Protein AF-A0A7X8N1H6-F1 (afdb_monomer)

Mean predicted aligned error: 17.81 Å

Structure (mmCIF, N/CA/C/O backbone):
data_AF-A0A7X8N1H6-F1
#
_entry.id   AF-A0A7X8N1H6-F1
#
loop_
_atom_site.group_PDB
_atom_site.id
_atom_site.type_symbol
_atom_site.label_atom_id
_atom_site.label_alt_id
_atom_site.label_comp_id
_atom_site.label_asym_id
_atom_site.label_entity_id
_atom_site.label_seq_id
_atom_site.pdbx_PDB_ins_code
_atom_site.Cartn_x
_atom_site.Cartn_y
_atom_site.Cartn_z
_atom_site.occupancy
_atom_site.B_iso_or_equiv
_atom_site.auth_seq_id
_atom_site.auth_comp_id
_atom_site.auth_asym_id
_atom_site.auth_atom_id
_atom_site.pdbx_PDB_model_num
ATOM 1 N N . MET A 1 1 ? 7.947 95.038 17.216 1.00 53.84 1 MET A N 1
ATOM 2 C CA . MET A 1 1 ? 9.064 94.363 17.921 1.00 53.84 1 MET A CA 1
ATOM 3 C C . MET A 1 1 ? 9.165 94.657 19.430 1.00 53.84 1 MET A C 1
ATOM 5 O O . MET A 1 1 ? 9.711 93.820 20.127 1.00 53.84 1 MET A O 1
ATOM 9 N N . LEU A 1 2 ? 8.563 95.716 19.994 1.00 48.94 2 LEU A N 1
ATOM 10 C CA . LEU A 1 2 ? 8.639 96.012 21.445 1.00 48.94 2 LEU A CA 1
ATOM 11 C C . LEU A 1 2 ? 7.599 95.315 22.363 1.00 48.94 2 LEU A C 1
ATOM 13 O O . LEU A 1 2 ? 7.764 95.318 23.576 1.00 48.94 2 LEU A O 1
ATOM 17 N N . ARG A 1 3 ? 6.569 94.627 21.839 1.00 45.69 3 ARG A N 1
ATOM 18 C CA . ARG A 1 3 ? 5.592 93.877 22.675 1.00 45.69 3 ARG A CA 1
ATOM 19 C C . ARG A 1 3 ? 6.029 92.457 23.079 1.00 45.69 3 ARG A C 1
ATOM 21 O O . ARG A 1 3 ? 5.550 91.942 24.084 1.00 45.69 3 ARG A O 1
ATOM 28 N N . LYS A 1 4 ? 6.946 91.815 22.339 1.00 45.66 4 LYS A N 1
ATOM 29 C CA . LYS A 1 4 ? 7.424 90.446 22.652 1.00 45.66 4 LYS A CA 1
ATOM 30 C C . LYS A 1 4 ? 8.473 90.410 23.776 1.00 45.66 4 LYS A C 1
ATOM 32 O O . LYS A 1 4 ? 8.577 89.392 24.451 1.00 45.66 4 LYS A O 1
ATOM 37 N N . GLN A 1 5 ? 9.190 91.509 24.032 1.00 52.94 5 GLN A N 1
ATOM 38 C CA . GLN A 1 5 ? 10.162 91.590 25.134 1.00 52.94 5 GLN A CA 1
ATOM 39 C C . GLN A 1 5 ? 9.504 91.857 26.506 1.00 52.94 5 GLN A C 1
ATOM 41 O O . GLN A 1 5 ? 9.995 91.373 27.521 1.00 52.94 5 GLN A O 1
ATOM 46 N N . TRP A 1 6 ? 8.324 92.488 26.545 1.00 53.91 6 TRP A N 1
ATOM 47 C CA . TRP A 1 6 ? 7.591 92.776 27.791 1.00 53.91 6 TRP A CA 1
ATOM 48 C C . TRP A 1 6 ? 6.955 91.544 28.468 1.00 53.91 6 TRP A C 1
ATOM 50 O O . TRP A 1 6 ? 6.859 91.492 29.693 1.00 53.91 6 TRP A O 1
ATOM 60 N N . LYS A 1 7 ? 6.579 90.505 27.703 1.00 55.03 7 LYS A N 1
ATOM 61 C CA . LYS A 1 7 ? 6.033 89.245 28.259 1.00 55.03 7 LYS A CA 1
ATOM 62 C C . LYS A 1 7 ? 7.091 88.332 28.898 1.00 55.03 7 LYS A C 1
ATOM 64 O O . LYS A 1 7 ? 6.741 87.484 29.715 1.00 55.03 7 LYS A O 1
ATOM 69 N N . ARG A 1 8 ? 8.374 88.474 28.538 1.00 54.56 8 ARG A N 1
ATOM 70 C CA . ARG A 1 8 ? 9.469 87.692 29.149 1.00 54.56 8 ARG A CA 1
ATOM 71 C C . ARG A 1 8 ? 9.917 88.276 30.493 1.00 54.56 8 ARG A C 1
ATOM 73 O O . ARG A 1 8 ? 10.209 87.507 31.401 1.00 54.56 8 ARG A O 1
ATOM 80 N N . LEU A 1 9 ? 9.869 89.601 30.653 1.00 54.81 9 LEU A N 1
ATOM 81 C CA . LEU A 1 9 ? 10.228 90.272 31.910 1.00 54.81 9 LEU A CA 1
ATOM 82 C C . LEU A 1 9 ? 9.191 90.040 33.028 1.00 54.81 9 LEU A C 1
ATOM 84 O O . LEU A 1 9 ? 9.552 89.837 34.182 1.00 54.81 9 LEU A O 1
ATOM 88 N N . THR A 1 10 ? 7.901 89.993 32.681 1.00 59.53 10 THR A N 1
ATOM 89 C CA . THR A 1 10 ? 6.802 89.779 33.645 1.00 59.53 10 THR A CA 1
ATOM 90 C C . THR A 1 10 ? 6.757 88.355 34.206 1.00 59.53 10 THR A C 1
ATOM 92 O O . THR A 1 10 ? 6.429 88.178 35.376 1.00 59.53 10 THR A O 1
ATOM 95 N N . LYS A 1 11 ? 7.157 87.336 33.430 1.00 54.28 11 LYS A N 1
ATOM 96 C CA . LYS A 1 11 ? 7.264 85.954 33.939 1.00 54.28 11 LYS A CA 1
ATOM 97 C C . LYS A 1 11 ? 8.476 85.735 34.852 1.00 54.28 11 LYS A C 1
ATOM 99 O O . LYS A 1 11 ? 8.364 84.962 35.795 1.00 54.28 11 LYS A O 1
ATOM 104 N N . MET A 1 12 ? 9.599 86.423 34.618 1.00 51.06 12 MET A N 1
ATOM 105 C CA . MET A 1 12 ? 10.770 86.337 35.506 1.00 51.06 12 MET A CA 1
ATOM 106 C C . MET A 1 12 ? 10.545 87.034 36.856 1.00 51.06 12 MET A C 1
ATOM 108 O O . MET A 1 12 ? 11.017 86.528 37.869 1.00 51.06 12 MET A O 1
ATOM 112 N N . LEU A 1 13 ? 9.790 88.140 36.902 1.00 48.69 13 LEU A N 1
ATOM 113 C CA . LEU A 1 13 ? 9.498 88.834 38.165 1.00 48.69 13 LEU A CA 1
ATOM 114 C C . LEU A 1 13 ? 8.456 88.121 39.044 1.00 48.69 13 LEU A C 1
ATOM 116 O O . LEU A 1 13 ? 8.540 88.227 40.261 1.00 48.69 13 LEU A O 1
ATOM 120 N N . ALA A 1 14 ? 7.512 87.367 38.469 1.00 51.38 14 ALA A N 1
ATOM 121 C CA . ALA A 1 14 ? 6.505 86.648 39.257 1.00 51.38 14 ALA A CA 1
ATOM 122 C C . ALA A 1 14 ? 7.092 85.448 40.027 1.00 51.38 14 ALA A C 1
ATOM 124 O O . ALA A 1 14 ? 6.707 85.196 41.165 1.00 51.38 14 ALA A O 1
ATOM 125 N N . VAL A 1 15 ? 8.075 84.746 39.449 1.00 52.72 15 VAL A N 1
ATOM 126 C CA . VAL A 1 15 ? 8.747 83.615 40.120 1.00 52.72 15 VAL A CA 1
ATOM 127 C C . VAL A 1 15 ? 9.629 84.096 41.281 1.00 52.72 15 VAL A C 1
ATOM 129 O O . VAL A 1 15 ? 9.747 83.411 42.292 1.00 52.72 15 VAL A O 1
ATOM 132 N N . LEU A 1 16 ? 10.177 85.312 41.186 1.00 45.16 16 LEU A N 1
ATOM 133 C CA . LEU A 1 16 ? 10.966 85.946 42.248 1.00 45.16 16 LEU A CA 1
ATOM 134 C C . LEU A 1 16 ? 10.119 86.498 43.414 1.00 45.16 16 LEU A C 1
ATOM 136 O O . LEU A 1 16 ? 10.680 86.797 44.463 1.00 45.16 16 LEU A O 1
ATOM 140 N N . LEU A 1 17 ? 8.791 86.595 43.271 1.00 41.03 17 LEU A N 1
ATOM 141 C CA . LEU A 1 17 ? 7.893 87.214 44.261 1.00 41.03 17 LEU A CA 1
ATOM 142 C C . LEU A 1 17 ? 7.034 86.227 45.071 1.00 41.03 17 LEU A C 1
ATOM 144 O O . LEU A 1 17 ? 6.330 86.656 45.978 1.00 41.03 17 LEU A O 1
ATOM 148 N N . CYS A 1 18 ? 7.108 84.917 44.814 1.00 42.22 18 CYS A N 1
ATOM 149 C CA . CYS A 1 18 ? 6.406 83.902 45.622 1.00 42.22 18 CYS A CA 1
ATOM 150 C C . CYS A 1 18 ? 7.342 82.956 46.400 1.00 42.22 18 CYS A C 1
ATOM 152 O O . CYS A 1 18 ? 6.868 82.082 47.116 1.00 42.22 18 CYS A O 1
ATOM 154 N N . GLY A 1 19 ? 8.664 83.146 46.309 1.00 38.88 19 GLY A N 1
ATOM 155 C CA . GLY A 1 19 ? 9.673 82.343 47.019 1.00 38.88 19 GLY A CA 1
ATOM 156 C C . GLY A 1 19 ? 9.915 82.722 48.487 1.00 38.88 19 GLY A C 1
ATOM 157 O O . GLY A 1 19 ? 10.823 82.179 49.107 1.00 38.88 19 GLY A O 1
ATOM 158 N N . ALA A 1 20 ? 9.146 83.650 49.057 1.00 37.44 20 ALA A N 1
ATOM 159 C CA . ALA A 1 20 ? 9.303 84.065 50.445 1.00 37.44 20 ALA A CA 1
ATOM 160 C C . ALA A 1 20 ? 7.960 84.514 51.021 1.00 37.44 20 ALA A C 1
ATOM 162 O O . ALA A 1 20 ? 7.668 85.700 50.998 1.00 37.44 20 ALA A O 1
ATOM 163 N N . LEU A 1 21 ? 7.147 83.566 51.495 1.00 35.16 21 LEU A N 1
ATOM 164 C CA . LEU A 1 21 ? 6.155 83.734 52.565 1.00 35.16 21 LEU A CA 1
ATOM 165 C C . LEU A 1 21 ? 5.562 82.347 52.892 1.00 35.16 21 LEU A C 1
ATOM 167 O O . LEU A 1 21 ? 4.979 81.706 52.027 1.00 35.16 21 LEU A O 1
ATOM 171 N N . LEU A 1 22 ? 5.693 81.951 54.165 1.00 36.53 22 LEU A N 1
ATOM 172 C CA . LEU A 1 22 ? 4.989 80.859 54.867 1.00 36.53 22 LEU A CA 1
ATOM 173 C C . LEU A 1 22 ? 5.612 79.441 54.825 1.00 36.53 22 LEU A C 1
ATOM 175 O O . LEU A 1 22 ? 5.167 78.528 54.139 1.00 36.53 22 LEU A O 1
ATOM 179 N N . PHE A 1 23 ? 6.608 79.263 55.705 1.00 31.22 23 PHE A N 1
ATOM 180 C CA . PHE A 1 23 ? 6.792 78.089 56.587 1.00 31.22 23 PHE A CA 1
ATOM 181 C C . PHE A 1 23 ? 5.463 77.664 57.284 1.00 31.22 23 PHE A C 1
ATOM 183 O O . PHE A 1 23 ? 4.565 78.506 57.329 1.00 31.22 23 PHE A O 1
ATOM 190 N N . PRO A 1 24 ? 5.321 76.479 57.940 1.00 37.78 24 PRO A N 1
ATOM 191 C CA . PRO A 1 24 ? 6.384 75.613 58.465 1.00 37.78 24 PRO A CA 1
ATOM 192 C C . PRO A 1 24 ? 6.197 74.089 58.306 1.00 37.78 24 PRO A C 1
ATOM 194 O O . PRO A 1 24 ? 5.115 73.541 58.120 1.00 37.78 24 PRO A O 1
ATOM 197 N N . ALA A 1 25 ? 7.321 73.405 58.502 1.00 36.16 25 ALA A N 1
ATOM 198 C CA . ALA A 1 25 ? 7.407 72.002 58.861 1.00 36.16 25 ALA A CA 1
ATOM 199 C C . ALA A 1 25 ? 6.621 71.681 60.143 1.00 36.16 25 ALA A C 1
ATOM 201 O O . ALA A 1 25 ? 6.763 72.393 61.130 1.00 36.16 25 ALA A O 1
ATOM 202 N N . THR A 1 26 ? 5.924 70.543 60.171 1.00 29.94 26 THR A N 1
ATOM 203 C CA . THR A 1 26 ? 6.001 69.618 61.312 1.00 29.94 26 THR A CA 1
ATOM 204 C C . THR A 1 26 ? 5.797 68.170 60.853 1.00 29.94 26 THR A C 1
ATOM 206 O O . THR A 1 26 ? 4.780 67.805 60.284 1.00 29.94 26 THR A O 1
ATOM 209 N N . ASN A 1 27 ? 6.830 67.378 61.140 1.00 30.36 27 ASN A N 1
ATOM 210 C CA . ASN A 1 27 ? 6.821 65.980 61.560 1.00 30.36 27 ASN A CA 1
ATOM 211 C C . ASN A 1 27 ? 6.183 64.899 60.673 1.00 30.36 27 ASN A C 1
ATOM 213 O O . ASN A 1 27 ? 5.006 64.584 60.773 1.00 30.36 27 ASN A O 1
ATOM 217 N N . GLY A 1 28 ? 7.083 64.134 60.048 1.00 35.06 28 GLY A N 1
ATOM 218 C CA . GLY A 1 28 ? 7.268 62.763 60.522 1.00 35.06 28 GLY A CA 1
ATOM 219 C C . GLY A 1 28 ? 6.862 61.661 59.559 1.00 35.06 28 GLY A C 1
ATOM 220 O O . GLY A 1 28 ? 5.887 60.981 59.820 1.00 35.06 28 GLY A O 1
ATOM 221 N N . TYR A 1 29 ? 7.690 61.400 58.546 1.00 30.27 29 TYR A N 1
ATOM 222 C CA . TYR A 1 29 ? 7.992 60.032 58.116 1.00 30.27 29 TYR A CA 1
ATOM 223 C C . TYR A 1 29 ? 9.437 59.973 57.623 1.00 30.27 29 TYR A C 1
ATOM 225 O O . TYR A 1 29 ? 9.818 60.614 56.646 1.00 30.27 29 TYR A O 1
ATOM 233 N N . ALA A 1 30 ? 10.259 59.205 58.329 1.00 33.03 30 ALA A N 1
ATOM 234 C CA . ALA A 1 30 ? 11.495 58.692 57.773 1.00 33.03 30 ALA A CA 1
ATOM 235 C C . ALA A 1 30 ? 11.197 57.394 57.005 1.00 33.03 30 ALA A C 1
ATOM 237 O O . ALA A 1 30 ? 10.452 56.555 57.511 1.00 33.03 30 ALA A O 1
ATOM 238 N N . LYS A 1 31 ? 11.930 57.224 55.890 1.00 36.28 31 LYS A N 1
ATOM 239 C CA . LYS A 1 31 ? 12.252 56.000 55.114 1.00 36.28 31 LYS A CA 1
ATOM 240 C C . LYS A 1 31 ? 11.382 55.702 53.874 1.00 36.28 31 LYS A C 1
ATOM 242 O O . LYS A 1 31 ? 10.195 55.992 53.906 1.00 36.28 31 LYS A O 1
ATOM 247 N N . PRO A 1 32 ? 11.951 55.083 52.806 1.00 38.00 32 PRO A N 1
ATOM 248 C CA . PRO A 1 32 ? 13.244 54.383 52.750 1.00 38.00 32 PRO A CA 1
ATOM 249 C C . PRO A 1 32 ? 14.283 54.928 51.748 1.00 38.00 32 PRO A C 1
ATOM 251 O O . PRO A 1 32 ? 13.993 55.332 50.627 1.00 38.00 32 PRO A O 1
ATOM 254 N N . SER A 1 33 ? 15.528 54.871 52.224 1.00 37.50 33 SER A N 1
ATOM 255 C CA . SER A 1 33 ? 16.782 54.549 51.534 1.00 37.50 33 SER A CA 1
ATOM 256 C C . SER A 1 33 ? 16.780 54.389 50.009 1.00 37.50 33 SER A C 1
ATOM 258 O O . SER A 1 33 ? 16.143 53.504 49.445 1.00 37.50 33 SER A O 1
ATOM 260 N N . HIS A 1 34 ? 17.678 55.157 49.396 1.00 48.84 34 HIS A N 1
ATOM 261 C CA . HIS A 1 34 ? 18.392 54.859 48.160 1.00 48.84 34 HIS A CA 1
ATOM 262 C C . HIS A 1 34 ? 18.641 53.356 47.964 1.00 48.84 34 HIS A C 1
ATOM 264 O O . HIS A 1 34 ? 19.519 52.771 48.595 1.00 48.84 34 HIS A O 1
ATOM 270 N N . VAL A 1 35 ? 17.878 52.740 47.068 1.00 51.44 35 VAL A N 1
ATOM 271 C CA . VAL A 1 35 ? 18.184 51.408 46.561 1.00 51.44 35 VAL A CA 1
ATOM 272 C C . VAL A 1 35 ? 19.252 51.585 45.479 1.00 51.44 35 VAL A C 1
ATOM 274 O O . VAL A 1 35 ? 18.975 52.105 44.399 1.00 51.44 35 VAL A O 1
ATOM 277 N N . HIS A 1 36 ? 20.490 51.204 45.794 1.00 61.50 36 HIS A N 1
ATOM 278 C CA . HIS A 1 36 ? 21.604 51.101 44.845 1.00 61.50 36 HIS A CA 1
ATOM 279 C C . HIS A 1 36 ? 21.505 49.804 44.015 1.00 61.50 36 HIS A C 1
ATOM 281 O O . HIS A 1 36 ? 22.502 49.120 43.833 1.00 61.50 36 HIS A O 1
ATOM 287 N N . ASP A 1 37 ? 20.300 49.434 43.569 1.00 73.50 37 ASP A N 1
ATOM 288 C CA . ASP A 1 37 ? 20.048 48.195 42.823 1.00 73.50 37 ASP A CA 1
ATOM 289 C C . ASP A 1 37 ? 19.879 48.525 41.338 1.00 73.50 37 ASP A C 1
ATOM 291 O O . ASP A 1 37 ? 18.897 49.144 40.920 1.00 73.50 37 ASP A O 1
ATOM 295 N N . THR A 1 38 ? 20.879 48.146 40.554 1.00 78.50 38 THR A N 1
ATOM 296 C CA . THR A 1 38 ? 20.920 48.285 39.096 1.00 78.50 38 THR A CA 1
ATOM 297 C C . THR A 1 38 ? 20.282 47.092 38.377 1.00 78.50 38 THR A C 1
ATOM 299 O O . THR A 1 38 ? 20.308 47.027 37.146 1.00 78.50 38 THR A O 1
ATOM 302 N N . ASN A 1 39 ? 19.665 46.153 39.109 1.00 84.12 39 ASN A N 1
ATOM 303 C CA . ASN A 1 39 ? 19.027 44.996 38.500 1.00 84.12 39 ASN A CA 1
ATOM 304 C C . ASN A 1 39 ? 17.707 45.329 37.788 1.00 84.12 39 ASN A C 1
ATOM 306 O O . ASN A 1 39 ? 16.973 46.249 38.166 1.00 84.12 39 ASN A O 1
ATOM 310 N N . LEU A 1 40 ? 17.386 44.543 36.758 1.00 85.19 40 LEU A N 1
ATOM 311 C CA . LEU A 1 40 ? 16.076 44.556 36.114 1.00 85.19 40 LEU A CA 1
ATOM 312 C C . LEU A 1 40 ? 15.093 43.683 36.909 1.00 85.19 40 LEU A C 1
ATOM 314 O O . LEU A 1 40 ? 15.436 42.606 37.388 1.00 85.19 40 LEU A O 1
ATOM 318 N N . LYS A 1 41 ? 13.853 44.158 37.040 1.00 84.31 41 LYS A N 1
ATOM 319 C CA . LYS A 1 41 ? 12.699 43.378 37.509 1.00 84.31 41 LYS A CA 1
ATOM 320 C C . LYS A 1 41 ? 11.999 42.657 36.348 1.00 84.31 41 LYS A C 1
ATOM 322 O O . LYS A 1 41 ? 11.320 41.667 36.582 1.00 84.31 41 LYS A O 1
ATOM 327 N N . GLY A 1 42 ? 12.156 43.148 35.120 1.00 83.62 42 GLY A N 1
ATOM 328 C CA . GLY A 1 42 ? 11.612 42.509 33.927 1.00 83.62 42 GLY A CA 1
ATOM 329 C C . GLY A 1 42 ? 12.188 43.088 32.641 1.00 83.62 42 GLY A C 1
ATOM 330 O O . GLY A 1 42 ? 12.491 44.284 32.567 1.00 83.62 42 GLY A O 1
ATOM 331 N N . LEU A 1 43 ? 12.314 42.226 31.639 1.00 87.81 43 LEU A N 1
ATOM 332 C CA . LEU A 1 43 ? 12.684 42.556 30.270 1.00 87.81 43 LEU A CA 1
ATOM 333 C C . LEU A 1 43 ? 11.763 41.762 29.337 1.00 87.81 43 LEU A C 1
ATOM 335 O O . LEU A 1 43 ? 11.728 40.539 29.422 1.00 87.81 43 LEU A O 1
ATOM 339 N N . GLN A 1 44 ? 11.011 42.450 28.482 1.00 86.06 44 GLN A N 1
ATOM 340 C CA . GLN A 1 44 ? 10.144 41.825 27.477 1.00 86.06 44 GLN A CA 1
ATOM 341 C C . GLN A 1 44 ? 10.490 42.339 26.084 1.00 86.06 44 GLN A C 1
ATOM 343 O O . GLN A 1 44 ? 10.740 43.535 25.908 1.00 86.06 44 GLN A O 1
ATOM 348 N N . VAL A 1 45 ? 10.458 41.428 25.115 1.00 83.88 45 VAL A N 1
ATOM 349 C CA . VAL A 1 45 ? 10.578 41.700 23.682 1.00 83.88 45 VAL A CA 1
ATOM 350 C C . VAL A 1 45 ? 9.199 41.459 23.073 1.00 83.88 45 VAL A C 1
ATOM 352 O O . VAL A 1 45 ? 8.644 40.386 23.268 1.00 83.88 45 VAL A O 1
ATOM 355 N N . HIS A 1 46 ? 8.617 42.460 22.409 1.00 78.50 46 HIS A N 1
ATOM 356 C CA . HIS A 1 46 ? 7.232 42.379 21.907 1.00 78.50 46 HIS A CA 1
ATOM 357 C C . HIS A 1 46 ? 7.131 41.856 20.475 1.00 78.50 46 HIS A C 1
ATOM 359 O O . HIS A 1 46 ? 6.119 41.281 20.106 1.00 78.50 46 HIS A O 1
ATOM 365 N N . ASN A 1 47 ? 8.165 42.063 19.662 1.00 70.38 47 ASN A N 1
ATOM 366 C CA . ASN A 1 47 ? 8.214 41.659 18.256 1.00 70.38 47 ASN A CA 1
ATOM 367 C C . ASN A 1 47 ? 9.383 40.690 17.993 1.00 70.38 47 ASN A C 1
ATOM 369 O O . ASN A 1 47 ? 10.112 40.803 17.008 1.00 70.38 47 ASN A O 1
ATOM 373 N N . GLY A 1 48 ? 9.589 39.770 18.934 1.00 73.94 48 GLY A N 1
ATOM 374 C CA . GLY A 1 48 ? 10.626 38.742 18.949 1.00 73.94 48 GLY A CA 1
ATOM 375 C C . GLY A 1 48 ? 10.517 37.891 20.217 1.00 73.94 48 GLY A C 1
ATOM 376 O O . GLY A 1 48 ? 9.716 38.196 21.099 1.00 73.94 48 GLY A O 1
ATOM 377 N N . LYS A 1 49 ? 11.338 36.846 20.332 1.00 77.12 49 LYS A N 1
ATOM 378 C CA . LYS A 1 49 ? 11.324 35.894 21.455 1.00 77.12 49 LYS A CA 1
ATOM 379 C C . LYS A 1 49 ? 12.634 35.977 22.233 1.00 77.12 49 LYS A C 1
ATOM 381 O O . LYS A 1 49 ? 13.710 35.898 21.643 1.00 77.12 49 LYS A O 1
ATOM 386 N N . LEU A 1 50 ? 12.549 36.155 23.551 1.00 78.81 50 LEU A N 1
ATOM 387 C CA . LEU A 1 50 ? 13.697 36.027 24.452 1.00 78.81 50 LEU A CA 1
ATOM 388 C C . LEU A 1 50 ? 13.893 34.538 24.759 1.00 78.81 50 LEU A C 1
ATOM 390 O O . LEU A 1 50 ? 12.940 33.878 25.169 1.00 78.81 50 LEU A O 1
ATOM 394 N N . GLU A 1 51 ? 15.089 33.996 24.537 1.00 73.88 51 GLU A N 1
ATOM 395 C CA . GLU A 1 51 ? 15.340 32.581 24.828 1.00 73.88 51 GLU A CA 1
ATOM 396 C C . GLU A 1 51 ? 15.525 32.355 26.334 1.00 73.88 51 GLU A C 1
ATOM 398 O O . GLU A 1 51 ? 16.346 33.007 26.985 1.00 73.88 51 GLU A O 1
ATOM 403 N N . GLY A 1 52 ? 14.757 31.407 26.879 1.00 72.75 52 GLY A N 1
ATOM 404 C CA . GLY A 1 52 ? 14.714 31.105 28.309 1.00 72.75 52 GLY A CA 1
ATOM 405 C C . GLY A 1 52 ? 13.823 32.056 29.121 1.00 72.75 52 GLY A C 1
ATOM 406 O O . GLY A 1 52 ? 13.259 33.025 28.617 1.00 72.75 52 GLY A O 1
ATOM 407 N N . GLN A 1 53 ? 13.670 31.767 30.415 1.00 72.19 53 GLN A N 1
ATOM 408 C CA . GLN A 1 53 ? 12.939 32.645 31.332 1.00 72.19 53 GLN A CA 1
ATOM 409 C C . GLN A 1 53 ? 13.835 33.792 31.824 1.00 72.19 53 GLN A C 1
ATOM 411 O O . GLN A 1 53 ? 15.019 33.605 32.106 1.00 72.19 53 GLN A O 1
ATOM 416 N N . PHE A 1 54 ? 13.263 34.992 31.958 1.00 81.06 54 PHE A N 1
ATOM 417 C CA . PHE A 1 54 ? 13.983 36.159 32.472 1.00 81.06 54 PHE A CA 1
ATOM 418 C C . PHE A 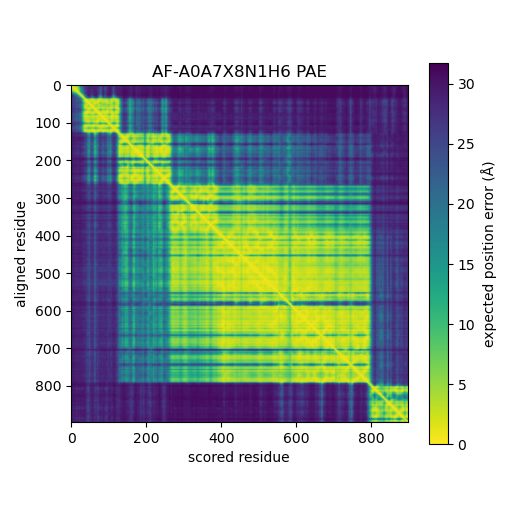1 54 ? 14.478 35.932 33.914 1.00 81.06 54 PHE A C 1
ATOM 420 O O . PHE A 1 54 ? 13.692 35.569 34.790 1.00 81.06 54 PHE A O 1
ATOM 427 N N . SER A 1 55 ? 15.758 36.233 34.178 1.00 79.50 55 SER A N 1
ATOM 428 C CA . SER A 1 55 ? 16.371 36.152 35.511 1.00 79.50 55 SER A CA 1
ATOM 429 C C . SER A 1 55 ? 17.127 37.444 35.870 1.00 79.50 55 SER A C 1
ATOM 431 O O . SER A 1 55 ? 17.969 37.900 35.094 1.00 79.50 55 SER A O 1
ATOM 433 N N . PRO A 1 56 ? 16.920 38.037 37.063 1.00 74.25 56 PRO A N 1
ATOM 434 C CA . PRO A 1 56 ? 17.619 39.261 37.475 1.00 74.25 56 PRO A CA 1
ATOM 435 C C . PRO A 1 56 ? 19.154 39.144 37.515 1.00 74.25 56 PRO A C 1
ATOM 437 O O . PRO A 1 56 ? 19.840 40.166 37.465 1.00 74.25 56 PRO A O 1
ATOM 440 N N . GLU A 1 57 ? 19.687 37.922 37.621 1.00 77.19 57 GLU A N 1
ATOM 441 C CA . GLU A 1 57 ? 21.129 37.638 37.683 1.00 77.19 57 GLU A CA 1
ATOM 442 C C . GLU A 1 57 ? 21.774 37.535 36.291 1.00 77.19 57 GLU A C 1
ATOM 444 O O . GLU A 1 57 ? 22.977 37.754 36.138 1.00 77.19 57 GLU A O 1
ATOM 449 N N . THR A 1 58 ? 20.972 37.281 35.254 1.00 80.94 58 THR A N 1
ATOM 450 C CA . THR A 1 58 ? 21.437 37.142 33.872 1.00 80.94 58 THR A CA 1
ATOM 451 C C . THR A 1 58 ? 21.649 38.513 33.231 1.00 80.94 58 THR A C 1
ATOM 453 O O . THR A 1 58 ? 20.734 39.335 33.153 1.00 80.94 58 THR A O 1
ATOM 456 N N . LYS A 1 59 ? 22.869 38.764 32.740 1.00 85.12 59 LYS A N 1
ATOM 457 C CA . LYS A 1 59 ? 23.260 40.030 32.087 1.00 85.12 59 LYS A CA 1
ATOM 458 C C . LYS A 1 59 ? 23.375 39.925 30.561 1.00 85.12 59 LYS A C 1
ATOM 460 O O . LYS A 1 59 ? 23.533 40.945 29.895 1.00 85.12 59 LYS A O 1
ATOM 465 N N . VAL A 1 60 ? 23.277 38.724 29.993 1.00 84.81 60 VAL A N 1
ATOM 466 C CA . VAL A 1 60 ? 23.302 38.498 28.541 1.00 84.81 60 VAL A CA 1
ATOM 467 C C . VAL A 1 60 ? 22.109 37.637 28.153 1.00 84.81 60 VAL A C 1
ATOM 469 O O . VAL A 1 60 ? 21.894 36.593 28.755 1.00 84.81 60 VAL A O 1
ATOM 472 N N . TYR A 1 61 ? 21.343 38.085 27.166 1.00 82.69 61 TYR A N 1
ATOM 473 C CA . TYR A 1 61 ? 20.130 37.433 26.686 1.00 82.69 61 TYR A CA 1
ATOM 474 C C . TYR A 1 61 ? 20.219 37.190 25.188 1.00 82.69 61 TYR A C 1
ATOM 476 O O . TYR A 1 61 ? 20.718 38.048 24.465 1.00 82.69 61 TYR A O 1
ATOM 484 N N . MET A 1 62 ? 19.695 36.061 24.723 1.00 79.75 62 MET A N 1
ATOM 485 C CA . MET A 1 62 ? 19.506 35.799 23.298 1.00 79.75 62 MET A CA 1
ATOM 486 C C . MET A 1 62 ? 18.090 36.221 22.899 1.00 79.75 62 MET A C 1
ATOM 488 O O . MET A 1 62 ? 17.129 35.944 23.621 1.00 79.75 62 MET A O 1
ATOM 492 N N . VAL A 1 63 ? 17.964 36.925 21.777 1.00 77.19 63 VAL A N 1
ATOM 493 C CA . VAL A 1 63 ? 16.687 37.390 21.230 1.00 77.19 63 VAL A CA 1
ATOM 494 C C . VAL A 1 63 ? 16.584 36.972 19.774 1.00 77.19 63 VAL A C 1
ATOM 496 O O . VAL A 1 63 ? 17.427 37.356 18.966 1.00 77.19 63 VAL A O 1
ATOM 499 N N . LYS A 1 64 ? 15.528 36.231 19.437 1.00 72.75 64 LYS A N 1
ATOM 500 C CA . LYS A 1 64 ? 15.213 35.837 18.061 1.00 72.75 64 LYS A CA 1
ATOM 501 C C . LYS A 1 64 ? 14.138 36.737 17.465 1.00 72.75 64 LYS A C 1
ATOM 503 O O . LYS A 1 64 ? 13.089 36.927 18.084 1.00 72.75 64 LYS A O 1
ATOM 508 N N . THR A 1 65 ? 14.399 37.334 16.303 1.00 66.56 65 THR A N 1
ATOM 509 C CA . THR A 1 65 ? 13.436 38.202 15.600 1.00 66.56 65 THR A CA 1
ATOM 510 C C . THR A 1 65 ? 13.745 38.311 14.104 1.00 66.56 65 THR A C 1
ATOM 512 O O . THR A 1 65 ? 14.911 38.302 13.716 1.00 66.56 65 THR A O 1
ATOM 515 N N . ASN A 1 66 ? 12.700 38.479 13.287 1.00 60.66 66 ASN A N 1
ATOM 516 C CA . ASN A 1 66 ? 12.792 38.777 11.846 1.00 60.66 66 ASN A CA 1
ATOM 517 C C . ASN A 1 66 ? 12.720 40.280 11.554 1.00 60.66 66 ASN A C 1
ATOM 519 O O . ASN A 1 66 ? 12.726 40.691 10.400 1.00 60.66 66 ASN A O 1
ATOM 523 N N . ASN A 1 67 ? 12.574 41.104 12.593 1.00 63.19 67 ASN A N 1
ATOM 524 C CA . ASN A 1 67 ? 12.359 42.531 12.440 1.00 63.19 67 ASN A CA 1
ATOM 525 C C . ASN A 1 67 ? 13.685 43.294 12.491 1.00 63.19 67 ASN A C 1
ATOM 527 O O . ASN A 1 67 ? 14.476 43.128 13.420 1.00 63.19 67 ASN A O 1
ATOM 531 N N . ASP A 1 68 ? 13.847 44.260 11.588 1.00 67.31 68 ASP A N 1
ATOM 532 C CA . ASP A 1 68 ? 14.967 45.217 11.588 1.00 67.31 68 ASP A CA 1
ATOM 533 C C . ASP A 1 68 ? 14.921 46.206 12.778 1.00 67.31 68 ASP A C 1
ATOM 535 O O . ASP A 1 68 ? 15.754 47.109 12.923 1.00 67.31 68 ASP A O 1
ATOM 539 N N . GLU A 1 69 ? 13.915 46.076 13.649 1.00 78.00 69 GLU A N 1
ATOM 540 C CA . GLU A 1 69 ? 13.698 46.902 14.829 1.00 78.00 69 GLU A CA 1
ATOM 541 C C . GLU A 1 69 ? 13.205 46.044 16.003 1.00 78.00 69 GLU A C 1
ATOM 543 O O . GLU A 1 69 ? 12.291 45.242 15.848 1.00 78.00 69 GLU A O 1
ATOM 548 N N . LEU A 1 70 ? 13.742 46.260 17.205 1.00 82.44 70 LEU A N 1
ATOM 549 C CA . LEU A 1 70 ? 13.272 45.625 18.439 1.00 82.44 70 LEU A CA 1
ATOM 550 C C . LEU A 1 70 ? 12.376 46.562 19.250 1.00 82.44 70 LEU A C 1
ATOM 552 O O . LEU A 1 70 ? 12.705 47.732 19.459 1.00 82.44 70 LEU A O 1
ATOM 556 N N . LEU A 1 71 ? 11.272 46.026 19.770 1.00 87.12 71 LEU A N 1
ATOM 557 C CA . LEU A 1 71 ? 10.358 46.718 20.671 1.00 87.12 71 LEU A CA 1
ATOM 558 C C . LEU A 1 71 ? 10.479 46.129 22.082 1.00 87.12 71 LEU A C 1
ATOM 560 O O . LEU A 1 71 ? 10.041 45.010 22.345 1.00 87.12 71 LEU A O 1
ATOM 564 N N . LEU A 1 72 ? 11.094 46.888 22.993 1.00 89.25 72 LEU A N 1
ATOM 565 C CA . LEU A 1 72 ? 11.487 46.417 24.324 1.00 89.25 72 LEU A CA 1
ATOM 566 C C . LEU A 1 72 ? 10.688 47.095 25.443 1.00 89.25 72 LEU A C 1
ATOM 568 O O . LEU A 1 72 ? 10.592 48.321 25.488 1.00 89.25 72 LEU A O 1
ATOM 572 N N . SER A 1 73 ? 10.215 46.319 26.418 1.00 90.06 73 SER A N 1
ATOM 573 C CA . SER A 1 73 ? 9.810 46.834 27.734 1.00 90.06 73 SER A CA 1
ATOM 574 C C . SER A 1 73 ? 10.907 46.544 28.755 1.00 90.06 73 SER A C 1
ATOM 576 O O . SER A 1 73 ? 11.181 45.387 29.067 1.00 90.06 73 SER A O 1
ATOM 578 N N . ILE A 1 74 ? 11.528 47.597 29.294 1.00 90.44 74 ILE A N 1
ATOM 579 C CA . ILE A 1 74 ? 12.657 47.505 30.231 1.00 90.44 74 ILE A CA 1
ATOM 580 C C . ILE A 1 74 ? 12.192 48.006 31.598 1.00 90.44 74 ILE A C 1
ATOM 582 O O . ILE A 1 74 ? 11.866 49.181 31.744 1.00 90.44 74 ILE A O 1
ATOM 586 N N . SER A 1 75 ? 12.183 47.137 32.608 1.00 88.81 75 SER A N 1
ATOM 587 C CA . SER A 1 75 ? 11.692 47.465 33.953 1.00 88.81 75 SER A CA 1
ATOM 588 C C . SER A 1 75 ? 12.818 47.399 34.991 1.00 88.81 75 SER A C 1
ATOM 590 O O . SER A 1 75 ? 13.103 46.314 35.500 1.00 88.81 75 SER A O 1
ATOM 592 N N . PRO A 1 76 ? 13.470 48.522 35.346 1.00 86.38 76 PRO A N 1
ATOM 593 C CA . PRO A 1 76 ? 14.462 48.566 36.420 1.00 86.38 76 PRO A CA 1
ATOM 594 C C . PRO A 1 76 ? 13.828 48.344 37.792 1.00 86.38 76 PRO A C 1
ATOM 596 O O . PRO A 1 76 ? 12.696 48.758 38.045 1.00 86.38 76 PRO A O 1
ATOM 599 N N . LYS A 1 77 ? 14.578 47.742 38.717 1.00 82.12 77 LYS A N 1
ATOM 600 C CA . LYS A 1 77 ? 14.127 47.538 40.098 1.00 82.12 77 LYS A CA 1
ATOM 601 C C . LYS A 1 77 ? 14.180 48.825 40.932 1.00 82.12 77 LYS A C 1
ATOM 603 O O . LYS A 1 77 ? 13.324 49.035 41.789 1.00 82.12 77 LYS A O 1
ATOM 608 N N . ALA A 1 78 ? 15.138 49.718 40.666 1.00 80.00 78 ALA A N 1
ATOM 609 C CA . ALA A 1 78 ? 15.209 51.032 41.304 1.00 80.00 78 ALA A CA 1
ATOM 610 C C . ALA A 1 78 ? 14.315 52.072 40.600 1.00 80.00 78 ALA A C 1
ATOM 612 O O . ALA A 1 78 ? 14.501 52.388 39.427 1.00 80.00 78 ALA A O 1
ATOM 613 N N . VAL A 1 79 ? 13.403 52.693 41.359 1.00 71.56 79 VAL A N 1
ATOM 614 C CA . VAL A 1 79 ? 12.382 53.648 40.867 1.00 71.56 79 VAL A CA 1
ATOM 615 C C . VAL A 1 79 ? 12.976 54.892 40.178 1.00 71.56 79 VAL A C 1
ATOM 617 O O . VAL A 1 79 ? 12.340 55.485 39.307 1.00 71.56 79 VAL A O 1
ATOM 620 N N . ASN A 1 80 ? 14.207 55.271 40.541 1.00 76.25 80 ASN A N 1
ATOM 621 C CA . ASN A 1 80 ? 14.912 56.449 40.017 1.00 76.25 80 ASN A CA 1
ATOM 622 C C . ASN A 1 80 ? 16.096 56.089 39.096 1.00 76.25 80 ASN A C 1
ATOM 624 O O . ASN A 1 80 ? 17.005 56.906 38.924 1.00 76.25 80 ASN A O 1
ATOM 628 N N . ALA A 1 81 ? 16.134 54.870 38.546 1.00 81.81 81 ALA A N 1
ATOM 629 C CA . ALA A 1 81 ? 17.180 54.464 37.613 1.00 81.81 81 ALA A CA 1
ATOM 630 C C . ALA A 1 81 ? 17.092 55.237 36.284 1.00 81.81 81 ALA A C 1
ATOM 632 O O . ALA A 1 81 ? 16.010 55.504 35.755 1.00 81.81 81 ALA A O 1
ATOM 633 N N . LYS A 1 82 ? 18.252 55.585 35.727 1.00 88.50 82 LYS A N 1
ATOM 634 C CA . LYS A 1 82 ? 18.395 56.079 34.355 1.00 88.50 82 LYS A CA 1
ATOM 635 C C . LYS A 1 82 ? 18.645 54.871 33.456 1.00 88.50 82 LYS A C 1
ATOM 637 O O . LYS A 1 82 ? 19.515 54.068 33.769 1.00 88.50 82 LYS A O 1
ATOM 642 N N . VAL A 1 83 ? 17.909 54.766 32.354 1.00 89.81 83 VAL A N 1
ATOM 643 C CA . VAL A 1 83 ? 18.065 53.680 31.377 1.00 89.81 83 VAL A CA 1
ATOM 644 C C . VAL A 1 83 ? 18.575 54.261 30.069 1.00 89.81 83 VAL A C 1
ATOM 646 O O . VAL A 1 83 ? 18.027 55.254 29.579 1.00 89.81 83 VAL A O 1
ATOM 649 N N . ALA A 1 84 ? 19.617 53.655 29.514 1.00 89.38 84 ALA A N 1
ATOM 650 C CA . ALA A 1 84 ? 20.103 53.953 28.178 1.00 89.38 84 ALA A CA 1
ATOM 651 C C . ALA A 1 84 ? 20.135 52.682 27.329 1.00 89.38 84 ALA A C 1
ATOM 653 O O . ALA A 1 84 ? 20.486 51.619 27.825 1.00 89.38 84 ALA A O 1
ATOM 654 N N . VAL A 1 85 ? 19.770 52.792 26.055 1.00 87.81 85 VAL A N 1
ATOM 655 C CA . VAL A 1 85 ? 19.842 51.697 25.086 1.00 87.81 85 VAL A CA 1
ATOM 656 C C . VAL A 1 85 ? 20.779 52.112 23.962 1.00 87.81 85 VAL A C 1
ATOM 658 O O . VAL A 1 85 ? 20.632 53.204 23.413 1.00 87.81 85 VAL A O 1
ATOM 661 N N . ASN A 1 86 ? 21.791 51.291 23.681 1.00 84.75 86 ASN A N 1
ATOM 662 C CA . ASN A 1 86 ? 22.903 51.600 22.778 1.00 84.75 86 ASN A CA 1
ATOM 663 C C . ASN A 1 86 ? 23.515 52.992 23.052 1.00 84.75 86 ASN A C 1
ATOM 665 O O . ASN A 1 86 ? 23.807 53.760 22.139 1.00 84.75 86 ASN A O 1
ATOM 669 N N . GLY A 1 87 ? 23.660 53.343 24.335 1.00 81.25 87 GLY A N 1
ATOM 670 C CA . GLY A 1 87 ? 24.209 54.627 24.784 1.00 81.25 87 GLY A CA 1
ATOM 671 C C . GLY A 1 87 ? 23.244 55.821 24.725 1.00 81.25 87 GLY A C 1
ATOM 672 O O . GLY A 1 87 ? 23.586 56.900 25.210 1.00 81.25 87 GLY A O 1
ATOM 673 N N . MET A 1 88 ? 22.025 55.661 24.198 1.00 84.50 88 MET A N 1
ATOM 674 C CA . MET A 1 88 ? 21.015 56.725 24.153 1.00 84.50 88 MET A CA 1
ATOM 675 C C . MET A 1 88 ? 20.050 56.613 25.330 1.00 84.50 88 MET A C 1
ATOM 677 O O . MET A 1 88 ? 19.485 55.553 25.571 1.00 84.50 88 MET A O 1
ATOM 681 N N . LYS A 1 89 ? 19.817 57.704 26.070 1.00 88.06 89 LYS A N 1
ATOM 682 C CA . LYS A 1 89 ? 18.841 57.705 27.175 1.00 88.06 89 LYS A CA 1
ATOM 683 C C . LYS A 1 89 ? 17.425 57.496 26.647 1.00 88.06 89 LYS A C 1
ATOM 685 O O . LYS A 1 89 ? 16.983 58.232 25.769 1.00 88.06 89 LYS A O 1
ATOM 690 N N . VAL A 1 90 ? 16.699 56.560 27.252 1.00 88.06 90 VAL A N 1
ATOM 691 C CA . VAL A 1 90 ? 15.331 56.208 26.854 1.00 88.06 90 VAL A CA 1
ATOM 692 C C . VAL A 1 90 ? 14.346 56.386 28.003 1.00 88.06 90 VAL A C 1
ATOM 694 O O . VAL A 1 90 ? 14.692 56.273 29.183 1.00 88.06 90 VAL A O 1
ATOM 697 N N . ASN A 1 91 ? 13.086 56.651 27.660 1.00 87.25 91 ASN A N 1
ATOM 698 C CA . ASN A 1 91 ? 12.001 56.622 28.632 1.00 87.25 91 ASN A CA 1
ATOM 699 C C . ASN A 1 91 ? 11.499 55.182 28.796 1.00 87.25 91 ASN A C 1
ATOM 701 O O . ASN A 1 91 ? 10.553 54.774 28.132 1.00 87.25 91 ASN A O 1
ATOM 705 N N . HIS A 1 92 ? 12.127 54.438 29.703 1.00 80.06 92 HIS A N 1
ATOM 706 C CA . HIS A 1 92 ? 11.808 53.035 29.990 1.00 80.06 92 HIS A CA 1
ATOM 707 C C . HIS A 1 92 ? 10.399 52.802 30.573 1.00 80.06 92 HIS A C 1
ATOM 709 O O . HIS A 1 92 ? 9.981 51.661 30.716 1.00 80.06 92 HIS A O 1
ATOM 715 N N . ARG A 1 93 ? 9.639 53.863 30.901 1.00 78.75 93 ARG A N 1
ATOM 716 C CA . ARG A 1 93 ? 8.212 53.756 31.268 1.00 78.75 93 ARG A CA 1
ATOM 717 C C . ARG A 1 93 ? 7.290 53.585 30.053 1.00 78.75 93 ARG A C 1
ATOM 719 O O . ARG A 1 93 ? 6.080 53.487 30.220 1.00 78.75 93 ARG A O 1
ATOM 726 N N . LYS A 1 94 ? 7.849 53.607 28.842 1.00 83.06 94 LYS A N 1
ATOM 727 C CA . LYS A 1 94 ? 7.188 53.280 27.576 1.00 83.06 94 LYS A CA 1
ATOM 728 C C . LYS A 1 94 ? 7.954 52.145 26.901 1.00 83.06 94 LYS A C 1
ATOM 730 O O . LYS A 1 94 ? 9.114 51.906 27.237 1.00 83.06 94 LYS A O 1
ATOM 735 N N . GLN A 1 95 ? 7.332 51.501 25.918 1.00 86.25 95 GLN A N 1
ATOM 736 C CA . GLN A 1 95 ? 8.059 50.614 25.015 1.00 86.25 95 GLN A CA 1
ATOM 737 C C . GLN A 1 95 ? 9.159 51.399 24.291 1.00 86.25 95 GLN A C 1
ATOM 739 O O . GLN A 1 95 ? 8.947 52.509 23.793 1.00 86.25 95 GLN A O 1
ATOM 744 N N . VAL A 1 96 ? 10.353 50.823 24.277 1.00 87.56 96 VAL A N 1
ATOM 745 C CA . VAL A 1 96 ? 11.551 51.396 23.682 1.00 87.56 96 VAL A CA 1
ATOM 746 C C . VAL A 1 96 ? 11.767 50.732 22.334 1.00 87.56 96 VAL A C 1
ATOM 748 O O . VAL A 1 96 ? 11.989 49.526 22.263 1.00 87.56 96 VAL A O 1
ATOM 751 N N . LYS A 1 97 ? 11.707 51.531 21.270 1.00 88.38 97 LYS A N 1
ATOM 752 C CA . LYS A 1 97 ? 11.955 51.082 19.903 1.00 88.38 97 LYS A CA 1
ATOM 753 C C . LYS A 1 97 ? 13.436 51.239 19.561 1.00 88.38 97 LYS A C 1
ATOM 755 O O . LYS A 1 97 ? 13.980 52.337 19.685 1.00 88.38 97 LYS A O 1
ATOM 760 N N . VAL A 1 98 ? 14.078 50.158 19.136 1.00 85.38 98 VAL A N 1
ATOM 761 C CA . VAL A 1 98 ? 15.512 50.096 18.839 1.00 85.38 98 VAL A CA 1
ATOM 762 C C . VAL A 1 98 ? 15.689 49.669 17.390 1.00 85.38 98 VAL A C 1
ATOM 764 O O . VAL A 1 98 ? 15.408 48.526 17.055 1.00 85.38 98 VAL A O 1
ATOM 767 N N . LYS A 1 99 ? 16.157 50.576 16.529 1.00 78.25 99 LYS A N 1
ATOM 768 C CA . LYS A 1 99 ? 16.565 50.214 15.165 1.00 78.25 99 LYS A CA 1
ATOM 769 C C . LYS A 1 99 ? 17.845 49.393 15.213 1.00 78.25 99 LYS A C 1
ATOM 771 O O . LYS A 1 99 ? 18.767 49.794 15.923 1.00 78.25 99 LYS A O 1
ATOM 776 N N . MET A 1 100 ? 17.905 48.314 14.440 1.00 71.44 100 MET A N 1
ATOM 777 C CA . MET A 1 100 ? 19.086 47.468 14.292 1.00 71.44 100 MET A CA 1
ATOM 778 C C . MET A 1 100 ? 19.819 47.858 12.999 1.00 71.44 100 MET A C 1
ATOM 780 O O . MET A 1 100 ? 19.327 47.583 11.908 1.00 71.44 100 MET A O 1
ATOM 784 N N . PRO A 1 101 ? 20.967 48.559 13.066 1.00 54.25 101 PRO A N 1
ATOM 785 C CA . PRO A 1 101 ? 21.778 48.819 11.881 1.00 54.25 101 PRO A CA 1
ATOM 786 C C . PRO A 1 101 ? 22.348 47.511 11.319 1.00 54.25 101 PRO A C 1
ATOM 788 O O . PRO A 1 101 ? 22.753 46.637 12.086 1.00 54.25 101 PRO A O 1
ATOM 791 N N . SER A 1 102 ? 22.457 47.409 9.991 1.00 46.75 102 SER A N 1
ATOM 792 C CA . SER A 1 102 ? 23.092 46.271 9.311 1.00 46.75 102 SER A CA 1
ATOM 793 C C . SER A 1 102 ? 24.473 45.963 9.911 1.00 46.75 102 SER A C 1
ATOM 795 O O . SER A 1 102 ? 25.357 46.821 9.907 1.00 46.75 102 SER A O 1
ATOM 797 N N . GLY A 1 103 ? 24.656 44.742 10.423 1.00 46.94 103 GLY A N 1
ATOM 798 C CA . GLY A 1 103 ? 25.904 44.262 11.031 1.00 46.94 103 GLY A CA 1
ATOM 799 C C . GLY A 1 103 ? 26.031 44.450 12.550 1.00 46.94 103 GLY A C 1
ATOM 800 O O . GLY A 1 103 ? 27.055 44.070 13.119 1.00 46.94 103 GLY A O 1
ATOM 801 N N . GLN A 1 104 ? 25.029 45.020 13.230 1.00 55.03 104 GLN A N 1
ATOM 802 C CA . GLN A 1 104 ? 25.002 45.084 14.691 1.00 55.03 104 GLN A CA 1
ATOM 803 C C . GLN A 1 104 ? 24.152 43.942 15.264 1.00 55.03 104 GLN A C 1
ATOM 805 O O . GLN A 1 104 ? 22.932 44.025 15.287 1.00 55.03 104 GLN A O 1
ATOM 810 N N . ASN A 1 105 ? 24.793 42.904 15.807 1.00 70.25 105 ASN A N 1
ATOM 811 C CA . ASN A 1 105 ? 24.099 41.694 16.287 1.00 70.25 105 ASN A CA 1
ATOM 812 C C . ASN A 1 105 ? 23.778 41.744 17.792 1.00 70.25 105 ASN A C 1
ATOM 814 O O . ASN A 1 105 ? 23.556 40.715 18.428 1.00 70.25 105 ASN A O 1
ATOM 818 N N . SER A 1 106 ? 23.811 42.932 18.408 1.00 78.75 106 SER A N 1
ATOM 819 C CA . SER A 1 106 ? 23.517 43.076 19.835 1.00 78.75 106 SER A CA 1
ATOM 820 C C . SER A 1 106 ? 22.974 44.452 20.219 1.00 78.75 106 SER A C 1
ATOM 822 O O . SER A 1 106 ? 23.503 45.476 19.776 1.00 78.75 106 SER A O 1
ATOM 824 N N . VAL A 1 107 ? 21.998 44.473 21.126 1.00 86.06 107 VAL A N 1
ATOM 825 C CA . VAL A 1 107 ? 21.472 45.666 21.797 1.00 86.06 107 VAL A CA 1
ATOM 826 C C . VAL A 1 107 ? 21.989 45.730 23.227 1.00 86.06 107 VAL A C 1
ATOM 828 O O . VAL A 1 107 ? 21.805 44.809 24.018 1.00 86.06 107 VAL A O 1
ATOM 831 N N . ARG A 1 108 ? 22.601 46.854 23.587 1.00 89.19 108 ARG A N 1
ATOM 832 C CA . ARG A 1 108 ? 23.096 47.126 24.936 1.00 89.19 108 ARG A CA 1
ATOM 833 C C . ARG A 1 108 ? 22.076 47.943 25.721 1.00 89.19 108 ARG A C 1
ATOM 835 O O . ARG A 1 108 ? 21.635 48.981 25.238 1.00 89.19 108 ARG A O 1
ATOM 842 N N . VAL A 1 109 ? 21.749 47.530 26.940 1.00 90.56 109 VAL A N 1
ATOM 843 C CA . VAL A 1 109 ? 20.854 48.238 27.865 1.00 90.56 109 VAL A CA 1
ATOM 844 C C . VAL A 1 109 ? 21.605 48.546 29.160 1.00 90.56 109 VAL A C 1
ATOM 846 O O . VAL A 1 109 ? 21.916 47.645 29.933 1.00 90.56 109 VAL A O 1
ATOM 849 N N . ASP A 1 110 ? 21.884 49.821 29.411 1.00 89.75 110 ASP A N 1
ATOM 850 C CA . ASP A 1 110 ? 22.591 50.298 30.600 1.00 89.75 110 ASP A CA 1
ATOM 851 C C . ASP A 1 110 ? 21.604 50.856 31.634 1.00 89.75 110 ASP A C 1
ATOM 853 O O . ASP A 1 110 ? 20.765 51.705 31.315 1.00 89.75 110 ASP A O 1
ATOM 857 N N . ILE A 1 111 ? 21.723 50.405 32.886 1.00 89.81 111 ILE A N 1
ATOM 858 C CA . ILE A 1 111 ? 20.903 50.834 34.024 1.00 89.81 111 ILE A CA 1
ATOM 859 C C . ILE A 1 111 ? 21.798 51.532 35.044 1.00 89.81 111 ILE A C 1
ATOM 861 O O . ILE A 1 111 ? 22.603 50.888 35.714 1.00 89.81 111 ILE A O 1
ATOM 865 N N . SER A 1 112 ? 21.635 52.847 35.195 1.00 86.00 112 SER A N 1
ATOM 866 C CA . SER A 1 112 ? 22.457 53.672 36.087 1.00 86.00 112 SER A CA 1
ATOM 867 C C . SER A 1 112 ? 21.661 54.240 37.262 1.00 86.00 112 SER A C 1
ATOM 869 O O . SER A 1 112 ? 20.559 54.769 37.097 1.00 86.00 112 SER A O 1
ATOM 871 N N . THR A 1 113 ? 22.240 54.224 38.461 1.00 80.56 113 THR A N 1
ATOM 872 C CA . THR A 1 113 ? 21.671 54.893 39.645 1.00 80.56 113 THR A CA 1
ATOM 873 C C . THR A 1 113 ? 22.026 56.391 39.680 1.00 80.56 113 THR A C 1
ATOM 875 O O . THR A 1 113 ? 22.922 56.838 38.964 1.00 80.56 113 THR A O 1
ATOM 878 N N . PRO A 1 114 ? 21.391 57.207 40.547 1.00 71.44 114 PRO A N 1
ATOM 879 C CA . PRO A 1 114 ? 21.753 58.619 40.720 1.00 71.44 114 PRO A CA 1
ATOM 880 C C . PRO A 1 114 ? 23.190 58.895 41.205 1.00 71.44 114 PRO A C 1
ATOM 882 O O . PRO A 1 114 ? 23.592 60.052 41.189 1.00 71.44 114 PRO A O 1
ATOM 885 N N . ARG A 1 115 ? 23.943 57.873 41.649 1.00 67.81 115 ARG A N 1
ATOM 886 C CA . ARG A 1 115 ? 25.374 57.967 42.016 1.00 67.81 115 ARG A CA 1
ATOM 887 C C . ARG A 1 115 ? 26.308 57.401 40.934 1.00 67.81 115 ARG A C 1
ATOM 889 O O . ARG A 1 115 ? 27.427 57.015 41.244 1.00 67.81 115 ARG A O 1
ATOM 896 N N . ASP A 1 116 ? 25.817 57.289 39.703 1.00 68.44 116 ASP A N 1
ATOM 897 C CA . ASP A 1 116 ? 26.555 56.850 38.509 1.00 68.44 116 ASP A CA 1
ATOM 898 C C . ASP A 1 116 ? 27.093 55.400 38.535 1.00 68.44 116 ASP A C 1
ATOM 900 O O . ASP A 1 116 ? 27.832 54.991 37.643 1.00 68.44 116 ASP A O 1
ATOM 904 N N . ILE A 1 117 ? 26.645 54.569 39.486 1.00 77.06 117 ILE A N 1
ATOM 905 C CA . ILE A 1 117 ? 26.813 53.104 39.418 1.00 77.06 117 ILE A CA 1
ATOM 906 C C . ILE A 1 117 ? 25.946 52.576 38.271 1.00 77.06 117 ILE A C 1
ATOM 908 O O . ILE A 1 117 ? 24.750 52.880 38.262 1.00 77.06 117 ILE A O 1
ATOM 912 N N . THR A 1 118 ? 26.529 51.811 37.342 1.00 82.31 118 THR A N 1
ATOM 913 C CA . THR A 1 118 ? 25.874 51.328 36.114 1.00 82.31 118 THR A CA 1
ATOM 914 C C . THR A 1 118 ? 26.096 49.831 35.911 1.00 82.31 118 THR A C 1
ATOM 916 O O . THR A 1 118 ? 27.245 49.400 35.914 1.00 82.31 118 THR A O 1
ATOM 919 N N . ASP A 1 119 ? 25.018 49.078 35.670 1.00 86.56 119 ASP A N 1
ATOM 920 C CA . ASP A 1 119 ? 25.084 47.722 35.101 1.00 86.56 119 ASP A CA 1
ATOM 921 C C . ASP A 1 119 ? 24.677 47.733 33.632 1.00 86.56 119 ASP A C 1
ATOM 923 O O . ASP A 1 119 ? 23.828 48.526 33.217 1.00 86.56 119 ASP A O 1
ATOM 927 N N . THR A 1 120 ? 25.223 46.789 32.872 1.00 88.31 120 THR A N 1
ATOM 928 C CA . THR A 1 120 ? 24.931 46.601 31.452 1.00 88.31 120 THR A CA 1
ATOM 929 C C . THR A 1 120 ? 24.305 45.234 31.207 1.00 88.31 120 THR A C 1
ATOM 931 O O . THR A 1 120 ? 24.837 44.217 31.647 1.00 88.31 120 THR A O 1
ATOM 934 N N . TYR A 1 121 ? 23.216 45.219 30.442 1.00 90.19 121 TYR A N 1
ATOM 935 C CA . TYR A 1 121 ? 22.605 44.025 29.872 1.00 90.19 121 TYR A CA 1
ATOM 936 C C . TYR A 1 121 ? 22.833 44.010 28.365 1.00 90.19 121 TYR A C 1
ATOM 938 O O . TYR A 1 121 ? 22.720 45.049 27.715 1.00 90.19 121 TYR A O 1
ATOM 946 N N . THR A 1 122 ? 23.137 42.847 27.801 1.00 87.56 122 THR A N 1
ATOM 947 C CA . THR A 1 122 ? 23.363 42.686 26.358 1.00 87.56 122 THR A CA 1
ATOM 948 C C . THR A 1 122 ? 22.346 41.711 25.789 1.00 87.56 122 THR A C 1
ATOM 950 O O . THR A 1 122 ? 22.298 40.567 26.219 1.00 87.56 122 THR A O 1
ATOM 953 N N . LEU A 1 123 ? 21.534 42.154 24.834 1.00 88.19 123 LEU A N 1
ATOM 954 C CA . LEU A 1 123 ? 20.643 41.299 24.062 1.00 88.19 123 LEU A CA 1
ATOM 955 C C . LEU A 1 123 ? 21.357 40.974 22.753 1.00 88.19 123 LEU A C 1
ATOM 957 O O . LEU A 1 123 ? 21.555 41.873 21.942 1.00 88.19 123 LEU A O 1
ATOM 961 N N . ILE A 1 124 ? 21.776 39.734 22.554 1.00 83.25 124 ILE A N 1
ATOM 962 C CA . ILE A 1 124 ? 22.335 39.253 21.292 1.00 83.25 124 ILE A CA 1
ATOM 963 C C . ILE A 1 124 ? 21.157 38.898 20.390 1.00 83.25 124 ILE A C 1
ATOM 965 O O . ILE A 1 124 ? 20.315 38.085 20.763 1.00 83.25 124 ILE A O 1
ATOM 969 N N . VAL A 1 125 ? 21.077 39.546 19.233 1.00 77.06 125 VAL A N 1
ATOM 970 C CA . VAL A 1 125 ? 19.945 39.436 18.312 1.00 77.06 125 VAL A CA 1
ATOM 971 C C . VAL A 1 125 ? 20.326 38.489 17.184 1.00 77.06 125 VAL A C 1
ATOM 973 O O . VAL A 1 125 ? 21.310 38.734 16.487 1.00 77.06 125 VAL A O 1
ATOM 976 N N . GLN A 1 126 ? 19.566 37.408 17.032 1.00 67.00 126 GLN A N 1
ATOM 977 C CA . GLN A 1 126 ? 19.724 36.423 15.966 1.00 67.00 126 GLN A CA 1
ATOM 978 C C . GLN A 1 126 ? 18.466 36.400 15.098 1.00 67.00 126 GLN A C 1
ATOM 980 O O . GLN A 1 126 ? 17.350 36.371 15.616 1.00 67.00 126 GLN A O 1
ATOM 985 N N . SER A 1 127 ? 18.640 36.388 13.781 1.00 58.00 127 SER A N 1
ATOM 986 C CA . SER A 1 127 ? 17.563 35.999 12.872 1.00 58.00 127 SER A CA 1
ATOM 987 C C . SER A 1 127 ? 17.338 34.481 12.999 1.00 58.00 127 SER A C 1
ATOM 989 O O . SER A 1 127 ? 18.326 33.752 13.132 1.00 58.00 127 SER A O 1
ATOM 991 N N . PRO A 1 128 ? 16.089 33.986 13.021 1.00 56.81 128 PRO A N 1
ATOM 992 C CA . PRO A 1 128 ? 15.787 32.570 12.845 1.00 56.81 128 PRO A CA 1
ATOM 993 C C . PRO A 1 128 ? 16.360 32.064 11.521 1.00 56.81 128 PRO A C 1
ATOM 995 O O . PRO A 1 128 ? 16.395 32.792 10.529 1.00 56.81 128 PRO A O 1
ATOM 998 N N . ASP A 1 129 ? 16.825 30.822 11.538 1.00 62.88 129 ASP A N 1
ATOM 999 C CA . ASP A 1 129 ? 17.358 30.129 10.371 1.00 62.88 129 ASP A CA 1
ATOM 1000 C C . ASP A 1 129 ? 16.203 29.345 9.737 1.00 62.88 129 ASP A C 1
ATOM 1002 O O . ASP A 1 129 ? 15.817 28.297 10.249 1.00 62.88 129 ASP A O 1
ATOM 1006 N N . TYR A 1 130 ? 15.588 29.914 8.696 1.00 71.38 130 TYR A N 1
ATOM 1007 C CA . TYR A 1 130 ? 14.513 29.267 7.929 1.00 71.38 130 TYR A CA 1
ATOM 1008 C C . TYR A 1 130 ? 15.051 28.352 6.827 1.00 71.38 130 TYR A C 1
ATOM 1010 O O . TYR A 1 130 ? 14.271 27.696 6.138 1.00 71.38 130 TYR A O 1
ATOM 1018 N N . ASP A 1 131 ? 16.369 28.310 6.650 1.00 71.50 131 ASP A N 1
ATOM 1019 C CA . ASP A 1 131 ? 17.006 27.447 5.676 1.00 71.50 131 ASP A CA 1
ATOM 1020 C C . ASP A 1 131 ? 17.139 26.027 6.237 1.00 71.50 131 ASP A C 1
ATOM 1022 O O . ASP A 1 131 ? 17.388 25.792 7.425 1.00 71.50 131 ASP A O 1
ATOM 1026 N N . LEU A 1 132 ? 16.938 25.056 5.352 1.00 75.44 132 LEU A N 1
ATOM 1027 C CA . LEU A 1 132 ? 17.073 23.643 5.671 1.00 75.44 132 LEU A CA 1
ATOM 1028 C C . LEU A 1 132 ? 18.554 23.274 5.748 1.00 75.44 132 LEU A C 1
ATOM 1030 O O . LEU A 1 132 ? 19.384 23.811 5.012 1.00 75.44 132 LEU A O 1
ATOM 1034 N N . ARG A 1 133 ? 18.906 22.339 6.633 1.00 72.81 133 ARG A N 1
ATOM 1035 C CA . ARG A 1 133 ? 20.297 21.892 6.793 1.00 72.81 133 ARG A CA 1
ATOM 1036 C C . ARG A 1 133 ? 20.514 20.552 6.118 1.00 72.81 133 ARG A C 1
ATOM 1038 O O . ARG A 1 133 ? 19.583 19.772 5.957 1.00 72.81 133 ARG A O 1
ATOM 1045 N N . ASP A 1 134 ? 21.755 20.304 5.714 1.00 72.94 134 ASP A N 1
ATOM 1046 C CA . ASP A 1 134 ? 22.181 19.038 5.113 1.00 72.94 134 ASP A CA 1
ATOM 1047 C C . ASP A 1 134 ? 21.307 18.603 3.923 1.00 72.94 134 ASP A C 1
ATOM 1049 O O . ASP A 1 134 ? 20.962 17.428 3.779 1.00 72.94 134 ASP A O 1
ATOM 1053 N N . VAL A 1 135 ? 20.948 19.567 3.059 1.00 80.31 135 VAL A N 1
ATOM 1054 C CA . VAL A 1 135 ? 20.226 19.279 1.816 1.00 80.31 135 VAL A CA 1
ATOM 1055 C C . VAL A 1 135 ? 21.125 18.456 0.903 1.00 80.31 135 VAL A C 1
ATOM 1057 O O . VAL A 1 135 ? 22.107 18.949 0.346 1.00 80.31 135 VAL A O 1
ATOM 1060 N N . THR A 1 136 ? 20.782 17.186 0.763 1.00 79.31 136 THR A N 1
ATOM 1061 C CA . THR A 1 136 ? 21.558 16.180 0.050 1.00 79.31 136 THR A CA 1
ATOM 1062 C C . THR A 1 136 ? 20.738 15.612 -1.086 1.00 79.31 136 THR A C 1
ATOM 1064 O O . THR A 1 136 ? 19.559 15.285 -0.934 1.00 79.31 136 THR A O 1
ATOM 1067 N N . LEU A 1 137 ? 21.379 15.495 -2.244 1.00 82.69 137 LEU A N 1
ATOM 1068 C CA . LEU A 1 137 ? 20.803 14.804 -3.385 1.00 82.69 137 LEU A CA 1
ATOM 1069 C C . LEU A 1 137 ? 21.318 13.363 -3.411 1.00 82.69 137 LEU A C 1
ATOM 1071 O O . LEU A 1 137 ? 22.518 13.121 -3.556 1.00 82.69 137 LEU A O 1
ATOM 1075 N N . ILE A 1 138 ? 20.405 12.406 -3.287 1.00 74.75 138 ILE A N 1
ATOM 1076 C CA . ILE A 1 138 ? 20.693 10.974 -3.310 1.00 74.75 138 ILE A CA 1
ATOM 1077 C C . ILE A 1 138 ? 20.222 10.428 -4.654 1.00 74.75 138 ILE A C 1
ATOM 1079 O O . ILE A 1 138 ? 19.039 10.506 -4.967 1.00 74.75 138 ILE A O 1
ATOM 1083 N N . GLN A 1 139 ? 21.133 9.861 -5.440 1.00 73.06 139 GLN A N 1
ATOM 1084 C CA . GLN A 1 139 ? 20.771 9.136 -6.654 1.00 73.06 139 GLN A CA 1
ATOM 1085 C C . GLN A 1 139 ? 20.521 7.661 -6.303 1.00 73.06 139 GLN A C 1
ATOM 1087 O O . GLN A 1 139 ? 21.430 6.977 -5.835 1.00 73.06 139 GLN A O 1
ATOM 1092 N N . THR A 1 140 ? 19.292 7.189 -6.493 1.00 58.81 140 THR A N 1
ATOM 1093 C CA . THR A 1 140 ? 18.841 5.816 -6.221 1.00 58.81 140 THR A CA 1
ATOM 1094 C C . THR A 1 140 ? 18.645 4.966 -7.475 1.00 58.81 140 THR A C 1
ATOM 1096 O O . THR A 1 140 ? 18.438 3.766 -7.336 1.00 58.81 140 THR A O 1
ATOM 1099 N N . GLY A 1 141 ? 18.724 5.559 -8.670 1.00 58.78 141 GLY A N 1
ATOM 1100 C CA . GLY A 1 141 ? 18.656 4.858 -9.959 1.00 58.78 141 GLY A CA 1
ATOM 1101 C C . GLY A 1 141 ? 19.819 5.214 -10.889 1.00 58.78 141 GLY A C 1
ATOM 1102 O O . GLY A 1 141 ? 20.863 5.701 -10.444 1.00 58.78 141 GLY A O 1
ATOM 1103 N N . ASP A 1 142 ? 19.665 4.983 -12.191 1.00 53.78 142 ASP A N 1
ATOM 1104 C CA . ASP A 1 142 ? 20.733 5.240 -13.166 1.00 53.78 142 ASP A CA 1
ATOM 1105 C C . ASP A 1 142 ? 20.895 6.722 -13.541 1.00 53.78 142 ASP A C 1
ATOM 1107 O O . ASP A 1 142 ? 21.916 7.107 -14.115 1.00 53.78 142 ASP A O 1
ATOM 1111 N N . GLY A 1 143 ? 19.957 7.565 -13.103 1.00 62.38 143 GLY A N 1
ATOM 1112 C CA . GLY A 1 143 ? 19.985 9.011 -13.289 1.00 62.38 143 GLY A CA 1
ATOM 1113 C C . GLY A 1 143 ? 19.358 9.448 -14.609 1.00 62.38 143 GLY A C 1
ATOM 1114 O O . GLY A 1 143 ? 19.533 10.594 -15.018 1.00 62.38 143 GLY A O 1
ATOM 1115 N N . SER A 1 144 ? 18.649 8.550 -15.295 1.00 55.28 144 SER A N 1
ATOM 1116 C CA . SER A 1 144 ? 17.951 8.850 -16.546 1.00 55.28 144 SER A CA 1
ATOM 1117 C C . SER A 1 144 ? 16.644 9.608 -16.313 1.00 55.28 144 SER A C 1
ATOM 1119 O O . SER A 1 144 ? 16.231 10.415 -17.152 1.00 55.28 144 SER A O 1
ATOM 1121 N N . VAL A 1 145 ? 16.007 9.407 -15.156 1.00 63.31 145 VAL A N 1
ATOM 1122 C CA . VAL A 1 145 ? 14.724 10.031 -14.820 1.00 63.31 145 VAL A CA 1
ATOM 1123 C C . VAL A 1 145 ? 14.770 10.750 -13.476 1.00 63.31 145 VAL A C 1
ATOM 1125 O O . VAL A 1 145 ? 15.597 10.473 -12.613 1.00 63.31 145 VAL A O 1
ATOM 1128 N N . ILE A 1 146 ? 13.859 11.704 -13.271 1.00 67.62 146 ILE A N 1
ATOM 1129 C CA . ILE A 1 146 ? 13.859 12.534 -12.058 1.00 67.62 146 ILE A CA 1
ATOM 1130 C C . ILE A 1 146 ? 13.587 11.715 -10.781 1.00 67.62 146 ILE A C 1
ATOM 1132 O O . ILE A 1 146 ? 14.058 12.070 -9.704 1.00 67.62 146 ILE A O 1
ATOM 1136 N N . G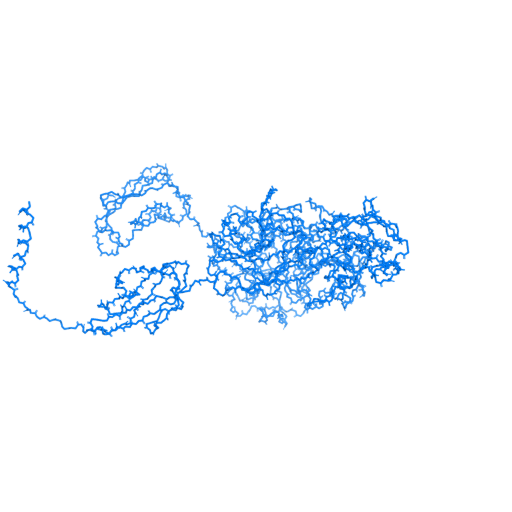LN A 1 147 ? 12.883 10.590 -10.913 1.00 69.31 147 GLN A N 1
ATOM 1137 C CA . GLN A 1 147 ? 12.564 9.653 -9.834 1.00 69.31 147 GLN A CA 1
ATOM 1138 C C . GLN A 1 147 ? 13.784 8.863 -9.347 1.00 69.31 147 GLN A C 1
ATOM 1140 O O . GLN A 1 147 ? 13.752 8.305 -8.252 1.00 69.31 147 GLN A O 1
ATOM 1145 N N . ASP A 1 148 ? 14.878 8.863 -10.111 1.00 69.56 148 ASP A N 1
ATOM 1146 C CA . ASP A 1 148 ? 16.152 8.306 -9.663 1.00 69.56 148 ASP A CA 1
ATOM 1147 C C . ASP A 1 148 ? 16.830 9.200 -8.634 1.00 69.56 148 ASP A C 1
ATOM 1149 O O . ASP A 1 148 ? 17.870 8.829 -8.100 1.00 69.56 148 ASP A O 1
ATOM 1153 N N . TYR A 1 149 ? 16.275 10.380 -8.362 1.00 75.00 149 TYR A N 1
ATOM 1154 C CA . TYR A 1 149 ? 16.827 11.336 -7.427 1.00 75.00 149 TYR A CA 1
ATOM 1155 C C . TYR A 1 149 ? 15.881 11.549 -6.252 1.00 75.00 149 TYR A C 1
ATOM 1157 O O . TYR A 1 149 ? 14.673 11.761 -6.396 1.00 75.00 149 TYR A O 1
ATOM 1165 N N . LYS A 1 150 ? 16.470 11.553 -5.061 1.00 81.06 150 LYS A N 1
ATOM 1166 C CA . LYS A 1 150 ? 15.818 11.915 -3.812 1.00 81.06 150 LYS A CA 1
ATOM 1167 C C . LYS A 1 150 ? 16.498 13.125 -3.200 1.00 81.06 150 LYS A C 1
ATOM 1169 O O . LYS A 1 150 ? 17.721 13.235 -3.245 1.00 81.06 150 LYS A O 1
ATOM 1174 N N . LEU A 1 151 ? 15.714 14.006 -2.595 1.00 80.19 151 LEU A N 1
ATOM 1175 C CA . LEU A 1 151 ? 16.217 15.142 -1.835 1.00 80.19 151 LEU A CA 1
ATOM 1176 C C . LEU A 1 151 ? 15.973 14.899 -0.346 1.00 80.19 151 LEU A C 1
ATOM 1178 O O . LEU A 1 151 ? 14.828 14.817 0.103 1.00 80.19 151 LEU A O 1
ATOM 1182 N N . GLY A 1 152 ? 17.051 14.739 0.412 1.00 76.31 152 GLY A N 1
ATOM 1183 C CA . GLY A 1 152 ? 17.021 14.635 1.869 1.00 76.31 152 GLY A CA 1
ATOM 1184 C C . GLY A 1 152 ? 17.475 15.935 2.511 1.00 76.31 152 GLY A C 1
ATOM 1185 O O . GLY A 1 152 ? 18.306 16.636 1.944 1.00 76.31 152 GLY A O 1
ATOM 1186 N N . PHE A 1 153 ? 16.935 16.266 3.680 1.00 74.62 153 PHE A N 1
ATOM 1187 C CA . PHE A 1 153 ? 17.369 17.410 4.478 1.00 74.62 153 PHE A CA 1
ATOM 1188 C C . PHE A 1 153 ? 16.981 17.224 5.947 1.00 74.62 153 PHE A C 1
ATOM 1190 O O . PHE A 1 153 ? 16.010 16.532 6.246 1.00 74.62 153 PHE A O 1
ATOM 1197 N N . GLN A 1 154 ? 17.735 17.847 6.853 1.00 68.75 154 GLN A N 1
ATOM 1198 C CA . GLN A 1 154 ? 17.402 17.940 8.272 1.00 68.75 154 GLN A CA 1
ATOM 1199 C C . GLN A 1 154 ? 16.640 19.233 8.569 1.00 68.75 154 GLN A C 1
ATOM 1201 O O . GLN A 1 154 ? 16.991 20.317 8.090 1.00 68.75 154 GLN A O 1
ATOM 1206 N N . GLU A 1 155 ? 15.622 19.118 9.419 1.00 64.44 155 GLU A N 1
ATOM 1207 C CA . GLU A 1 155 ? 14.890 20.262 9.955 1.00 64.44 155 GLU A CA 1
ATOM 1208 C C . GLU A 1 155 ? 15.799 21.116 10.861 1.00 64.44 155 GLU A C 1
ATOM 1210 O O . GLU A 1 155 ? 16.552 20.597 11.693 1.00 64.44 155 GLU A O 1
ATOM 1215 N N . ALA A 1 156 ? 15.747 22.446 10.723 1.00 58.31 156 ALA A N 1
ATOM 1216 C CA . ALA A 1 156 ? 16.455 23.321 11.652 1.00 58.31 156 ALA A CA 1
ATOM 1217 C C . ALA A 1 156 ? 15.696 23.369 12.987 1.00 58.31 156 ALA A C 1
ATOM 1219 O O . ALA A 1 156 ? 14.500 23.625 13.021 1.00 58.31 156 ALA A O 1
ATOM 1220 N N . GLN A 1 157 ? 16.407 23.202 14.107 1.00 52.31 157 GLN A N 1
ATOM 1221 C CA . GLN A 1 157 ? 15.827 23.085 15.459 1.00 52.31 157 GLN A CA 1
ATOM 1222 C C . GLN A 1 157 ? 14.958 24.273 15.935 1.00 52.31 157 GLN A C 1
ATOM 1224 O O . GLN A 1 157 ? 14.426 24.220 17.042 1.00 52.31 157 GLN A O 1
ATOM 1229 N N . VAL A 1 158 ? 14.834 25.360 15.162 1.00 54.38 158 VAL A N 1
ATOM 1230 C CA . VAL A 1 158 ? 13.941 26.491 15.457 1.00 54.38 158 VAL A CA 1
ATOM 1231 C C . VAL A 1 158 ? 13.273 26.975 14.172 1.00 54.38 158 VAL A C 1
ATOM 1233 O O . VAL A 1 158 ? 13.839 27.810 13.472 1.00 54.38 158 VAL A O 1
ATOM 1236 N N . MET A 1 159 ? 12.059 26.493 13.905 1.00 62.91 159 MET A N 1
ATOM 1237 C CA . MET A 1 159 ? 11.238 26.898 12.756 1.00 62.91 159 MET A CA 1
ATOM 1238 C C . MET A 1 159 ? 9.793 27.259 13.168 1.00 62.91 159 MET A C 1
ATOM 1240 O O . MET A 1 159 ? 8.836 26.928 12.476 1.00 62.91 159 MET A O 1
ATOM 1244 N N . ASP A 1 160 ? 9.622 27.979 14.291 1.00 59.50 160 ASP A N 1
ATOM 1245 C CA . ASP A 1 160 ? 8.336 28.615 14.644 1.00 59.50 160 ASP A CA 1
ATOM 1246 C C . ASP A 1 160 ? 7.863 29.477 13.441 1.00 59.50 160 ASP A C 1
ATOM 1248 O O . ASP A 1 160 ? 8.528 30.456 13.077 1.00 59.50 160 ASP A O 1
ATOM 1252 N N . GLY A 1 161 ? 6.731 29.108 12.825 1.00 65.94 161 GLY A N 1
ATOM 1253 C CA . GLY A 1 161 ? 6.131 29.802 11.673 1.00 65.94 161 GLY A CA 1
ATOM 1254 C C . GLY A 1 161 ? 6.345 29.155 10.295 1.00 65.94 161 GLY A C 1
ATOM 1255 O O . GLY A 1 161 ? 5.903 29.733 9.304 1.00 65.94 161 GLY A O 1
ATOM 1256 N N . VAL A 1 162 ? 7.005 27.993 10.208 1.00 74.62 162 VAL A N 1
ATOM 1257 C CA . VAL A 1 162 ? 7.022 27.165 8.987 1.00 74.62 162 VAL A CA 1
ATOM 1258 C C . VAL A 1 162 ? 5.780 26.270 8.965 1.00 74.62 162 VAL A C 1
ATOM 1260 O O . VAL A 1 162 ? 5.504 25.567 9.931 1.00 74.62 162 VAL A O 1
ATOM 1263 N N . GLU A 1 163 ? 5.039 26.295 7.861 1.00 74.25 163 GLU A N 1
ATOM 1264 C CA . GLU A 1 163 ? 3.810 25.517 7.651 1.00 74.25 163 GLU A CA 1
ATOM 1265 C C . GLU A 1 163 ? 4.032 24.287 6.766 1.00 74.25 163 GLU A C 1
ATOM 1267 O O . GLU A 1 163 ? 3.331 23.286 6.900 1.00 74.25 163 GLU A O 1
ATOM 1272 N N . ALA A 1 164 ? 4.998 24.348 5.845 1.00 75.38 164 ALA A N 1
ATOM 1273 C CA . ALA A 1 164 ? 5.378 23.221 5.000 1.00 75.38 164 ALA A CA 1
ATOM 1274 C C . ALA A 1 164 ? 6.788 23.399 4.413 1.00 75.38 164 ALA A C 1
ATOM 1276 O O . ALA A 1 164 ? 7.434 24.444 4.553 1.00 75.38 164 ALA A O 1
ATOM 1277 N N . TYR A 1 165 ? 7.238 22.375 3.692 1.00 81.88 165 TYR A N 1
ATOM 1278 C CA . TYR A 1 165 ? 8.485 22.389 2.935 1.00 81.88 165 TYR A CA 1
ATOM 1279 C C . TYR A 1 165 ? 8.195 22.162 1.455 1.00 81.88 165 TYR A C 1
ATOM 1281 O O . TYR A 1 165 ? 7.232 21.491 1.096 1.00 81.88 165 TYR A O 1
ATOM 1289 N N . LEU A 1 166 ? 9.022 22.718 0.581 1.00 84.62 166 LEU A N 1
ATOM 1290 C CA . LEU A 1 166 ? 8.893 22.603 -0.867 1.00 84.62 166 LEU A CA 1
ATOM 1291 C C . LEU A 1 166 ? 10.143 21.950 -1.448 1.00 84.62 166 LEU A C 1
ATOM 1293 O O . LEU A 1 166 ? 11.247 22.192 -0.969 1.00 84.62 166 LEU A O 1
ATOM 1297 N N . MET A 1 167 ? 9.970 21.187 -2.519 1.00 86.50 167 MET A N 1
ATOM 1298 C CA . MET A 1 167 ? 11.026 20.592 -3.329 1.00 86.50 167 MET A CA 1
ATOM 1299 C C . MET A 1 167 ? 10.818 20.904 -4.800 1.00 86.50 167 MET A C 1
ATOM 1301 O O . MET A 1 167 ? 9.721 20.743 -5.340 1.00 86.50 167 MET A O 1
ATOM 1305 N N . PHE A 1 168 ? 11.886 21.305 -5.474 1.00 89.81 168 PHE A N 1
ATOM 1306 C CA . PHE A 1 168 ? 11.857 21.598 -6.901 1.00 89.81 168 PHE A CA 1
ATOM 1307 C C . PHE A 1 168 ? 13.260 21.564 -7.490 1.00 89.81 168 PHE A C 1
ATOM 1309 O O . PHE A 1 168 ? 14.262 21.520 -6.777 1.00 89.81 168 PHE A O 1
ATOM 1316 N N . TYR A 1 169 ? 13.330 21.570 -8.815 1.00 91.50 169 TYR A N 1
ATOM 1317 C CA . TYR A 1 169 ? 14.590 21.566 -9.536 1.00 91.50 169 TYR A CA 1
ATOM 1318 C C . TYR A 1 169 ? 14.565 22.575 -10.688 1.00 91.50 169 TYR A C 1
ATOM 1320 O O . TYR A 1 169 ? 13.501 22.959 -11.187 1.00 91.50 169 TYR A O 1
ATOM 1328 N N . SER A 1 170 ? 15.747 23.036 -11.099 1.00 91.25 170 SER A N 1
ATOM 1329 C CA . SER A 1 170 ? 15.884 23.946 -12.233 1.00 91.25 170 SER A CA 1
ATOM 1330 C C . SER A 1 170 ? 17.226 23.847 -12.948 1.00 91.25 170 SER A C 1
ATOM 1332 O O . SER A 1 170 ? 18.253 23.685 -12.300 1.00 91.25 170 SER A O 1
ATOM 1334 N N . LYS A 1 171 ? 17.263 24.095 -14.264 1.00 88.12 171 LYS A N 1
ATOM 1335 C CA . LYS A 1 171 ? 18.519 24.419 -14.974 1.00 88.12 171 LYS A CA 1
ATOM 1336 C C . LYS A 1 171 ? 19.120 25.756 -14.525 1.00 88.12 171 LYS A C 1
ATOM 1338 O O . LYS A 1 171 ? 20.261 26.076 -14.856 1.00 88.12 171 LYS A O 1
ATOM 1343 N N . LYS A 1 172 ? 18.341 26.593 -13.832 1.00 89.12 172 LYS A N 1
ATOM 1344 C CA . LYS A 1 172 ? 18.772 27.909 -13.359 1.00 89.12 172 LYS A CA 1
ATOM 1345 C C . LYS A 1 172 ? 19.451 27.821 -11.999 1.00 89.12 172 LYS A C 1
ATOM 1347 O O . LYS A 1 172 ? 19.085 27.001 -11.171 1.00 89.12 172 LYS A O 1
ATOM 1352 N N . ASN A 1 173 ? 20.437 28.693 -11.793 1.00 83.31 173 ASN A N 1
ATOM 1353 C CA . ASN A 1 173 ? 21.197 28.779 -10.547 1.00 83.31 173 ASN A CA 1
ATOM 1354 C C . ASN A 1 173 ? 20.342 29.307 -9.375 1.00 83.31 173 ASN A C 1
ATOM 1356 O O . ASN A 1 173 ? 19.266 29.878 -9.563 1.00 83.31 173 ASN A O 1
ATOM 1360 N N . PHE A 1 174 ? 20.893 29.197 -8.163 1.00 84.25 174 PHE A N 1
ATOM 1361 C CA . PHE A 1 174 ? 20.204 29.534 -6.914 1.00 84.25 174 PHE A CA 1
ATOM 1362 C C . PHE A 1 174 ? 19.609 30.949 -6.908 1.00 84.25 174 PHE A C 1
ATOM 1364 O O . PHE A 1 174 ? 18.476 31.139 -6.486 1.00 84.25 174 PHE A O 1
ATOM 1371 N N . ASN A 1 175 ? 20.344 31.950 -7.399 1.00 76.94 175 ASN A N 1
ATOM 1372 C CA . ASN A 1 175 ? 19.900 33.344 -7.338 1.00 76.94 175 ASN A CA 1
ATOM 1373 C C . ASN A 1 175 ? 18.718 33.620 -8.274 1.00 76.94 175 ASN A C 1
ATOM 1375 O O . ASN A 1 175 ? 17.826 34.393 -7.927 1.00 76.94 175 ASN A O 1
ATOM 1379 N N . GLU A 1 176 ? 18.717 33.017 -9.463 1.00 88.38 176 GLU A N 1
ATOM 1380 C CA . GLU A 1 176 ? 17.607 33.139 -10.413 1.00 88.38 176 GLU A CA 1
ATOM 1381 C C . GLU A 1 176 ? 16.339 32.500 -9.845 1.00 88.38 176 GLU A C 1
ATOM 1383 O O . GLU A 1 176 ? 15.283 33.131 -9.850 1.00 88.38 176 GLU A O 1
ATOM 1388 N N . VAL A 1 177 ? 16.468 31.295 -9.286 1.00 86.94 177 VAL A N 1
ATOM 1389 C CA . VAL A 1 177 ? 15.342 30.555 -8.707 1.00 86.94 177 VAL A CA 1
ATOM 1390 C C . VAL A 1 177 ? 14.827 31.227 -7.434 1.00 86.94 177 VAL A C 1
ATOM 1392 O O . VAL A 1 177 ? 13.623 31.413 -7.293 1.00 86.94 177 VAL A O 1
ATOM 1395 N N . TRP A 1 178 ? 15.715 31.695 -6.550 1.00 87.31 178 TRP A N 1
ATOM 1396 C CA . TRP A 1 178 ? 15.331 32.415 -5.331 1.00 87.31 178 TRP A CA 1
ATOM 1397 C C . TRP A 1 178 ? 14.529 33.676 -5.643 1.00 87.31 178 TRP A C 1
ATOM 1399 O O . TRP A 1 178 ? 13.521 33.958 -5.002 1.00 87.31 178 TRP A O 1
ATOM 1409 N N . ASN A 1 179 ? 14.957 34.445 -6.649 1.00 84.00 179 ASN A N 1
ATOM 1410 C CA . ASN A 1 179 ? 14.266 35.670 -7.035 1.00 84.00 179 ASN A CA 1
ATOM 1411 C C . ASN A 1 179 ? 12.860 35.426 -7.581 1.00 84.00 179 ASN A C 1
ATOM 1413 O O . ASN A 1 179 ? 12.033 36.324 -7.455 1.00 84.00 179 ASN A O 1
ATOM 1417 N N . TYR A 1 180 ? 12.614 34.257 -8.169 1.00 88.88 180 TYR A N 1
ATOM 1418 C CA . TYR A 1 180 ? 11.291 33.838 -8.607 1.00 88.88 180 TYR A CA 1
ATOM 1419 C C . TYR A 1 180 ? 10.459 33.301 -7.440 1.00 88.88 180 TYR A C 1
ATOM 1421 O O . TYR A 1 180 ? 9.353 33.771 -7.199 1.00 88.88 180 TYR A O 1
ATOM 1429 N N . ILE A 1 181 ? 10.992 32.351 -6.674 1.00 85.69 181 ILE A N 1
ATOM 1430 C CA . ILE A 1 181 ? 10.172 31.626 -5.704 1.00 85.69 181 ILE A CA 1
ATOM 1431 C C . ILE A 1 181 ? 9.776 32.485 -4.499 1.00 85.69 181 ILE A C 1
ATOM 1433 O O . ILE A 1 181 ? 8.669 32.357 -3.989 1.00 85.69 181 ILE A O 1
ATOM 1437 N N . LYS A 1 182 ? 10.629 33.434 -4.089 1.00 86.50 182 LYS A N 1
ATOM 1438 C CA . LYS A 1 182 ? 10.338 34.346 -2.972 1.00 86.50 182 LYS A CA 1
ATOM 1439 C C . LYS A 1 182 ? 9.204 35.335 -3.259 1.00 86.50 182 LYS A C 1
ATOM 1441 O O . LYS A 1 182 ? 8.787 36.049 -2.355 1.00 86.50 182 LYS A O 1
ATOM 1446 N N . THR A 1 183 ? 8.789 35.471 -4.523 1.00 86.81 183 THR A N 1
ATOM 1447 C CA . THR A 1 183 ? 7.683 36.362 -4.901 1.00 86.81 183 THR A CA 1
ATOM 1448 C C . THR A 1 183 ? 6.339 35.654 -4.931 1.00 86.81 183 THR A C 1
ATOM 1450 O O . THR A 1 183 ? 5.337 36.343 -5.079 1.00 86.81 183 THR A O 1
ATOM 1453 N N . LEU A 1 184 ? 6.321 34.322 -4.821 1.00 83.62 184 LEU A N 1
ATOM 1454 C CA . LEU A 1 184 ? 5.094 33.541 -4.900 1.00 83.62 184 LEU A CA 1
ATOM 1455 C C . LEU A 1 184 ? 4.309 33.626 -3.589 1.00 83.62 184 LEU A C 1
ATOM 1457 O O . LEU A 1 184 ? 4.882 33.455 -2.507 1.00 83.62 184 LEU A O 1
ATOM 1461 N N . THR A 1 185 ? 2.999 33.847 -3.693 1.00 83.81 185 THR A N 1
ATOM 1462 C CA . THR A 1 185 ? 2.082 33.706 -2.551 1.00 83.81 185 THR A CA 1
ATOM 1463 C C . THR A 1 185 ? 1.786 32.226 -2.268 1.00 83.81 185 THR A C 1
ATOM 1465 O O . THR A 1 185 ? 1.999 31.380 -3.145 1.00 83.81 185 THR A O 1
ATOM 1468 N N . PRO A 1 186 ? 1.277 31.873 -1.073 1.00 79.88 186 PRO A N 1
ATOM 1469 C CA . PRO A 1 186 ? 0.816 30.513 -0.795 1.00 79.88 186 PRO A CA 1
ATOM 1470 C C . PRO A 1 186 ? -0.184 29.985 -1.835 1.00 79.88 186 PRO A C 1
ATOM 1472 O O . PRO A 1 186 ? -0.048 28.850 -2.283 1.00 79.88 186 PRO A O 1
ATOM 1475 N N . GLU A 1 187 ? -1.119 30.814 -2.310 1.00 76.75 187 GLU A N 1
ATOM 1476 C CA . GLU A 1 187 ? -2.091 30.418 -3.336 1.00 76.75 187 GLU A CA 1
ATOM 1477 C C . GLU A 1 187 ? -1.431 30.133 -4.691 1.00 76.75 187 GLU A C 1
ATOM 1479 O O . GLU A 1 187 ? -1.825 29.204 -5.395 1.00 76.75 187 GLU A O 1
ATOM 1484 N N . GLU A 1 188 ? -0.422 30.917 -5.079 1.00 80.19 188 GLU A N 1
ATOM 1485 C CA . GLU A 1 188 ? 0.335 30.683 -6.314 1.00 80.19 188 GLU A CA 1
ATOM 1486 C C . GLU A 1 188 ? 1.171 29.400 -6.215 1.00 80.19 188 GLU A C 1
ATOM 1488 O O . GLU A 1 188 ? 1.246 28.629 -7.174 1.00 80.19 188 GLU A O 1
ATOM 1493 N N . ILE A 1 189 ? 1.743 29.120 -5.042 1.00 80.06 189 ILE A N 1
ATOM 1494 C CA . ILE A 1 189 ? 2.431 27.855 -4.757 1.00 80.06 189 ILE A CA 1
ATOM 1495 C C . ILE A 1 189 ? 1.445 26.684 -4.845 1.00 80.06 189 ILE A C 1
ATOM 1497 O O . ILE A 1 189 ? 1.749 25.684 -5.494 1.00 80.06 189 ILE A O 1
ATOM 1501 N N . ASP A 1 190 ? 0.241 26.814 -4.294 1.00 72.62 190 ASP A N 1
ATOM 1502 C CA . ASP A 1 190 ? -0.789 25.777 -4.385 1.00 72.62 190 ASP A CA 1
ATOM 1503 C C . ASP A 1 190 ? -1.291 25.563 -5.826 1.00 72.62 190 ASP A C 1
ATOM 1505 O O . ASP A 1 190 ? -1.589 24.429 -6.222 1.00 72.62 190 ASP A O 1
ATOM 1509 N N . GLN A 1 191 ? -1.295 26.599 -6.671 1.00 72.00 191 GLN A N 1
ATOM 1510 C CA . GLN A 1 191 ? -1.574 26.447 -8.105 1.00 72.00 191 GLN A CA 1
ATOM 1511 C C . GLN A 1 191 ? -0.513 25.614 -8.831 1.00 72.00 191 GLN A C 1
ATOM 1513 O O . GLN A 1 191 ? -0.857 24.862 -9.752 1.00 72.00 191 GLN A O 1
ATOM 1518 N N . HIS A 1 192 ? 0.752 25.703 -8.406 1.00 72.31 192 HIS A N 1
ATOM 1519 C CA . HIS A 1 192 ? 1.825 24.839 -8.901 1.00 72.31 192 HIS A CA 1
ATOM 1520 C C . HIS A 1 192 ? 1.642 23.367 -8.494 1.00 72.31 192 HIS A C 1
ATOM 1522 O O . HIS A 1 192 ? 2.208 22.489 -9.153 1.00 72.31 192 HIS A O 1
ATOM 1528 N N . LEU A 1 193 ? 0.829 23.095 -7.463 1.00 64.56 193 LEU A N 1
ATOM 1529 C CA . LEU A 1 193 ? 0.555 21.761 -6.923 1.00 64.56 193 LEU A CA 1
ATOM 1530 C C . LEU A 1 193 ? -0.718 21.103 -7.493 1.00 64.56 193 LEU A C 1
ATOM 1532 O O . LEU A 1 193 ? -0.699 19.897 -7.728 1.00 64.56 193 LEU A O 1
ATOM 1536 N N . THR A 1 194 ? -1.820 21.845 -7.699 1.00 49.31 194 THR A N 1
ATOM 1537 C CA . THR A 1 194 ? -3.179 21.236 -7.705 1.00 49.31 194 THR A CA 1
ATOM 1538 C C . THR A 1 194 ? -4.108 21.511 -8.899 1.00 49.31 194 THR A C 1
ATOM 1540 O O . THR A 1 194 ? -5.174 20.900 -8.976 1.00 49.31 194 THR A O 1
ATOM 1543 N N . THR A 1 195 ? -3.792 22.378 -9.866 1.00 41.50 195 THR A N 1
ATOM 1544 C CA . THR A 1 195 ? -4.841 22.795 -10.829 1.00 41.50 195 THR A CA 1
ATOM 1545 C C . THR A 1 195 ? -5.233 21.718 -11.871 1.00 41.50 195 THR A C 1
ATOM 1547 O O . THR A 1 195 ? -4.398 21.068 -12.511 1.00 41.50 195 THR A O 1
ATOM 1550 N N . GLN A 1 196 ? -6.552 21.509 -12.028 1.00 40.62 196 GLN A N 1
ATOM 1551 C CA . GLN A 1 196 ? -7.185 20.495 -12.897 1.00 40.62 196 GLN A CA 1
ATOM 1552 C C . GLN A 1 196 ? -7.296 20.899 -14.383 1.00 40.62 196 GLN A C 1
ATOM 1554 O O . GLN A 1 196 ? -7.651 20.073 -15.217 1.00 40.62 196 GLN A O 1
ATOM 1559 N N . THR A 1 197 ? -6.952 22.136 -14.740 1.00 38.31 197 THR A N 1
ATOM 1560 C CA . THR A 1 197 ? -6.873 22.605 -16.135 1.00 38.31 197 THR A CA 1
ATOM 1561 C C . THR A 1 197 ? -5.432 22.558 -16.639 1.00 38.31 197 THR A C 1
ATOM 1563 O O . THR A 1 197 ? -4.517 22.933 -15.908 1.00 38.31 197 THR A O 1
ATOM 1566 N N . GLU A 1 198 ? -5.215 22.130 -17.889 1.00 39.38 198 GLU A N 1
ATOM 1567 C CA . GLU A 1 198 ? -3.918 22.283 -18.566 1.00 39.38 198 GLU A CA 1
ATOM 1568 C C . GLU A 1 198 ? -3.476 23.756 -18.525 1.00 39.38 198 GLU A C 1
ATOM 1570 O O . GLU A 1 198 ? -4.156 24.639 -19.048 1.00 39.38 198 GLU A O 1
ATOM 1575 N N . GLY A 1 199 ? -2.342 24.024 -17.877 1.00 46.69 199 GLY A N 1
ATOM 1576 C CA . GLY A 1 199 ? -1.774 25.359 -17.718 1.00 46.69 199 GLY A CA 1
ATOM 1577 C C . GLY A 1 199 ? -0.267 25.299 -17.466 1.00 46.69 199 GLY A C 1
ATOM 1578 O O . GLY A 1 199 ? 0.250 24.301 -16.968 1.00 46.69 199 GLY A O 1
ATOM 1579 N N . GLU A 1 200 ? 0.441 26.383 -17.796 1.00 53.44 200 GLU A N 1
ATOM 1580 C CA . GLU A 1 200 ? 1.916 26.484 -17.865 1.00 53.44 200 GLU A CA 1
ATOM 1581 C C . GLU A 1 200 ? 2.665 26.254 -16.531 1.00 53.44 200 GLU A C 1
ATOM 1583 O O . GLU A 1 200 ? 3.898 26.238 -16.499 1.00 53.44 200 GLU A O 1
ATOM 1588 N N . ASN A 1 201 ? 1.942 26.095 -15.416 1.00 55.09 201 ASN A N 1
ATOM 1589 C CA . ASN A 1 201 ? 2.492 26.128 -14.060 1.00 55.09 201 ASN A CA 1
ATOM 1590 C C . ASN A 1 201 ? 2.326 24.834 -13.247 1.00 55.09 201 ASN A C 1
ATOM 1592 O O . ASN A 1 201 ? 2.910 24.738 -12.168 1.00 55.09 201 ASN A O 1
ATOM 1596 N N . LYS A 1 202 ? 1.588 23.842 -13.750 1.00 67.25 202 LYS A N 1
ATOM 1597 C CA . LYS A 1 202 ? 1.296 22.593 -13.032 1.00 67.25 202 LYS A CA 1
ATOM 1598 C C . LYS A 1 202 ? 2.553 21.739 -12.814 1.00 67.25 202 LYS A C 1
ATOM 1600 O O . LYS A 1 202 ? 3.420 21.692 -13.680 1.00 67.25 202 LYS A O 1
ATOM 1605 N N . ASN A 1 203 ? 2.626 21.037 -11.681 1.00 68.56 203 ASN A N 1
ATOM 1606 C CA . ASN A 1 203 ? 3.695 20.093 -11.331 1.00 68.56 203 ASN A CA 1
ATOM 1607 C C . ASN A 1 203 ? 5.102 20.714 -11.263 1.00 68.56 203 ASN A C 1
ATOM 1609 O O . ASN A 1 203 ? 6.086 20.001 -11.405 1.00 68.56 203 ASN A O 1
ATOM 1613 N N . LYS A 1 204 ? 5.243 22.028 -11.066 1.00 78.75 204 LYS A N 1
ATOM 1614 C CA . LYS A 1 204 ? 6.568 22.670 -10.943 1.00 78.75 204 LYS A CA 1
ATOM 1615 C C . LYS A 1 204 ? 7.202 22.473 -9.562 1.00 78.75 204 LYS A C 1
ATOM 1617 O O . LYS A 1 204 ? 8.419 22.354 -9.437 1.00 78.75 204 LYS A O 1
ATOM 1622 N N . ILE A 1 205 ? 6.371 22.449 -8.523 1.00 80.88 205 ILE A N 1
ATOM 1623 C CA . ILE A 1 205 ? 6.780 22.382 -7.117 1.00 80.88 205 ILE A CA 1
ATOM 1624 C C . ILE A 1 205 ? 6.167 21.128 -6.498 1.00 80.88 205 ILE A C 1
ATOM 1626 O O . ILE A 1 205 ? 5.075 20.718 -6.882 1.00 80.88 205 ILE A O 1
ATOM 1630 N N . PHE A 1 206 ? 6.867 20.517 -5.548 1.00 74.69 206 PHE A N 1
ATOM 1631 C CA . PHE A 1 206 ? 6.351 19.442 -4.710 1.00 74.69 206 PHE A CA 1
ATOM 1632 C C . PHE A 1 206 ? 6.337 19.893 -3.244 1.00 74.69 206 PHE A C 1
ATOM 1634 O O . PHE A 1 206 ? 7.357 20.354 -2.742 1.00 74.69 206 PHE A O 1
ATOM 1641 N N . LYS A 1 207 ? 5.188 19.795 -2.565 1.00 75.44 207 LYS A N 1
ATOM 1642 C CA . LYS A 1 207 ? 5.010 20.182 -1.156 1.00 75.44 207 LYS A CA 1
ATOM 1643 C C . LYS A 1 207 ? 5.144 18.956 -0.254 1.00 75.44 207 LYS A C 1
ATOM 1645 O O . LYS A 1 207 ? 4.518 17.931 -0.507 1.00 75.44 207 LYS A O 1
ATOM 1650 N N . ILE A 1 208 ? 5.947 19.077 0.797 1.00 68.88 208 ILE A N 1
ATOM 1651 C CA . ILE A 1 208 ? 6.160 18.073 1.837 1.00 68.88 208 ILE A CA 1
ATOM 1652 C C . ILE A 1 208 ? 5.536 18.579 3.135 1.00 68.88 208 ILE A C 1
ATOM 1654 O O . ILE A 1 208 ? 5.810 19.695 3.578 1.00 68.88 208 ILE A O 1
ATOM 1658 N N . THR A 1 209 ? 4.727 17.733 3.757 1.00 52.69 209 THR A N 1
ATOM 1659 C CA . THR A 1 209 ? 3.986 18.041 4.993 1.00 52.69 209 THR A CA 1
ATOM 1660 C C . THR A 1 209 ? 4.051 16.925 6.035 1.00 52.69 209 THR A C 1
ATOM 1662 O O . THR A 1 209 ? 3.636 17.135 7.168 1.00 52.69 209 THR A O 1
ATOM 1665 N N . ASN A 1 210 ? 4.564 15.741 5.679 1.00 48.91 210 ASN A N 1
ATOM 1666 C CA . ASN A 1 210 ? 4.790 14.646 6.614 1.00 48.91 210 ASN A CA 1
ATOM 1667 C C . ASN A 1 210 ? 6.299 14.474 6.831 1.00 48.91 210 ASN A C 1
ATOM 1669 O O . ASN A 1 210 ? 7.015 13.998 5.949 1.00 48.91 210 ASN A O 1
ATOM 1673 N N . LEU A 1 211 ? 6.765 14.887 8.011 1.00 47.09 211 LEU A N 1
ATOM 1674 C CA . LEU A 1 211 ? 8.175 14.897 8.408 1.00 47.09 211 LEU A CA 1
ATOM 1675 C C . LEU A 1 211 ? 8.735 13.514 8.773 1.00 47.09 211 LEU A C 1
ATOM 1677 O O . LEU A 1 211 ? 9.944 13.399 8.958 1.00 47.09 211 LEU A O 1
ATOM 1681 N N . SER A 1 212 ? 7.916 12.451 8.800 1.00 42.09 212 SER A N 1
ATOM 1682 C CA . SER A 1 212 ? 8.390 11.070 9.041 1.00 42.09 212 SER A CA 1
ATOM 1683 C C . SER A 1 212 ? 9.390 10.549 7.990 1.00 42.09 212 SER A C 1
ATOM 1685 O O . SER A 1 212 ? 9.941 9.469 8.161 1.00 42.09 212 SER A O 1
ATOM 1687 N N . TYR A 1 213 ? 9.667 11.336 6.942 1.00 45.34 213 TYR A N 1
ATOM 1688 C CA . TYR A 1 213 ? 10.638 11.069 5.873 1.00 45.34 213 TYR A CA 1
ATOM 1689 C C . TYR A 1 213 ? 11.861 12.017 5.881 1.00 45.34 213 TYR A C 1
ATOM 1691 O O . TYR A 1 213 ? 12.696 11.968 4.975 1.00 45.34 213 TYR A O 1
ATOM 1699 N N . ALA A 1 214 ? 11.987 12.895 6.886 1.00 47.53 214 ALA A N 1
ATOM 1700 C CA . ALA A 1 214 ? 13.128 13.801 7.087 1.00 47.53 214 ALA A CA 1
ATOM 1701 C C . ALA A 1 214 ? 14.250 13.172 7.951 1.00 47.53 214 ALA A C 1
ATOM 1703 O O . ALA A 1 214 ? 15.043 13.873 8.578 1.00 47.53 214 ALA A O 1
ATOM 1704 N N . ASP A 1 215 ? 14.322 11.838 7.991 1.00 46.72 215 ASP A N 1
ATOM 1705 C CA . ASP A 1 215 ? 15.237 11.030 8.811 1.00 46.72 215 ASP A CA 1
ATOM 1706 C C . ASP A 1 215 ? 16.483 10.527 8.047 1.00 46.72 215 ASP A C 1
ATOM 1708 O O . ASP A 1 215 ? 17.271 9.735 8.566 1.00 46.72 215 ASP A O 1
ATOM 1712 N N . GLY A 1 216 ? 16.696 11.015 6.819 1.00 44.78 216 GLY A N 1
ATOM 1713 C CA . GLY A 1 216 ? 17.862 10.694 5.987 1.00 44.78 216 GLY A CA 1
ATOM 1714 C C . GLY A 1 216 ? 17.597 9.723 4.830 1.00 44.78 216 GLY A C 1
ATOM 1715 O O . GLY A 1 216 ? 18.512 9.477 4.046 1.00 44.78 216 GLY A O 1
ATOM 1716 N N . GLY A 1 217 ? 16.368 9.215 4.665 1.00 51.97 217 GLY A N 1
ATOM 1717 C CA . GLY A 1 217 ? 15.977 8.397 3.502 1.00 51.97 217 GLY A CA 1
ATOM 1718 C C . GLY A 1 217 ? 15.774 9.181 2.192 1.00 51.97 217 GLY A C 1
ATOM 1719 O O . GLY A 1 217 ? 15.857 8.598 1.105 1.00 51.97 217 GLY A O 1
ATOM 1720 N N . GLY A 1 218 ? 15.547 10.497 2.295 1.00 61.69 218 GLY A N 1
ATOM 1721 C CA . GLY A 1 218 ? 15.301 11.413 1.177 1.00 61.69 218 GLY A CA 1
ATOM 1722 C C . GLY A 1 218 ? 13.917 11.253 0.535 1.00 61.69 218 GLY A C 1
ATOM 1723 O O . GLY A 1 218 ? 13.361 10.160 0.464 1.00 61.69 218 GLY A O 1
ATOM 1724 N N . ASN A 1 219 ? 13.360 12.350 0.023 1.00 65.69 219 ASN A N 1
ATOM 1725 C CA . ASN A 1 219 ? 12.082 12.358 -0.688 1.00 65.69 219 ASN A CA 1
ATOM 1726 C C . ASN A 1 219 ? 12.315 12.230 -2.192 1.00 65.69 219 ASN A C 1
ATOM 1728 O O . ASN A 1 219 ? 13.065 13.019 -2.762 1.00 65.69 219 ASN A O 1
ATOM 1732 N N . THR A 1 220 ? 11.672 11.267 -2.847 1.00 68.75 220 THR A N 1
ATOM 1733 C CA . THR A 1 220 ? 11.730 11.137 -4.309 1.00 68.75 220 THR A CA 1
ATOM 1734 C C . THR A 1 220 ? 11.021 12.319 -4.968 1.00 68.75 220 THR A C 1
ATOM 1736 O O . THR A 1 220 ? 9.918 12.691 -4.562 1.00 68.75 220 THR A O 1
ATOM 1739 N N . PHE A 1 221 ? 11.627 12.909 -5.997 1.00 71.94 221 PHE A N 1
ATOM 1740 C CA . PHE A 1 221 ? 10.919 13.876 -6.840 1.00 71.94 221 PHE A CA 1
ATOM 1741 C C . PHE A 1 221 ? 9.740 13.206 -7.568 1.00 71.94 221 PHE A C 1
ATOM 1743 O O . PHE A 1 221 ? 9.800 12.028 -7.923 1.00 71.94 221 PHE A O 1
ATOM 1750 N N . ARG A 1 222 ? 8.648 13.945 -7.812 1.00 63.94 222 ARG A N 1
ATOM 1751 C CA . ARG A 1 222 ? 7.448 13.365 -8.443 1.00 63.94 222 ARG A CA 1
ATOM 1752 C C . ARG A 1 222 ? 7.697 13.035 -9.920 1.00 63.94 222 ARG A C 1
ATOM 1754 O O . ARG A 1 222 ? 8.334 13.800 -10.646 1.00 63.94 222 ARG A O 1
ATOM 1761 N N . SER A 1 223 ? 7.109 11.931 -10.390 1.00 54.06 223 SER A N 1
ATOM 1762 C CA . SER A 1 223 ? 7.019 11.641 -11.826 1.00 54.06 223 SER A CA 1
ATOM 1763 C C . SER A 1 223 ? 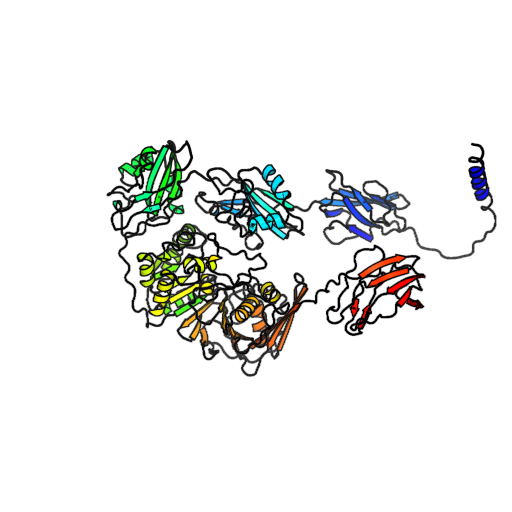6.302 12.785 -12.549 1.00 54.06 223 SER A C 1
ATOM 1765 O O . SER A 1 223 ? 5.277 13.271 -12.075 1.00 54.06 223 SER A O 1
ATOM 1767 N N . GLY A 1 224 ? 6.855 13.260 -13.668 1.00 59.44 224 GLY A N 1
ATOM 1768 C CA . GLY A 1 224 ? 6.271 14.366 -14.435 1.00 59.44 224 GLY A CA 1
ATOM 1769 C C . GLY A 1 224 ? 6.380 15.748 -13.777 1.00 59.44 224 GLY A C 1
ATOM 1770 O O . GLY A 1 224 ? 5.764 16.695 -14.272 1.00 59.44 224 GLY A O 1
ATOM 1771 N N . GLN A 1 225 ? 7.152 15.887 -12.690 1.00 72.81 225 GLN A N 1
ATOM 1772 C CA . GLN A 1 225 ? 7.528 17.196 -12.159 1.00 72.81 225 GLN A CA 1
ATOM 1773 C C . GLN A 1 225 ? 8.267 17.989 -13.243 1.00 72.81 225 GLN A C 1
ATOM 1775 O O . GLN A 1 225 ? 9.070 17.416 -13.978 1.00 72.81 225 GLN A O 1
ATOM 1780 N N . LEU A 1 226 ? 7.988 19.285 -13.362 1.00 80.31 226 LEU A N 1
ATOM 1781 C CA . LEU A 1 226 ? 8.540 20.171 -14.388 1.00 80.31 226 LEU A CA 1
ATOM 1782 C C . LEU A 1 226 ? 9.611 21.086 -13.792 1.00 80.31 226 LEU A C 1
ATOM 1784 O O . LEU A 1 226 ? 9.572 21.421 -12.609 1.00 80.31 226 LEU A O 1
ATOM 1788 N N . ASP A 1 227 ? 10.536 21.545 -14.633 1.00 85.19 227 ASP A N 1
ATOM 1789 C CA . ASP A 1 227 ? 11.509 22.567 -14.255 1.00 85.19 227 ASP A CA 1
ATOM 1790 C C . ASP A 1 227 ? 10.777 23.827 -13.766 1.00 85.19 227 ASP A C 1
ATOM 1792 O O . ASP A 1 227 ? 9.945 24.403 -14.477 1.00 85.19 227 ASP A O 1
ATOM 1796 N N . VAL A 1 228 ? 11.101 24.263 -12.546 1.00 88.12 228 VAL A N 1
ATOM 1797 C CA . VAL A 1 228 ? 10.330 25.295 -11.833 1.00 88.12 228 VAL A CA 1
ATOM 1798 C C . VAL A 1 228 ? 10.304 26.639 -12.567 1.00 88.12 228 VAL A C 1
ATOM 1800 O O . VAL A 1 228 ? 9.335 27.387 -12.472 1.00 88.12 228 VAL A O 1
ATOM 1803 N N . MET A 1 229 ? 11.342 26.935 -13.352 1.00 88.50 229 MET A N 1
ATOM 1804 C CA . MET A 1 229 ? 11.483 28.207 -14.057 1.00 88.50 229 MET A CA 1
ATOM 1805 C C . MET A 1 229 ? 10.869 28.152 -15.455 1.00 88.50 229 MET A C 1
ATOM 1807 O O . MET A 1 229 ? 10.186 29.080 -15.877 1.00 88.50 229 MET A O 1
ATOM 1811 N N . SER A 1 230 ? 11.131 27.079 -16.198 1.00 82.44 230 SER A N 1
ATOM 1812 C CA . SER A 1 230 ? 10.743 26.956 -17.606 1.00 82.44 230 SER A CA 1
ATOM 1813 C C . SER A 1 230 ? 9.397 26.273 -17.822 1.00 82.44 230 SER A C 1
ATOM 1815 O O . SER A 1 230 ? 8.818 26.437 -18.892 1.00 82.44 230 SER A O 1
ATOM 1817 N N . GLY A 1 231 ? 8.899 25.509 -16.844 1.00 75.19 231 GLY A N 1
ATOM 1818 C CA . GLY A 1 231 ? 7.680 24.706 -16.983 1.00 75.19 231 GLY A CA 1
ATOM 1819 C C . GLY A 1 231 ? 7.791 23.593 -18.014 1.00 75.19 231 GLY A C 1
ATOM 1820 O O . GLY A 1 231 ? 6.779 23.144 -18.539 1.00 75.19 231 GLY A O 1
ATOM 1821 N N . LYS A 1 232 ? 9.012 23.168 -18.341 1.00 74.69 232 LYS A N 1
ATOM 1822 C CA . LYS A 1 232 ? 9.253 22.066 -19.270 1.00 74.69 232 LYS A CA 1
ATOM 1823 C C . LYS A 1 232 ? 9.596 20.790 -18.507 1.00 74.69 232 LYS A C 1
ATOM 1825 O O . LYS A 1 232 ? 10.198 20.884 -17.433 1.00 74.69 232 LYS A O 1
ATOM 1830 N N . PRO A 1 233 ? 9.263 19.612 -19.060 1.00 67.19 233 PRO A N 1
ATOM 1831 C CA . PRO A 1 233 ? 9.775 18.355 -18.544 1.00 67.19 233 PRO A CA 1
ATOM 1832 C C . PRO A 1 233 ? 11.303 18.351 -18.525 1.00 67.19 233 PRO A C 1
ATOM 1834 O O . PRO A 1 233 ? 11.963 19.086 -19.271 1.00 67.19 233 PRO A O 1
ATOM 1837 N N . LEU A 1 234 ? 11.849 17.497 -17.670 1.00 70.38 234 LEU A N 1
ATOM 1838 C CA . LEU A 1 234 ? 13.265 17.185 -17.646 1.00 70.38 234 LEU A CA 1
ATOM 1839 C C . LEU A 1 234 ? 13.744 16.764 -19.049 1.00 70.38 234 LEU A C 1
ATOM 1841 O O . LEU A 1 234 ? 13.087 15.987 -19.737 1.00 70.38 234 LEU A O 1
ATOM 1845 N N . SER A 1 235 ? 14.887 17.291 -19.471 1.00 68.75 235 SER A N 1
ATOM 1846 C CA . SER A 1 235 ? 15.569 16.950 -20.718 1.00 68.75 235 SER A CA 1
ATOM 1847 C C . SER A 1 235 ? 17.043 16.702 -20.419 1.00 68.75 235 SER A C 1
ATOM 1849 O O . SER A 1 235 ? 17.503 17.007 -19.323 1.00 68.75 235 SER A O 1
ATOM 1851 N N . VAL A 1 236 ? 17.816 16.272 -21.414 1.00 69.50 236 VAL A N 1
ATOM 1852 C CA . VAL A 1 236 ? 19.280 16.179 -21.299 1.00 69.50 236 VAL A CA 1
ATOM 1853 C C . VAL A 1 236 ? 19.877 17.471 -20.715 1.00 69.50 236 VAL A C 1
ATOM 1855 O O . VAL A 1 236 ? 19.496 18.587 -21.110 1.00 69.50 236 VAL A O 1
ATOM 1858 N N . GLY A 1 237 ? 20.788 17.320 -19.751 1.00 72.12 237 GLY A N 1
ATOM 1859 C CA . GLY A 1 237 ? 21.546 18.397 -19.114 1.00 72.12 237 GLY A CA 1
ATOM 1860 C C . GLY A 1 237 ? 21.535 18.376 -17.583 1.00 72.12 237 GLY A C 1
ATOM 1861 O O . GLY A 1 237 ? 20.924 17.518 -16.948 1.00 72.12 237 GLY A O 1
ATOM 1862 N N . ASP A 1 238 ? 22.216 19.364 -16.999 1.00 81.88 238 ASP A N 1
ATOM 1863 C CA . ASP A 1 238 ? 22.362 19.504 -15.550 1.00 81.88 238 ASP A CA 1
ATOM 1864 C C . ASP A 1 238 ? 21.264 20.384 -14.939 1.00 81.88 238 ASP A C 1
ATOM 1866 O O . ASP A 1 238 ? 20.938 21.458 -15.456 1.00 81.88 238 ASP A O 1
ATOM 1870 N N . TYR A 1 239 ? 20.734 19.945 -13.803 1.00 89.44 239 TYR A N 1
ATOM 1871 C CA . TYR A 1 239 ? 19.737 20.647 -13.008 1.00 89.44 239 TYR A CA 1
ATOM 1872 C C . TYR A 1 239 ? 20.206 20.779 -11.563 1.00 89.44 239 TYR A C 1
ATOM 1874 O O . TYR A 1 239 ? 20.777 19.866 -10.971 1.00 89.44 239 TYR A O 1
ATOM 1882 N N . TYR A 1 240 ? 19.915 21.919 -10.960 1.00 90.75 240 TYR A N 1
ATOM 1883 C CA . TYR A 1 240 ? 20.074 22.143 -9.536 1.00 90.75 240 TYR A CA 1
ATOM 1884 C C . TYR A 1 240 ? 18.799 21.727 -8.808 1.00 90.75 240 TYR A C 1
ATOM 1886 O O . TYR A 1 240 ? 17.699 22.082 -9.232 1.00 90.75 240 TYR A O 1
ATOM 1894 N N . ALA A 1 241 ? 18.954 21.002 -7.706 1.00 90.56 241 ALA A N 1
ATOM 1895 C CA . ALA A 1 241 ? 17.866 20.642 -6.810 1.00 90.56 241 ALA A CA 1
ATOM 1896 C C . ALA A 1 241 ? 17.807 21.609 -5.623 1.00 90.56 241 ALA A C 1
ATOM 1898 O O . ALA A 1 241 ? 18.844 22.001 -5.079 1.00 90.56 241 ALA A O 1
ATOM 1899 N N . TYR A 1 242 ? 16.596 21.973 -5.216 1.00 91.25 242 TYR A N 1
ATOM 1900 C CA . TYR A 1 242 ? 16.339 22.951 -4.168 1.00 91.25 242 TYR A CA 1
ATOM 1901 C C . TYR A 1 242 ? 15.250 22.467 -3.218 1.00 91.25 242 TYR A C 1
ATOM 1903 O O . TYR A 1 242 ? 14.279 21.827 -3.633 1.00 91.25 242 TYR A O 1
ATOM 1911 N N . ALA A 1 243 ? 15.404 22.841 -1.952 1.00 88.62 243 ALA A N 1
ATOM 1912 C CA . ALA A 1 243 ? 14.375 22.746 -0.934 1.00 88.62 243 ALA A CA 1
ATOM 1913 C C . ALA A 1 243 ? 14.073 24.144 -0.376 1.00 88.62 243 ALA A C 1
ATOM 1915 O O . ALA A 1 243 ? 14.977 24.973 -0.276 1.00 88.62 243 ALA A O 1
ATOM 1916 N N . ALA A 1 244 ? 12.822 24.422 -0.020 1.00 87.75 244 ALA A N 1
ATOM 1917 C CA . ALA A 1 244 ? 12.420 25.702 0.561 1.00 87.75 244 ALA A CA 1
ATOM 1918 C C . ALA A 1 244 ? 11.450 25.516 1.730 1.00 87.75 244 ALA A C 1
ATOM 1920 O O . ALA A 1 244 ? 10.747 24.512 1.800 1.00 87.75 244 ALA A O 1
ATOM 1921 N N . THR A 1 245 ? 11.398 26.490 2.631 1.00 85.69 245 THR A N 1
ATOM 1922 C CA . THR A 1 245 ? 10.408 26.566 3.713 1.00 85.69 245 THR A CA 1
ATOM 1923 C C . THR A 1 245 ? 9.323 27.570 3.350 1.00 85.69 245 THR A C 1
ATOM 1925 O O . THR A 1 245 ? 9.615 28.642 2.818 1.00 85.69 245 THR A O 1
ATOM 1928 N N . ILE A 1 246 ? 8.065 27.236 3.630 1.00 83.69 246 ILE A N 1
ATOM 1929 C CA . ILE A 1 246 ? 6.910 28.123 3.434 1.00 83.69 246 ILE A CA 1
ATOM 1930 C C . ILE A 1 246 ? 6.239 28.391 4.781 1.00 83.69 246 ILE A C 1
ATOM 1932 O O . ILE A 1 246 ? 6.160 27.496 5.618 1.00 83.69 246 ILE A O 1
ATOM 1936 N N . GLY A 1 247 ? 5.774 29.619 4.989 1.00 80.12 247 GLY A N 1
ATOM 1937 C CA . GLY A 1 247 ? 4.880 29.986 6.089 1.00 80.12 247 GLY A CA 1
ATOM 1938 C C . GLY A 1 247 ? 3.664 30.755 5.579 1.00 80.12 247 GLY A C 1
ATOM 1939 O O . GLY A 1 247 ? 3.506 30.926 4.370 1.00 80.12 247 GLY A O 1
ATOM 1940 N N . GLU A 1 248 ? 2.873 31.295 6.506 1.00 76.88 248 GLU A N 1
ATOM 1941 C CA . GLU A 1 248 ? 1.567 31.938 6.260 1.00 76.88 248 GLU A CA 1
ATOM 1942 C C . GLU A 1 248 ? 1.558 32.961 5.106 1.00 76.88 248 GLU A C 1
ATOM 1944 O O . GLU A 1 248 ? 0.562 33.131 4.415 1.00 76.88 248 GLU A O 1
ATOM 1949 N N . ASN A 1 249 ? 2.678 33.657 4.874 1.00 75.81 249 ASN A N 1
ATOM 1950 C CA . ASN A 1 249 ? 2.782 34.739 3.889 1.00 75.81 249 ASN A CA 1
ATOM 1951 C C . ASN A 1 249 ? 3.661 34.400 2.666 1.00 75.81 249 ASN A C 1
ATOM 1953 O O . ASN A 1 249 ? 3.984 35.298 1.887 1.00 75.81 249 ASN A O 1
ATOM 1957 N N . GLY A 1 250 ? 4.077 33.140 2.495 1.00 83.06 250 GLY A N 1
ATOM 1958 C CA . GLY A 1 250 ? 4.900 32.682 1.368 1.00 83.06 250 GLY A CA 1
ATOM 1959 C C . GLY A 1 250 ? 6.243 32.073 1.783 1.00 83.06 250 GLY A C 1
ATOM 1960 O O . GLY A 1 250 ? 6.410 31.581 2.900 1.00 83.06 250 GLY A O 1
ATOM 1961 N N . VAL A 1 251 ? 7.209 32.059 0.859 1.00 84.19 251 VAL A N 1
ATOM 1962 C CA . VAL A 1 251 ? 8.507 31.387 1.062 1.00 84.19 251 VAL A CA 1
ATOM 1963 C C . VAL A 1 251 ? 9.390 32.143 2.060 1.00 84.19 251 VAL A C 1
ATOM 1965 O O . VAL A 1 251 ? 9.666 33.330 1.887 1.00 84.19 251 VAL A O 1
ATOM 1968 N N . LEU A 1 252 ? 9.872 31.434 3.081 1.00 81.88 252 LEU A N 1
ATOM 1969 C CA . LEU A 1 252 ? 10.679 31.968 4.182 1.00 81.88 252 LEU A CA 1
ATOM 1970 C C . LEU A 1 252 ? 12.189 31.788 3.957 1.00 81.88 252 LEU A C 1
ATOM 1972 O O . LEU A 1 252 ? 12.967 32.683 4.289 1.00 81.88 252 LEU A O 1
ATOM 1976 N N . GLY A 1 253 ? 12.597 30.659 3.375 1.00 82.50 253 GLY A N 1
ATOM 1977 C CA . GLY A 1 253 ? 13.995 30.291 3.132 1.00 82.50 253 GLY A CA 1
ATOM 1978 C C . GLY A 1 253 ? 14.133 29.265 2.007 1.00 82.50 253 GLY A C 1
ATOM 1979 O O . GLY A 1 253 ? 13.156 28.621 1.624 1.00 82.50 253 GLY A O 1
ATOM 1980 N N . MET A 1 254 ? 15.333 29.133 1.438 1.00 88.81 254 MET A N 1
ATOM 1981 C CA . MET A 1 254 ? 15.632 28.175 0.368 1.00 88.81 254 MET A CA 1
ATOM 1982 C C . MET A 1 254 ? 17.087 27.728 0.429 1.00 88.81 254 MET A C 1
ATOM 1984 O O . MET A 1 254 ? 18.009 28.528 0.559 1.00 88.81 254 MET A O 1
ATOM 1988 N N . THR A 1 255 ? 17.309 26.439 0.215 1.00 87.44 255 THR A N 1
ATOM 1989 C CA . THR A 1 255 ? 18.631 25.824 0.225 1.00 87.44 255 THR A CA 1
ATOM 1990 C C . THR A 1 255 ? 18.791 24.924 -0.996 1.00 87.44 255 THR A C 1
ATOM 1992 O O . THR A 1 255 ? 17.880 24.193 -1.378 1.00 87.44 255 THR A O 1
ATOM 1995 N N . GLY A 1 256 ? 19.947 25.010 -1.654 1.00 86.44 256 GLY A N 1
ATOM 1996 C CA . GLY A 1 256 ? 20.303 24.117 -2.757 1.00 86.44 256 GLY A CA 1
ATOM 1997 C C . GLY A 1 256 ? 21.000 22.861 -2.257 1.00 86.44 256 GLY A C 1
ATOM 1998 O O . GLY A 1 256 ? 21.721 22.915 -1.262 1.00 86.44 256 GLY A O 1
ATOM 1999 N N . ALA A 1 257 ? 20.812 21.755 -2.970 1.00 85.62 257 ALA A N 1
ATOM 2000 C CA . ALA A 1 257 ? 21.574 20.539 -2.731 1.00 85.62 257 ALA A CA 1
ATOM 2001 C C . ALA A 1 257 ? 23.073 20.743 -2.994 1.00 85.62 257 ALA A C 1
ATOM 2003 O O . ALA A 1 257 ? 23.487 21.608 -3.771 1.00 85.62 257 ALA A O 1
ATOM 2004 N N . ASP A 1 258 ? 23.888 19.885 -2.388 1.00 76.12 258 ASP A N 1
ATOM 2005 C CA . ASP A 1 258 ? 25.341 19.850 -2.565 1.00 76.12 258 ASP A CA 1
ATOM 2006 C C . ASP A 1 258 ? 25.790 19.417 -3.976 1.00 76.12 258 ASP A C 1
ATOM 2008 O O . ASP A 1 258 ? 26.951 19.612 -4.351 1.00 76.12 258 ASP A O 1
ATOM 2012 N N . ARG A 1 259 ? 24.879 18.836 -4.765 1.00 79.94 259 ARG A N 1
ATOM 2013 C CA . ARG A 1 259 ? 25.125 18.287 -6.104 1.00 79.94 259 ARG A CA 1
ATOM 2014 C C . ARG A 1 259 ? 24.011 18.634 -7.087 1.00 79.94 259 ARG A C 1
ATOM 2016 O O . ARG A 1 259 ? 22.892 18.971 -6.703 1.00 79.94 259 ARG A O 1
ATOM 2023 N N . THR A 1 260 ? 24.331 18.524 -8.373 1.00 82.94 260 THR A N 1
ATOM 2024 C CA . THR A 1 260 ? 23.374 18.637 -9.477 1.00 82.94 260 THR A CA 1
ATOM 2025 C C . THR A 1 260 ? 22.831 17.271 -9.880 1.00 82.94 260 THR A C 1
ATOM 2027 O O . THR A 1 260 ? 23.514 16.254 -9.772 1.00 82.94 260 THR A O 1
ATOM 2030 N N . ILE A 1 261 ? 21.602 17.274 -10.378 1.00 83.38 261 ILE A N 1
ATOM 2031 C CA . ILE A 1 261 ? 21.007 16.198 -11.166 1.00 83.38 261 ILE A CA 1
ATOM 2032 C C . ILE A 1 261 ? 21.606 16.295 -12.571 1.00 83.38 261 ILE A C 1
ATOM 2034 O O . ILE A 1 261 ? 21.565 17.373 -13.159 1.00 83.38 261 ILE A O 1
ATOM 2038 N N . SER A 1 262 ? 22.144 15.207 -13.115 1.00 74.94 262 SER A N 1
ATOM 2039 C CA . SER A 1 262 ? 22.764 15.201 -14.446 1.00 74.94 262 SER A CA 1
ATOM 2040 C C . SER A 1 262 ? 22.078 14.168 -15.321 1.00 74.94 262 SER A C 1
ATOM 2042 O O . SER A 1 262 ? 22.320 12.974 -15.175 1.00 74.94 262 SER A O 1
ATOM 2044 N N . ILE A 1 263 ? 21.237 14.644 -16.237 1.00 69.56 263 ILE A N 1
ATOM 2045 C CA . ILE A 1 263 ? 20.462 13.787 -17.131 1.00 69.56 263 ILE A CA 1
ATOM 2046 C C . ILE A 1 263 ? 21.236 13.619 -18.425 1.00 69.56 263 ILE A C 1
ATOM 2048 O O . ILE A 1 263 ? 21.437 14.578 -19.176 1.00 69.56 263 ILE A O 1
ATOM 2052 N N . LEU A 1 264 ? 21.704 12.400 -18.660 1.00 61.88 264 LEU A N 1
ATOM 2053 C CA . LEU A 1 264 ? 22.445 12.047 -19.863 1.00 61.88 264 LEU A CA 1
ATOM 2054 C C . LEU A 1 264 ? 21.497 11.877 -21.067 1.00 61.88 264 LEU A C 1
ATOM 2056 O O . LEU A 1 264 ? 20.301 11.668 -20.867 1.00 61.88 264 LEU A O 1
ATOM 2060 N N . PRO A 1 265 ? 22.000 11.974 -22.311 1.00 57.84 265 PRO A N 1
ATOM 2061 C CA . PRO A 1 265 ? 21.251 11.583 -23.505 1.00 57.84 265 PRO A CA 1
ATOM 2062 C C . PRO A 1 265 ? 20.774 10.131 -23.399 1.00 57.84 265 PRO A C 1
ATOM 2064 O O . PRO A 1 265 ? 21.567 9.248 -23.064 1.00 57.84 265 PRO A O 1
ATOM 2067 N N . TYR A 1 266 ? 19.483 9.889 -23.633 1.00 62.62 266 TYR A N 1
ATOM 2068 C CA . TYR A 1 266 ? 18.922 8.546 -23.729 1.00 62.62 266 TYR A CA 1
ATOM 2069 C C . TYR A 1 266 ? 17.816 8.489 -24.793 1.00 62.62 266 TYR A C 1
ATOM 2071 O O . TYR A 1 266 ? 17.051 9.451 -24.942 1.00 62.62 266 TYR A O 1
ATOM 2079 N N . PRO A 1 267 ? 17.680 7.352 -25.500 1.00 62.75 267 PRO A N 1
ATOM 2080 C CA . PRO A 1 267 ? 16.672 7.214 -26.539 1.00 62.75 267 PRO A CA 1
ATOM 2081 C C . PRO A 1 267 ? 15.279 7.140 -25.914 1.00 62.75 267 PRO A C 1
ATOM 2083 O O . PRO A 1 267 ? 15.036 6.372 -24.987 1.00 62.75 267 PRO A O 1
ATOM 2086 N N . THR A 1 268 ? 14.328 7.915 -26.429 1.00 69.06 268 THR A N 1
ATOM 2087 C CA . THR A 1 268 ? 12.966 7.967 -25.870 1.00 69.06 268 THR A CA 1
ATOM 2088 C C . THR A 1 268 ? 11.995 7.110 -26.686 1.00 69.06 268 THR A C 1
ATOM 2090 O O . THR A 1 268 ? 12.270 6.750 -27.830 1.00 69.06 268 THR A O 1
ATOM 2093 N N . LYS A 1 269 ? 10.854 6.733 -26.089 1.00 75.12 269 LYS A N 1
ATOM 2094 C CA . LYS A 1 269 ? 9.793 5.924 -26.732 1.00 75.12 269 LYS A CA 1
ATOM 2095 C C . LYS A 1 269 ? 10.293 4.628 -27.384 1.00 75.12 269 LYS A C 1
ATOM 2097 O O . LYS A 1 269 ? 9.930 4.300 -28.512 1.00 75.12 269 LYS A O 1
ATOM 2102 N N . VAL A 1 270 ? 11.140 3.891 -26.671 1.00 85.62 270 VAL A N 1
ATOM 2103 C CA . VAL A 1 270 ? 11.581 2.563 -27.105 1.00 85.62 270 VAL A CA 1
ATOM 2104 C C . VAL A 1 270 ? 10.384 1.608 -27.055 1.00 85.62 270 VAL A C 1
ATOM 2106 O O . VAL A 1 270 ? 9.905 1.252 -25.982 1.00 85.62 270 VAL A O 1
ATOM 2109 N N . GLU A 1 271 ? 9.891 1.185 -28.213 1.00 89.62 271 GLU A N 1
ATOM 2110 C CA . GLU A 1 271 ? 8.712 0.331 -28.347 1.00 89.62 271 GLU A CA 1
ATOM 2111 C C . GLU A 1 271 ? 9.072 -0.988 -29.026 1.00 89.62 271 GLU A C 1
ATOM 2113 O O . GLU A 1 271 ? 9.568 -1.022 -30.154 1.00 89.62 271 GLU A O 1
ATOM 2118 N N . LEU A 1 272 ? 8.787 -2.094 -28.340 1.00 93.44 272 LEU A N 1
ATOM 2119 C CA . LEU A 1 272 ? 8.907 -3.434 -28.897 1.00 93.44 272 LEU A CA 1
ATOM 2120 C C . LEU A 1 272 ? 7.677 -3.795 -29.739 1.00 93.44 272 LEU A C 1
ATOM 2122 O O . LEU A 1 272 ? 6.531 -3.658 -29.305 1.00 93.44 272 LEU A O 1
ATOM 2126 N N . GLN A 1 273 ? 7.937 -4.349 -30.916 1.00 92.88 273 GLN A N 1
ATOM 2127 C CA . GLN A 1 273 ? 6.948 -4.907 -31.829 1.00 92.88 273 GLN A CA 1
ATOM 2128 C C . GLN A 1 273 ? 7.276 -6.376 -32.098 1.00 92.88 273 GLN A C 1
ATOM 2130 O O . GLN A 1 273 ? 8.445 -6.760 -32.112 1.00 92.88 273 GLN A O 1
ATOM 2135 N N . GLY A 1 274 ? 6.248 -7.187 -32.347 1.00 90.25 274 GLY A N 1
ATOM 2136 C CA . GLY A 1 274 ? 6.402 -8.605 -32.670 1.00 90.25 274 GLY A CA 1
ATOM 2137 C C . GLY A 1 274 ? 6.015 -9.556 -31.538 1.00 90.25 274 GLY A C 1
ATOM 2138 O O . GLY A 1 274 ? 5.645 -9.144 -30.441 1.00 90.25 274 GLY A O 1
ATOM 2139 N N . SER A 1 275 ? 6.038 -10.853 -31.843 1.00 87.75 275 SER A N 1
ATOM 2140 C CA . SER A 1 275 ? 5.720 -11.935 -30.904 1.00 87.75 275 SER A CA 1
ATOM 2141 C C . SER A 1 275 ? 6.298 -13.267 -31.391 1.00 87.75 275 SER A C 1
ATOM 2143 O O . SER A 1 275 ? 6.590 -13.432 -32.577 1.00 87.75 275 SER A O 1
ATOM 2145 N N . GLY A 1 276 ? 6.431 -14.242 -30.492 1.00 85.94 276 GLY A N 1
ATOM 2146 C CA . GLY A 1 276 ? 6.828 -15.611 -30.821 1.00 85.94 276 GLY A CA 1
ATOM 2147 C C . GLY A 1 276 ? 8.102 -16.051 -30.105 1.00 85.94 276 GLY A C 1
ATOM 2148 O O . GLY A 1 276 ? 8.567 -15.417 -29.169 1.00 85.94 276 GLY A O 1
ATOM 2149 N N . ASN A 1 277 ? 8.665 -17.176 -30.538 1.00 86.94 277 ASN A N 1
ATOM 2150 C CA . ASN A 1 277 ? 9.799 -17.829 -29.875 1.00 86.94 277 ASN A CA 1
ATOM 2151 C C . ASN A 1 277 ? 11.141 -17.649 -30.609 1.00 86.94 277 ASN A C 1
ATOM 2153 O O . ASN A 1 277 ? 12.101 -18.352 -30.300 1.00 86.94 277 ASN A O 1
ATOM 2157 N N . GLN A 1 278 ? 11.200 -16.748 -31.590 1.00 88.19 278 GLN A N 1
ATOM 2158 C CA . GLN A 1 278 ? 12.413 -16.409 -32.335 1.00 88.19 278 GLN A CA 1
ATOM 2159 C C . GLN A 1 278 ? 12.671 -14.909 -32.219 1.00 88.19 278 GLN A C 1
ATOM 2161 O O . GLN A 1 278 ? 11.729 -14.117 -32.237 1.00 88.19 278 GLN A O 1
ATOM 2166 N N . ILE A 1 279 ? 13.938 -14.521 -32.067 1.00 90.19 279 ILE A N 1
ATOM 2167 C CA . ILE A 1 279 ? 14.312 -13.131 -31.776 1.00 90.19 279 ILE A CA 1
ATOM 2168 C C . ILE A 1 279 ? 14.095 -12.196 -32.977 1.00 90.19 279 ILE A C 1
ATOM 2170 O O . ILE A 1 279 ? 13.762 -11.031 -32.799 1.00 90.19 279 ILE A O 1
ATOM 2174 N N . ASP A 1 280 ? 14.211 -12.706 -34.201 1.00 88.88 280 ASP A N 1
ATOM 2175 C CA . ASP A 1 280 ? 13.996 -11.970 -35.452 1.00 88.88 280 ASP A CA 1
ATOM 2176 C C . ASP A 1 280 ? 12.520 -11.699 -35.769 1.00 88.88 280 ASP A C 1
ATOM 2178 O O . ASP A 1 280 ? 12.223 -10.877 -36.636 1.00 88.88 280 ASP A O 1
ATOM 2182 N N . ASN A 1 281 ? 11.591 -12.312 -35.029 1.00 91.50 281 ASN A N 1
ATOM 2183 C CA . ASN A 1 281 ? 10.184 -11.907 -35.050 1.00 91.50 281 ASN A CA 1
ATOM 2184 C C . ASN A 1 281 ? 9.944 -10.584 -34.314 1.00 91.50 281 ASN A C 1
ATOM 2186 O O . ASN A 1 281 ? 8.844 -10.038 -34.405 1.00 91.50 281 ASN A O 1
ATOM 2190 N N . TYR A 1 282 ? 10.938 -10.100 -33.566 1.00 94.25 282 TYR A N 1
ATOM 2191 C CA . TYR A 1 282 ? 10.864 -8.858 -32.821 1.00 94.25 282 TYR A CA 1
ATOM 2192 C C . TYR A 1 282 ? 11.629 -7.735 -33.523 1.00 94.25 282 TYR A C 1
ATOM 2194 O O . TYR A 1 282 ? 12.689 -7.925 -34.127 1.00 94.25 282 TYR A O 1
ATOM 2202 N N . SER A 1 283 ? 11.097 -6.528 -33.392 1.00 94.25 283 SER A N 1
ATOM 2203 C CA . SER A 1 283 ? 11.738 -5.293 -33.830 1.00 94.25 283 SER A CA 1
ATOM 2204 C C . SER A 1 283 ? 11.466 -4.175 -32.840 1.00 94.25 283 SER A C 1
ATOM 2206 O O . SER A 1 283 ? 10.497 -4.233 -32.086 1.00 94.25 283 SER A O 1
ATOM 2208 N N . VAL A 1 284 ? 12.306 -3.148 -32.857 1.00 93.81 284 VAL A N 1
ATOM 2209 C CA . VAL A 1 284 ? 12.191 -1.997 -31.962 1.00 93.81 284 VAL A CA 1
ATOM 2210 C C . VAL A 1 284 ? 12.070 -0.712 -32.769 1.00 93.81 284 VAL A C 1
ATOM 2212 O O . VAL A 1 284 ? 12.780 -0.520 -33.756 1.00 93.81 284 VAL A O 1
ATOM 2215 N N . THR A 1 285 ? 11.181 0.176 -32.339 1.00 92.00 285 THR A N 1
ATOM 2216 C CA . THR A 1 285 ? 11.145 1.585 -32.753 1.00 92.00 285 THR A CA 1
ATOM 2217 C C . THR A 1 285 ? 11.557 2.468 -31.584 1.00 92.00 285 THR A C 1
ATOM 2219 O O . THR A 1 285 ? 11.336 2.095 -30.438 1.00 92.00 285 THR A O 1
ATOM 2222 N N . PHE A 1 286 ? 12.173 3.614 -31.854 1.00 88.62 286 PHE A N 1
ATOM 2223 C CA . PHE A 1 286 ? 12.555 4.591 -30.833 1.00 88.62 286 PHE A CA 1
ATOM 2224 C C . PHE A 1 286 ? 12.707 5.981 -31.457 1.00 88.62 286 PHE A C 1
ATOM 2226 O O . PHE A 1 286 ? 12.938 6.103 -32.663 1.00 88.62 286 PHE A O 1
ATOM 2233 N N . GLU A 1 287 ? 12.569 7.024 -30.644 1.00 84.19 287 GLU A N 1
ATOM 2234 C CA . GLU A 1 287 ? 12.850 8.403 -31.037 1.00 84.19 287 GLU A CA 1
ATOM 2235 C C . GLU A 1 287 ? 14.321 8.731 -30.771 1.00 84.19 287 GLU A C 1
ATOM 2237 O O . GLU A 1 287 ? 14.850 8.468 -29.688 1.00 84.19 287 GLU A O 1
ATOM 2242 N N . GLN A 1 288 ? 14.980 9.300 -31.782 1.00 78.56 288 GLN A N 1
ATOM 2243 C CA . GLN A 1 288 ? 16.371 9.741 -31.693 1.00 78.56 288 GLN A CA 1
ATOM 2244 C C . GLN A 1 288 ? 16.482 10.962 -30.773 1.00 78.56 288 GLN A C 1
ATOM 2246 O O . GLN A 1 288 ? 15.680 11.892 -30.902 1.00 78.56 288 GLN A O 1
ATOM 2251 N N . ALA A 1 289 ? 17.474 10.988 -29.881 1.00 69.12 289 ALA A N 1
ATOM 2252 C CA . ALA A 1 289 ? 17.759 12.185 -29.100 1.00 69.12 289 ALA A CA 1
ATOM 2253 C C . ALA A 1 289 ? 18.400 13.283 -29.967 1.00 69.12 289 ALA A C 1
ATOM 2255 O O . ALA A 1 289 ? 19.158 13.019 -30.902 1.00 69.12 289 ALA A O 1
ATOM 2256 N N . ASP A 1 290 ? 18.084 14.536 -29.639 1.00 70.62 290 ASP A N 1
ATOM 2257 C CA . ASP A 1 290 ? 18.650 15.728 -30.279 1.00 70.62 290 ASP A CA 1
ATOM 2258 C C . ASP A 1 290 ? 20.003 16.077 -29.633 1.00 70.62 290 ASP A C 1
ATOM 2260 O O . ASP A 1 290 ? 20.104 16.998 -28.821 1.00 70.62 290 ASP A O 1
ATOM 2264 N N . ASP A 1 291 ? 21.034 15.278 -29.933 1.00 72.75 291 ASP A N 1
ATOM 2265 C CA . ASP A 1 291 ? 22.413 15.495 -29.474 1.00 72.75 291 ASP A CA 1
ATOM 2266 C C . ASP A 1 291 ? 23.423 15.230 -30.606 1.00 72.75 291 ASP A C 1
ATOM 2268 O O . ASP A 1 291 ? 23.506 14.139 -31.173 1.00 72.75 291 ASP A O 1
ATOM 2272 N N . GLU A 1 292 ? 24.228 16.248 -30.917 1.00 77.81 292 GLU A N 1
ATOM 2273 C CA . GLU A 1 292 ? 25.264 16.215 -31.956 1.00 77.81 292 GLU A CA 1
ATOM 2274 C C . GLU A 1 292 ? 26.421 15.247 -31.658 1.00 77.81 292 GLU A C 1
ATOM 2276 O O . GLU A 1 292 ? 27.194 14.911 -32.556 1.00 77.81 292 GLU A O 1
ATOM 2281 N N . ASN A 1 293 ? 26.549 14.785 -30.411 1.00 82.00 293 ASN A N 1
ATOM 2282 C CA . ASN A 1 293 ? 27.584 13.842 -29.994 1.00 82.00 293 ASN A CA 1
ATOM 2283 C C . ASN A 1 293 ? 27.223 12.378 -30.282 1.00 82.00 293 ASN A C 1
ATOM 2285 O O . ASN A 1 293 ? 28.083 11.504 -30.128 1.00 82.00 293 ASN A O 1
ATOM 2289 N N . ILE A 1 294 ? 25.979 12.089 -30.676 1.00 85.69 294 ILE A N 1
ATOM 2290 C CA . ILE A 1 294 ? 25.543 10.731 -31.009 1.00 85.69 294 ILE A CA 1
ATOM 2291 C C . ILE A 1 294 ? 26.104 10.362 -32.383 1.00 85.69 294 ILE A C 1
ATOM 2293 O O . ILE A 1 294 ? 25.824 11.018 -33.383 1.00 85.69 294 ILE A O 1
ATOM 2297 N N . SER A 1 295 ? 26.882 9.281 -32.446 1.00 88.56 295 SER A N 1
ATOM 2298 C CA . SER A 1 295 ? 27.389 8.725 -33.704 1.00 88.56 295 SER A CA 1
ATOM 2299 C C . SER A 1 295 ? 26.679 7.431 -34.106 1.00 88.56 295 SER A C 1
ATOM 2301 O O . SER A 1 295 ? 26.540 7.161 -35.299 1.00 88.56 295 SER A O 1
ATOM 2303 N N . HIS A 1 296 ? 26.228 6.630 -33.135 1.00 90.31 296 HIS A N 1
ATOM 2304 C CA . HIS A 1 296 ? 25.574 5.339 -33.362 1.00 90.31 296 HIS A CA 1
ATOM 2305 C C . HIS A 1 296 ? 24.504 5.054 -32.300 1.00 90.31 296 HIS A C 1
ATOM 2307 O O . HIS A 1 296 ? 24.501 5.639 -31.215 1.00 90.31 296 HIS A O 1
ATOM 2313 N N . TYR A 1 297 ? 23.652 4.073 -32.593 1.00 90.62 297 TYR A N 1
ATOM 2314 C CA . TYR A 1 297 ? 22.814 3.398 -31.606 1.00 90.62 297 TYR A CA 1
ATOM 2315 C C . TYR A 1 297 ? 23.223 1.933 -31.479 1.00 90.62 297 TYR A C 1
ATOM 2317 O O . TYR A 1 297 ? 23.738 1.332 -32.421 1.00 90.62 297 TYR A O 1
ATOM 2325 N N . PHE A 1 298 ? 22.974 1.332 -30.322 1.00 90.94 298 PHE A N 1
ATOM 2326 C CA . PHE A 1 298 ? 23.237 -0.082 -30.091 1.00 90.94 298 PHE A CA 1
ATOM 2327 C C . PHE A 1 298 ? 21.983 -0.776 -29.560 1.00 90.94 298 PHE A C 1
ATOM 2329 O O . PHE A 1 298 ? 21.524 -0.483 -28.457 1.00 90.94 298 PHE A O 1
ATOM 2336 N N . LEU A 1 299 ? 21.425 -1.685 -30.362 1.00 92.56 299 LEU A N 1
ATOM 2337 C CA . LEU A 1 299 ? 20.228 -2.463 -30.046 1.00 92.56 299 LEU A CA 1
ATOM 2338 C C . LEU A 1 299 ? 20.624 -3.811 -29.436 1.00 92.56 299 LEU A C 1
ATOM 2340 O O . LEU A 1 299 ? 21.334 -4.606 -30.057 1.00 92.56 299 LEU A O 1
ATOM 2344 N N . PHE A 1 300 ? 20.129 -4.105 -28.240 1.00 92.50 300 PHE A N 1
ATOM 2345 C CA . PHE A 1 300 ? 20.383 -5.368 -27.546 1.00 92.50 300 PHE A CA 1
ATOM 2346 C C . PHE A 1 300 ? 19.193 -5.778 -26.677 1.00 92.50 300 PHE A C 1
ATOM 2348 O O . PHE A 1 300 ? 18.194 -5.070 -26.596 1.00 92.50 300 PHE A O 1
ATOM 2355 N N . TYR A 1 301 ? 19.270 -6.949 -26.051 1.00 92.81 301 TYR A N 1
ATOM 2356 C CA . TYR A 1 301 ? 18.256 -7.404 -25.105 1.00 92.81 301 TYR A CA 1
ATOM 2357 C C . TYR A 1 301 ? 18.897 -8.174 -23.948 1.00 92.81 301 TYR A C 1
ATOM 2359 O O . TYR A 1 301 ? 20.010 -8.698 -24.069 1.00 92.81 301 TYR A O 1
ATOM 2367 N N . SER A 1 302 ? 18.201 -8.220 -22.816 1.00 90.38 302 SER A N 1
ATOM 2368 C CA . SER A 1 302 ? 18.655 -8.893 -21.598 1.00 90.38 302 SER A CA 1
ATOM 2369 C C . SER A 1 302 ? 17.472 -9.279 -20.717 1.00 90.38 302 SER A C 1
ATOM 2371 O O . SER A 1 302 ? 16.418 -8.651 -20.763 1.00 90.38 302 SER A O 1
ATOM 2373 N N . SER A 1 303 ? 17.647 -10.317 -19.901 1.00 86.62 303 SER A N 1
ATOM 2374 C CA . SER A 1 303 ? 16.687 -10.688 -18.858 1.00 86.62 303 SER A CA 1
ATOM 2375 C C . SER A 1 303 ? 16.823 -9.828 -17.597 1.00 86.62 303 SER A C 1
ATOM 2377 O O . SER A 1 303 ? 16.028 -9.973 -16.676 1.00 86.62 303 SER A O 1
ATOM 2379 N N . LYS A 1 304 ? 17.852 -8.977 -17.513 1.00 83.19 304 LYS A N 1
ATOM 2380 C CA . LYS A 1 304 ? 18.087 -8.083 -16.378 1.00 83.19 304 LYS A CA 1
ATOM 2381 C C . LYS A 1 304 ? 17.369 -6.754 -16.589 1.00 83.19 304 LYS A C 1
ATOM 2383 O O . LYS A 1 304 ? 17.241 -6.302 -17.717 1.00 83.19 304 LYS A O 1
ATOM 2388 N N . GLY A 1 305 ? 16.928 -6.131 -15.500 1.00 74.94 305 GLY A N 1
ATOM 2389 C CA . GLY A 1 305 ? 16.415 -4.761 -15.491 1.00 74.94 305 GLY A CA 1
ATOM 2390 C C . GLY A 1 305 ? 17.520 -3.722 -15.689 1.00 74.94 305 GLY A C 1
ATOM 2391 O O . GLY A 1 305 ? 18.713 -4.036 -15.621 1.00 74.94 305 GLY A O 1
ATOM 2392 N N . LEU A 1 306 ? 17.105 -2.475 -15.930 1.00 69.62 306 LEU A N 1
ATOM 2393 C CA . LEU A 1 306 ? 17.986 -1.357 -16.277 1.00 69.62 306 LEU A CA 1
ATOM 2394 C C . LEU A 1 306 ? 19.112 -1.177 -15.240 1.00 69.62 306 LEU A C 1
ATOM 2396 O O . LEU A 1 306 ? 20.284 -1.250 -15.604 1.00 69.62 306 LEU A O 1
ATOM 2400 N N . THR A 1 307 ? 18.785 -1.126 -13.948 1.00 65.81 307 THR A N 1
ATOM 2401 C CA . THR A 1 307 ? 19.732 -0.927 -12.834 1.00 65.81 307 THR A CA 1
ATOM 2402 C C . THR A 1 307 ? 20.917 -1.909 -12.832 1.00 65.81 307 THR A C 1
ATOM 2404 O O . THR A 1 307 ? 22.053 -1.521 -12.559 1.00 65.81 307 THR A O 1
ATOM 2407 N N . LYS A 1 308 ? 20.714 -3.184 -13.204 1.00 66.06 308 LYS A N 1
ATOM 2408 C CA . LYS A 1 308 ? 21.801 -4.192 -13.270 1.00 66.06 308 LYS A CA 1
ATOM 2409 C C . LYS A 1 308 ? 22.587 -4.184 -14.585 1.00 66.06 308 LYS A C 1
ATOM 2411 O O . LYS A 1 308 ? 23.664 -4.781 -14.637 1.00 66.06 308 LYS A O 1
ATOM 2416 N N . LEU A 1 309 ? 22.060 -3.564 -15.638 1.00 66.88 309 LEU A N 1
ATOM 2417 C CA . LEU A 1 309 ? 22.694 -3.472 -16.961 1.00 66.88 309 LEU A CA 1
ATOM 2418 C C . LEU A 1 309 ? 23.498 -2.190 -17.156 1.00 66.88 309 LEU A C 1
ATOM 2420 O O . LEU A 1 309 ? 24.494 -2.196 -17.882 1.00 66.88 309 LEU A O 1
ATOM 2424 N N . VAL A 1 310 ? 23.081 -1.120 -16.482 1.00 54.28 310 VAL A N 1
ATOM 2425 C CA . VAL A 1 310 ? 23.694 0.209 -16.526 1.00 54.28 310 VAL A CA 1
ATOM 2426 C C . VAL A 1 310 ? 25.159 0.149 -16.086 1.00 54.28 310 VAL A C 1
ATOM 2428 O O . VAL A 1 310 ? 26.021 0.688 -16.772 1.00 54.28 310 VAL A O 1
ATOM 2431 N N . GLU A 1 311 ? 25.513 -0.572 -15.017 1.00 51.41 311 GLU A N 1
ATOM 2432 C CA . GLU A 1 311 ? 26.910 -0.569 -14.553 1.00 51.41 311 GLU A CA 1
ATOM 2433 C C . GLU A 1 311 ? 27.918 -1.240 -15.515 1.00 51.41 311 GLU A C 1
ATOM 2435 O O . GLU A 1 311 ? 28.978 -0.647 -15.731 1.00 51.41 311 GLU A O 1
ATOM 2440 N N . PRO A 1 312 ? 27.667 -2.426 -16.111 1.00 52.28 312 PRO A N 1
ATOM 2441 C CA . PRO A 1 312 ? 28.654 -3.073 -16.982 1.00 52.28 312 PRO A CA 1
ATOM 2442 C C . PRO A 1 312 ? 28.806 -2.448 -18.378 1.00 52.28 312 PRO A C 1
ATOM 2444 O O . PRO A 1 312 ? 29.915 -2.478 -18.909 1.00 52.28 312 PRO A O 1
ATOM 2447 N N . LEU A 1 313 ? 27.740 -1.891 -18.976 1.00 60.19 313 LEU A N 1
ATOM 2448 C CA . LEU A 1 313 ? 27.816 -1.235 -20.295 1.00 60.19 313 LEU A CA 1
ATOM 2449 C C . LEU A 1 313 ? 28.265 0.226 -20.217 1.00 60.19 313 LEU A C 1
ATOM 2451 O O . LEU A 1 313 ? 29.051 0.652 -21.053 1.00 60.19 313 LEU A O 1
ATOM 2455 N N . ILE A 1 314 ? 27.821 0.993 -19.215 1.00 53.22 314 ILE A N 1
ATOM 2456 C CA . ILE A 1 314 ? 28.167 2.423 -19.120 1.00 53.22 314 ILE A CA 1
ATOM 2457 C C . ILE A 1 314 ? 29.592 2.620 -18.584 1.00 53.22 314 ILE A C 1
ATOM 2459 O O . ILE A 1 314 ? 30.274 3.568 -18.970 1.00 53.22 314 ILE A O 1
ATOM 2463 N N . ARG A 1 315 ? 30.104 1.707 -17.742 1.00 50.41 315 ARG A N 1
ATOM 2464 C CA . ARG A 1 315 ? 31.519 1.734 -17.311 1.00 50.41 315 ARG A CA 1
ATOM 2465 C C . ARG A 1 315 ? 32.476 1.145 -18.356 1.00 50.41 315 ARG A C 1
ATOM 2467 O O . ARG A 1 315 ? 33.688 1.310 -18.215 1.00 50.41 315 ARG A O 1
ATOM 2474 N N . GLY A 1 316 ? 31.949 0.452 -19.368 1.00 51.84 316 GLY A N 1
ATOM 2475 C CA . GLY A 1 316 ? 32.694 -0.351 -20.330 1.00 51.84 316 GLY A CA 1
ATOM 2476 C C . GLY A 1 316 ? 32.648 0.178 -21.765 1.00 51.84 316 GLY A C 1
ATOM 2477 O O . GLY A 1 316 ? 31.811 -0.239 -22.551 1.00 51.84 316 GLY A O 1
ATOM 2478 N N . GLU A 1 317 ? 33.676 0.961 -22.089 1.00 63.03 317 GLU A N 1
ATOM 2479 C CA . GLU A 1 317 ? 34.423 0.938 -23.356 1.00 63.03 317 GLU A CA 1
ATOM 2480 C C . GLU A 1 317 ? 33.823 1.571 -24.633 1.00 63.03 317 GLU A C 1
ATOM 2482 O O . GLU A 1 317 ? 32.624 1.663 -24.872 1.00 63.03 317 GLU A O 1
ATOM 2487 N N . SER A 1 318 ? 34.762 2.045 -25.454 1.00 73.25 318 SER A N 1
ATOM 2488 C CA . SER A 1 318 ? 34.603 2.791 -26.701 1.00 73.25 318 SER A CA 1
ATOM 2489 C C . SER A 1 318 ? 33.796 2.055 -27.778 1.00 73.25 318 SER A C 1
ATOM 2491 O O . SER A 1 318 ? 33.495 0.867 -27.670 1.00 73.25 318 SER A O 1
ATOM 2493 N N . LEU A 1 319 ? 33.531 2.731 -28.901 1.00 79.81 319 LEU A N 1
ATOM 2494 C CA . LEU A 1 319 ? 32.902 2.150 -30.097 1.00 79.81 319 LEU A CA 1
ATOM 2495 C C . LEU A 1 319 ? 33.498 0.782 -30.523 1.00 79.81 319 LEU A C 1
ATOM 2497 O O . LEU A 1 319 ? 32.793 -0.073 -31.062 1.00 79.81 319 LEU A O 1
ATOM 2501 N N . ASP A 1 320 ? 34.786 0.533 -30.259 1.00 83.75 320 ASP A N 1
ATOM 2502 C CA . ASP A 1 320 ? 35.455 -0.740 -30.562 1.00 83.75 320 ASP A CA 1
ATOM 2503 C C . ASP A 1 320 ? 34.955 -1.924 -29.721 1.00 83.75 320 ASP A C 1
ATOM 2505 O O . ASP A 1 320 ? 34.920 -3.062 -30.210 1.00 83.75 320 ASP A O 1
ATOM 2509 N N . PHE A 1 321 ? 34.533 -1.672 -28.483 1.00 85.38 321 PHE A N 1
ATOM 2510 C CA . PHE A 1 321 ? 33.931 -2.681 -27.620 1.00 85.38 321 PHE A CA 1
ATOM 2511 C C . PHE A 1 321 ? 32.546 -3.087 -28.116 1.00 85.38 321 PHE A C 1
ATOM 2513 O O . PHE A 1 321 ? 32.267 -4.279 -28.245 1.00 85.38 321 PHE A O 1
ATOM 2520 N N . LEU A 1 322 ? 31.709 -2.130 -28.517 1.00 88.00 322 LEU A N 1
ATOM 2521 C CA . LEU A 1 322 ? 30.395 -2.436 -29.091 1.00 88.00 322 LEU A CA 1
ATOM 2522 C C . LEU A 1 322 ? 30.516 -3.200 -30.417 1.00 88.00 322 LEU A C 1
ATOM 2524 O O . LEU A 1 322 ? 29.823 -4.195 -30.622 1.00 88.00 322 LEU A O 1
ATOM 2528 N N . LYS A 1 323 ? 31.490 -2.841 -31.267 1.00 89.38 323 LYS A N 1
ATOM 2529 C CA . LYS A 1 323 ? 31.836 -3.627 -32.468 1.00 89.38 323 LYS A CA 1
ATOM 2530 C C . LYS A 1 323 ? 32.278 -5.052 -32.130 1.00 89.38 323 LYS A C 1
ATOM 2532 O O . LYS A 1 323 ? 32.090 -5.967 -32.931 1.00 89.38 323 LYS A O 1
ATOM 2537 N N . LYS A 1 324 ? 32.930 -5.269 -30.982 1.00 90.44 324 LYS A N 1
ATOM 2538 C CA . LYS A 1 324 ? 33.274 -6.618 -30.509 1.00 90.44 324 LYS A CA 1
ATOM 2539 C C . LYS A 1 324 ? 32.019 -7.389 -30.107 1.00 90.44 324 LYS A C 1
ATOM 2541 O O . LYS A 1 324 ? 31.890 -8.533 -30.530 1.00 90.44 324 LYS A O 1
ATOM 2546 N N . LEU A 1 325 ? 31.105 -6.774 -29.357 1.00 90.44 325 LEU A N 1
ATOM 2547 C CA . LEU A 1 325 ? 29.840 -7.402 -28.965 1.00 90.44 325 LEU A CA 1
ATOM 2548 C C . LEU A 1 325 ? 28.981 -7.772 -30.178 1.00 90.44 325 LEU A C 1
ATOM 2550 O O . LEU A 1 325 ? 28.448 -8.877 -30.228 1.00 90.44 325 LEU A O 1
ATOM 2554 N N . GLU A 1 326 ? 28.915 -6.907 -31.189 1.00 92.31 326 GLU A N 1
ATOM 2555 C CA . GLU A 1 326 ? 28.234 -7.207 -32.451 1.00 92.31 326 GLU A CA 1
ATOM 2556 C C . GLU A 1 326 ? 28.844 -8.427 -33.166 1.00 92.31 326 GLU A C 1
ATOM 2558 O O . GLU A 1 326 ? 28.114 -9.327 -33.574 1.00 92.31 326 GLU A O 1
ATOM 2563 N N . ARG A 1 327 ? 30.182 -8.535 -33.242 1.00 94.06 327 ARG A N 1
ATOM 2564 C CA . ARG A 1 327 ? 30.860 -9.729 -33.801 1.00 94.06 327 ARG A CA 1
ATOM 2565 C C . ARG A 1 327 ? 30.606 -11.012 -33.004 1.00 94.06 327 ARG A C 1
ATOM 2567 O O . ARG A 1 327 ? 30.762 -12.100 -33.549 1.00 94.06 327 ARG A O 1
ATOM 2574 N N . GLU A 1 328 ? 30.274 -10.892 -31.723 1.00 93.31 328 GLU A N 1
ATOM 2575 C CA . GLU A 1 328 ? 29.892 -12.008 -30.847 1.00 93.31 328 GLU A CA 1
ATOM 2576 C C . GLU A 1 328 ? 28.381 -12.322 -30.909 1.00 93.31 328 GLU A C 1
ATOM 2578 O O . GLU A 1 328 ? 27.910 -13.192 -30.170 1.00 93.31 328 GLU A O 1
ATOM 2583 N N . SER A 1 329 ? 27.635 -11.631 -31.781 1.00 94.31 329 SER A N 1
ATOM 2584 C CA . SER A 1 329 ? 26.173 -11.663 -31.896 1.00 94.31 329 SER A CA 1
ATOM 2585 C C . SER A 1 329 ? 25.458 -11.239 -30.605 1.00 94.31 329 SER A C 1
ATOM 2587 O O . SER A 1 329 ? 24.390 -11.747 -30.312 1.00 94.31 329 SER A O 1
ATOM 2589 N N . ARG A 1 330 ? 26.015 -10.325 -29.799 1.00 92.25 330 ARG A N 1
ATOM 2590 C CA . ARG A 1 330 ? 25.447 -9.889 -28.494 1.00 92.25 330 ARG A CA 1
ATOM 2591 C C . ARG A 1 330 ? 24.684 -8.563 -28.551 1.00 92.25 330 ARG A C 1
ATOM 2593 O O . ARG A 1 330 ? 24.298 -8.013 -27.526 1.00 92.25 330 ARG A O 1
ATOM 2600 N N . GLY A 1 331 ? 24.492 -8.033 -29.750 1.00 91.50 331 GLY A N 1
ATOM 2601 C CA . GLY A 1 331 ? 23.822 -6.769 -30.021 1.00 91.50 331 GLY A CA 1
ATOM 2602 C C . GLY A 1 331 ? 24.016 -6.375 -31.478 1.00 91.50 331 GLY A C 1
ATOM 2603 O O . GLY A 1 331 ? 24.701 -7.076 -32.228 1.00 91.50 331 GLY A O 1
ATOM 2604 N N . LYS A 1 332 ? 23.411 -5.263 -31.875 1.00 92.25 332 LYS A N 1
ATOM 2605 C CA . LYS A 1 332 ? 23.437 -4.749 -33.241 1.00 92.25 332 LYS A CA 1
ATOM 2606 C C . LYS A 1 332 ? 23.775 -3.266 -33.214 1.00 92.25 332 LYS A C 1
ATOM 2608 O O . LYS A 1 332 ? 23.062 -2.492 -32.576 1.00 92.25 332 LYS A O 1
ATOM 2613 N N . LEU A 1 333 ? 24.860 -2.885 -33.882 1.00 92.06 333 LEU A N 1
ATOM 2614 C CA . LEU A 1 333 ? 25.266 -1.492 -34.004 1.00 92.06 333 LEU A CA 1
ATOM 2615 C C . LEU A 1 333 ? 24.533 -0.870 -35.198 1.00 92.06 333 LEU A C 1
ATOM 2617 O O . LEU A 1 333 ? 24.456 -1.460 -36.272 1.00 92.06 333 LEU A O 1
ATOM 2621 N N . LEU A 1 334 ? 23.962 0.309 -34.996 1.00 91.31 334 LEU A N 1
ATOM 2622 C CA . LEU A 1 334 ? 23.122 1.007 -35.962 1.00 91.31 334 LEU A CA 1
ATOM 2623 C C . LEU A 1 334 ? 23.742 2.371 -36.238 1.00 91.31 334 LEU A C 1
ATOM 2625 O O . LEU A 1 334 ? 24.002 3.135 -35.305 1.00 91.31 334 LEU A O 1
ATOM 2629 N N . SER A 1 335 ? 23.974 2.687 -37.508 1.00 87.56 335 SER A N 1
ATOM 2630 C CA . SER A 1 335 ? 24.319 4.054 -37.897 1.00 87.56 335 SER A CA 1
ATOM 2631 C C . SER A 1 335 ? 23.075 4.947 -37.858 1.00 87.56 335 SER A C 1
ATOM 2633 O O . SER A 1 335 ? 21.947 4.456 -37.914 1.00 87.56 335 SER A O 1
ATOM 2635 N N . LEU A 1 336 ? 23.258 6.269 -37.782 1.00 84.50 336 LEU A N 1
ATOM 2636 C CA . LEU A 1 336 ? 22.137 7.222 -37.783 1.00 84.50 336 LEU A CA 1
ATOM 2637 C C . LEU A 1 336 ? 21.228 7.066 -39.020 1.00 84.50 336 LEU A C 1
ATOM 2639 O O . LEU A 1 336 ? 20.008 7.205 -38.914 1.00 84.50 336 LEU A O 1
ATOM 2643 N N . ASP A 1 337 ? 21.811 6.705 -40.167 1.00 78.06 337 ASP A N 1
ATOM 2644 C CA . ASP A 1 337 ? 21.090 6.461 -41.422 1.00 78.06 337 ASP A CA 1
ATOM 2645 C C . ASP A 1 337 ? 20.226 5.186 -41.370 1.00 78.06 337 ASP A C 1
ATOM 2647 O O . ASP A 1 337 ? 19.170 5.120 -42.008 1.00 78.06 337 ASP A O 1
ATOM 2651 N N . ASP A 1 338 ? 20.636 4.177 -40.591 1.00 72.44 338 ASP A N 1
ATOM 2652 C CA . ASP A 1 338 ? 19.907 2.908 -40.460 1.00 72.44 338 ASP A CA 1
ATOM 2653 C C . ASP A 1 338 ? 18.595 3.074 -39.678 1.00 72.44 338 ASP A C 1
ATOM 2655 O O . ASP A 1 338 ? 17.633 2.339 -39.907 1.00 72.44 338 ASP A O 1
ATOM 2659 N N . VAL A 1 339 ? 18.537 4.053 -38.771 1.00 71.81 339 VAL A N 1
ATOM 2660 C CA . VAL A 1 339 ? 17.404 4.274 -37.858 1.00 71.81 339 VAL A CA 1
ATOM 2661 C C . VAL A 1 339 ? 16.271 5.075 -38.521 1.00 71.81 339 VAL A C 1
ATOM 2663 O O . VAL A 1 339 ? 15.112 4.952 -38.133 1.00 71.81 339 VAL A O 1
ATOM 2666 N N . GLY A 1 340 ? 16.558 5.851 -39.572 1.00 63.34 340 GLY A N 1
ATOM 2667 C CA . GLY A 1 340 ? 15.576 6.711 -40.252 1.00 63.34 340 GLY A CA 1
ATOM 2668 C C . GLY A 1 340 ? 14.495 5.991 -41.082 1.00 63.34 340 GLY A C 1
ATOM 2669 O O . GLY A 1 340 ? 13.663 6.662 -41.689 1.00 63.34 340 GLY A O 1
ATOM 2670 N N . ASN A 1 341 ? 14.495 4.651 -41.137 1.00 59.91 341 ASN A N 1
ATOM 2671 C CA . ASN A 1 341 ? 13.733 3.861 -42.119 1.00 59.91 341 ASN A CA 1
ATOM 2672 C C . ASN A 1 341 ? 12.637 2.933 -41.541 1.00 59.91 341 ASN A C 1
ATOM 2674 O O . ASN A 1 341 ? 12.065 2.142 -42.294 1.00 59.91 341 ASN A O 1
ATOM 2678 N N . GLY A 1 342 ? 12.301 3.029 -40.250 1.00 78.81 342 GLY A N 1
ATOM 2679 C CA . GLY A 1 342 ? 11.241 2.226 -39.613 1.00 78.81 342 GLY A CA 1
ATOM 2680 C C . GLY A 1 342 ? 11.753 1.272 -38.522 1.00 78.81 342 GLY A C 1
ATOM 2681 O O . GLY A 1 342 ? 12.863 1.463 -38.030 1.00 78.81 342 GLY A O 1
ATOM 2682 N N . PRO A 1 343 ? 10.954 0.269 -38.102 1.00 89.31 343 PRO A N 1
ATOM 2683 C CA . PRO A 1 343 ? 11.329 -0.653 -37.029 1.00 89.31 343 PRO A CA 1
ATOM 2684 C C . PRO A 1 343 ? 12.627 -1.410 -37.325 1.00 89.31 343 PRO A C 1
ATOM 2686 O O . PRO A 1 343 ? 12.820 -1.936 -38.422 1.00 89.31 343 PRO A O 1
ATOM 2689 N N . VAL A 1 344 ? 13.496 -1.521 -36.322 1.00 91.75 344 VAL A N 1
ATOM 2690 C CA . VAL A 1 344 ? 14.781 -2.214 -36.431 1.00 91.75 344 VAL A CA 1
ATOM 2691 C C . VAL A 1 344 ? 14.671 -3.611 -35.826 1.00 91.75 344 VAL A C 1
ATOM 2693 O O . VAL A 1 344 ? 14.488 -3.760 -34.620 1.00 91.75 344 VAL A O 1
ATOM 2696 N N . SER A 1 345 ? 14.798 -4.648 -36.655 1.00 92.06 345 SER A N 1
ATOM 2697 C CA . SER A 1 345 ? 14.804 -6.047 -36.199 1.00 92.06 345 SER A CA 1
ATOM 2698 C C . SER A 1 345 ? 16.134 -6.457 -35.566 1.00 92.06 345 SER A C 1
ATOM 2700 O O . SER A 1 345 ? 17.209 -6.011 -35.998 1.00 92.06 345 SER A O 1
ATOM 2702 N N . PHE A 1 346 ? 16.054 -7.369 -34.596 1.00 93.06 346 PHE A N 1
ATOM 2703 C CA . PHE A 1 346 ? 17.207 -8.088 -34.050 1.00 93.06 346 PHE A CA 1
ATOM 2704 C C . PHE A 1 346 ? 17.811 -9.051 -35.084 1.00 93.06 346 PHE A C 1
ATOM 2706 O O . PHE A 1 346 ? 17.150 -9.444 -36.049 1.00 93.06 346 PHE A O 1
ATOM 2713 N N . ASN A 1 347 ? 19.073 -9.447 -34.895 1.00 90.56 347 ASN A N 1
ATOM 2714 C CA . ASN A 1 347 ? 19.681 -10.479 -35.742 1.00 90.56 347 ASN A CA 1
ATOM 2715 C C . ASN A 1 347 ? 19.117 -11.862 -35.379 1.00 90.56 347 ASN A C 1
ATOM 2717 O O . ASN A 1 347 ? 18.932 -12.158 -34.204 1.00 90.56 347 ASN A O 1
ATOM 2721 N N . HIS A 1 348 ? 18.894 -12.730 -36.371 1.00 89.56 348 HIS A N 1
ATOM 2722 C CA . HIS A 1 348 ? 18.320 -14.072 -36.171 1.00 89.56 348 HIS A CA 1
ATOM 2723 C C . HIS A 1 348 ? 19.084 -14.932 -35.146 1.00 89.56 348 HIS A C 1
ATOM 2725 O O . HIS A 1 348 ? 18.483 -15.701 -34.402 1.00 89.56 348 HIS A O 1
ATOM 2731 N N . ASP A 1 349 ? 20.409 -14.798 -35.093 1.00 89.81 349 ASP A N 1
ATOM 2732 C CA . ASP A 1 349 ? 21.308 -15.520 -34.189 1.00 89.81 349 ASP A CA 1
ATOM 2733 C C . ASP A 1 349 ? 21.758 -14.683 -32.979 1.00 89.81 349 ASP A C 1
ATOM 2735 O O . ASP A 1 349 ? 22.712 -15.058 -32.289 1.00 89.81 349 ASP A O 1
ATOM 2739 N N . GLN A 1 350 ? 21.101 -13.544 -32.726 1.00 92.75 350 GLN A N 1
ATOM 2740 C CA . GLN A 1 350 ? 21.460 -12.669 -31.619 1.00 92.75 350 GLN A CA 1
ATOM 2741 C C . GLN A 1 350 ? 21.294 -13.395 -30.276 1.00 92.75 350 GLN A C 1
ATOM 2743 O O . GLN A 1 350 ? 20.332 -14.122 -30.041 1.00 92.75 350 GLN A O 1
ATOM 2748 N N . LYS A 1 351 ? 22.272 -13.186 -29.403 1.00 93.38 351 LYS A N 1
ATOM 2749 C CA . LYS A 1 351 ? 22.340 -13.603 -28.008 1.00 93.38 351 LYS A CA 1
ATOM 2750 C C . LYS A 1 351 ? 21.998 -12.419 -27.114 1.00 93.38 351 LYS A C 1
ATOM 2752 O O . LYS A 1 351 ? 22.064 -11.264 -27.547 1.00 93.38 351 LYS A O 1
ATOM 2757 N N . THR A 1 352 ? 21.700 -12.700 -25.850 1.00 92.19 352 THR A N 1
ATOM 2758 C CA . THR A 1 352 ? 21.606 -11.645 -24.845 1.00 92.19 352 THR A CA 1
ATOM 2759 C C . THR A 1 352 ? 22.923 -10.884 -24.772 1.00 92.19 352 THR A C 1
ATOM 2761 O O . THR A 1 352 ? 23.995 -11.377 -25.153 1.00 92.19 352 THR A O 1
ATOM 2764 N N . ILE A 1 353 ? 22.863 -9.681 -24.220 1.00 89.75 353 ILE A N 1
ATOM 2765 C CA . ILE A 1 353 ? 24.059 -8.879 -24.005 1.00 89.75 353 ILE A CA 1
ATOM 2766 C C . ILE A 1 353 ? 25.070 -9.568 -23.079 1.00 89.75 353 ILE A C 1
ATOM 2768 O O . ILE A 1 353 ? 26.265 -9.329 -23.207 1.00 89.75 353 ILE A O 1
ATOM 2772 N N . GLU A 1 354 ? 24.646 -10.487 -22.208 1.00 88.88 354 GLU A N 1
ATOM 2773 C CA . GLU A 1 354 ? 25.504 -11.341 -21.373 1.00 88.88 354 GLU A CA 1
ATOM 2774 C C . GLU A 1 354 ? 26.200 -12.466 -22.158 1.00 88.88 354 GLU A C 1
ATOM 2776 O O . GLU A 1 354 ? 27.220 -12.983 -21.703 1.00 88.88 354 GLU A O 1
ATOM 2781 N N . GLY A 1 355 ? 25.716 -12.791 -23.360 1.00 90.31 355 GLY A N 1
ATOM 2782 C CA . GLY A 1 355 ? 26.238 -13.865 -24.207 1.00 90.31 355 GLY A CA 1
ATOM 2783 C C . GLY A 1 355 ? 25.427 -15.161 -24.162 1.00 90.31 355 GLY A C 1
ATOM 2784 O O . GLY A 1 355 ? 25.869 -16.160 -24.739 1.00 90.31 355 GLY A O 1
ATOM 2785 N N . ASP A 1 356 ? 24.255 -15.152 -23.529 1.00 91.12 356 ASP A N 1
ATOM 2786 C CA . ASP A 1 356 ? 23.378 -16.316 -23.433 1.00 91.12 356 ASP A CA 1
ATOM 2787 C C . ASP A 1 356 ? 22.484 -16.441 -24.679 1.00 91.12 356 ASP A C 1
ATOM 2789 O O . ASP A 1 356 ? 22.052 -15.433 -25.246 1.00 91.12 356 ASP A O 1
ATOM 2793 N N . PRO A 1 357 ? 22.184 -17.662 -25.156 1.00 90.50 357 PRO A N 1
ATOM 2794 C CA . PRO A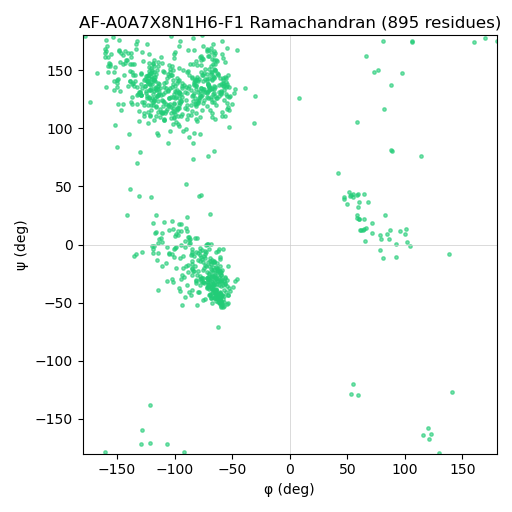 1 357 ? 21.206 -17.846 -26.223 1.00 90.50 357 PRO A CA 1
ATOM 2795 C C . PRO A 1 357 ? 19.796 -17.456 -25.753 1.00 90.50 357 PRO A C 1
ATOM 2797 O O . PRO A 1 357 ? 19.501 -17.476 -24.557 1.00 90.50 357 PRO A O 1
ATOM 2800 N N . LEU A 1 358 ? 18.899 -17.159 -26.701 1.00 89.62 358 LEU A N 1
ATOM 2801 C CA . LEU A 1 358 ? 17.477 -16.986 -26.399 1.00 89.62 358 LEU A CA 1
ATOM 2802 C C . LEU A 1 358 ? 16.921 -18.274 -25.761 1.00 89.62 358 LEU A C 1
ATOM 2804 O O . LEU A 1 358 ? 16.897 -19.331 -26.394 1.00 89.62 358 LEU A O 1
ATOM 2808 N N . GLY A 1 359 ? 16.516 -18.186 -24.496 1.00 89.75 359 GLY A N 1
ATOM 2809 C CA . GLY A 1 359 ? 15.883 -19.264 -23.737 1.00 89.75 359 GLY A CA 1
ATOM 2810 C C . GLY A 1 359 ? 14.391 -19.007 -23.550 1.00 89.75 359 GLY A C 1
ATOM 2811 O O . GLY A 1 359 ? 13.859 -18.071 -24.128 1.00 89.75 359 GLY A O 1
ATOM 2812 N N . SER A 1 360 ? 13.719 -19.819 -22.731 1.00 90.06 360 SER A N 1
ATOM 2813 C CA . SER A 1 360 ? 12.342 -19.551 -22.288 1.00 90.06 360 SER A CA 1
ATOM 2814 C C . SER A 1 360 ? 12.367 -18.597 -21.098 1.00 90.06 360 SER A C 1
ATOM 2816 O O . SER A 1 360 ? 12.613 -19.018 -19.968 1.00 90.06 360 SER A O 1
ATOM 2818 N N . SER A 1 361 ? 12.198 -17.304 -21.370 1.00 91.25 361 SER A N 1
ATOM 2819 C CA . SER A 1 361 ? 12.200 -16.258 -20.348 1.00 91.25 361 SER A CA 1
ATOM 2820 C C . SER A 1 361 ? 11.529 -14.966 -20.833 1.00 91.25 361 SER A C 1
ATOM 2822 O O . SER A 1 361 ? 11.018 -14.882 -21.956 1.00 91.25 361 SER A O 1
ATOM 2824 N N . LEU A 1 362 ? 11.521 -13.966 -19.954 1.00 91.00 362 LEU A N 1
ATOM 2825 C CA . LEU A 1 362 ? 11.153 -12.590 -20.258 1.00 91.00 362 LEU A CA 1
ATOM 2826 C C . LEU A 1 362 ? 12.433 -11.767 -20.445 1.00 91.00 362 LEU A C 1
ATOM 2828 O O . LEU A 1 362 ? 13.337 -11.830 -19.612 1.00 91.00 362 LEU A O 1
ATOM 2832 N N . TYR A 1 363 ? 12.502 -10.987 -21.522 1.00 91.69 363 TYR A N 1
ATOM 2833 C CA . TYR A 1 363 ? 13.648 -10.127 -21.815 1.00 91.69 363 TYR A CA 1
ATOM 2834 C C . TYR A 1 363 ? 13.200 -8.699 -22.115 1.00 91.69 363 TYR A C 1
ATOM 2836 O O . TYR A 1 363 ? 12.245 -8.480 -22.859 1.00 91.69 363 TYR A O 1
ATOM 2844 N N . TYR A 1 364 ? 13.920 -7.720 -21.586 1.00 90.06 364 TYR A N 1
ATOM 2845 C CA . TYR A 1 364 ? 13.797 -6.328 -21.992 1.00 90.06 364 TYR A CA 1
ATOM 2846 C C . TYR A 1 364 ? 14.632 -6.082 -23.249 1.00 90.06 364 TYR A C 1
ATOM 2848 O O . TYR A 1 364 ? 15.769 -6.550 -23.359 1.00 90.06 364 TYR A O 1
ATOM 2856 N N . ALA A 1 365 ? 14.067 -5.332 -24.191 1.00 91.50 365 ALA A N 1
ATOM 2857 C CA . ALA A 1 365 ? 14.789 -4.789 -25.333 1.00 91.50 365 ALA A CA 1
ATOM 2858 C C . ALA A 1 365 ? 15.353 -3.414 -24.972 1.00 91.50 365 ALA A C 1
ATOM 2860 O O . ALA A 1 365 ? 14.633 -2.595 -24.407 1.00 91.50 365 ALA A O 1
ATOM 2861 N N . TYR A 1 366 ? 16.608 -3.160 -25.324 1.00 89.94 366 TYR A N 1
ATOM 2862 C CA . TYR A 1 366 ? 17.338 -1.941 -25.002 1.00 89.94 366 TYR A CA 1
ATOM 2863 C C . TYR A 1 366 ? 17.878 -1.272 -26.253 1.00 89.94 366 TYR A C 1
ATOM 2865 O O . TYR A 1 366 ? 18.353 -1.938 -27.175 1.00 89.94 366 TYR A O 1
ATOM 2873 N N . VAL A 1 367 ? 17.889 0.054 -26.225 1.00 89.31 367 VAL A N 1
ATOM 2874 C CA . VAL A 1 367 ? 18.621 0.888 -27.171 1.00 89.31 367 VAL A CA 1
ATOM 2875 C C . VAL A 1 367 ? 19.572 1.761 -26.365 1.00 89.31 367 VAL A C 1
ATOM 2877 O O . VAL A 1 367 ? 19.152 2.439 -25.430 1.00 89.31 367 VAL A O 1
ATOM 2880 N N . ALA A 1 368 ? 20.855 1.721 -26.705 1.00 86.12 368 ALA A N 1
ATOM 2881 C CA . ALA A 1 368 ? 21.861 2.617 -26.151 1.00 86.12 368 ALA A CA 1
ATOM 2882 C C . ALA A 1 368 ? 22.293 3.656 -27.185 1.00 86.12 368 ALA A C 1
ATOM 2884 O O . ALA A 1 368 ? 22.474 3.331 -28.358 1.00 86.12 368 ALA A O 1
ATOM 2885 N N . GLU A 1 369 ? 22.485 4.886 -26.728 1.00 83.94 369 GLU A N 1
ATOM 2886 C CA . GLU A 1 369 ? 23.100 5.975 -27.480 1.00 83.94 369 GLU A CA 1
ATOM 2887 C C . GLU A 1 369 ? 24.611 5.940 -27.312 1.00 83.94 369 GLU A C 1
ATOM 2889 O O . GLU A 1 369 ? 25.133 5.734 -26.214 1.00 83.94 369 GLU A O 1
ATOM 2894 N N . VAL A 1 370 ? 25.327 6.133 -28.414 1.00 85.56 370 VAL A N 1
ATOM 2895 C CA . VAL A 1 370 ? 26.769 5.912 -28.485 1.00 85.56 370 VAL A CA 1
ATOM 2896 C C . VAL A 1 370 ? 27.428 7.102 -29.169 1.00 85.56 370 VAL A C 1
ATOM 2898 O O . VAL A 1 370 ? 27.036 7.481 -30.271 1.00 85.56 370 VAL A O 1
ATOM 2901 N N . SER A 1 371 ? 28.458 7.661 -28.535 1.00 84.25 371 SER A N 1
ATOM 2902 C CA . SER A 1 371 ? 29.411 8.571 -29.171 1.00 84.25 371 SER A CA 1
ATOM 2903 C C . SER A 1 371 ? 30.651 7.815 -29.650 1.00 84.25 371 SER A C 1
ATOM 2905 O O . SER A 1 371 ? 30.838 6.632 -29.369 1.00 84.25 371 SER A O 1
ATOM 2907 N N . GLU A 1 372 ? 31.564 8.504 -30.335 1.00 79.50 372 GLU A N 1
ATOM 2908 C CA . GLU A 1 372 ? 32.869 7.926 -30.700 1.00 79.50 372 GLU A CA 1
ATOM 2909 C C . GLU A 1 372 ? 33.664 7.408 -29.483 1.00 79.50 372 GLU A C 1
ATOM 2911 O O . GLU A 1 372 ? 34.446 6.461 -29.598 1.00 79.50 372 GLU A O 1
ATOM 2916 N N . GLU A 1 373 ? 33.458 8.001 -28.303 1.00 77.94 373 GLU A N 1
ATOM 2917 C CA . GLU A 1 373 ? 34.268 7.726 -27.113 1.00 77.94 373 GLU A CA 1
ATOM 2918 C C . GLU A 1 373 ? 33.591 6.792 -26.106 1.00 77.94 373 GLU A C 1
ATOM 2920 O O . GLU A 1 373 ? 34.290 6.050 -25.413 1.00 77.94 373 GLU A O 1
ATOM 2925 N N . LYS A 1 374 ? 32.256 6.827 -25.993 1.00 77.69 374 LYS A N 1
ATOM 2926 C CA . LYS A 1 374 ? 31.523 6.119 -24.933 1.00 77.69 374 LYS A CA 1
ATOM 2927 C C . LYS A 1 374 ? 30.044 5.915 -25.256 1.00 77.69 374 LYS A C 1
ATOM 2929 O O . LYS A 1 374 ? 29.469 6.612 -26.087 1.00 77.69 374 LYS A O 1
ATOM 2934 N N . VAL A 1 375 ? 29.410 5.019 -24.506 1.00 79.00 375 VAL A N 1
ATOM 2935 C CA . VAL A 1 375 ? 27.949 5.000 -24.356 1.00 79.00 375 VAL A CA 1
ATOM 2936 C C . VAL A 1 375 ? 27.517 6.258 -23.592 1.00 79.00 375 VAL A C 1
ATOM 2938 O O . VAL A 1 375 ? 28.095 6.586 -22.554 1.00 79.00 375 VAL A O 1
ATOM 2941 N N . LEU A 1 376 ? 26.543 6.986 -24.137 1.00 76.06 376 LEU A N 1
ATOM 2942 C CA . LEU A 1 376 ? 26.001 8.219 -23.559 1.00 76.06 376 LEU A CA 1
ATOM 2943 C C . LEU A 1 376 ? 24.868 7.918 -22.577 1.00 76.06 376 LEU A C 1
ATOM 2945 O O . LEU A 1 376 ? 24.852 8.480 -21.487 1.00 76.06 376 LEU A O 1
ATOM 2949 N N . GLY A 1 377 ? 24.004 6.970 -22.929 1.00 75.25 377 GLY A N 1
ATOM 2950 C CA . GLY A 1 377 ? 22.917 6.484 -22.090 1.00 75.25 377 GLY A CA 1
ATOM 2951 C C . GLY A 1 377 ? 22.150 5.367 -22.784 1.00 75.25 377 GLY A C 1
ATOM 2952 O O . GLY A 1 377 ? 22.480 4.958 -23.899 1.00 75.25 377 GLY A O 1
ATOM 2953 N N . SER A 1 378 ? 21.142 4.827 -22.109 1.00 78.44 378 SER A N 1
ATOM 2954 C CA . SER A 1 378 ? 20.319 3.752 -22.656 1.00 78.44 378 SER A CA 1
ATOM 2955 C C . SER A 1 378 ? 18.892 3.838 -22.160 1.00 78.44 378 SER A C 1
ATOM 2957 O O . SER A 1 378 ? 18.621 4.391 -21.102 1.00 78.44 378 SER A O 1
ATOM 2959 N N . SER A 1 379 ? 17.981 3.244 -22.910 1.00 79.44 379 SER A N 1
ATOM 2960 C CA . SER A 1 379 ? 16.595 3.073 -22.501 1.00 79.44 379 SER A CA 1
ATOM 2961 C C . SER A 1 379 ? 16.081 1.726 -22.948 1.00 79.44 379 SER A C 1
ATOM 2963 O O . SER A 1 379 ? 16.631 1.097 -23.856 1.00 79.44 379 SER A O 1
ATOM 2965 N N . LYS A 1 380 ? 15.020 1.276 -22.289 1.00 85.38 380 LYS A N 1
ATOM 2966 C CA . LYS A 1 380 ? 14.400 -0.011 -22.564 1.00 85.38 380 LYS A CA 1
ATOM 2967 C C . LYS A 1 380 ? 12.960 0.134 -23.008 1.00 85.38 380 LYS A C 1
ATOM 2969 O O . LYS A 1 380 ? 12.281 1.091 -22.651 1.00 85.38 380 LYS A O 1
ATOM 2974 N N . SER A 1 381 ? 12.491 -0.872 -23.731 1.00 87.94 381 SER A N 1
ATOM 2975 C CA . SER A 1 381 ? 11.066 -1.074 -23.949 1.00 87.94 381 SER A CA 1
ATOM 2976 C C . SER A 1 381 ? 10.391 -1.516 -22.655 1.00 87.94 381 SER A C 1
ATOM 2978 O O . SER A 1 381 ? 10.878 -2.416 -21.968 1.00 87.94 381 SER A O 1
ATOM 2980 N N . LEU A 1 382 ? 9.230 -0.923 -22.372 1.00 83.81 382 LEU A N 1
ATOM 2981 C CA . LEU A 1 382 ? 8.339 -1.354 -21.292 1.00 83.81 382 LEU A CA 1
ATOM 2982 C C . LEU A 1 382 ? 7.715 -2.726 -21.591 1.00 83.81 382 LEU A C 1
ATOM 2984 O O . LEU A 1 382 ? 7.539 -3.548 -20.694 1.00 83.81 382 LEU A O 1
ATOM 2988 N N . LYS A 1 383 ? 7.442 -3.015 -22.871 1.00 88.38 383 LYS A N 1
ATOM 2989 C CA . LYS A 1 383 ? 7.042 -4.351 -23.328 1.00 88.38 383 LYS A CA 1
ATOM 2990 C C . LYS A 1 383 ? 8.242 -5.286 -23.372 1.00 88.38 383 LYS A C 1
ATOM 2992 O O . LYS A 1 383 ? 9.321 -4.899 -23.828 1.00 88.38 383 LYS A O 1
ATOM 2997 N N . MET A 1 384 ? 8.021 -6.531 -22.965 1.00 90.38 384 MET A N 1
ATOM 2998 C CA . MET A 1 384 ? 9.053 -7.561 -22.906 1.00 90.38 384 MET A CA 1
ATOM 2999 C C . MET A 1 384 ? 8.946 -8.535 -24.081 1.00 90.38 384 MET A C 1
ATOM 3001 O O . MET A 1 384 ? 7.857 -8.900 -24.523 1.00 90.38 384 MET A O 1
ATOM 3005 N N . ILE A 1 385 ? 10.095 -9.016 -24.542 1.00 93.38 385 ILE A N 1
ATOM 3006 C CA . ILE A 1 385 ? 10.192 -10.206 -25.382 1.00 93.38 385 ILE A CA 1
ATOM 3007 C C . ILE A 1 385 ? 9.832 -11.395 -24.493 1.00 93.38 385 ILE A C 1
ATOM 3009 O O . ILE A 1 385 ? 10.538 -11.695 -23.528 1.00 93.38 385 ILE A O 1
ATOM 3013 N N . ASN A 1 386 ? 8.733 -12.069 -24.815 1.00 92.44 386 ASN A N 1
ATOM 3014 C CA . ASN A 1 386 ? 8.252 -13.218 -24.068 1.00 92.44 386 ASN A CA 1
ATOM 3015 C C . ASN A 1 386 ? 8.318 -14.483 -24.919 1.00 92.44 386 ASN A C 1
ATOM 3017 O O . ASN A 1 386 ? 7.590 -14.643 -25.894 1.00 92.44 386 ASN A O 1
ATOM 3021 N N . THR A 1 387 ? 9.184 -15.394 -24.501 1.00 92.44 387 THR A N 1
ATOM 3022 C CA . THR A 1 387 ? 9.480 -16.656 -25.198 1.00 92.44 387 THR A CA 1
ATOM 3023 C C . THR A 1 387 ? 9.021 -17.879 -24.411 1.00 92.44 387 THR A C 1
ATOM 3025 O O . THR A 1 387 ? 9.292 -19.022 -24.791 1.00 92.44 387 THR A O 1
ATOM 3028 N N . ASN A 1 388 ? 8.344 -17.654 -23.286 1.00 91.75 388 ASN A N 1
ATOM 3029 C CA . ASN A 1 388 ? 7.791 -18.719 -22.474 1.00 91.75 388 ASN A CA 1
ATOM 3030 C C . ASN A 1 388 ? 6.615 -19.386 -23.191 1.00 91.75 388 ASN A C 1
ATOM 3032 O O . ASN A 1 388 ? 5.871 -18.769 -23.954 1.00 91.75 388 ASN A O 1
ATOM 3036 N N . THR A 1 389 ? 6.407 -20.667 -22.900 1.00 92.69 389 THR A N 1
ATOM 3037 C CA . THR A 1 389 ? 5.162 -21.339 -23.271 1.00 92.69 389 THR A CA 1
ATOM 3038 C C . THR A 1 389 ? 4.002 -20.777 -22.459 1.00 92.69 389 THR A C 1
ATOM 3040 O O . THR A 1 389 ? 4.177 -20.468 -21.280 1.00 92.69 389 THR A O 1
ATOM 3043 N N . MET A 1 390 ? 2.812 -20.718 -23.060 1.00 94.88 390 MET A N 1
ATOM 3044 C CA . MET A 1 390 ? 1.599 -20.266 -22.377 1.00 94.88 390 MET A CA 1
ATOM 3045 C C . MET A 1 390 ? 1.366 -21.070 -21.079 1.00 94.88 390 MET A C 1
ATOM 3047 O O . MET A 1 390 ? 1.263 -22.301 -21.154 1.00 94.88 390 MET A O 1
ATOM 3051 N N . PRO A 1 391 ? 1.282 -20.417 -19.904 1.00 96.31 391 PRO A N 1
ATOM 3052 C CA . PRO A 1 391 ? 0.988 -21.091 -18.648 1.00 96.31 391 PRO A CA 1
ATOM 3053 C C . PRO A 1 391 ? -0.396 -21.739 -18.688 1.00 96.31 391 PRO A C 1
ATOM 3055 O O . PRO A 1 391 ? -1.321 -21.229 -19.319 1.00 96.31 391 PRO A O 1
ATOM 3058 N N . VAL A 1 392 ? -0.544 -22.875 -18.009 1.00 97.62 392 VAL A N 1
ATOM 3059 C CA . VAL A 1 392 ? -1.822 -23.590 -17.929 1.00 97.62 392 VAL A CA 1
ATOM 3060 C C . VAL A 1 392 ? -2.529 -23.193 -16.628 1.00 97.62 392 VAL A C 1
ATOM 3062 O O . VAL A 1 392 ? -1.970 -23.448 -15.560 1.00 97.62 392 VAL A O 1
ATOM 3065 N N . PRO A 1 393 ? -3.740 -22.605 -16.689 1.00 98.31 393 PRO A N 1
ATOM 3066 C CA . PRO A 1 393 ? -4.540 -22.297 -15.504 1.00 98.31 393 PRO A CA 1
ATOM 3067 C C . PRO A 1 393 ? -4.792 -23.516 -14.608 1.00 98.31 393 PRO A C 1
ATOM 3069 O O . PRO A 1 393 ? -5.121 -24.602 -15.101 1.00 98.31 393 PRO A O 1
ATOM 3072 N N . LEU A 1 394 ? -4.700 -23.327 -13.290 1.00 97.50 394 LEU A N 1
ATOM 3073 C CA . LEU A 1 394 ? -5.103 -24.331 -12.305 1.00 97.50 394 LEU A CA 1
ATOM 3074 C C . LEU A 1 394 ? -6.632 -24.337 -12.189 1.00 97.50 394 LEU A C 1
ATOM 3076 O O . LEU A 1 394 ? -7.258 -23.285 -12.156 1.00 97.50 394 LEU A O 1
ATOM 3080 N N . LYS A 1 395 ? -7.257 -25.519 -12.176 1.00 93.69 395 LYS A N 1
ATOM 3081 C CA . LYS A 1 395 ? -8.731 -25.650 -12.121 1.00 93.69 395 LYS A CA 1
ATOM 3082 C C . LYS A 1 395 ? -9.285 -25.923 -10.727 1.00 93.69 395 LYS A C 1
ATOM 3084 O O . LYS A 1 395 ? -10.479 -25.796 -10.522 1.00 93.69 395 LYS A O 1
ATOM 3089 N N . VAL A 1 396 ? -8.446 -26.420 -9.828 1.00 92.94 396 VAL A N 1
ATOM 3090 C CA . VAL A 1 396 ? -8.751 -26.649 -8.414 1.00 92.94 396 VAL A CA 1
ATOM 3091 C C . VAL A 1 396 ? -7.420 -26.552 -7.676 1.00 92.94 396 VAL A C 1
ATOM 3093 O O . VAL A 1 396 ? -6.432 -27.147 -8.114 1.00 92.94 396 VAL A O 1
ATOM 3096 N N . ILE A 1 397 ? -7.403 -25.804 -6.585 1.00 91.31 397 ILE A N 1
ATOM 3097 C CA . ILE A 1 397 ? -6.288 -25.596 -5.668 1.00 91.31 397 ILE A CA 1
ATOM 3098 C C . ILE A 1 397 ? -6.778 -26.021 -4.280 1.00 91.31 397 ILE A C 1
ATOM 3100 O O . ILE A 1 397 ? -7.929 -25.770 -3.926 1.00 91.31 397 ILE A O 1
ATOM 3104 N N . GLY A 1 398 ? -5.925 -26.708 -3.518 1.00 87.06 398 GLY A N 1
ATOM 3105 C CA . GLY A 1 398 ? -6.257 -27.149 -2.163 1.00 87.06 398 GLY A CA 1
ATOM 3106 C C . GLY A 1 398 ? -7.567 -27.944 -2.089 1.00 87.06 398 GLY A C 1
ATOM 3107 O O . GLY A 1 398 ? -7.775 -28.908 -2.831 1.00 87.06 398 GLY A O 1
ATOM 3108 N N . ASP A 1 399 ? -8.451 -27.531 -1.183 1.00 89.12 399 ASP A N 1
ATOM 3109 C CA . ASP A 1 399 ? -9.786 -28.106 -0.984 1.00 89.12 399 ASP A CA 1
ATOM 3110 C C . ASP A 1 399 ? -10.880 -27.462 -1.858 1.00 89.12 399 ASP A C 1
ATOM 3112 O O . ASP A 1 399 ? -12.057 -27.803 -1.726 1.00 89.12 399 ASP A O 1
ATOM 3116 N N . GLY A 1 400 ? -10.499 -26.572 -2.779 1.00 91.56 400 GLY A N 1
ATOM 3117 C CA . GLY A 1 400 ? -11.410 -25.869 -3.679 1.00 91.56 400 GLY A CA 1
ATOM 3118 C C . GLY A 1 400 ? -12.151 -24.695 -3.036 1.00 91.56 400 GLY A C 1
ATOM 3119 O O . GLY A 1 400 ? -13.048 -24.150 -3.674 1.00 91.56 400 GLY A O 1
ATOM 3120 N N . GLN A 1 401 ? -11.809 -24.306 -1.803 1.00 93.12 401 GLN A N 1
ATOM 3121 C CA . GLN A 1 401 ? -12.351 -23.115 -1.147 1.00 93.12 401 GLN A CA 1
ATOM 3122 C C . GLN A 1 401 ? -11.292 -22.019 -1.074 1.00 93.12 401 GLN A C 1
ATOM 3124 O O . GLN A 1 401 ? -10.223 -22.233 -0.506 1.00 93.12 401 GLN A O 1
ATOM 3129 N N . GLY A 1 402 ? -11.592 -20.862 -1.664 1.00 97.12 402 GLY A N 1
ATOM 3130 C CA . GLY A 1 402 ? -10.694 -19.714 -1.655 1.00 97.12 402 GLY A CA 1
ATOM 3131 C C . GLY A 1 402 ? -10.486 -19.142 -0.254 1.00 97.12 402 GLY A C 1
ATOM 3132 O O . GLY A 1 402 ? -11.376 -19.219 0.598 1.00 97.12 402 GLY A O 1
ATOM 3133 N N . THR A 1 403 ? -9.309 -18.555 -0.043 1.00 98.38 403 THR A N 1
ATOM 3134 C CA . THR A 1 403 ? -8.948 -17.863 1.199 1.00 98.38 403 THR A CA 1
ATOM 3135 C C . THR A 1 403 ? -8.481 -16.442 0.890 1.00 98.38 403 THR A C 1
ATOM 3137 O O . THR A 1 403 ? -7.673 -16.227 -0.018 1.00 98.38 403 THR A O 1
ATOM 3140 N N . LEU A 1 404 ? -8.944 -15.472 1.679 1.00 98.69 404 LEU A N 1
ATOM 3141 C CA . LEU A 1 404 ? -8.460 -14.090 1.663 1.00 98.69 404 LEU A CA 1
ATOM 3142 C C . LEU A 1 404 ? -7.630 -13.836 2.925 1.00 98.69 404 LEU A C 1
ATOM 3144 O O . LEU A 1 404 ? -8.038 -14.204 4.020 1.00 98.69 404 LEU A O 1
ATOM 3148 N N . LEU A 1 405 ? -6.470 -13.201 2.781 1.00 98.38 405 LEU A N 1
ATOM 3149 C CA . LEU A 1 405 ? -5.530 -12.937 3.877 1.00 98.38 405 LEU A CA 1
ATOM 3150 C C . LEU A 1 405 ? -5.059 -11.469 3.850 1.00 98.38 405 LEU A C 1
ATOM 3152 O O . LEU A 1 405 ? -3.913 -11.197 3.483 1.00 98.38 405 LEU A O 1
ATOM 3156 N N . PRO A 1 406 ? -5.925 -10.491 4.180 1.00 98.44 406 PRO A N 1
ATOM 3157 C CA . PRO A 1 406 ? -5.503 -9.108 4.379 1.00 98.44 406 PRO A CA 1
ATOM 3158 C C . PRO A 1 406 ? -4.694 -8.945 5.679 1.00 98.44 406 PRO A C 1
ATOM 3160 O O . PRO A 1 406 ? -5.071 -9.457 6.734 1.00 98.44 406 PRO A O 1
ATOM 3163 N N . ALA A 1 407 ? -3.603 -8.180 5.614 1.00 98.06 407 ALA A N 1
ATOM 3164 C CA . ALA A 1 407 ? -2.711 -7.878 6.728 1.00 98.06 407 ALA A CA 1
ATOM 3165 C C . ALA A 1 407 ? -2.435 -6.378 6.897 1.00 98.06 407 ALA A C 1
ATOM 3167 O O . ALA A 1 407 ? -2.306 -5.627 5.925 1.00 98.06 407 ALA A O 1
ATOM 3168 N N . GLY A 1 408 ? -2.248 -5.952 8.145 1.00 94.94 408 GLY A N 1
ATOM 3169 C CA . GLY A 1 408 ? -2.080 -4.552 8.528 1.00 94.94 408 GLY A CA 1
ATOM 3170 C C . GLY A 1 408 ? -0.764 -3.898 8.105 1.00 94.94 408 GLY A C 1
ATOM 3171 O O . GLY A 1 408 ? -0.610 -2.699 8.294 1.00 94.94 408 GLY A O 1
ATOM 3172 N N . GLY A 1 409 ? 0.172 -4.631 7.499 1.00 92.56 409 GLY A N 1
ATOM 3173 C CA . GLY A 1 409 ? 1.493 -4.117 7.120 1.00 92.56 409 GLY A CA 1
ATOM 3174 C C . GLY A 1 409 ? 2.609 -4.635 8.024 1.00 92.56 409 GLY A C 1
ATOM 3175 O O . GLY A 1 409 ? 2.353 -5.353 8.984 1.00 92.56 409 GLY A O 1
ATOM 3176 N N . ALA A 1 410 ? 3.862 -4.307 7.694 1.00 87.00 410 ALA A N 1
ATOM 3177 C CA . ALA A 1 410 ? 5.054 -4.736 8.445 1.00 87.00 410 ALA A CA 1
ATOM 3178 C C . ALA A 1 410 ? 5.110 -6.255 8.745 1.00 87.00 410 ALA A C 1
ATOM 3180 O O . ALA A 1 410 ? 5.618 -6.690 9.773 1.00 87.00 410 ALA A O 1
ATOM 3181 N N . THR A 1 411 ? 4.616 -7.084 7.822 1.00 86.62 411 THR A N 1
ATOM 3182 C CA . THR A 1 411 ? 4.453 -8.542 7.987 1.00 86.62 411 THR A CA 1
ATOM 3183 C C . THR A 1 411 ? 5.763 -9.338 7.974 1.00 86.62 411 THR A C 1
ATOM 3185 O O . THR A 1 411 ? 5.730 -10.558 8.059 1.00 86.62 411 THR A O 1
ATOM 3188 N N . GLY A 1 412 ? 6.914 -8.677 7.830 1.00 80.31 412 GLY A N 1
ATOM 3189 C CA . GLY A 1 412 ? 8.228 -9.320 7.725 1.00 80.31 412 GLY A CA 1
ATOM 3190 C C . GLY A 1 412 ? 8.899 -9.654 9.062 1.00 80.31 412 GLY A C 1
ATOM 3191 O O . GLY A 1 412 ? 9.949 -10.293 9.050 1.00 80.31 412 GLY A O 1
ATOM 3192 N N . SER A 1 413 ? 8.336 -9.228 10.202 1.00 73.88 413 SER A N 1
ATOM 3193 C CA . SER A 1 413 ? 8.913 -9.468 11.538 1.00 73.88 413 SER A CA 1
ATOM 3194 C C . SER A 1 413 ? 8.899 -10.945 11.947 1.00 73.88 413 SER A C 1
ATOM 3196 O O . SER A 1 413 ? 9.743 -11.374 12.736 1.00 73.88 413 SER A O 1
ATOM 3198 N N . THR A 1 414 ? 7.954 -11.725 11.412 1.00 82.56 414 THR A N 1
ATOM 3199 C CA . THR A 1 414 ? 7.799 -13.163 11.665 1.00 82.56 414 THR A CA 1
ATOM 3200 C C . THR A 1 414 ? 7.350 -13.907 10.419 1.00 82.56 414 THR A C 1
ATOM 3202 O O . THR A 1 414 ? 6.884 -13.309 9.452 1.00 82.56 414 THR A O 1
ATOM 3205 N N . ASP A 1 415 ? 7.454 -15.234 10.464 1.00 91.94 415 ASP A N 1
ATOM 3206 C CA . ASP A 1 415 ? 7.001 -16.095 9.374 1.00 91.94 415 ASP A CA 1
ATOM 3207 C C . ASP A 1 415 ? 5.504 -16.430 9.447 1.00 91.94 415 ASP A C 1
ATOM 3209 O O . ASP A 1 415 ? 4.967 -16.929 8.467 1.00 91.94 415 ASP A O 1
ATOM 3213 N N . ALA A 1 416 ? 4.795 -16.076 10.529 1.00 92.75 416 ALA A N 1
ATOM 3214 C CA . ALA A 1 416 ? 3.402 -16.480 10.768 1.00 92.75 416 ALA A CA 1
ATOM 3215 C C . ALA A 1 416 ? 2.451 -16.137 9.606 1.00 92.75 416 ALA A C 1
ATOM 3217 O O . ALA A 1 416 ? 1.655 -16.970 9.180 1.00 92.75 416 ALA A O 1
ATOM 3218 N N . TYR A 1 417 ? 2.568 -14.930 9.046 1.00 95.81 417 TYR A N 1
ATOM 3219 C CA . TYR A 1 417 ? 1.755 -14.515 7.901 1.00 95.81 417 TYR A CA 1
ATOM 3220 C C . TYR A 1 417 ? 2.060 -15.338 6.639 1.00 95.81 417 TYR A C 1
ATOM 3222 O O . TYR A 1 417 ? 1.155 -15.761 5.925 1.00 95.81 417 TYR A O 1
ATOM 3230 N N . PHE A 1 418 ? 3.339 -15.605 6.372 1.00 96.06 418 PHE A N 1
ATOM 3231 C CA . PHE A 1 418 ? 3.762 -16.396 5.218 1.00 96.06 418 PHE A CA 1
ATOM 3232 C C . PHE A 1 418 ? 3.422 -17.880 5.385 1.00 96.06 418 PHE A C 1
ATOM 3234 O O . PHE A 1 418 ? 3.015 -18.529 4.422 1.00 96.06 418 PHE A O 1
ATOM 3241 N N . ASP A 1 419 ? 3.537 -18.405 6.602 1.00 96.06 419 ASP A N 1
ATOM 3242 C CA . ASP A 1 419 ? 3.118 -19.757 6.946 1.00 96.06 419 ASP A CA 1
ATOM 3243 C C . ASP A 1 419 ? 1.614 -19.926 6.746 1.00 96.06 419 ASP A C 1
ATOM 3245 O O . ASP A 1 419 ? 1.221 -20.882 6.084 1.00 96.06 419 ASP A O 1
ATOM 3249 N N . ALA A 1 420 ? 0.787 -18.966 7.172 1.00 96.56 420 ALA A N 1
ATOM 3250 C CA . ALA A 1 420 ? -0.654 -19.000 6.922 1.00 96.56 420 ALA A CA 1
ATOM 3251 C C . ALA A 1 420 ? -0.996 -19.002 5.424 1.00 96.56 420 ALA A C 1
ATOM 3253 O O . ALA A 1 420 ? -1.831 -19.794 4.991 1.00 96.56 420 ALA A O 1
ATOM 3254 N N . ILE A 1 421 ? -0.309 -18.196 4.601 1.00 97.31 421 ILE A N 1
ATOM 3255 C CA . ILE A 1 421 ? -0.481 -18.248 3.138 1.00 97.31 421 ILE A CA 1
ATOM 3256 C C . ILE A 1 421 ? -0.152 -19.653 2.621 1.00 97.31 421 ILE A C 1
ATOM 3258 O O . ILE A 1 421 ? -0.931 -20.239 1.871 1.00 97.31 421 ILE A O 1
ATOM 3262 N N . ARG A 1 422 ? 1.000 -20.213 3.006 1.00 95.62 422 ARG A N 1
ATOM 3263 C CA . ARG A 1 422 ? 1.450 -21.529 2.531 1.00 95.62 422 ARG A CA 1
ATOM 3264 C C . ARG A 1 422 ? 0.500 -22.641 2.977 1.00 95.62 422 ARG A C 1
ATOM 3266 O O . ARG A 1 422 ? 0.106 -23.465 2.153 1.00 95.62 422 ARG A O 1
ATOM 3273 N N . GLU A 1 423 ? 0.104 -22.648 4.242 1.00 95.00 423 GLU A N 1
ATOM 3274 C CA . GLU A 1 423 ? -0.826 -23.620 4.816 1.00 95.00 423 GLU A CA 1
ATOM 3275 C C . GLU A 1 423 ? -2.195 -23.566 4.135 1.00 95.00 423 GLU A C 1
ATOM 3277 O O . GLU A 1 423 ? -2.702 -24.614 3.731 1.00 95.00 423 GLU A O 1
ATOM 3282 N N . ALA A 1 424 ? -2.736 -22.366 3.901 1.00 95.69 424 ALA A N 1
ATOM 3283 C CA . ALA A 1 424 ? -4.018 -22.184 3.225 1.00 95.69 424 ALA A CA 1
ATOM 3284 C C . ALA A 1 424 ? -4.014 -22.710 1.778 1.00 95.69 424 ALA A C 1
ATOM 3286 O O . ALA A 1 424 ? -5.030 -23.222 1.312 1.00 95.69 424 ALA A O 1
ATOM 3287 N N . THR A 1 425 ? -2.874 -22.675 1.070 1.00 94.94 425 THR A N 1
ATOM 3288 C CA . THR A 1 425 ? -2.786 -23.292 -0.272 1.00 94.94 425 THR A CA 1
ATOM 3289 C C . THR A 1 425 ? -2.824 -24.823 -0.249 1.00 94.94 425 THR A C 1
ATOM 3291 O O . THR A 1 425 ? -3.141 -25.444 -1.266 1.00 94.94 425 THR A O 1
ATOM 3294 N N . GLY A 1 426 ? -2.442 -25.453 0.869 1.00 91.50 426 GLY A N 1
ATOM 3295 C CA . GLY A 1 426 ? -2.298 -26.908 0.979 1.00 91.50 426 GLY A CA 1
ATOM 3296 C C . GLY A 1 426 ? -1.176 -27.515 0.120 1.00 91.50 426 GLY A C 1
ATOM 3297 O O . GLY A 1 426 ? -1.149 -28.731 -0.076 1.00 91.50 426 GLY A O 1
ATOM 3298 N N . VAL A 1 427 ? -0.256 -26.698 -0.409 1.00 91.38 427 VAL A N 1
ATOM 3299 C CA . VAL A 1 427 ? 0.859 -27.128 -1.269 1.00 91.38 427 VAL A CA 1
ATOM 3300 C C . VAL A 1 427 ? 2.190 -26.884 -0.558 1.00 91.38 427 VAL A C 1
ATOM 3302 O O . VAL A 1 427 ? 2.385 -25.851 0.069 1.00 91.38 427 VAL A O 1
ATOM 3305 N N . GLU A 1 428 ? 3.130 -27.831 -0.664 1.00 89.38 428 GLU A N 1
ATOM 3306 C CA . GLU A 1 428 ? 4.440 -27.742 0.008 1.00 89.38 428 GLU A CA 1
ATOM 3307 C C . GLU A 1 428 ? 5.253 -26.525 -0.457 1.00 89.38 428 GLU A C 1
ATOM 3309 O O . GLU A 1 428 ? 5.822 -25.810 0.364 1.00 89.38 428 GLU A O 1
ATOM 3314 N N . ARG A 1 429 ? 5.278 -26.284 -1.775 1.00 95.88 429 ARG A N 1
ATOM 3315 C CA . ARG A 1 429 ? 5.962 -25.150 -2.402 1.00 95.88 429 ARG A CA 1
ATOM 3316 C C . ARG A 1 429 ? 5.025 -24.416 -3.366 1.00 95.88 429 ARG A C 1
ATOM 3318 O O . ARG A 1 429 ? 5.076 -24.666 -4.572 1.00 95.88 429 ARG A O 1
ATOM 3325 N N . PRO A 1 430 ? 4.124 -23.558 -2.866 1.00 97.56 430 PRO A N 1
ATOM 3326 C CA . PRO A 1 430 ? 3.132 -22.916 -3.708 1.00 97.56 430 PRO A CA 1
ATOM 3327 C C . PRO A 1 430 ? 3.778 -21.880 -4.629 1.00 97.56 430 PRO A C 1
ATOM 3329 O O . PRO A 1 430 ? 4.563 -21.025 -4.210 1.00 97.56 430 PRO A O 1
ATOM 3332 N N . ARG A 1 431 ? 3.400 -21.938 -5.908 1.00 98.56 431 ARG A N 1
ATOM 3333 C CA . ARG A 1 431 ? 3.586 -20.823 -6.843 1.00 98.56 431 ARG A CA 1
ATOM 3334 C C . ARG A 1 431 ? 2.777 -19.613 -6.392 1.00 98.56 431 ARG A C 1
ATOM 3336 O O . ARG A 1 431 ? 1.562 -19.740 -6.234 1.00 98.56 431 ARG A O 1
ATOM 3343 N N . ILE A 1 432 ? 3.435 -18.467 -6.249 1.00 98.69 432 ILE A N 1
ATOM 3344 C CA . ILE A 1 432 ? 2.820 -17.221 -5.791 1.00 98.69 432 ILE A CA 1
ATOM 3345 C C . ILE A 1 432 ? 3.096 -16.075 -6.766 1.00 98.69 432 ILE A C 1
ATOM 3347 O O . ILE A 1 432 ? 4.249 -15.725 -7.015 1.00 98.69 432 ILE A O 1
ATOM 3351 N N . ALA A 1 433 ? 2.037 -15.494 -7.325 1.00 98.62 433 ALA A N 1
ATOM 3352 C CA . ALA A 1 433 ? 2.134 -14.305 -8.166 1.00 98.62 433 ALA A CA 1
ATOM 3353 C C . ALA A 1 433 ? 2.219 -13.058 -7.280 1.00 98.62 433 ALA A C 1
ATOM 3355 O O . ALA A 1 433 ? 1.304 -12.793 -6.500 1.00 98.62 433 ALA A O 1
ATOM 3356 N N . ILE A 1 434 ? 3.312 -12.300 -7.380 1.00 97.94 434 ILE A N 1
ATOM 3357 C CA . ILE A 1 434 ? 3.548 -11.125 -6.534 1.00 97.94 434 ILE A CA 1
ATOM 3358 C C . ILE A 1 434 ? 3.295 -9.855 -7.345 1.00 97.94 434 ILE A C 1
ATOM 3360 O O . ILE A 1 434 ? 3.952 -9.606 -8.356 1.00 97.94 434 ILE A O 1
ATOM 3364 N N . PHE A 1 435 ? 2.360 -9.037 -6.869 1.00 97.56 435 PHE A N 1
ATOM 3365 C CA . PHE A 1 435 ? 1.971 -7.770 -7.474 1.00 97.56 435 PHE A CA 1
ATOM 3366 C C . PHE A 1 435 ? 2.631 -6.607 -6.738 1.00 97.56 435 PHE A C 1
ATOM 3368 O O . PHE A 1 435 ? 2.250 -6.257 -5.619 1.00 97.56 435 PHE A O 1
ATOM 3375 N N . ASN A 1 436 ? 3.597 -5.984 -7.411 1.00 90.69 436 ASN A N 1
ATOM 3376 C CA . ASN A 1 436 ? 4.277 -4.759 -6.984 1.00 90.69 436 ASN A CA 1
ATOM 3377 C C . ASN A 1 436 ? 3.669 -3.492 -7.614 1.00 90.69 436 ASN A C 1
ATOM 3379 O O . ASN A 1 436 ? 4.300 -2.439 -7.597 1.00 90.69 436 ASN A O 1
ATOM 3383 N N . SER A 1 437 ? 2.444 -3.559 -8.143 1.00 90.75 437 SER A N 1
ATOM 3384 C CA . SER A 1 437 ? 1.755 -2.430 -8.792 1.00 90.75 437 SER A CA 1
ATOM 3385 C C . SER A 1 437 ? 1.516 -1.221 -7.882 1.00 90.75 437 SER A C 1
ATOM 3387 O O . SER A 1 437 ? 1.211 -0.142 -8.370 1.00 90.75 437 SER A O 1
ATOM 3389 N N . SER A 1 438 ? 1.708 -1.361 -6.570 1.00 87.56 438 SER A N 1
ATOM 3390 C CA . SER A 1 438 ? 1.716 -0.268 -5.591 1.00 87.56 438 SER A CA 1
ATOM 3391 C C . SER A 1 438 ? 2.962 0.631 -5.646 1.00 87.56 438 SER A C 1
ATOM 3393 O O . SER A 1 438 ? 3.032 1.625 -4.914 1.00 87.56 438 SER A O 1
ATOM 3395 N N . ARG A 1 439 ? 3.968 0.284 -6.460 1.00 81.00 439 ARG A N 1
ATOM 3396 C CA . ARG A 1 439 ? 5.219 1.040 -6.657 1.00 81.00 439 ARG A CA 1
ATOM 3397 C C . ARG A 1 439 ? 5.081 2.083 -7.768 1.00 81.00 439 ARG A C 1
ATOM 3399 O O . ARG A 1 439 ? 4.089 2.113 -8.483 1.00 81.00 439 ARG A O 1
ATOM 3406 N N . ASP A 1 440 ? 6.047 2.994 -7.869 1.00 68.50 440 ASP A N 1
ATOM 3407 C CA . ASP A 1 440 ? 5.982 4.137 -8.798 1.00 68.50 440 ASP A CA 1
ATOM 3408 C C . ASP A 1 440 ? 6.161 3.761 -10.279 1.00 68.50 440 ASP A C 1
ATOM 3410 O O . ASP A 1 440 ? 5.705 4.509 -11.137 1.00 68.50 440 ASP A O 1
ATOM 3414 N N . SER A 1 441 ? 6.809 2.635 -10.589 1.00 78.00 441 SER A N 1
ATOM 3415 C CA . SER A 1 441 ? 7.075 2.196 -11.966 1.00 78.00 441 SER A CA 1
ATOM 3416 C C . SER A 1 441 ? 7.362 0.698 -12.042 1.00 78.00 441 SER A C 1
ATOM 3418 O O . SER A 1 441 ? 7.655 0.057 -11.023 1.00 78.00 441 SER A O 1
ATOM 3420 N N . ALA A 1 442 ? 7.333 0.146 -13.257 1.00 81.69 442 ALA A N 1
ATOM 3421 C CA . ALA A 1 442 ? 7.751 -1.230 -13.511 1.00 81.69 442 ALA A CA 1
ATOM 3422 C C . ALA A 1 442 ? 9.221 -1.475 -13.125 1.00 81.69 442 ALA A C 1
ATOM 3424 O O . ALA A 1 442 ? 9.562 -2.576 -12.697 1.00 81.69 442 ALA A O 1
ATOM 3425 N N . ASP A 1 443 ? 10.073 -0.453 -13.211 1.00 77.31 443 ASP A N 1
ATOM 3426 C CA . ASP A 1 443 ? 11.507 -0.545 -12.903 1.00 77.31 443 ASP A CA 1
ATOM 3427 C C . ASP A 1 443 ? 11.751 -0.651 -11.406 1.00 77.31 443 ASP A C 1
ATOM 3429 O O . ASP A 1 443 ? 12.430 -1.569 -10.956 1.00 77.31 443 ASP A O 1
ATOM 3433 N N . ILE A 1 444 ? 11.096 0.200 -10.616 1.00 77.00 444 ILE A N 1
ATOM 3434 C CA . ILE A 1 444 ? 11.154 0.111 -9.154 1.00 77.00 444 ILE A CA 1
ATOM 3435 C C . ILE A 1 444 ? 10.534 -1.211 -8.683 1.00 77.00 444 ILE A C 1
ATOM 3437 O O . ILE A 1 444 ? 11.048 -1.861 -7.771 1.00 77.00 444 ILE A O 1
ATOM 3441 N N . ALA A 1 445 ? 9.444 -1.645 -9.323 1.00 82.50 445 ALA A N 1
ATOM 3442 C CA . ALA A 1 445 ? 8.818 -2.933 -9.044 1.00 82.50 445 ALA A CA 1
ATOM 3443 C C . ALA A 1 445 ? 9.728 -4.125 -9.387 1.00 82.50 445 ALA A C 1
ATOM 3445 O O . ALA A 1 445 ? 9.742 -5.105 -8.637 1.00 82.50 445 ALA A O 1
ATOM 3446 N N . TYR A 1 446 ? 10.464 -4.053 -10.502 1.00 84.56 446 TYR A N 1
ATOM 3447 C CA . TYR A 1 446 ? 11.468 -5.039 -10.900 1.00 84.56 446 TYR A CA 1
ATOM 3448 C C . TYR A 1 446 ? 12.600 -5.080 -9.878 1.00 84.56 446 TYR A C 1
ATOM 3450 O O . TYR A 1 446 ? 12.982 -6.161 -9.427 1.00 84.56 446 TYR A O 1
ATOM 3458 N N . ASP A 1 447 ? 13.096 -3.910 -9.479 1.00 82.00 447 ASP A N 1
ATOM 3459 C CA . ASP A 1 447 ? 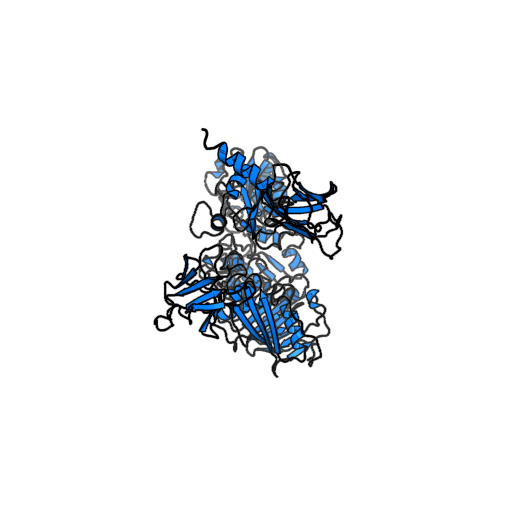14.246 -3.818 -8.597 1.00 82.00 447 ASP A CA 1
ATOM 3460 C C . ASP A 1 447 ? 13.932 -4.405 -7.217 1.00 82.00 447 ASP A C 1
ATOM 3462 O O . ASP A 1 447 ? 14.649 -5.269 -6.716 1.00 82.00 447 ASP A O 1
ATOM 3466 N N . HIS A 1 448 ? 12.770 -4.052 -6.664 1.00 81.12 448 HIS A N 1
ATOM 3467 C CA . HIS A 1 448 ? 12.258 -4.645 -5.429 1.00 81.12 448 HIS A CA 1
ATOM 3468 C C . HIS A 1 448 ? 12.051 -6.162 -5.525 1.00 81.12 448 HIS A C 1
ATOM 3470 O O . HIS A 1 448 ? 12.136 -6.868 -4.518 1.00 81.12 448 HIS A O 1
ATOM 3476 N N . PHE A 1 449 ? 11.721 -6.677 -6.710 1.00 89.88 449 PHE A N 1
ATOM 3477 C CA . PHE A 1 449 ? 11.501 -8.105 -6.884 1.00 89.88 449 PHE A CA 1
ATOM 3478 C C . PHE A 1 449 ? 12.816 -8.881 -6.996 1.00 89.88 449 PHE A C 1
ATOM 3480 O O . PHE A 1 449 ? 12.916 -9.952 -6.402 1.00 89.88 449 PHE A O 1
ATOM 3487 N N . HIS A 1 450 ? 13.809 -8.360 -7.721 1.00 86.56 450 HIS A N 1
ATOM 3488 C CA . HIS A 1 450 ? 14.994 -9.122 -8.125 1.00 86.56 450 HIS A CA 1
ATOM 3489 C C . HIS A 1 450 ? 16.316 -8.706 -7.462 1.00 86.56 450 HIS A C 1
ATOM 3491 O O . HIS A 1 450 ? 17.278 -9.472 -7.558 1.00 86.56 450 HIS A O 1
ATOM 3497 N N . LEU A 1 451 ? 16.440 -7.508 -6.873 1.00 80.50 451 LEU A N 1
ATOM 3498 C CA . LEU A 1 451 ? 17.749 -6.988 -6.454 1.00 80.50 451 LEU A CA 1
ATOM 3499 C C . LEU A 1 451 ? 17.959 -7.050 -4.942 1.00 80.50 451 LEU A C 1
ATOM 3501 O O . LEU A 1 451 ? 17.264 -6.411 -4.161 1.00 80.50 451 LEU A O 1
ATOM 3505 N N . ASP A 1 452 ? 18.991 -7.794 -4.548 1.00 77.19 452 ASP A N 1
ATOM 3506 C CA . ASP A 1 452 ? 19.493 -7.876 -3.173 1.00 77.19 452 ASP A CA 1
ATOM 3507 C C . ASP A 1 452 ? 20.582 -6.806 -2.916 1.00 77.19 452 ASP A C 1
ATOM 3509 O O . ASP A 1 452 ? 21.707 -7.130 -2.532 1.00 77.19 452 ASP A O 1
ATOM 3513 N N . ASP A 1 453 ? 20.310 -5.532 -3.214 1.00 64.50 453 ASP A N 1
ATOM 3514 C CA . ASP A 1 453 ? 21.246 -4.408 -2.994 1.00 64.50 453 ASP A CA 1
ATOM 3515 C C . ASP A 1 453 ? 20.728 -3.321 -2.039 1.00 64.50 453 ASP A C 1
ATOM 3517 O O . ASP A 1 453 ? 21.463 -2.386 -1.708 1.00 64.50 453 ASP A O 1
ATOM 3521 N N . GLY A 1 454 ? 19.504 -3.481 -1.533 1.00 59.47 454 GLY A N 1
ATOM 3522 C CA . GLY A 1 454 ? 18.924 -2.649 -0.485 1.00 59.47 454 GLY A CA 1
ATOM 3523 C C . GLY A 1 454 ? 19.145 -3.191 0.938 1.00 59.47 454 GLY A C 1
ATOM 3524 O O . GLY A 1 454 ? 19.754 -4.242 1.140 1.00 59.47 454 GLY A O 1
ATOM 3525 N N . PRO A 1 455 ? 18.616 -2.492 1.963 1.00 47.94 455 PRO A N 1
ATOM 3526 C CA . PRO A 1 455 ? 18.631 -2.967 3.352 1.00 47.94 455 PRO A CA 1
ATOM 3527 C C . PRO A 1 455 ? 17.718 -4.185 3.592 1.00 47.94 455 PRO A C 1
ATOM 3529 O O . PRO A 1 455 ? 17.795 -4.806 4.651 1.00 47.94 455 PRO A O 1
ATOM 3532 N N . TYR A 1 456 ? 16.865 -4.522 2.621 1.00 69.31 456 TYR A N 1
ATOM 3533 C CA . TYR A 1 456 ? 15.970 -5.675 2.630 1.00 69.31 456 TYR A CA 1
ATOM 3534 C C . TYR A 1 456 ? 16.324 -6.618 1.477 1.00 69.31 456 TYR A C 1
ATOM 3536 O O . TYR A 1 456 ? 16.861 -6.181 0.459 1.00 69.31 456 TYR A O 1
ATOM 3544 N N . LEU A 1 457 ? 16.011 -7.905 1.641 1.00 82.38 457 LEU A N 1
ATOM 3545 C CA . LEU A 1 457 ? 16.128 -8.887 0.563 1.00 82.38 457 LEU A CA 1
ATOM 3546 C C . LEU A 1 457 ? 15.144 -8.561 -0.567 1.00 82.38 457 LEU A C 1
ATOM 3548 O O . LEU A 1 457 ? 14.047 -8.058 -0.319 1.00 82.38 457 LEU A O 1
ATOM 3552 N N . ALA A 1 458 ? 15.516 -8.919 -1.791 1.00 88.44 458 ALA A N 1
ATOM 3553 C CA . ALA A 1 458 ? 14.615 -8.945 -2.928 1.00 88.44 458 ALA A CA 1
ATOM 3554 C C . ALA A 1 458 ? 13.430 -9.872 -2.633 1.00 88.44 458 ALA A C 1
ATOM 3556 O O . ALA A 1 458 ? 13.613 -10.944 -2.045 1.00 88.44 458 ALA A O 1
ATOM 3557 N N . LEU A 1 459 ? 12.227 -9.519 -3.094 1.00 92.00 459 LEU A N 1
ATOM 3558 C CA . LEU A 1 459 ? 11.032 -10.343 -2.855 1.00 92.00 459 LEU A CA 1
ATOM 3559 C C . LEU A 1 459 ? 11.202 -11.763 -3.410 1.00 92.00 459 LEU A C 1
ATOM 3561 O O . LEU A 1 459 ? 10.740 -12.729 -2.808 1.00 92.00 459 LEU A O 1
ATOM 3565 N N . GLU A 1 460 ? 11.905 -11.922 -4.531 1.00 94.56 460 GLU A N 1
ATOM 3566 C CA . GLU A 1 460 ? 12.218 -13.237 -5.080 1.00 94.56 460 GLU A CA 1
ATOM 3567 C C . GLU A 1 460 ? 13.030 -14.090 -4.095 1.00 94.56 460 GLU A C 1
ATOM 3569 O O . GLU A 1 460 ? 12.693 -15.252 -3.848 1.00 94.56 460 GLU A O 1
ATOM 3574 N N . THR A 1 461 ? 14.093 -13.520 -3.527 1.00 94.25 461 THR A N 1
ATOM 3575 C CA . THR A 1 461 ? 14.965 -14.185 -2.553 1.00 94.25 461 THR A CA 1
ATOM 3576 C C . THR A 1 461 ? 14.200 -14.468 -1.262 1.00 94.25 461 THR A C 1
ATOM 3578 O O . THR A 1 461 ? 14.225 -15.588 -0.747 1.00 94.25 461 THR A O 1
ATOM 3581 N N . GLU A 1 462 ? 13.459 -13.478 -0.775 1.00 93.00 462 GLU A N 1
ATOM 3582 C CA . GLU A 1 462 ? 12.657 -13.547 0.437 1.00 93.00 462 GLU A CA 1
ATOM 3583 C C . GLU A 1 462 ? 11.611 -14.675 0.379 1.00 93.00 462 GLU A C 1
ATOM 3585 O O . GLU A 1 462 ? 11.584 -15.558 1.240 1.00 93.00 462 GLU A O 1
ATOM 3590 N N . PHE A 1 463 ? 10.777 -14.698 -0.663 1.00 95.69 463 PHE A N 1
ATOM 3591 C CA . PHE A 1 463 ? 9.719 -15.698 -0.809 1.00 95.69 463 PHE A CA 1
ATOM 3592 C C . PHE A 1 463 ? 10.286 -17.091 -1.110 1.00 95.69 463 PHE A C 1
ATOM 3594 O O . PHE A 1 463 ? 9.764 -18.086 -0.603 1.00 95.69 463 PHE A O 1
ATOM 3601 N N . LYS A 1 464 ? 11.393 -17.207 -1.860 1.00 96.44 464 LYS A N 1
ATOM 3602 C CA . LYS A 1 464 ? 12.080 -18.502 -2.034 1.00 96.44 464 LYS A CA 1
ATOM 3603 C C . LYS A 1 464 ? 12.572 -19.065 -0.702 1.00 96.44 464 LYS A C 1
ATOM 3605 O O . LYS A 1 464 ? 12.393 -20.260 -0.465 1.00 96.44 464 LYS A O 1
ATOM 3610 N N . ASN A 1 465 ? 13.149 -18.227 0.162 1.00 95.00 465 ASN A N 1
ATOM 3611 C CA . ASN A 1 465 ? 13.620 -18.640 1.488 1.00 95.00 465 ASN A CA 1
ATOM 3612 C C . ASN A 1 465 ? 12.474 -19.116 2.390 1.00 95.00 465 ASN A C 1
ATOM 3614 O O . ASN A 1 465 ? 12.683 -19.998 3.218 1.00 95.00 465 ASN A O 1
ATOM 3618 N N . ARG A 1 466 ? 11.260 -18.597 2.176 1.00 95.06 466 ARG A N 1
ATOM 3619 C CA . ARG A 1 466 ? 10.032 -19.013 2.873 1.00 95.06 466 ARG A CA 1
ATOM 3620 C C . ARG A 1 466 ? 9.276 -20.161 2.200 1.00 95.06 466 ARG A C 1
ATOM 3622 O O . ARG A 1 466 ? 8.144 -20.458 2.565 1.00 95.06 466 ARG A O 1
ATOM 3629 N N . GLY A 1 467 ? 9.894 -20.828 1.226 1.00 96.31 467 GLY A N 1
ATOM 3630 C CA . GLY A 1 467 ? 9.330 -22.030 0.615 1.00 96.31 467 GLY A CA 1
ATOM 3631 C C . GLY A 1 467 ? 8.297 -21.765 -0.478 1.00 96.31 467 GLY A C 1
ATOM 3632 O O . GLY A 1 467 ? 7.481 -22.635 -0.752 1.00 96.31 467 GLY A O 1
ATOM 3633 N N . PHE A 1 468 ? 8.335 -20.611 -1.142 1.00 98.25 468 PHE A N 1
ATOM 3634 C CA . PHE A 1 468 ? 7.484 -20.326 -2.300 1.00 98.25 468 PHE A CA 1
ATOM 3635 C C . PHE A 1 468 ? 8.221 -20.526 -3.640 1.00 98.25 468 PHE A C 1
ATOM 3637 O O . PHE A 1 468 ? 9.454 -20.630 -3.720 1.00 98.25 468 PHE A O 1
ATOM 3644 N N . GLU A 1 469 ? 7.449 -20.586 -4.725 1.00 98.00 469 GLU A N 1
ATOM 3645 C CA . GLU A 1 469 ? 7.904 -20.346 -6.102 1.00 98.00 469 GLU A CA 1
ATOM 3646 C C . GLU A 1 469 ? 7.366 -18.966 -6.534 1.00 98.00 469 GLU A C 1
ATOM 3648 O O . GLU A 1 469 ? 6.247 -18.880 -7.044 1.00 98.00 469 GLU A O 1
ATOM 3653 N N . PRO A 1 470 ? 8.093 -17.865 -6.257 1.00 97.81 470 PRO A N 1
ATOM 3654 C CA . PRO A 1 470 ? 7.615 -16.525 -6.574 1.00 97.81 470 PRO A CA 1
ATOM 3655 C C . PRO A 1 470 ? 7.637 -16.269 -8.078 1.00 97.81 470 PRO A C 1
ATOM 3657 O O . PRO A 1 470 ? 8.565 -16.667 -8.783 1.00 97.81 470 PRO A O 1
ATOM 3660 N N . VAL A 1 471 ? 6.618 -15.558 -8.548 1.00 95.94 471 VAL A N 1
ATOM 3661 C CA . VAL A 1 471 ? 6.442 -15.179 -9.945 1.00 95.94 471 VAL A CA 1
ATOM 3662 C C . VAL A 1 471 ? 6.298 -13.669 -10.043 1.00 95.94 471 VAL A C 1
ATOM 3664 O O . VAL A 1 471 ? 5.441 -13.071 -9.388 1.00 95.94 471 VAL A O 1
ATOM 3667 N N . TYR A 1 472 ? 7.146 -13.069 -10.876 1.00 93.44 472 TYR A N 1
ATOM 3668 C CA . TYR A 1 472 ? 7.123 -11.643 -11.164 1.00 93.44 472 TYR A CA 1
ATOM 3669 C C . TYR A 1 472 ? 6.020 -11.316 -12.170 1.00 93.44 472 TYR A C 1
ATOM 3671 O O . TYR A 1 472 ? 5.981 -11.886 -13.264 1.00 93.44 472 TYR A O 1
ATOM 3679 N N . ILE A 1 473 ? 5.147 -10.380 -11.804 1.00 95.88 473 ILE A N 1
ATOM 3680 C CA . ILE A 1 473 ? 4.164 -9.777 -12.701 1.00 95.88 473 ILE A CA 1
ATOM 3681 C C . ILE A 1 473 ? 4.600 -8.320 -12.924 1.00 95.88 473 ILE A C 1
ATOM 3683 O O . ILE A 1 473 ? 4.559 -7.544 -11.966 1.00 95.88 473 ILE A O 1
ATOM 3687 N N . PRO A 1 474 ? 5.019 -7.919 -14.142 1.00 92.12 474 PRO A N 1
ATOM 3688 C CA . PRO A 1 474 ? 5.504 -6.567 -14.435 1.00 92.12 474 PRO A CA 1
ATOM 3689 C C . PRO A 1 474 ? 4.354 -5.555 -14.554 1.00 92.12 474 PRO A C 1
ATOM 3691 O O . PRO A 1 474 ? 4.322 -4.757 -15.479 1.00 92.12 474 PRO A O 1
ATOM 3694 N N . LEU A 1 475 ? 3.370 -5.622 -13.654 1.00 93.75 475 LEU A N 1
ATOM 3695 C CA . LEU A 1 475 ? 2.231 -4.715 -13.616 1.00 93.75 475 LEU A CA 1
ATOM 3696 C C . LEU A 1 475 ? 2.573 -3.504 -12.745 1.00 93.75 475 LEU A C 1
ATOM 3698 O O . LEU A 1 475 ? 2.825 -3.652 -11.548 1.00 93.75 475 LEU A O 1
ATOM 3702 N N . ALA A 1 476 ? 2.538 -2.316 -13.334 1.00 87.69 476 ALA A N 1
ATOM 3703 C CA . ALA A 1 476 ? 2.719 -1.035 -12.662 1.00 87.69 476 ALA A CA 1
ATOM 3704 C C . ALA A 1 476 ? 1.992 0.090 -13.422 1.00 87.69 476 ALA A C 1
ATOM 3706 O O . ALA A 1 476 ? 1.401 -0.132 -14.479 1.00 87.69 476 ALA A O 1
ATOM 3707 N N . ILE A 1 477 ? 2.046 1.314 -12.893 1.00 81.00 477 ILE A N 1
ATOM 3708 C CA . ILE A 1 477 ? 1.303 2.475 -13.410 1.00 81.00 477 ILE A CA 1
ATOM 3709 C C . ILE A 1 477 ? 1.667 2.872 -14.854 1.00 81.00 477 ILE A C 1
ATOM 3711 O O . ILE A 1 477 ? 0.881 3.515 -15.542 1.00 81.00 477 ILE A O 1
ATOM 3715 N N . ASP A 1 478 ? 2.851 2.479 -15.310 1.00 80.19 478 ASP A N 1
ATOM 3716 C CA . ASP A 1 478 ? 3.417 2.731 -16.637 1.00 80.19 478 ASP A CA 1
ATOM 3717 C C . ASP A 1 478 ? 3.267 1.536 -17.595 1.00 80.19 478 ASP A C 1
ATOM 3719 O O . ASP A 1 478 ? 3.647 1.624 -18.758 1.00 80.19 478 ASP A O 1
ATOM 3723 N N . THR A 1 479 ? 2.723 0.415 -17.117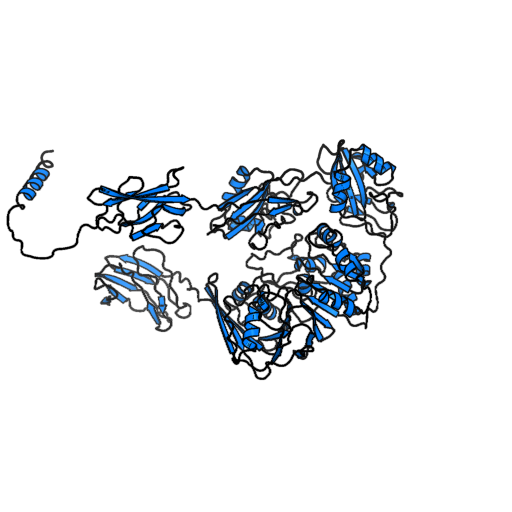 1.00 87.62 479 THR A N 1
ATOM 3724 C CA . THR A 1 479 ? 2.640 -0.852 -17.866 1.00 87.62 479 THR A CA 1
ATOM 3725 C C . THR A 1 479 ? 1.269 -1.525 -17.810 1.00 87.62 479 THR A C 1
ATOM 3727 O O . THR A 1 479 ? 1.034 -2.510 -18.515 1.00 87.62 479 THR A O 1
ATOM 3730 N N . PHE A 1 480 ? 0.344 -1.025 -16.984 1.00 90.38 480 PHE A N 1
ATOM 3731 C CA . PHE A 1 480 ? -0.954 -1.664 -16.755 1.00 90.38 480 PHE A CA 1
ATOM 3732 C C . PHE A 1 480 ? -1.814 -1.770 -18.017 1.00 90.38 480 PHE A C 1
ATOM 3734 O O . PHE A 1 480 ? -2.511 -2.766 -18.194 1.00 90.38 480 PHE A O 1
ATOM 3741 N N . ASP A 1 481 ? -1.735 -0.788 -18.911 1.00 87.50 481 ASP A N 1
ATOM 3742 C CA . ASP A 1 481 ? -2.531 -0.692 -20.135 1.00 87.50 481 ASP A CA 1
ATOM 3743 C C . ASP A 1 481 ? -2.282 -1.848 -21.117 1.00 87.50 481 ASP A C 1
ATOM 3745 O O . ASP A 1 481 ? -3.155 -2.164 -21.925 1.00 87.50 481 ASP A O 1
ATOM 3749 N N . PHE A 1 482 ? -1.128 -2.518 -21.030 1.00 89.31 482 PHE A N 1
ATOM 3750 C CA . PHE A 1 482 ? -0.855 -3.735 -21.793 1.00 89.31 482 PHE A CA 1
ATOM 3751 C C . PHE A 1 482 ? -0.687 -4.982 -20.920 1.00 89.31 482 PHE A C 1
ATOM 3753 O O . PHE A 1 482 ? -1.189 -6.038 -21.299 1.00 89.31 482 PHE A O 1
ATOM 3760 N N . VAL A 1 483 ? -0.038 -4.904 -19.752 1.00 94.81 483 VAL A N 1
ATOM 3761 C CA . VAL A 1 483 ? 0.188 -6.090 -18.902 1.00 94.81 483 VAL A CA 1
ATOM 3762 C C . VAL A 1 483 ? -1.121 -6.631 -18.339 1.00 94.81 483 VAL A C 1
ATOM 3764 O O . VAL A 1 483 ? -1.280 -7.849 -18.254 1.00 94.81 483 VAL A O 1
ATOM 3767 N N . ALA A 1 484 ? -2.086 -5.765 -18.007 1.00 96.56 484 ALA A N 1
ATOM 3768 C CA . ALA A 1 484 ? -3.356 -6.211 -17.439 1.00 96.56 484 ALA A CA 1
ATOM 3769 C C . ALA A 1 484 ? -4.250 -6.976 -18.438 1.00 96.56 484 ALA A C 1
ATOM 3771 O O . ALA A 1 484 ? -5.201 -7.641 -18.022 1.00 96.56 484 ALA A O 1
ATOM 3772 N N . TYR A 1 485 ? -3.937 -6.908 -19.737 1.00 96.88 485 TYR A N 1
ATOM 3773 C CA . TYR A 1 485 ? -4.715 -7.504 -20.832 1.00 96.88 485 TYR A CA 1
ATOM 3774 C C . TYR A 1 485 ? -3.936 -8.563 -21.620 1.00 96.88 485 TYR A C 1
ATOM 3776 O O . TYR A 1 485 ? -4.470 -9.142 -22.564 1.00 96.88 485 TYR A O 1
ATOM 3784 N N . ASP A 1 486 ? -2.679 -8.816 -21.264 1.00 95.25 486 ASP A N 1
ATOM 3785 C CA . ASP A 1 486 ? -1.846 -9.793 -21.951 1.00 95.25 486 ASP A CA 1
ATOM 3786 C C . ASP A 1 486 ? -2.177 -11.219 -21.478 1.00 95.25 486 ASP A C 1
ATOM 3788 O O . ASP A 1 486 ? -2.057 -11.558 -20.294 1.00 95.25 486 ASP A O 1
ATOM 3792 N N . ASP A 1 487 ? -2.574 -12.074 -22.424 1.00 96.25 487 ASP A N 1
ATOM 3793 C CA . ASP A 1 487 ? -3.002 -13.454 -22.166 1.00 96.25 487 ASP A CA 1
ATOM 3794 C C . ASP A 1 487 ? -1.951 -14.285 -21.418 1.00 96.25 487 ASP A C 1
ATOM 3796 O O . ASP A 1 487 ? -2.309 -15.168 -20.630 1.00 96.25 487 ASP A O 1
ATOM 3800 N N . TYR A 1 488 ? -0.658 -14.031 -21.648 1.00 95.81 488 TYR A N 1
ATOM 3801 C CA . TYR A 1 488 ? 0.398 -14.751 -20.951 1.00 95.81 488 TYR A CA 1
ATOM 3802 C C . TYR A 1 488 ? 0.408 -14.399 -19.469 1.00 95.81 488 TYR A C 1
ATOM 3804 O O . TYR A 1 488 ? 0.389 -15.311 -18.642 1.00 95.81 488 TYR A O 1
ATOM 3812 N N . PHE A 1 489 ? 0.412 -13.109 -19.119 1.00 97.56 489 PHE A N 1
ATOM 3813 C CA . PHE A 1 489 ? 0.447 -12.690 -17.715 1.00 97.56 489 PHE A CA 1
ATOM 3814 C C . PHE A 1 489 ? -0.854 -13.053 -16.989 1.00 97.56 489 PHE A C 1
ATOM 3816 O O . PHE A 1 489 ? -0.806 -13.553 -15.864 1.00 97.56 489 PHE A O 1
ATOM 3823 N N . VAL A 1 490 ? -2.003 -12.924 -17.658 1.00 98.62 490 VAL A N 1
ATOM 3824 C CA . VAL A 1 490 ? -3.302 -13.389 -17.146 1.00 98.62 490 VAL A CA 1
ATOM 3825 C C . VAL A 1 490 ? -3.265 -14.889 -16.831 1.00 98.62 490 VAL A C 1
ATOM 3827 O O . VAL A 1 490 ? -3.640 -15.307 -15.734 1.00 98.62 490 VAL A O 1
ATOM 3830 N N . ASN A 1 491 ? -2.782 -15.728 -17.753 1.00 98.56 491 ASN A N 1
ATOM 3831 C CA . ASN A 1 491 ? -2.697 -17.171 -17.511 1.00 98.56 491 ASN A CA 1
ATOM 3832 C C . ASN A 1 491 ? -1.600 -17.545 -16.511 1.00 98.56 491 ASN A C 1
ATOM 3834 O O . ASN A 1 491 ? -1.743 -18.539 -15.798 1.00 98.56 491 ASN A O 1
ATOM 3838 N N . LEU A 1 492 ? -0.530 -16.756 -16.418 1.00 98.31 492 LEU A N 1
ATOM 3839 C CA . LEU A 1 492 ? 0.521 -16.935 -15.424 1.00 98.31 492 LEU A CA 1
ATOM 3840 C C . LEU A 1 492 ? -0.040 -16.785 -14.007 1.00 98.31 492 LEU A C 1
ATOM 3842 O O . LEU A 1 492 ? 0.183 -17.661 -13.167 1.00 98.31 492 LEU A O 1
ATOM 3846 N N . VAL A 1 493 ? -0.850 -15.751 -13.772 1.00 98.75 493 VAL A N 1
ATOM 3847 C CA . VAL A 1 493 ? -1.569 -15.558 -12.504 1.00 98.75 493 VAL A CA 1
ATOM 3848 C C . VAL A 1 493 ? -2.532 -16.715 -12.251 1.00 98.75 493 VAL A C 1
ATOM 3850 O O . VAL A 1 493 ? -2.433 -17.355 -11.208 1.00 98.75 493 VAL A O 1
ATOM 3853 N N . LYS A 1 494 ? -3.363 -17.093 -13.233 1.00 98.75 494 LYS A N 1
ATOM 3854 C CA . LYS A 1 494 ? -4.281 -18.248 -13.115 1.00 98.75 494 LYS A CA 1
ATOM 3855 C C . LYS A 1 494 ? -3.576 -19.592 -12.887 1.00 98.75 494 LYS A C 1
ATOM 3857 O O . LYS A 1 494 ? -4.215 -20.562 -12.485 1.00 98.75 494 LYS A O 1
ATOM 3862 N N . SER A 1 495 ? -2.282 -19.686 -13.188 1.00 98.44 495 SER A N 1
ATOM 3863 C CA . SER A 1 495 ? -1.459 -20.875 -12.938 1.00 98.44 495 SER A CA 1
ATOM 3864 C C . SER A 1 495 ? -0.822 -20.905 -11.539 1.00 98.44 495 SER A C 1
ATOM 3866 O O . SER A 1 495 ? -0.057 -21.824 -11.241 1.00 98.44 495 SER A O 1
ATOM 3868 N N . SER A 1 496 ? -1.077 -19.890 -10.708 1.00 98.62 496 SER A N 1
ATOM 3869 C CA . SER A 1 496 ? -0.517 -19.741 -9.362 1.00 98.62 496 SER A CA 1
ATOM 3870 C C . SER A 1 496 ? -1.474 -20.274 -8.294 1.00 98.62 496 SER A C 1
ATOM 3872 O O . SER A 1 496 ? -2.687 -20.274 -8.479 1.00 98.62 496 SER A O 1
ATOM 3874 N N . HIS A 1 497 ? -0.922 -20.737 -7.170 1.00 98.69 497 HIS A N 1
ATOM 3875 C CA . HIS A 1 497 ? -1.696 -21.208 -6.012 1.00 98.69 497 HIS A CA 1
ATOM 3876 C C . HIS A 1 497 ? -2.086 -20.050 -5.089 1.00 98.69 497 HIS A C 1
ATOM 3878 O O . HIS A 1 497 ? -3.078 -20.132 -4.369 1.00 98.69 497 HIS A O 1
ATOM 3884 N N . ALA A 1 498 ? -1.284 -18.983 -5.110 1.00 98.62 498 ALA A N 1
ATOM 3885 C CA . ALA A 1 498 ? -1.507 -17.781 -4.332 1.00 98.62 498 ALA A CA 1
ATOM 3886 C C . ALA A 1 498 ? -1.213 -16.514 -5.148 1.00 98.62 498 ALA A C 1
ATOM 3888 O O . ALA A 1 498 ? -0.406 -16.520 -6.082 1.00 98.62 498 ALA A O 1
ATOM 3889 N N . VAL A 1 499 ? -1.842 -15.416 -4.747 1.00 98.88 499 VAL A N 1
ATOM 3890 C CA . VAL A 1 499 ? -1.576 -14.048 -5.191 1.00 98.88 499 VAL A CA 1
ATOM 3891 C C . VAL A 1 499 ? -1.173 -13.226 -3.972 1.00 98.88 499 VAL A C 1
ATOM 3893 O O . VAL A 1 499 ? -1.787 -13.356 -2.918 1.00 98.88 499 VAL A O 1
ATOM 3896 N N . MET A 1 500 ? -0.158 -12.375 -4.109 1.00 98.38 500 MET A N 1
ATOM 3897 C CA . MET A 1 500 ? 0.288 -11.457 -3.063 1.00 98.38 500 MET A CA 1
ATOM 3898 C C . MET A 1 500 ? 0.261 -10.012 -3.562 1.00 98.38 500 MET A C 1
ATOM 3900 O O . MET A 1 500 ? 1.059 -9.637 -4.422 1.00 98.38 500 MET A O 1
ATOM 3904 N N . LEU A 1 501 ? -0.614 -9.191 -2.981 1.00 98.44 501 LEU A N 1
ATOM 3905 C CA . LEU A 1 501 ? -0.677 -7.745 -3.193 1.00 98.44 501 LEU A CA 1
ATOM 3906 C C . LEU A 1 501 ? 0.252 -7.037 -2.194 1.00 98.44 501 LEU A C 1
ATOM 3908 O O . LEU A 1 501 ? 0.016 -7.035 -0.983 1.00 98.44 501 LEU A O 1
ATOM 3912 N N . GLN A 1 502 ? 1.334 -6.441 -2.691 1.00 94.12 502 GLN A N 1
ATOM 3913 C CA . GLN A 1 502 ? 2.356 -5.830 -1.837 1.00 94.12 502 GLN A CA 1
ATOM 3914 C C . GLN A 1 502 ? 1.940 -4.457 -1.285 1.00 94.12 502 GLN A C 1
ATOM 3916 O O . GLN A 1 502 ? 1.046 -3.792 -1.810 1.00 94.12 502 GLN A O 1
ATOM 3921 N N . GLY A 1 503 ? 2.621 -4.013 -0.225 1.00 89.25 503 GLY A N 1
ATOM 3922 C CA . GLY A 1 503 ? 2.456 -2.667 0.338 1.00 89.25 503 GLY A CA 1
ATOM 3923 C C . GLY A 1 503 ? 2.985 -1.561 -0.588 1.00 89.25 503 GLY A C 1
ATOM 3924 O O . GLY A 1 503 ? 3.717 -1.832 -1.541 1.00 89.25 503 GLY A O 1
ATOM 3925 N N . GLY A 1 504 ? 2.626 -0.305 -0.314 1.00 84.31 504 GLY A N 1
ATOM 3926 C CA . GLY A 1 504 ? 2.959 0.866 -1.137 1.00 84.31 504 GLY A CA 1
ATOM 3927 C C . GLY A 1 504 ? 1.776 1.832 -1.202 1.00 84.31 504 GLY A C 1
ATOM 3928 O O . GLY A 1 504 ? 1.250 2.197 -0.157 1.00 84.31 504 GLY A O 1
ATOM 3929 N N . ASP A 1 505 ? 1.352 2.211 -2.407 1.00 83.19 505 ASP A N 1
ATOM 3930 C CA . ASP A 1 505 ? 0.154 3.025 -2.647 1.00 83.19 505 ASP A CA 1
ATOM 3931 C C . ASP A 1 505 ? -1.018 2.160 -3.155 1.00 83.19 505 ASP A C 1
ATOM 3933 O O . ASP A 1 505 ? -0.937 1.549 -4.225 1.00 83.19 505 ASP A O 1
ATOM 3937 N N . GLN A 1 506 ? -2.119 2.112 -2.398 1.00 86.06 506 GLN A N 1
ATOM 3938 C CA . GLN A 1 506 ? -3.315 1.337 -2.748 1.00 86.06 506 GLN A CA 1
ATOM 3939 C C . GLN A 1 506 ? -4.011 1.867 -4.005 1.00 86.06 506 GLN A C 1
ATOM 3941 O O . GLN A 1 506 ? -4.605 1.095 -4.759 1.00 86.06 506 GLN A O 1
ATOM 3946 N N . MET A 1 507 ? -3.872 3.162 -4.296 1.00 85.62 507 MET A N 1
ATOM 3947 C CA . MET A 1 507 ? -4.484 3.761 -5.475 1.00 85.62 507 MET A CA 1
ATOM 3948 C C . MET A 1 507 ? -3.845 3.272 -6.763 1.00 85.62 507 MET A C 1
ATOM 3950 O O . MET A 1 507 ? -4.524 3.186 -7.782 1.00 85.62 507 MET A O 1
ATOM 3954 N N . LYS A 1 508 ? -2.567 2.892 -6.727 1.00 86.94 508 LYS A N 1
ATOM 3955 C CA . LYS A 1 508 ? -1.896 2.317 -7.895 1.00 86.94 508 LYS A CA 1
ATOM 3956 C C . LYS A 1 508 ? -2.281 0.863 -8.130 1.00 86.94 508 LYS A C 1
ATOM 3958 O O . LYS A 1 508 ? -2.390 0.465 -9.288 1.00 86.94 508 LYS A O 1
ATOM 3963 N N . HIS A 1 509 ? -2.576 0.098 -7.072 1.00 92.69 509 HIS A N 1
ATOM 3964 C CA . HIS A 1 509 ? -3.248 -1.199 -7.227 1.00 92.69 509 HIS A CA 1
ATOM 3965 C C . HIS A 1 509 ? -4.593 -1.014 -7.921 1.00 92.69 509 HIS A C 1
ATOM 3967 O O . HIS A 1 509 ? -4.812 -1.627 -8.961 1.00 92.69 509 HIS A O 1
ATOM 3973 N N . GLY A 1 510 ? -5.439 -0.111 -7.411 1.00 92.88 510 GLY A N 1
ATOM 3974 C CA . GLY A 1 510 ? -6.719 0.223 -8.041 1.00 92.88 510 GLY A CA 1
ATOM 3975 C C . GLY A 1 510 ? -6.547 0.637 -9.503 1.00 92.88 510 GLY A C 1
ATOM 3976 O O . GLY A 1 510 ? -7.148 0.040 -10.387 1.00 92.88 510 GLY A O 1
ATOM 3977 N N . ARG A 1 511 ? -5.648 1.584 -9.789 1.00 89.25 511 ARG A N 1
ATOM 3978 C CA . ARG A 1 511 ? -5.418 2.102 -11.145 1.00 89.25 511 ARG A CA 1
ATOM 3979 C C . ARG A 1 511 ? -4.882 1.067 -12.134 1.00 89.25 511 ARG A C 1
ATOM 3981 O O . ARG A 1 511 ? -5.151 1.204 -13.325 1.00 89.25 511 ARG A O 1
ATOM 3988 N N . SER A 1 512 ? -4.133 0.075 -11.652 1.00 92.25 512 SER A N 1
ATOM 3989 C CA . SER A 1 512 ? -3.521 -0.962 -12.494 1.00 92.25 512 SER A CA 1
ATOM 3990 C C . SER A 1 512 ? -4.410 -2.195 -12.691 1.00 92.25 512 SER A C 1
ATOM 3992 O O . SER A 1 512 ? -4.154 -2.989 -13.592 1.00 92.25 512 SER A O 1
ATOM 3994 N N . LEU A 1 513 ? -5.417 -2.390 -11.834 1.00 97.06 513 LEU A N 1
ATOM 3995 C CA . LEU A 1 513 ? -6.280 -3.579 -11.821 1.00 97.06 513 LEU A CA 1
ATOM 3996 C C . LEU A 1 513 ? -7.747 -3.271 -12.151 1.00 97.06 513 LEU A C 1
ATOM 3998 O O . LEU A 1 513 ? -8.499 -4.201 -12.457 1.00 97.06 513 LEU A O 1
ATOM 4002 N N . LEU A 1 514 ? -8.142 -1.998 -12.134 1.00 96.31 514 LEU A N 1
ATOM 4003 C CA . LEU A 1 514 ? -9.478 -1.521 -12.477 1.00 96.31 514 LEU A CA 1
ATOM 4004 C C . LEU A 1 514 ? -9.439 -0.583 -13.689 1.00 96.31 514 LEU A C 1
ATOM 4006 O O . LEU A 1 514 ? -8.490 0.176 -13.898 1.00 96.31 514 LEU A O 1
ATOM 4010 N N . GLU A 1 515 ? -10.520 -0.616 -14.455 1.00 94.31 515 GLU A N 1
ATOM 4011 C CA . GLU A 1 515 ? -10.837 0.345 -15.504 1.00 94.31 515 GLU A CA 1
ATOM 4012 C C . GLU A 1 515 ? -11.216 1.707 -14.905 1.00 94.31 515 GLU A C 1
ATOM 4014 O O . GLU A 1 515 ? -11.498 1.834 -13.712 1.00 94.31 515 GLU A O 1
ATOM 4019 N N . GLY A 1 516 ? -11.271 2.746 -15.744 1.00 88.94 516 GLY A N 1
ATOM 4020 C CA . GLY A 1 516 ? -11.607 4.107 -15.305 1.00 88.94 516 GLY A CA 1
ATOM 4021 C C . GLY A 1 516 ? -12.965 4.234 -14.596 1.00 88.94 516 GLY A C 1
ATOM 4022 O O . GLY A 1 516 ? -13.105 5.037 -13.673 1.00 88.94 516 GLY A O 1
ATOM 4023 N N . ASP A 1 517 ? -13.936 3.403 -14.981 1.00 90.06 517 ASP A N 1
ATOM 4024 C CA . ASP A 1 517 ? -15.273 3.317 -14.381 1.00 90.06 517 ASP A CA 1
ATOM 4025 C C . ASP A 1 517 ? -15.351 2.371 -13.165 1.00 90.06 517 ASP A C 1
ATOM 4027 O O . ASP A 1 517 ? -16.421 2.211 -12.579 1.00 90.06 517 ASP A O 1
ATOM 4031 N N . GLY A 1 518 ? -14.229 1.762 -12.766 1.00 92.62 518 GLY A N 1
ATOM 4032 C CA . GLY A 1 518 ? -14.153 0.789 -11.678 1.00 92.62 518 GLY A CA 1
ATOM 4033 C C . GLY A 1 518 ? -14.456 -0.656 -12.090 1.00 92.62 518 GLY A C 1
ATOM 4034 O O . GLY A 1 518 ? -14.498 -1.523 -11.218 1.00 92.62 518 GLY A O 1
ATOM 4035 N N . ALA A 1 519 ? -14.665 -0.954 -13.378 1.00 95.69 519 ALA A N 1
ATOM 4036 C CA . ALA A 1 519 ? -14.791 -2.335 -13.841 1.00 95.69 519 ALA A CA 1
ATOM 4037 C C . ALA A 1 519 ? -13.470 -3.110 -13.686 1.00 95.69 519 ALA A C 1
ATOM 4039 O O . ALA A 1 519 ? -12.383 -2.537 -13.666 1.00 95.69 519 ALA A O 1
ATOM 4040 N N . ALA A 1 520 ? -13.551 -4.435 -13.578 1.00 97.50 520 ALA A N 1
ATOM 4041 C CA . ALA A 1 520 ? -12.368 -5.276 -13.449 1.00 97.50 520 ALA A CA 1
ATOM 4042 C C . ALA A 1 520 ? -11.617 -5.411 -14.782 1.00 97.50 520 ALA A C 1
ATOM 4044 O O . ALA A 1 520 ? -12.214 -5.721 -15.815 1.00 97.50 520 ALA A O 1
ATOM 4045 N N . THR A 1 521 ? -10.292 -5.259 -14.741 1.00 98.56 521 THR A N 1
ATOM 4046 C CA . THR A 1 521 ? -9.417 -5.662 -15.854 1.00 98.56 521 THR A CA 1
ATOM 4047 C C . THR A 1 521 ? -9.351 -7.195 -15.965 1.00 98.56 521 THR A C 1
ATOM 4049 O O . THR A 1 521 ? -9.616 -7.898 -14.980 1.00 98.56 521 THR A O 1
ATOM 4052 N N . PRO A 1 522 ? -8.915 -7.766 -17.107 1.00 98.69 522 PRO A N 1
ATOM 4053 C CA . PRO A 1 522 ? -8.682 -9.210 -17.219 1.00 98.69 522 PRO A CA 1
ATOM 4054 C C . PRO A 1 522 ? -7.699 -9.760 -16.174 1.00 98.69 522 PRO A C 1
ATOM 4056 O O . PRO A 1 522 ? -7.803 -10.923 -15.778 1.00 98.69 522 PRO A O 1
ATOM 4059 N N . MET A 1 523 ? -6.767 -8.929 -15.704 1.00 98.75 523 MET A N 1
ATOM 4060 C CA . MET A 1 523 ? -5.842 -9.262 -14.625 1.00 98.75 523 MET A CA 1
ATOM 4061 C C . MET A 1 523 ? -6.532 -9.385 -13.266 1.00 98.75 523 MET A C 1
ATOM 4063 O O . MET A 1 523 ? -6.273 -10.346 -12.545 1.00 98.75 523 MET A O 1
ATOM 4067 N N . LEU A 1 524 ? -7.442 -8.473 -12.911 1.00 98.75 524 LEU A N 1
ATOM 4068 C CA . LEU A 1 524 ? -8.228 -8.619 -11.680 1.00 98.75 524 LEU A CA 1
ATOM 4069 C C . LEU A 1 524 ? -9.139 -9.853 -11.746 1.00 98.75 524 LEU A C 1
ATOM 4071 O O . LEU A 1 524 ? -9.240 -10.600 -10.774 1.00 98.75 524 LEU A O 1
ATOM 4075 N N . GLU A 1 525 ? -9.720 -10.139 -12.910 1.00 98.75 525 GLU A N 1
ATOM 4076 C CA . GLU A 1 525 ? -10.468 -11.381 -13.138 1.00 98.75 525 GLU A CA 1
ATOM 4077 C C . GLU A 1 525 ? -9.578 -12.633 -13.019 1.00 98.75 525 GLU A C 1
ATOM 4079 O O . GLU A 1 525 ? -10.026 -13.686 -12.566 1.00 98.75 525 GLU A O 1
ATOM 4084 N N . ALA A 1 526 ? -8.290 -12.542 -13.364 1.00 98.81 526 ALA A N 1
ATOM 4085 C CA . ALA A 1 526 ? -7.324 -13.614 -13.123 1.00 98.81 526 ALA A CA 1
ATOM 4086 C C . ALA A 1 526 ? -7.059 -13.838 -11.628 1.00 98.81 526 ALA A C 1
ATOM 4088 O O . ALA A 1 526 ? -6.947 -14.986 -11.200 1.00 98.81 526 ALA A O 1
ATOM 4089 N N . ILE A 1 527 ? -6.985 -12.764 -10.839 1.00 98.81 527 ILE A N 1
ATOM 4090 C CA . ILE A 1 527 ? -6.837 -12.834 -9.380 1.00 98.81 527 ILE A CA 1
ATOM 4091 C C . ILE A 1 527 ? -8.076 -13.491 -8.755 1.00 98.81 527 ILE A C 1
ATOM 4093 O O . ILE A 1 527 ? -7.933 -14.449 -7.996 1.00 98.81 527 ILE A O 1
ATOM 4097 N N . ARG A 1 528 ? -9.285 -13.048 -9.132 1.00 98.62 528 ARG A N 1
ATOM 4098 C CA . ARG A 1 528 ? -10.557 -13.662 -8.698 1.00 98.62 528 ARG A CA 1
ATOM 4099 C C . ARG A 1 528 ? -10.621 -15.139 -9.058 1.00 98.62 528 ARG A C 1
ATOM 4101 O O . ARG A 1 528 ? -10.918 -15.967 -8.207 1.00 98.62 528 ARG A O 1
ATOM 4108 N N . TYR A 1 529 ? -10.212 -15.487 -10.278 1.00 98.62 529 TYR A N 1
ATOM 4109 C CA . TYR A 1 529 ? -10.131 -16.877 -10.713 1.00 98.62 529 TYR A CA 1
ATOM 4110 C C . TYR A 1 529 ? -9.253 -17.733 -9.784 1.00 98.62 529 TYR A C 1
ATOM 4112 O O . TYR A 1 529 ? -9.624 -18.867 -9.495 1.00 98.62 529 TYR A O 1
ATOM 4120 N N . VAL A 1 530 ? -8.107 -17.233 -9.301 1.00 98.75 530 VAL A N 1
ATOM 4121 C CA . VAL A 1 530 ? -7.267 -17.994 -8.355 1.00 98.75 530 VAL A CA 1
ATOM 4122 C C . VAL A 1 530 ? -8.047 -18.306 -7.077 1.00 98.75 530 VAL A C 1
ATOM 4124 O O . VAL A 1 530 ? -8.080 -19.464 -6.666 1.00 98.75 530 VAL A O 1
ATOM 4127 N N . HIS A 1 531 ? -8.722 -17.316 -6.492 1.00 98.38 531 HIS A N 1
ATOM 4128 C CA . HIS A 1 531 ? -9.552 -17.505 -5.300 1.00 98.38 531 HIS A CA 1
ATOM 4129 C C . HIS A 1 531 ? -10.722 -18.467 -5.540 1.00 98.38 531 HIS A C 1
ATOM 4131 O O . HIS A 1 531 ? -10.884 -19.437 -4.802 1.00 98.38 531 HIS A O 1
ATOM 4137 N N . ASP A 1 532 ? -11.482 -18.268 -6.615 1.00 97.75 532 ASP A N 1
ATOM 4138 C CA . ASP A 1 532 ? -12.672 -19.066 -6.935 1.00 97.75 532 ASP A CA 1
ATOM 4139 C C . ASP A 1 532 ? -12.352 -20.542 -7.203 1.00 97.75 532 ASP A C 1
ATOM 4141 O O . ASP A 1 532 ? -13.222 -21.407 -7.096 1.00 97.75 532 ASP A O 1
ATOM 4145 N N . ASN A 1 533 ? -11.098 -20.847 -7.547 1.00 97.81 533 ASN A N 1
ATOM 4146 C CA . ASN A 1 533 ? -10.617 -22.212 -7.735 1.00 97.81 533 ASN A CA 1
ATOM 4147 C C . ASN A 1 533 ? -9.902 -22.773 -6.492 1.00 97.81 533 ASN A C 1
ATOM 4149 O O . ASN A 1 533 ? -9.292 -23.835 -6.592 1.00 97.81 533 ASN A O 1
ATOM 4153 N N . GLY A 1 534 ? -9.985 -22.118 -5.329 1.00 97.75 534 GLY A N 1
ATOM 4154 C CA . GLY A 1 534 ? -9.440 -22.606 -4.055 1.00 97.75 534 GLY A CA 1
ATOM 4155 C C . GLY A 1 534 ? -8.055 -22.078 -3.683 1.00 97.75 534 GLY A C 1
ATOM 4156 O O . GLY A 1 534 ? -7.391 -22.639 -2.816 1.00 97.75 534 GLY A O 1
ATOM 4157 N N . GLY A 1 535 ? -7.569 -21.059 -4.390 1.00 98.31 535 GLY A N 1
ATOM 4158 C CA . GLY A 1 535 ? -6.294 -20.414 -4.108 1.00 98.31 535 GLY A CA 1
ATOM 4159 C C . GLY A 1 535 ? -6.390 -19.339 -3.029 1.00 98.31 535 GLY A C 1
ATOM 4160 O O . GLY A 1 535 ? -7.460 -19.011 -2.517 1.00 98.31 535 GLY A O 1
ATOM 4161 N N . VAL A 1 536 ? -5.236 -18.760 -2.710 1.00 98.69 536 VAL A N 1
ATOM 4162 C CA . VAL A 1 536 ? -5.106 -17.724 -1.679 1.00 98.69 536 VAL A CA 1
ATOM 4163 C C . VAL A 1 536 ? -4.903 -16.358 -2.326 1.00 98.69 536 VAL A C 1
ATOM 4165 O O . VAL A 1 536 ? -4.027 -16.212 -3.177 1.00 98.69 536 VAL A O 1
ATOM 4168 N N . ILE A 1 537 ? -5.640 -15.334 -1.896 1.00 98.81 537 ILE A N 1
ATOM 4169 C CA . ILE A 1 537 ? -5.278 -13.938 -2.178 1.00 98.81 537 ILE A CA 1
ATOM 4170 C C . ILE A 1 537 ? -4.865 -13.274 -0.872 1.00 98.81 537 ILE A C 1
ATOM 4172 O O . ILE A 1 537 ? -5.669 -13.080 0.036 1.00 98.81 537 ILE A O 1
ATOM 4176 N N . ALA A 1 538 ? -3.594 -12.914 -0.796 1.00 98.56 538 ALA A N 1
ATOM 4177 C CA . ALA A 1 538 ? -2.978 -12.263 0.341 1.00 98.56 538 ALA A CA 1
ATOM 4178 C C . ALA A 1 538 ? -2.660 -10.800 0.003 1.00 98.56 538 ALA A C 1
ATOM 4180 O O . ALA A 1 538 ? -2.348 -10.469 -1.145 1.00 98.56 538 ALA A O 1
ATOM 4181 N N . GLY A 1 539 ? -2.705 -9.915 0.995 1.00 98.00 539 GLY A N 1
ATOM 4182 C CA . GLY A 1 539 ? -2.398 -8.499 0.817 1.00 98.00 539 GLY A CA 1
ATOM 4183 C C . GLY A 1 539 ? -1.821 -7.886 2.084 1.00 98.00 539 GLY A C 1
ATOM 4184 O O . GLY A 1 539 ? -2.259 -8.212 3.176 1.00 98.00 539 GLY A O 1
ATOM 4185 N N . THR A 1 540 ? -0.843 -6.988 1.964 1.00 96.00 540 THR A N 1
ATOM 4186 C CA . THR A 1 540 ? -0.240 -6.304 3.124 1.00 96.00 540 THR A CA 1
ATOM 4187 C C . THR A 1 540 ? -0.287 -4.792 2.947 1.00 96.00 540 THR A C 1
ATOM 4189 O O . THR A 1 540 ? 0.002 -4.289 1.858 1.00 96.00 540 THR A O 1
ATOM 4192 N N . SER A 1 541 ? -0.643 -4.050 4.002 1.00 93.50 541 SER A N 1
ATOM 4193 C CA . SER A 1 541 ? -0.729 -2.582 3.966 1.00 93.50 541 SER A CA 1
ATOM 4194 C C . SER A 1 541 ? -1.659 -2.112 2.828 1.00 93.50 541 SER A C 1
ATOM 4196 O O . SER A 1 541 ? -2.819 -2.519 2.769 1.00 93.50 541 SER A O 1
ATOM 4198 N N . ALA A 1 542 ? -1.158 -1.334 1.866 1.00 91.44 542 ALA A N 1
ATOM 4199 C CA . ALA A 1 542 ? -1.897 -0.944 0.664 1.00 91.44 542 ALA A CA 1
ATOM 4200 C C . ALA A 1 542 ? -2.569 -2.110 -0.080 1.00 91.44 542 ALA A C 1
ATOM 4202 O O . ALA A 1 542 ? -3.675 -1.943 -0.587 1.00 91.44 542 ALA A O 1
ATOM 4203 N N . GLY A 1 543 ? -1.934 -3.285 -0.132 1.00 96.44 543 GLY A N 1
ATOM 4204 C CA . GLY A 1 543 ? -2.523 -4.468 -0.754 1.00 96.44 543 GLY A CA 1
ATOM 4205 C C . GLY A 1 543 ? -3.786 -4.941 -0.036 1.00 96.44 543 GLY A C 1
ATOM 4206 O O . GLY A 1 543 ? -4.770 -5.239 -0.696 1.00 96.44 543 GLY A O 1
ATOM 4207 N N . ALA A 1 544 ? -3.788 -4.949 1.301 1.00 97.31 544 ALA A N 1
ATOM 4208 C CA . ALA A 1 544 ? -4.949 -5.338 2.105 1.00 97.31 544 ALA A CA 1
ATOM 4209 C C . ALA A 1 544 ? -6.073 -4.296 2.072 1.00 97.31 544 ALA A C 1
ATOM 4211 O O . ALA A 1 544 ? -7.244 -4.664 2.025 1.00 97.31 544 ALA A O 1
ATOM 4212 N N . HIS A 1 545 ? -5.728 -3.007 2.065 1.00 94.75 545 HIS A N 1
ATOM 4213 C CA . HIS A 1 545 ? -6.715 -1.934 1.924 1.00 94.75 545 HIS A CA 1
ATOM 4214 C C . HIS A 1 545 ? -7.375 -1.974 0.534 1.00 94.75 545 HIS A C 1
ATOM 4216 O O . HIS A 1 545 ? -8.585 -1.836 0.415 1.00 94.75 545 HIS A O 1
ATOM 4222 N N . ALA A 1 546 ? -6.610 -2.258 -0.526 1.00 96.06 546 ALA A N 1
ATOM 4223 C CA . ALA A 1 546 ? -7.163 -2.380 -1.874 1.00 96.06 546 ALA A CA 1
ATOM 4224 C C . ALA A 1 546 ? -8.151 -3.549 -2.037 1.00 96.06 546 ALA A C 1
ATOM 4226 O O . ALA A 1 546 ? -8.940 -3.539 -2.977 1.00 96.06 546 ALA A O 1
ATOM 4227 N N . MET A 1 547 ? -8.130 -4.551 -1.150 1.00 98.12 547 MET A N 1
ATOM 4228 C CA . MET A 1 547 ? -9.024 -5.710 -1.236 1.00 98.12 547 MET A CA 1
ATOM 4229 C C . MET A 1 547 ? -10.491 -5.379 -0.926 1.00 98.12 547 MET A C 1
ATOM 4231 O O . MET A 1 547 ? -11.358 -6.104 -1.417 1.00 98.12 547 MET A O 1
ATOM 4235 N N . SER A 1 548 ? -10.795 -4.329 -0.154 1.00 95.69 548 SER A N 1
ATOM 4236 C CA . SER A 1 548 ? -12.184 -3.906 0.088 1.00 95.69 548 SER A CA 1
ATOM 4237 C C . SER A 1 548 ? -12.776 -3.195 -1.132 1.00 95.69 548 SER A C 1
ATOM 4239 O O . SER A 1 548 ? -12.077 -2.889 -2.100 1.00 95.69 548 SER A O 1
ATOM 4241 N N . ASN A 1 549 ? -14.082 -2.928 -1.116 1.00 95.06 549 ASN A N 1
ATOM 4242 C CA . ASN A 1 549 ? -14.706 -2.003 -2.058 1.00 95.06 549 ASN A CA 1
ATOM 4243 C C . ASN A 1 549 ? -15.847 -1.229 -1.375 1.00 95.06 549 ASN A C 1
ATOM 4245 O O . ASN A 1 549 ? -16.806 -1.863 -0.943 1.00 95.06 549 ASN A O 1
ATOM 4249 N N . PRO A 1 550 ? -15.790 0.113 -1.327 1.00 94.19 550 PRO A N 1
ATOM 4250 C CA . PRO A 1 550 ? -14.726 0.964 -1.864 1.00 94.19 550 PRO A CA 1
ATOM 4251 C C . PRO A 1 550 ? -13.421 0.886 -1.043 1.00 94.19 550 PRO A C 1
ATOM 4253 O O . PRO A 1 550 ? -13.385 0.360 0.070 1.00 94.19 550 PRO A O 1
ATOM 4256 N N . MET A 1 551 ? -12.333 1.397 -1.616 1.00 91.94 551 MET A N 1
ATOM 4257 C CA . MET A 1 551 ? -11.211 1.937 -0.844 1.00 91.94 551 MET A CA 1
ATOM 4258 C C . MET A 1 551 ? -11.597 3.322 -0.323 1.00 91.94 551 MET A C 1
ATOM 4260 O O . MET A 1 551 ? -12.395 4.026 -0.946 1.00 91.94 551 MET A O 1
ATOM 4264 N N . PHE A 1 552 ? -10.991 3.757 0.774 1.00 88.56 552 PHE A N 1
ATOM 4265 C CA . PHE A 1 552 ? -11.225 5.092 1.317 1.00 88.56 552 PHE A CA 1
ATOM 4266 C C . PHE A 1 552 ? -9.914 5.800 1.684 1.00 88.56 552 PHE A C 1
ATOM 4268 O O . PHE A 1 552 ? -8.821 5.252 1.528 1.00 88.56 552 PHE A O 1
ATOM 4275 N N . GLY A 1 553 ? -10.029 7.079 2.038 1.00 69.31 553 GLY A N 1
ATOM 4276 C CA . GLY A 1 553 ? -8.948 8.062 2.042 1.00 69.31 553 GLY A CA 1
ATOM 4277 C C . GLY A 1 553 ? -7.694 7.701 2.850 1.00 69.31 553 GLY A C 1
ATOM 4278 O O . GLY A 1 553 ? -7.646 6.776 3.660 1.00 69.31 553 GLY A O 1
ATOM 4279 N N . VAL A 1 554 ? -6.640 8.498 2.662 1.00 63.72 554 VAL A N 1
ATOM 4280 C CA . VAL A 1 554 ? -5.376 8.401 3.427 1.00 63.72 554 VAL A CA 1
ATOM 4281 C C . VAL A 1 554 ? -5.309 9.384 4.602 1.00 63.72 554 VAL A C 1
ATOM 4283 O O . VAL A 1 554 ? -4.255 9.504 5.222 1.00 63.72 554 VAL A O 1
ATOM 4286 N N . GLY A 1 555 ? -6.414 10.072 4.906 1.00 63.72 555 GLY A N 1
ATOM 4287 C CA . GLY A 1 555 ? -6.504 11.082 5.962 1.00 63.72 555 GLY A CA 1
ATOM 4288 C C . GLY A 1 555 ? -6.314 10.538 7.381 1.00 63.72 555 GLY A C 1
ATOM 4289 O O . GLY A 1 555 ? -6.362 9.325 7.613 1.00 63.72 555 GLY A O 1
ATOM 4290 N N . ASP A 1 556 ? -6.081 11.456 8.316 1.00 74.88 556 ASP A N 1
ATOM 4291 C CA . ASP A 1 556 ? -6.043 11.198 9.757 1.00 74.88 556 ASP A CA 1
ATOM 4292 C C . ASP A 1 556 ? -7.460 11.162 10.366 1.00 74.88 556 ASP A C 1
ATOM 4294 O O . ASP A 1 556 ? -8.421 11.670 9.780 1.00 74.88 556 ASP A O 1
ATOM 4298 N N . SER A 1 557 ? -7.601 10.513 11.527 1.00 85.19 557 SER A N 1
ATOM 4299 C CA . SER A 1 557 ? -8.905 10.321 12.175 1.00 85.19 557 SER A CA 1
ATOM 4300 C C . SER A 1 557 ? -9.543 11.630 12.622 1.00 85.19 557 SER A C 1
ATOM 4302 O O . SER A 1 557 ? -10.737 11.807 12.397 1.00 85.19 557 SER A O 1
ATOM 4304 N N . PHE A 1 558 ? -8.773 12.559 13.196 1.00 80.56 558 PHE A N 1
ATOM 4305 C CA . PHE A 1 558 ? -9.307 13.843 13.651 1.00 80.56 558 PHE A CA 1
ATOM 4306 C C . PHE A 1 558 ? -9.936 14.618 12.494 1.00 80.56 558 PHE A C 1
ATOM 4308 O O . PHE A 1 558 ? -11.119 14.944 12.548 1.00 80.56 558 PHE A O 1
ATOM 4315 N N . LYS A 1 559 ? -9.214 14.820 11.388 1.00 77.56 559 LYS A N 1
ATOM 4316 C CA . LYS A 1 559 ? -9.753 15.515 10.213 1.00 77.56 559 LYS A CA 1
ATOM 4317 C C . LYS A 1 559 ? -10.962 14.805 9.626 1.00 77.56 559 LYS A C 1
ATOM 4319 O O . LYS A 1 559 ? -11.920 15.481 9.268 1.00 77.56 559 LYS A O 1
ATOM 4324 N N . ALA A 1 560 ? -10.948 13.474 9.527 1.00 83.00 560 ALA A N 1
ATOM 4325 C CA . ALA A 1 560 ? -12.091 12.733 8.996 1.00 83.00 560 ALA A CA 1
ATOM 4326 C C . ALA A 1 560 ? -13.360 12.965 9.835 1.00 83.00 560 ALA A C 1
ATOM 4328 O O . ALA A 1 560 ? -14.426 13.232 9.279 1.00 83.00 560 ALA A O 1
ATOM 4329 N N . LEU A 1 561 ? -13.227 12.932 11.164 1.00 86.12 561 LEU A N 1
ATOM 4330 C CA . LEU A 1 561 ? -14.329 13.176 12.093 1.00 86.12 561 LEU A CA 1
ATOM 4331 C C . LEU A 1 561 ? -14.821 14.630 12.046 1.00 86.12 561 LEU A C 1
ATOM 4333 O O . LEU A 1 561 ? -16.014 14.879 12.156 1.00 86.12 561 LEU A O 1
ATOM 4337 N N . VAL A 1 562 ? -13.928 15.597 11.852 1.00 80.62 562 VAL A N 1
ATOM 4338 C CA . VAL A 1 562 ? -14.277 17.028 11.814 1.00 80.62 562 VAL A CA 1
ATOM 4339 C C . VAL A 1 562 ? -14.957 17.413 10.510 1.00 80.62 562 VAL A C 1
ATOM 4341 O O . VAL A 1 562 ? -15.994 18.074 10.525 1.00 80.62 562 VAL A O 1
ATOM 4344 N N . ILE A 1 563 ? -14.381 16.981 9.384 1.00 77.25 563 ILE A N 1
ATOM 4345 C CA . ILE A 1 563 ? -14.930 17.219 8.044 1.00 77.25 563 ILE A CA 1
ATOM 4346 C C . ILE A 1 563 ? -16.293 16.538 7.918 1.00 77.25 563 ILE A C 1
ATOM 4348 O O . ILE A 1 563 ? -17.183 17.074 7.264 1.00 77.25 563 ILE A O 1
ATOM 4352 N N . ASN A 1 564 ? -16.465 15.381 8.570 1.00 83.12 564 ASN A N 1
ATOM 4353 C CA . ASN A 1 564 ? -17.734 14.668 8.651 1.00 83.12 564 ASN A CA 1
ATOM 4354 C C . ASN A 1 564 ? -18.320 14.286 7.269 1.00 83.12 564 ASN A C 1
ATOM 4356 O O . ASN A 1 564 ? -19.531 14.113 7.107 1.00 83.12 564 ASN A O 1
ATOM 4360 N N . GLU A 1 565 ? -17.459 14.140 6.259 1.00 77.88 565 GLU A N 1
ATOM 4361 C CA . GLU A 1 565 ? -17.833 13.830 4.879 1.00 77.88 565 GLU A CA 1
ATOM 4362 C C . GLU A 1 565 ? -16.651 13.241 4.097 1.00 77.88 565 GLU A C 1
ATOM 4364 O O . GLU A 1 565 ? -15.532 13.754 4.158 1.00 77.88 565 GLU A O 1
ATOM 4369 N N . THR A 1 566 ? -16.917 12.180 3.329 1.00 83.31 566 THR A N 1
ATOM 4370 C CA . THR A 1 566 ? -16.034 11.644 2.285 1.00 83.31 566 THR A CA 1
ATOM 4371 C C . THR A 1 566 ? -16.432 12.126 0.886 1.00 83.31 566 THR A C 1
ATOM 4373 O O . THR A 1 566 ? -17.594 12.036 0.484 1.00 83.31 566 THR A O 1
ATOM 4376 N N . GLU A 1 567 ? -15.470 12.578 0.088 1.00 82.38 567 GLU A N 1
ATOM 4377 C CA . GLU A 1 567 ? -15.684 12.832 -1.341 1.00 82.38 567 GLU A CA 1
ATOM 4378 C C . GLU A 1 567 ? -15.745 11.512 -2.133 1.00 82.38 567 GLU A C 1
ATOM 4380 O O . GLU A 1 567 ? -15.038 10.562 -1.814 1.00 82.38 567 GLU A O 1
ATOM 4385 N N . VAL A 1 568 ? -16.550 11.423 -3.193 1.00 86.81 568 VAL A N 1
ATOM 4386 C CA . VAL A 1 568 ? -16.547 10.252 -4.090 1.00 86.81 568 VAL A CA 1
ATOM 4387 C C . VAL A 1 568 ? -15.621 10.517 -5.276 1.00 86.81 568 VAL A C 1
ATOM 4389 O O . VAL A 1 568 ? -15.817 11.486 -6.006 1.00 86.81 568 VAL A O 1
ATOM 4392 N N . LYS A 1 569 ? -14.637 9.640 -5.486 1.00 85.81 569 LYS A N 1
ATOM 4393 C CA . LYS A 1 569 ? -13.685 9.671 -6.604 1.00 85.81 569 LYS A CA 1
ATOM 4394 C C . LYS A 1 569 ? -13.817 8.418 -7.470 1.00 85.81 569 LYS A C 1
ATOM 4396 O O . LYS A 1 569 ? -14.286 7.370 -7.025 1.00 85.81 569 LYS A O 1
ATOM 4401 N N . THR A 1 570 ? -13.355 8.513 -8.707 1.00 87.38 570 THR A N 1
ATOM 4402 C CA . THR A 1 570 ? -13.287 7.421 -9.684 1.00 87.38 570 THR A CA 1
ATOM 4403 C C . THR A 1 570 ? -11.841 7.033 -9.972 1.00 87.38 570 THR A C 1
ATOM 4405 O O . THR A 1 570 ? -10.914 7.806 -9.738 1.00 87.38 570 THR A O 1
ATOM 4408 N N . ILE A 1 571 ? -11.623 5.840 -10.529 1.00 87.75 571 ILE A N 1
ATOM 4409 C CA . ILE A 1 571 ? -10.275 5.395 -10.917 1.00 87.75 571 ILE A CA 1
ATOM 4410 C C . ILE A 1 571 ? -9.658 6.330 -11.966 1.00 87.75 571 ILE A C 1
ATOM 4412 O O . ILE A 1 571 ? -8.447 6.551 -11.953 1.00 87.75 571 ILE A O 1
ATOM 4416 N N . SER A 1 572 ? -10.477 6.943 -12.825 1.00 83.31 572 SER A N 1
ATOM 4417 C CA . SER A 1 572 ? -10.033 7.972 -13.770 1.00 83.31 572 SER A CA 1
ATOM 4418 C C . SER A 1 572 ? -9.490 9.245 -13.113 1.00 83.31 572 SER A C 1
ATOM 4420 O O . SER A 1 572 ? -8.699 9.941 -13.747 1.00 83.31 572 SER A O 1
ATOM 4422 N N . ASP A 1 573 ? -9.861 9.534 -11.863 1.00 78.62 573 ASP A N 1
ATOM 4423 C CA . ASP A 1 573 ? -9.335 10.683 -11.116 1.00 78.62 573 ASP A CA 1
ATOM 4424 C C . ASP A 1 573 ? -7.921 10.427 -10.570 1.00 78.62 573 ASP A C 1
ATOM 4426 O O . ASP A 1 573 ? -7.235 11.366 -10.163 1.00 78.62 573 ASP A O 1
ATOM 4430 N N . VAL A 1 574 ? -7.460 9.169 -10.564 1.00 74.62 574 VAL A N 1
ATOM 4431 C CA . VAL A 1 574 ? -6.112 8.811 -10.110 1.00 74.62 574 VAL A CA 1
ATOM 4432 C C . VAL A 1 574 ? -5.101 9.190 -11.197 1.00 74.62 574 VAL A C 1
ATOM 4434 O O . VAL A 1 574 ? -5.123 8.609 -12.290 1.00 74.62 574 VAL A O 1
ATOM 4437 N N . PRO A 1 575 ? -4.182 10.136 -10.930 1.00 65.62 575 PRO A N 1
ATOM 4438 C CA . PRO A 1 575 ? -3.201 10.542 -11.924 1.00 65.62 575 PRO A CA 1
ATOM 4439 C C . PRO A 1 575 ? -2.249 9.385 -12.254 1.00 65.62 575 PRO A C 1
ATOM 4441 O O . PRO A 1 575 ? -1.922 8.562 -11.400 1.00 65.62 575 PRO A O 1
ATOM 4444 N N . LEU A 1 576 ? -1.742 9.357 -13.491 1.00 58.31 576 LEU A N 1
ATOM 4445 C CA . LEU A 1 576 ? -0.754 8.359 -13.940 1.00 58.31 576 LEU A CA 1
ATOM 4446 C C . LEU A 1 576 ? 0.580 8.443 -13.182 1.00 58.31 576 LEU A C 1
ATOM 4448 O O . LEU A 1 576 ? 1.369 7.510 -13.214 1.00 58.31 576 LEU A O 1
ATOM 4452 N N . THR A 1 577 ? 0.832 9.542 -12.475 1.00 50.50 577 THR A N 1
ATOM 4453 C CA . THR A 1 577 ? 1.974 9.684 -11.562 1.00 50.50 577 THR A CA 1
ATOM 4454 C C . THR A 1 577 ? 1.797 8.880 -10.270 1.00 50.50 577 THR A C 1
ATOM 4456 O O . THR A 1 577 ? 2.714 8.820 -9.455 1.00 50.50 577 THR A O 1
ATOM 4459 N N . GLY A 1 578 ? 0.607 8.308 -10.052 1.00 49.56 578 GLY A N 1
ATOM 4460 C CA . GLY A 1 578 ? 0.132 7.899 -8.740 1.00 49.56 578 GLY A CA 1
ATOM 4461 C C . GLY A 1 578 ? -0.100 9.106 -7.830 1.00 49.56 578 GLY A C 1
ATOM 4462 O O . GLY A 1 578 ? 0.435 10.191 -8.069 1.00 49.56 578 GLY A O 1
ATOM 4463 N N . PHE A 1 579 ? -0.867 8.877 -6.765 1.00 54.16 579 PHE A N 1
ATOM 4464 C CA . PHE A 1 579 ? -1.079 9.790 -5.641 1.00 54.16 579 PHE A CA 1
ATOM 4465 C C . PHE A 1 579 ? -2.126 10.914 -5.809 1.00 54.16 579 PHE A C 1
ATOM 4467 O O . PHE A 1 579 ? -1.963 11.854 -6.585 1.00 54.16 579 PHE A O 1
ATOM 4474 N N . LEU A 1 580 ? -3.172 10.847 -4.975 1.00 52.56 580 LEU A N 1
ATOM 4475 C CA . LEU A 1 580 ? -4.011 11.982 -4.574 1.00 52.56 580 LEU A CA 1
ATOM 4476 C C . LEU A 1 580 ? -3.455 12.517 -3.242 1.00 52.56 580 LEU A C 1
ATOM 4478 O O . LEU A 1 580 ? -3.304 11.765 -2.279 1.00 52.56 580 LEU A O 1
ATOM 4482 N N . ASP A 1 581 ? -3.073 13.791 -3.212 1.00 45.50 581 ASP A N 1
ATOM 4483 C CA . ASP A 1 581 ? -2.276 14.405 -2.143 1.00 45.50 581 ASP A CA 1
ATOM 4484 C C . ASP A 1 581 ? -2.993 14.431 -0.758 1.00 45.50 581 ASP A C 1
ATOM 4486 O O . ASP A 1 581 ? -4.032 15.082 -0.639 1.00 45.50 581 ASP A O 1
ATOM 4490 N N . PRO A 1 582 ? -2.438 13.799 0.310 1.00 41.22 582 PRO A N 1
ATOM 4491 C CA . PRO A 1 582 ? -2.957 13.758 1.692 1.00 41.22 582 PRO A CA 1
ATOM 4492 C C . PRO A 1 582 ? -3.251 15.100 2.326 1.00 41.22 582 PRO A C 1
ATOM 4494 O O . PRO A 1 582 ? -3.940 15.151 3.342 1.00 41.22 582 PRO A O 1
ATOM 4497 N N . THR A 1 583 ? -2.683 16.163 1.775 1.00 37.62 583 THR A N 1
ATOM 4498 C CA . THR A 1 583 ? -2.668 17.486 2.389 1.00 37.62 583 THR A CA 1
ATOM 4499 C C . THR A 1 583 ? -3.787 18.380 1.903 1.00 37.62 583 THR A C 1
ATOM 4501 O O . THR A 1 583 ? -4.024 19.428 2.499 1.00 37.62 583 THR A O 1
ATOM 4504 N N . ILE A 1 584 ? -4.486 17.973 0.844 1.00 45.00 584 ILE A N 1
ATOM 4505 C CA . ILE A 1 584 ? -5.598 18.737 0.299 1.00 45.00 584 ILE A CA 1
ATOM 4506 C C . ILE A 1 584 ? -6.822 18.492 1.198 1.00 45.00 584 ILE A C 1
ATOM 4508 O O . ILE A 1 584 ? -7.164 17.329 1.446 1.00 45.00 584 ILE A O 1
ATOM 4512 N N . PRO A 1 585 ? -7.510 19.548 1.677 1.00 39.38 585 PRO A N 1
ATOM 4513 C CA . PRO A 1 585 ? -8.875 19.431 2.186 1.00 39.38 585 PRO A CA 1
ATOM 4514 C C . PRO A 1 585 ? -9.726 18.733 1.111 1.00 39.38 585 PRO A C 1
ATOM 4516 O O . PRO A 1 585 ? -10.029 19.326 0.081 1.00 39.38 585 PRO A O 1
ATOM 4519 N N . GLY A 1 586 ? -9.986 17.432 1.281 1.00 46.22 586 GLY A N 1
ATOM 4520 C CA . GLY A 1 586 ? -10.454 16.552 0.196 1.00 46.22 586 GLY A CA 1
ATOM 4521 C C . GLY A 1 586 ? -9.817 15.155 0.159 1.00 46.22 586 GLY A C 1
ATOM 4522 O O . GLY A 1 586 ? -10.299 14.297 -0.574 1.00 46.22 586 GLY A O 1
ATOM 4523 N N . ASN A 1 587 ? -8.789 14.866 0.974 1.00 56.62 587 ASN A N 1
ATOM 4524 C CA . ASN A 1 587 ? -8.218 13.509 1.048 1.00 56.62 587 ASN A CA 1
ATOM 4525 C C . ASN A 1 587 ? -8.961 12.515 1.962 1.00 56.62 587 ASN A C 1
ATOM 4527 O O . ASN A 1 587 ? -8.522 11.373 2.139 1.00 56.62 587 ASN A O 1
ATOM 4531 N N . ASN A 1 588 ? -10.107 12.938 2.500 1.00 73.50 588 ASN A N 1
ATOM 4532 C CA . ASN A 1 588 ? -11.150 12.043 2.978 1.00 73.50 588 ASN A CA 1
ATOM 4533 C C . ASN A 1 588 ? -12.062 11.719 1.788 1.00 73.50 588 ASN A C 1
ATOM 4535 O O . ASN A 1 588 ? -12.967 12.485 1.470 1.00 73.50 588 ASN A O 1
ATOM 4539 N N . PHE A 1 589 ? -11.780 10.628 1.084 1.00 81.94 589 PHE A N 1
ATOM 4540 C CA . PHE A 1 589 ? -12.542 10.210 -0.090 1.00 81.94 589 PHE A CA 1
ATOM 4541 C C . PHE A 1 589 ? -12.878 8.725 -0.034 1.00 81.94 589 PHE A C 1
ATOM 4543 O O . PHE A 1 589 ? -12.316 7.981 0.764 1.00 81.94 589 PHE A O 1
ATOM 4550 N N . GLN A 1 590 ? -13.760 8.296 -0.922 1.00 88.81 590 GLN A N 1
ATOM 4551 C CA . GLN A 1 590 ? -14.016 6.908 -1.265 1.00 88.81 590 GLN A CA 1
ATOM 4552 C C . GLN A 1 590 ? -13.859 6.722 -2.774 1.00 88.81 590 GLN A C 1
ATOM 4554 O O . GLN A 1 590 ? -14.168 7.616 -3.561 1.00 88.81 590 GLN A O 1
ATOM 4559 N N . ILE A 1 591 ? -13.348 5.568 -3.175 1.00 90.31 591 ILE A N 1
ATOM 4560 C CA . ILE A 1 591 ? -13.030 5.233 -4.562 1.00 90.31 591 ILE A CA 1
ATOM 4561 C C . ILE A 1 591 ? -13.132 3.727 -4.759 1.00 90.31 591 ILE A C 1
ATOM 4563 O O . ILE A 1 591 ? -12.942 2.970 -3.812 1.00 90.31 591 ILE A O 1
ATOM 4567 N N . ALA A 1 592 ? -13.435 3.274 -5.975 1.00 94.25 592 ALA A N 1
ATOM 4568 C CA . ALA A 1 592 ? -13.552 1.847 -6.262 1.00 94.25 592 ALA A CA 1
ATOM 4569 C C . ALA A 1 592 ? -12.306 1.075 -5.786 1.00 94.25 592 ALA A C 1
ATOM 4571 O O . ALA A 1 592 ? -11.173 1.443 -6.099 1.00 94.25 592 ALA A O 1
ATOM 4572 N N . GLY A 1 593 ? -12.536 0.023 -5.006 1.00 94.94 593 GLY A N 1
ATOM 4573 C CA . GLY A 1 593 ? -11.519 -0.946 -4.613 1.00 94.94 593 GLY A CA 1
ATOM 4574 C C . GLY A 1 593 ? -11.653 -2.242 -5.406 1.00 94.94 593 GLY A C 1
ATOM 4575 O O . GLY A 1 593 ? -12.530 -2.375 -6.259 1.00 94.94 593 GLY A O 1
ATOM 4576 N N . LEU A 1 594 ? -10.781 -3.216 -5.149 1.00 97.56 594 LEU A N 1
ATOM 4577 C CA . LEU A 1 594 ? -10.735 -4.459 -5.930 1.00 97.56 594 LEU A CA 1
ATOM 4578 C C . LEU A 1 594 ? -11.954 -5.363 -5.676 1.00 97.56 594 LEU A C 1
ATOM 4580 O O . LEU A 1 594 ? -12.247 -6.252 -6.484 1.00 97.56 594 LEU A O 1
ATOM 4584 N N . GLY A 1 595 ? -12.668 -5.139 -4.566 1.00 96.44 595 GLY A N 1
ATOM 4585 C CA . GLY A 1 595 ? -13.884 -5.878 -4.220 1.00 96.44 595 GLY A CA 1
ATOM 4586 C C . GLY A 1 595 ? -13.622 -7.373 -4.088 1.00 96.44 595 GLY A C 1
ATOM 4587 O O . GLY A 1 595 ? -14.355 -8.180 -4.647 1.00 96.44 595 GLY A O 1
ATOM 4588 N N . LEU A 1 596 ? -12.515 -7.720 -3.431 1.00 97.69 596 LEU A N 1
ATOM 4589 C CA . LEU A 1 596 ? -12.124 -9.095 -3.130 1.00 97.69 596 LEU A CA 1
ATOM 4590 C C . LEU A 1 596 ? -12.705 -9.540 -1.786 1.00 97.69 596 LEU A C 1
ATOM 4592 O O . LEU A 1 596 ? -13.082 -10.695 -1.642 1.00 97.69 596 LEU A O 1
ATOM 4596 N N . ILE A 1 597 ? -12.795 -8.621 -0.821 1.00 95.94 597 ILE A N 1
ATOM 4597 C CA . ILE A 1 597 ? -13.505 -8.824 0.441 1.00 95.94 597 ILE A CA 1
ATOM 4598 C C . ILE A 1 597 ? -14.857 -8.124 0.316 1.00 95.94 597 ILE A C 1
ATOM 4600 O O . ILE A 1 597 ? -14.931 -6.896 0.255 1.00 95.94 597 ILE A O 1
ATOM 4604 N N . GLU A 1 598 ? -15.928 -8.908 0.242 1.00 87.81 598 GLU A N 1
ATOM 4605 C CA . GLU A 1 598 ? -17.284 -8.377 0.128 1.00 87.81 598 GLU A CA 1
ATOM 4606 C C . GLU A 1 598 ? -17.820 -7.918 1.490 1.00 87.81 598 GLU A C 1
ATOM 4608 O O . GLU A 1 598 ? -17.630 -8.587 2.504 1.00 87.81 598 GLU A O 1
ATOM 4613 N N . ASN A 1 599 ? -18.551 -6.799 1.503 1.00 89.69 599 ASN A N 1
ATOM 4614 C CA . ASN A 1 599 ? -19.300 -6.280 2.659 1.00 89.69 599 ASN A CA 1
ATOM 4615 C C . ASN A 1 599 ? -18.468 -5.917 3.905 1.00 89.69 599 ASN A C 1
ATOM 4617 O O . ASN A 1 599 ? -19.043 -5.644 4.960 1.00 89.69 599 ASN A O 1
ATOM 4621 N N . VAL A 1 600 ? -17.140 -5.856 3.787 1.00 96.88 600 VAL A N 1
ATOM 4622 C CA . VAL A 1 600 ? -16.236 -5.428 4.860 1.00 96.88 600 VAL A CA 1
ATOM 4623 C C . VAL A 1 600 ? -15.285 -4.357 4.335 1.00 96.88 600 VAL A C 1
ATOM 4625 O O . VAL A 1 600 ? -14.614 -4.556 3.321 1.00 96.88 600 VAL A O 1
ATOM 4628 N N . LEU A 1 601 ? -15.189 -3.234 5.049 1.00 96.88 601 LEU A N 1
ATOM 4629 C CA . LEU A 1 601 ? -14.114 -2.264 4.831 1.00 96.88 601 LEU A CA 1
ATOM 4630 C C . LEU A 1 601 ? -12.862 -2.688 5.586 1.00 96.88 601 LEU A C 1
ATOM 4632 O O . LEU A 1 601 ? -12.951 -3.083 6.744 1.00 96.88 601 LEU A O 1
ATOM 4636 N N . THR A 1 602 ? -11.692 -2.564 4.967 1.00 96.69 602 THR A N 1
ATOM 4637 C CA . THR A 1 602 ? -10.415 -2.856 5.623 1.00 96.69 602 THR A CA 1
ATOM 4638 C C . THR A 1 602 ? -9.576 -1.596 5.756 1.00 96.69 602 THR A C 1
ATOM 4640 O O . THR A 1 602 ? -9.429 -0.821 4.817 1.00 96.69 602 THR A O 1
ATOM 4643 N N . ASP A 1 603 ? -8.974 -1.413 6.926 1.00 95.94 603 ASP A N 1
ATOM 4644 C CA . ASP A 1 603 ? -7.919 -0.437 7.158 1.00 95.94 603 ASP A CA 1
ATOM 4645 C C . ASP A 1 603 ? -6.663 -1.143 7.687 1.00 95.94 603 ASP A C 1
ATOM 4647 O O . ASP A 1 603 ? -6.721 -2.240 8.240 1.00 95.94 603 ASP A O 1
ATOM 4651 N N . THR A 1 604 ? -5.501 -0.530 7.495 1.00 94.75 604 THR A N 1
ATOM 4652 C CA . THR A 1 604 ? -4.188 -1.105 7.815 1.00 94.75 604 THR A CA 1
ATOM 4653 C C . THR A 1 604 ? -3.354 -0.170 8.668 1.00 94.75 604 THR A C 1
ATOM 4655 O O . THR A 1 604 ? -3.662 1.018 8.769 1.00 94.75 604 THR A O 1
ATOM 4658 N N . HIS A 1 605 ? -2.273 -0.681 9.263 1.00 92.06 605 HIS A N 1
ATOM 4659 C CA . HIS A 1 605 ? -1.455 0.028 10.248 1.00 92.06 605 HIS A CA 1
ATOM 4660 C C . HIS A 1 605 ? -2.328 0.701 11.315 1.00 92.06 605 HIS A C 1
ATOM 4662 O O . HIS A 1 605 ? -2.098 1.860 11.660 1.00 92.06 605 HIS A O 1
ATOM 4668 N N . PHE A 1 606 ? -3.392 0.008 11.723 1.00 94.00 606 PHE A N 1
ATOM 4669 C CA . PHE A 1 606 ? -4.616 0.650 12.177 1.00 94.00 606 PHE A CA 1
ATOM 4670 C C . PHE A 1 606 ? -4.409 1.517 13.416 1.00 94.00 606 PHE A C 1
ATOM 4672 O O . PHE A 1 606 ? -4.409 2.744 13.303 1.00 94.00 606 PHE A O 1
ATOM 4679 N N . ASP A 1 607 ? -4.163 0.914 14.577 1.00 92.94 607 ASP A N 1
ATOM 4680 C CA . ASP A 1 607 ? -4.005 1.680 15.813 1.00 92.94 607 ASP A CA 1
ATOM 4681 C C . ASP A 1 607 ? -2.572 2.202 15.998 1.00 92.94 607 ASP A C 1
ATOM 4683 O O . ASP A 1 607 ? -2.334 3.220 16.642 1.00 92.94 607 ASP A O 1
ATOM 4687 N N . LYS A 1 608 ? -1.595 1.594 15.310 1.00 87.62 608 LYS A N 1
ATOM 4688 C CA . LYS A 1 608 ? -0.244 2.164 15.183 1.00 87.62 608 LYS A CA 1
ATOM 4689 C C . LYS A 1 608 ? -0.272 3.601 14.639 1.00 87.62 608 LYS A C 1
ATOM 4691 O O . LYS A 1 608 ? 0.614 4.379 14.980 1.00 87.62 608 LYS A O 1
ATOM 4696 N N . ARG A 1 609 ? -1.263 3.938 13.804 1.00 83.69 609 ARG A N 1
ATOM 4697 C CA . ARG A 1 609 ? -1.458 5.264 13.189 1.00 83.69 609 ARG A CA 1
ATOM 4698 C C . ARG A 1 609 ? -2.791 5.921 13.580 1.00 83.69 609 ARG A C 1
ATOM 4700 O O . ARG A 1 609 ? -3.261 6.785 12.842 1.00 83.69 609 ARG A O 1
ATOM 4707 N N . GLY A 1 610 ? -3.434 5.463 14.659 1.00 88.50 610 GLY A N 1
ATOM 4708 C CA . GLY A 1 610 ? -4.659 6.064 15.195 1.00 88.50 610 GLY A CA 1
ATOM 4709 C C . GLY A 1 610 ? -5.840 6.132 14.220 1.00 88.50 610 GLY A C 1
ATOM 4710 O O . GLY A 1 610 ? -6.516 7.154 14.131 1.00 88.50 610 GLY A O 1
ATOM 4711 N N . ARG A 1 611 ? -6.104 5.081 13.435 1.00 91.44 611 ARG A N 1
ATOM 4712 C CA . ARG A 1 611 ? -7.044 5.104 12.287 1.00 91.44 611 ARG A CA 1
ATOM 4713 C C . ARG A 1 611 ? -8.502 4.741 12.610 1.00 91.44 611 ARG A C 1
ATOM 4715 O O . ARG A 1 611 ? -9.298 4.531 11.696 1.00 91.44 611 ARG A O 1
ATOM 4722 N N . LEU A 1 612 ? -8.883 4.711 13.888 1.00 93.25 612 LEU A N 1
ATOM 4723 C CA . LEU A 1 612 ? -10.249 4.377 14.311 1.00 93.25 612 LEU A CA 1
ATOM 4724 C C . LEU A 1 612 ? -11.307 5.341 13.748 1.00 93.25 612 LEU A C 1
ATOM 4726 O O . LEU A 1 612 ? -12.278 4.901 13.132 1.00 93.25 612 LEU A O 1
ATOM 4730 N N . GLY A 1 613 ? -11.111 6.652 13.910 1.00 91.81 613 GLY A N 1
ATOM 4731 C CA . GLY A 1 613 ? -12.097 7.659 13.507 1.00 91.81 613 GLY A CA 1
ATOM 4732 C C . GLY A 1 613 ? -12.374 7.673 12.004 1.00 91.81 613 GLY A C 1
ATOM 4733 O O . GLY A 1 613 ? -13.530 7.704 11.587 1.00 91.81 613 GLY A O 1
ATOM 4734 N N . ARG A 1 614 ? -11.333 7.575 11.168 1.00 91.31 614 ARG A N 1
ATOM 4735 C CA . ARG A 1 614 ? -11.518 7.581 9.706 1.00 91.31 614 ARG A CA 1
ATOM 4736 C C . ARG A 1 614 ? -12.259 6.346 9.186 1.00 91.31 614 ARG A C 1
ATOM 4738 O O . ARG A 1 614 ? -13.034 6.470 8.240 1.00 91.31 614 ARG A O 1
ATOM 4745 N N . LEU A 1 615 ? -12.059 5.179 9.809 1.00 95.06 615 LEU A N 1
ATOM 4746 C CA . LEU A 1 615 ? -12.787 3.964 9.445 1.00 95.06 615 LEU A CA 1
ATOM 4747 C C . LEU A 1 615 ? -14.277 4.104 9.788 1.00 95.06 615 LEU A C 1
ATOM 4749 O O . LEU A 1 615 ? -15.113 3.749 8.964 1.00 95.06 615 LEU A O 1
ATOM 4753 N N . LEU A 1 616 ? -14.623 4.694 10.939 1.00 95.69 616 LEU A N 1
ATOM 4754 C CA . LEU A 1 616 ? -16.019 4.964 11.315 1.00 95.69 616 LEU A CA 1
ATOM 4755 C C . LEU A 1 616 ? -16.727 5.888 10.314 1.00 95.69 616 LEU A C 1
ATOM 4757 O O . LEU A 1 616 ? -17.841 5.587 9.878 1.00 95.69 616 LEU A O 1
ATOM 4761 N N . VAL A 1 617 ? -16.068 6.979 9.905 1.00 93.62 617 VAL A N 1
ATOM 4762 C CA . VAL A 1 617 ? -16.612 7.897 8.889 1.00 93.62 617 VAL A CA 1
ATOM 4763 C C . VAL A 1 617 ? -16.826 7.172 7.559 1.00 93.62 617 VAL A C 1
ATOM 4765 O O . VAL A 1 617 ? -17.890 7.297 6.950 1.00 93.62 617 VAL A O 1
ATOM 4768 N N . ALA A 1 618 ? -15.851 6.368 7.127 1.00 94.38 618 ALA A N 1
ATOM 4769 C CA . ALA A 1 618 ? -15.957 5.591 5.898 1.00 94.38 618 ALA A CA 1
ATOM 4770 C C . ALA A 1 618 ? -17.085 4.550 5.961 1.00 94.38 618 ALA A C 1
ATOM 4772 O O . ALA A 1 618 ? -17.851 4.422 5.007 1.00 94.38 618 ALA A O 1
ATOM 4773 N N . MET A 1 619 ? -17.242 3.835 7.078 1.00 96.00 619 MET A N 1
ATOM 4774 C CA . MET A 1 619 ? -18.322 2.859 7.260 1.00 96.00 619 MET A CA 1
ATOM 4775 C C . MET A 1 619 ? -19.698 3.505 7.097 1.00 96.00 619 MET A C 1
ATOM 4777 O O . MET A 1 619 ? -20.515 2.999 6.327 1.00 96.00 619 MET A O 1
ATOM 4781 N N . ARG A 1 620 ? -19.932 4.660 7.736 1.00 95.12 620 ARG A N 1
ATOM 4782 C CA . ARG A 1 620 ? -21.184 5.411 7.576 1.00 95.12 620 ARG A CA 1
ATOM 4783 C C . ARG A 1 620 ? -21.413 5.825 6.124 1.00 95.12 620 ARG A C 1
ATOM 4785 O O . ARG A 1 620 ? -22.467 5.541 5.562 1.00 95.12 620 ARG A O 1
ATOM 4792 N N . ASP A 1 621 ? -20.436 6.496 5.519 1.00 93.00 621 ASP A N 1
ATOM 4793 C CA . ASP A 1 621 ? -20.591 7.115 4.196 1.00 93.00 621 ASP A CA 1
ATOM 4794 C C . ASP A 1 621 ? -20.729 6.102 3.054 1.00 93.00 621 ASP A C 1
ATOM 4796 O O . ASP A 1 621 ? -21.230 6.439 1.979 1.00 93.00 621 ASP A O 1
ATOM 4800 N N . THR A 1 622 ? -20.275 4.872 3.280 1.00 93.31 622 THR A N 1
ATOM 4801 C CA . THR A 1 622 ? -20.357 3.764 2.321 1.00 93.31 622 THR A CA 1
ATOM 4802 C C . THR A 1 622 ? -21.479 2.776 2.655 1.00 93.31 622 THR A C 1
ATOM 4804 O O . THR A 1 622 ? -21.752 1.878 1.861 1.00 93.31 622 THR A O 1
ATOM 4807 N N . GLY A 1 623 ? -22.123 2.914 3.821 1.00 94.25 623 GLY A N 1
ATOM 4808 C CA . GLY A 1 623 ? -23.169 2.012 4.307 1.00 94.25 623 GLY A CA 1
ATOM 4809 C C . GLY A 1 623 ? -22.679 0.626 4.748 1.00 94.25 623 GLY A C 1
ATOM 4810 O O . GLY A 1 623 ? -23.488 -0.300 4.826 1.00 94.25 623 GLY A O 1
ATOM 4811 N N . HIS A 1 624 ? -21.382 0.451 5.017 1.00 96.25 624 HIS A N 1
ATOM 4812 C CA . HIS A 1 624 ? -20.822 -0.836 5.435 1.00 96.25 624 HIS A CA 1
ATOM 4813 C C . HIS A 1 624 ? -21.107 -1.128 6.908 1.00 96.25 624 HIS A C 1
ATOM 4815 O O . HIS A 1 624 ? -20.863 -0.306 7.788 1.00 96.25 624 HIS A O 1
ATOM 4821 N N . GLN A 1 625 ? -21.577 -2.346 7.177 1.00 97.19 625 GLN A N 1
ATOM 4822 C CA . GLN A 1 625 ? -21.867 -2.806 8.534 1.00 97.19 625 GLN A CA 1
ATOM 4823 C C . GLN A 1 625 ? -20.624 -3.285 9.282 1.00 97.19 625 GLN A C 1
ATOM 4825 O O . GLN A 1 625 ? -20.576 -3.148 10.499 1.00 97.19 625 GLN A O 1
ATOM 4830 N N . LEU A 1 626 ? -19.638 -3.845 8.576 1.00 98.44 626 LEU A N 1
ATOM 4831 C CA . LEU A 1 626 ? -18.412 -4.368 9.170 1.00 98.44 626 LEU A CA 1
ATOM 4832 C C . LEU A 1 626 ? -17.190 -3.589 8.679 1.00 98.44 626 LEU A C 1
ATOM 4834 O O . LEU A 1 626 ? -17.024 -3.354 7.479 1.00 98.44 626 LEU A O 1
ATOM 4838 N N . GLY A 1 627 ? -16.322 -3.222 9.618 1.00 98.31 627 GLY A N 1
ATOM 4839 C CA . GLY A 1 627 ? -15.021 -2.618 9.352 1.00 98.31 627 GLY A CA 1
ATOM 4840 C C . GLY A 1 627 ? -13.924 -3.349 10.115 1.00 98.31 627 GLY A C 1
ATOM 4841 O O . GLY A 1 627 ? -14.044 -3.553 11.322 1.00 98.31 627 GLY A O 1
ATOM 4842 N N . PHE A 1 628 ? -12.858 -3.748 9.425 1.00 98.62 628 PHE A N 1
ATOM 4843 C CA . PHE A 1 628 ? -11.691 -4.400 10.009 1.00 98.62 628 PHE A CA 1
ATOM 4844 C C . PHE A 1 628 ? -10.506 -3.438 10.049 1.00 98.62 628 PHE A C 1
ATOM 4846 O O . PHE A 1 628 ? -9.987 -3.034 9.010 1.00 98.62 628 PHE A O 1
ATOM 4853 N N . GLY A 1 629 ? -10.049 -3.108 11.252 1.00 98.12 629 GLY A N 1
ATOM 4854 C CA . GLY A 1 629 ? -8.795 -2.403 11.484 1.00 98.12 629 GLY A CA 1
ATOM 4855 C C . GLY A 1 629 ? -7.669 -3.397 11.752 1.00 98.12 629 GLY A C 1
ATOM 4856 O O . GLY A 1 629 ? -7.658 -4.060 12.786 1.00 98.12 629 GLY A O 1
ATOM 4857 N N . LEU A 1 630 ? -6.729 -3.527 10.818 1.00 97.94 630 LEU A N 1
ATOM 4858 C CA . LEU A 1 630 ? -5.639 -4.500 10.890 1.00 97.94 630 LEU A CA 1
ATOM 4859 C C . LEU A 1 630 ? -4.364 -3.828 11.415 1.00 97.94 630 LEU A C 1
ATOM 4861 O O . LEU A 1 630 ? -3.817 -2.926 10.765 1.00 97.94 630 LEU A O 1
ATOM 4865 N N . ASP A 1 631 ? -3.862 -4.276 12.565 1.00 96.31 631 ASP A N 1
ATOM 4866 C CA . ASP A 1 631 ? -2.595 -3.780 13.101 1.00 96.31 631 ASP A CA 1
ATOM 4867 C C . ASP A 1 631 ? -1.380 -4.363 12.368 1.00 96.31 631 ASP A C 1
ATOM 4869 O O . ASP A 1 631 ? -1.439 -5.401 11.703 1.00 96.31 631 ASP A O 1
ATOM 4873 N N . GLU A 1 632 ? -0.240 -3.680 12.499 1.00 93.25 632 GLU A N 1
ATOM 4874 C CA . GLU A 1 632 ? 1.037 -4.150 11.956 1.00 93.25 632 GLU A CA 1
ATOM 4875 C C . GLU A 1 632 ? 1.364 -5.573 12.434 1.00 93.25 632 GLU A C 1
ATOM 4877 O O . GLU A 1 632 ? 1.014 -5.976 13.543 1.00 93.25 632 GLU A O 1
ATOM 4882 N N . GLY A 1 633 ? 2.021 -6.362 11.583 1.00 93.25 633 GLY A N 1
ATOM 4883 C CA . GLY A 1 633 ? 2.404 -7.743 11.886 1.00 93.25 633 GLY A CA 1
ATOM 4884 C C . GLY A 1 633 ? 1.225 -8.702 12.092 1.00 93.25 633 GLY A C 1
ATOM 4885 O O . GLY A 1 633 ? 1.440 -9.798 12.606 1.00 93.25 633 GLY A O 1
ATOM 4886 N N . THR A 1 634 ? -0.000 -8.302 11.728 1.00 96.19 634 THR A N 1
ATOM 4887 C CA . THR A 1 634 ? -1.233 -9.067 11.976 1.00 96.19 634 THR A CA 1
ATOM 4888 C C . THR A 1 634 ? -2.123 -9.103 10.738 1.00 96.19 634 THR A C 1
ATOM 4890 O O . THR A 1 634 ? -2.171 -8.157 9.951 1.00 96.19 634 THR A O 1
ATOM 4893 N N . ALA A 1 635 ? -2.811 -10.220 10.554 1.00 97.81 635 ALA A N 1
ATOM 4894 C CA . ALA A 1 635 ? -3.706 -10.533 9.457 1.00 97.81 635 ALA A CA 1
ATOM 4895 C C . ALA A 1 635 ? -4.970 -11.223 9.977 1.00 97.81 635 ALA A C 1
ATOM 4897 O O . ALA A 1 635 ? -5.010 -11.729 11.101 1.00 97.81 635 ALA A O 1
ATOM 4898 N N . ILE A 1 636 ? -5.992 -11.279 9.129 1.00 98.31 636 ILE A N 1
ATOM 4899 C CA . ILE A 1 636 ? -7.165 -12.123 9.345 1.00 98.31 636 ILE A CA 1
ATOM 4900 C C . ILE A 1 636 ? -7.338 -13.055 8.145 1.00 98.31 636 ILE A C 1
ATOM 4902 O O . ILE A 1 636 ? -7.454 -12.608 7.011 1.00 98.31 636 ILE A O 1
ATOM 4906 N N . GLU A 1 637 ? -7.304 -14.360 8.388 1.00 98.44 637 GLU A N 1
ATOM 4907 C CA . GLU A 1 637 ? -7.557 -15.404 7.400 1.00 98.44 637 GLU A CA 1
ATOM 4908 C C . GLU A 1 637 ? -9.066 -15.586 7.242 1.00 98.44 637 GLU A C 1
ATOM 4910 O O . GLU A 1 637 ? -9.721 -16.112 8.141 1.00 98.44 637 GLU A O 1
ATOM 4915 N N . LEU A 1 638 ? -9.625 -15.146 6.118 1.00 98.31 638 LEU A N 1
ATOM 4916 C CA . LEU A 1 638 ? -11.041 -15.287 5.796 1.00 98.31 638 LEU A CA 1
ATOM 4917 C C . LEU A 1 638 ? -11.243 -16.508 4.900 1.00 98.31 638 LEU A C 1
ATOM 4919 O O . LEU A 1 638 ? -10.752 -16.545 3.769 1.00 98.31 638 LEU A O 1
ATOM 4923 N N . LYS A 1 639 ? -12.000 -17.486 5.400 1.00 95.88 639 LYS A N 1
ATOM 4924 C CA . LYS A 1 639 ? -12.425 -18.670 4.651 1.00 95.88 639 LYS A CA 1
ATOM 4925 C C . LYS A 1 639 ? -13.930 -18.869 4.817 1.00 95.88 639 LYS A C 1
ATOM 4927 O O . LYS A 1 639 ? -14.408 -19.269 5.881 1.00 95.88 639 LYS A O 1
ATOM 4932 N N . GLY A 1 640 ? -14.683 -18.572 3.757 1.00 93.69 640 GLY A N 1
ATOM 4933 C CA . GLY A 1 640 ? -16.140 -18.450 3.841 1.00 93.69 640 GLY A CA 1
ATOM 4934 C C . GLY A 1 640 ? -16.534 -17.363 4.845 1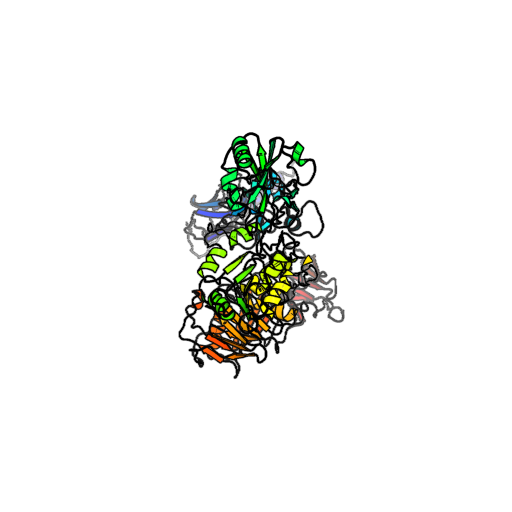.00 93.69 640 GLY A C 1
ATOM 4935 O O . GLY A 1 640 ? -15.988 -16.265 4.815 1.00 93.69 640 GLY A O 1
ATOM 4936 N N . ASP A 1 641 ? -17.431 -17.692 5.773 1.00 95.69 641 ASP A N 1
ATOM 4937 C CA . ASP A 1 641 ? -17.929 -16.748 6.783 1.00 95.69 641 ASP A CA 1
ATOM 4938 C C . ASP A 1 641 ? -17.047 -16.667 8.041 1.00 95.69 641 ASP A C 1
ATOM 4940 O O . ASP A 1 641 ? -17.430 -16.020 9.015 1.00 95.69 641 ASP A O 1
ATOM 4944 N N . ILE A 1 642 ? -15.900 -17.354 8.079 1.00 97.81 642 ILE A N 1
ATOM 4945 C CA . ILE A 1 642 ? -15.035 -17.415 9.262 1.00 97.81 642 ILE A CA 1
ATOM 4946 C C . ILE A 1 642 ? -13.746 -16.645 9.006 1.00 97.81 642 ILE A C 1
ATOM 4948 O O . ILE A 1 642 ? -13.001 -16.964 8.081 1.00 97.81 642 ILE A O 1
ATOM 4952 N N . GLY A 1 643 ? -13.470 -15.667 9.867 1.00 98.12 643 GLY A N 1
ATOM 4953 C CA . GLY A 1 643 ? -12.190 -14.981 9.954 1.00 98.12 643 GLY A CA 1
ATOM 4954 C C . GLY A 1 643 ? -11.376 -15.461 11.147 1.00 98.12 643 GLY A C 1
ATOM 4955 O O . GLY A 1 643 ? -11.879 -15.429 12.265 1.00 98.12 643 GLY A O 1
ATOM 4956 N N . LYS A 1 644 ? -10.129 -15.885 10.938 1.00 98.62 644 LYS A N 1
ATOM 4957 C CA . LYS A 1 644 ? -9.192 -16.289 11.997 1.00 98.62 644 LYS A CA 1
ATOM 4958 C C . LYS A 1 644 ? -8.013 -15.323 12.063 1.00 98.62 644 LYS A C 1
ATOM 4960 O O . LYS A 1 644 ? -7.367 -15.081 11.051 1.00 98.62 644 LYS A O 1
ATOM 4965 N N . VAL A 1 645 ? -7.700 -14.789 13.239 1.00 98.38 645 VAL A N 1
ATOM 4966 C CA . VAL A 1 645 ? -6.560 -13.872 13.395 1.00 98.38 645 VAL A CA 1
ATOM 4967 C C . VAL A 1 645 ? -5.236 -14.632 13.376 1.00 98.38 645 VAL A C 1
ATOM 4969 O O . VAL A 1 645 ? -5.089 -15.640 14.071 1.00 98.38 645 VAL A O 1
ATOM 4972 N N . VAL A 1 646 ? -4.286 -14.108 12.598 1.00 96.88 646 VAL A N 1
ATOM 4973 C CA . VAL A 1 646 ? -2.909 -14.597 12.461 1.00 96.88 646 VAL A CA 1
ATOM 4974 C C . VAL A 1 646 ? -1.929 -13.432 12.644 1.00 96.88 646 VAL A C 1
ATOM 4976 O O . VAL A 1 646 ? -2.068 -12.409 11.985 1.00 96.88 646 VAL A O 1
ATOM 4979 N N . GLY A 1 647 ? -0.900 -13.571 13.472 1.00 93.62 647 GLY A N 1
ATOM 4980 C CA . GLY A 1 647 ? 0.155 -12.591 13.698 1.00 93.62 647 GLY A CA 1
ATOM 4981 C C . GLY A 1 647 ? 0.317 -12.129 15.147 1.00 93.62 647 GLY A C 1
ATOM 4982 O O . GLY A 1 647 ? -0.065 -12.784 16.116 1.00 93.62 647 GLY A O 1
ATOM 4983 N N . GLU A 1 648 ? 1.007 -11.004 15.314 1.00 88.44 648 GLU A N 1
ATOM 4984 C CA . GLU A 1 648 ? 1.601 -10.635 16.604 1.00 88.44 648 GLU A CA 1
ATOM 4985 C C . GLU A 1 648 ? 0.726 -9.732 17.479 1.00 88.44 648 GLU A C 1
ATOM 4987 O O . GLU A 1 648 ? 0.882 -9.758 18.705 1.00 88.44 648 GLU A O 1
ATOM 4992 N N . ASN A 1 649 ? -0.157 -8.946 16.862 1.00 92.44 649 ASN A N 1
ATOM 4993 C CA . ASN A 1 649 ? -0.923 -7.872 17.492 1.00 92.44 649 ASN A CA 1
ATOM 4994 C C . ASN A 1 649 ? -2.433 -8.120 17.345 1.00 92.44 649 ASN A C 1
ATOM 4996 O O . ASN A 1 649 ? -2.894 -9.237 17.592 1.00 92.44 649 ASN A O 1
ATOM 5000 N N . GLY A 1 650 ? -3.200 -7.070 17.043 1.00 94.94 650 GLY A N 1
ATOM 5001 C CA . GLY A 1 650 ? -4.653 -7.070 17.061 1.00 94.94 650 GLY A CA 1
ATOM 5002 C C . GLY A 1 650 ? -5.316 -6.958 15.690 1.00 94.94 650 GLY A C 1
ATOM 5003 O O . GLY A 1 650 ? -4.762 -6.428 14.725 1.00 94.94 650 GLY A O 1
ATOM 5004 N N . VAL A 1 651 ? -6.555 -7.435 15.630 1.00 98.50 651 VAL A N 1
ATOM 5005 C CA . VAL A 1 651 ? -7.534 -7.073 14.606 1.00 98.50 651 VAL A CA 1
ATOM 5006 C C . VAL A 1 651 ? -8.737 -6.463 15.306 1.00 98.50 651 VAL A C 1
ATOM 5008 O O . VAL A 1 651 ? -9.396 -7.111 16.123 1.00 98.50 651 VAL A O 1
ATOM 5011 N N . TRP A 1 652 ? -9.025 -5.215 14.968 1.00 98.56 652 TRP A N 1
ATOM 5012 C CA . TRP A 1 652 ? -10.229 -4.511 15.374 1.00 98.56 652 TRP A CA 1
ATOM 5013 C C . TRP A 1 652 ? -11.367 -4.880 14.436 1.00 98.56 652 TRP A C 1
ATOM 5015 O O . TRP A 1 652 ? -11.218 -4.789 13.221 1.00 98.56 652 TRP A O 1
ATOM 5025 N N . ILE A 1 653 ? -12.509 -5.263 14.993 1.00 98.75 653 ILE A N 1
ATOM 5026 C CA . ILE A 1 653 ? -13.738 -5.510 14.244 1.00 98.75 653 ILE A CA 1
ATOM 5027 C C . ILE A 1 653 ? -14.801 -4.558 14.772 1.00 98.75 653 ILE A C 1
ATOM 5029 O O . ILE A 1 653 ? -15.194 -4.642 15.936 1.00 98.75 653 ILE A O 1
ATOM 5033 N N . LEU A 1 654 ? -15.243 -3.654 13.904 1.00 98.69 654 LEU A N 1
ATOM 5034 C CA . LEU A 1 654 ? -16.313 -2.703 14.160 1.00 98.69 654 LEU A CA 1
ATOM 5035 C C . LEU A 1 654 ? -17.593 -3.229 13.509 1.00 98.69 654 LEU A C 1
ATOM 5037 O O . LEU A 1 654 ? -17.621 -3.441 12.297 1.00 98.69 654 LEU A O 1
ATOM 5041 N N . ASP A 1 655 ? -18.641 -3.428 14.303 1.00 98.44 655 ASP A N 1
ATOM 5042 C CA . ASP A 1 655 ? -19.987 -3.765 13.846 1.00 98.44 655 ASP A CA 1
ATOM 5043 C C . ASP A 1 655 ? -20.932 -2.577 14.052 1.00 98.44 655 ASP A C 1
ATOM 5045 O O . ASP A 1 655 ? -21.343 -2.245 15.165 1.00 98.44 655 ASP A O 1
ATOM 5049 N N . ALA A 1 656 ? -21.303 -1.957 12.937 1.00 97.94 656 ALA A N 1
ATOM 5050 C CA . ALA A 1 656 ? -22.194 -0.810 12.862 1.00 97.94 656 ALA A CA 1
ATOM 5051 C C . ALA A 1 656 ? -23.664 -1.189 12.610 1.00 97.94 656 ALA A C 1
ATOM 5053 O O . ALA A 1 656 ? -24.484 -0.326 12.311 1.00 97.94 656 ALA A O 1
ATOM 5054 N N . SER A 1 657 ? -24.043 -2.465 12.717 1.00 95.94 657 SER A N 1
ATOM 5055 C CA . SER A 1 657 ? -25.393 -2.900 12.314 1.00 95.94 657 SER A CA 1
ATOM 5056 C C . SER A 1 657 ? -26.528 -2.360 13.176 1.00 95.94 657 SER A C 1
ATOM 5058 O O . SER A 1 657 ? -27.657 -2.287 12.701 1.00 95.94 657 SER A O 1
ATOM 5060 N N . ASN A 1 658 ? -26.233 -1.994 14.424 1.00 93.88 658 ASN A N 1
ATOM 5061 C CA . ASN A 1 658 ? -27.161 -1.307 15.323 1.00 93.88 658 ASN A CA 1
ATOM 5062 C C . ASN A 1 658 ? -26.663 0.098 15.696 1.00 93.88 658 ASN A C 1
ATOM 5064 O O . ASN A 1 658 ? -27.217 0.716 16.606 1.00 93.88 658 ASN A O 1
ATOM 5068 N N . ALA A 1 659 ? -25.621 0.589 15.019 1.00 97.19 659 ALA A N 1
ATOM 5069 C CA . ALA A 1 659 ? -25.074 1.903 15.293 1.00 97.19 659 ALA A CA 1
ATOM 5070 C C . ALA A 1 659 ? -26.000 2.993 14.747 1.00 97.19 659 ALA A C 1
ATOM 5072 O O . ALA A 1 659 ? -26.662 2.827 13.720 1.00 97.19 659 ALA A O 1
ATOM 5073 N N . THR A 1 660 ? -26.028 4.126 15.437 1.00 97.31 660 THR A N 1
ATOM 5074 C CA . THR A 1 660 ? -26.696 5.341 14.967 1.00 97.31 660 THR A CA 1
ATOM 5075 C C . THR A 1 660 ? -25.630 6.346 14.581 1.00 97.31 660 THR A C 1
ATOM 5077 O O . THR A 1 660 ? -24.707 6.574 15.351 1.00 97.31 660 THR A O 1
ATOM 5080 N N . PHE A 1 661 ? -25.750 6.940 13.398 1.00 95.81 661 PHE A N 1
ATOM 5081 C CA . PHE A 1 661 ? -24.830 7.964 12.914 1.00 95.81 661 PHE A CA 1
ATOM 5082 C C . PHE A 1 661 ? -25.583 9.260 12.649 1.00 95.81 661 PHE A C 1
ATOM 5084 O O . PHE A 1 661 ? -26.737 9.220 12.209 1.00 95.81 661 PHE A O 1
ATOM 5091 N N . ASN A 1 662 ? -24.917 10.399 12.833 1.00 91.56 662 ASN A N 1
ATOM 5092 C CA . ASN A 1 662 ? -25.426 11.648 12.283 1.00 91.56 662 ASN A CA 1
ATOM 5093 C C . ASN A 1 662 ? -25.354 11.650 10.747 1.00 91.56 662 ASN A C 1
ATOM 5095 O O . ASN A 1 662 ? -24.534 10.963 10.129 1.00 91.56 662 ASN A O 1
ATOM 5099 N N . GLU A 1 663 ? -26.231 12.432 10.116 1.00 86.31 663 GLU A N 1
ATOM 5100 C CA . GLU A 1 663 ? -26.238 12.563 8.661 1.00 86.31 663 GLU A CA 1
ATOM 5101 C C . GLU A 1 663 ? -24.945 13.225 8.159 1.00 86.31 663 GLU A C 1
ATOM 5103 O O . GLU A 1 663 ? -24.479 14.232 8.699 1.00 86.31 663 GLU A O 1
ATOM 5108 N N . LYS A 1 664 ? -24.384 12.655 7.087 1.00 84.25 664 LYS A N 1
ATOM 5109 C CA . LYS A 1 664 ? -23.167 13.134 6.423 1.00 84.25 664 LYS A CA 1
ATOM 5110 C C . LYS A 1 664 ? -23.275 14.622 6.066 1.00 84.25 664 LYS A C 1
ATOM 5112 O O . LYS A 1 664 ? -24.219 15.019 5.386 1.00 84.25 664 LYS A O 1
ATOM 5117 N N . GLY A 1 665 ? -22.291 15.418 6.491 1.00 71.38 665 GLY A N 1
ATOM 5118 C CA . GLY A 1 665 ? -22.147 16.835 6.131 1.00 71.38 665 GLY A CA 1
ATOM 5119 C C . GLY A 1 665 ? -23.248 17.785 6.633 1.00 71.38 665 GLY A C 1
ATOM 5120 O O . GLY A 1 665 ? -23.204 18.970 6.315 1.00 71.38 665 GLY A O 1
ATOM 5121 N N . MET A 1 666 ? -24.236 17.306 7.402 1.00 69.06 666 MET A N 1
ATOM 5122 C CA . MET A 1 666 ? -25.367 18.135 7.859 1.00 69.06 666 MET A CA 1
ATOM 5123 C C . MET A 1 666 ? -25.040 18.982 9.088 1.00 69.06 666 MET A C 1
ATOM 5125 O O . MET A 1 666 ? -25.589 20.071 9.254 1.00 69.06 666 MET A O 1
ATOM 5129 N N . VAL A 1 667 ? -24.152 18.488 9.949 1.00 67.88 667 VAL A N 1
ATOM 5130 C CA . VAL A 1 667 ? -23.632 19.216 11.108 1.00 67.88 667 VAL A CA 1
ATOM 5131 C C . VAL A 1 667 ? -22.106 19.151 11.110 1.00 67.88 667 VAL A C 1
ATOM 5133 O O . VAL A 1 667 ? -21.537 18.148 10.657 1.00 67.88 667 VAL A O 1
ATOM 5136 N N . PRO A 1 668 ? -21.426 20.202 11.596 1.00 64.31 668 PRO A N 1
ATOM 5137 C CA . PRO A 1 668 ? -20.001 20.124 11.871 1.00 64.31 668 PRO A CA 1
ATOM 5138 C C . PRO A 1 668 ? -19.731 19.030 12.911 1.00 64.31 668 PRO A C 1
ATOM 5140 O O . PRO A 1 668 ? -20.392 19.001 13.946 1.00 64.31 668 PRO A O 1
ATOM 5143 N N . GLY A 1 669 ? -18.759 18.158 12.637 1.00 80.06 669 GLY A N 1
ATOM 5144 C CA . GLY A 1 669 ? -18.398 17.069 13.542 1.00 80.06 669 GLY A CA 1
ATOM 5145 C C . GLY A 1 669 ? -19.203 15.780 13.344 1.00 80.06 669 GLY A C 1
ATOM 5146 O O . GLY A 1 669 ? -20.411 15.773 13.119 1.00 80.06 669 GLY A O 1
ATOM 5147 N N . PHE A 1 670 ? -18.497 14.659 13.391 1.00 89.62 670 PHE A N 1
ATOM 5148 C CA . PHE A 1 670 ? -19.042 13.314 13.272 1.00 89.62 670 PHE A CA 1
ATOM 5149 C C . PHE A 1 670 ? -19.599 12.822 14.608 1.00 89.62 670 PHE A C 1
ATOM 5151 O O . PHE A 1 670 ? -18.983 13.022 15.656 1.00 89.62 670 PHE A O 1
ATOM 5158 N N . GLU A 1 671 ? -20.725 12.116 14.547 1.00 93.75 671 GLU A N 1
ATOM 5159 C CA . GLU A 1 671 ? -21.308 11.424 15.692 1.00 93.75 671 GLU A CA 1
ATOM 5160 C C . GLU A 1 671 ? -21.658 9.988 15.302 1.00 93.75 671 GLU A C 1
ATOM 5162 O O . GLU A 1 671 ? -22.305 9.745 14.277 1.00 93.75 671 GLU A O 1
ATOM 5167 N N . ALA A 1 672 ? -21.248 9.042 16.142 1.00 96.50 672 ALA A N 1
ATOM 5168 C CA . ALA A 1 672 ? -21.702 7.664 16.089 1.00 96.50 672 ALA A CA 1
ATOM 5169 C C . ALA A 1 672 ? -22.003 7.155 17.494 1.00 96.50 672 ALA A C 1
ATOM 5171 O O . ALA A 1 672 ? -21.221 7.359 18.418 1.00 96.50 672 ALA A O 1
ATOM 5172 N N . GLU A 1 673 ? -23.099 6.430 17.644 1.00 97.50 673 GLU A N 1
ATOM 5173 C CA . GLU A 1 673 ? -23.486 5.782 18.888 1.00 97.50 673 GLU A CA 1
ATOM 5174 C C . GLU A 1 673 ? -23.658 4.283 18.674 1.00 97.50 673 GLU A C 1
ATOM 5176 O O . GLU A 1 673 ? -24.158 3.856 17.631 1.00 97.50 673 GLU A O 1
ATOM 5181 N N . HIS A 1 674 ? -23.326 3.491 19.694 1.00 96.00 674 HIS A N 1
ATOM 5182 C CA . HIS A 1 674 ? -23.583 2.046 19.731 1.00 96.00 674 HIS A CA 1
ATOM 5183 C C . HIS A 1 674 ? -22.901 1.242 18.610 1.00 96.00 674 HIS A C 1
ATOM 5185 O O . HIS A 1 674 ? -23.454 0.261 18.107 1.00 96.00 674 HIS A O 1
ATOM 5191 N N . VAL A 1 675 ? -21.681 1.626 18.226 1.00 98.44 675 VAL A N 1
ATOM 5192 C CA . VAL A 1 675 ? -20.825 0.772 17.393 1.00 98.44 675 VAL A CA 1
ATOM 5193 C C . VAL A 1 675 ? -20.282 -0.350 18.269 1.00 98.44 675 VAL A C 1
ATOM 5195 O O . VAL A 1 675 ? -19.656 -0.089 19.293 1.00 98.44 675 VAL A O 1
ATOM 5198 N N . ILE A 1 676 ? -20.502 -1.605 17.886 1.00 98.50 676 ILE A N 1
ATOM 5199 C CA . ILE A 1 676 ? -19.975 -2.741 18.643 1.00 98.50 676 ILE A CA 1
ATOM 5200 C C . ILE A 1 676 ? -18.533 -3.007 18.221 1.00 98.50 676 ILE A C 1
ATOM 5202 O O . ILE A 1 676 ? -18.225 -3.129 17.039 1.00 98.50 676 ILE A O 1
ATOM 5206 N N . VAL A 1 677 ? -17.643 -3.104 19.200 1.00 98.56 677 VAL A N 1
ATOM 5207 C CA . VAL A 1 677 ? -16.212 -3.315 19.018 1.00 98.56 677 VAL A CA 1
ATOM 5208 C C . VAL A 1 677 ? -15.815 -4.681 19.551 1.00 98.56 677 VAL A C 1
ATOM 5210 O O . VAL A 1 677 ? -16.084 -5.047 20.702 1.00 98.56 677 VAL A O 1
ATOM 5213 N N . HIS A 1 678 ? -15.104 -5.416 18.703 1.00 98.62 678 HIS A N 1
ATOM 5214 C CA . HIS A 1 678 ? -14.317 -6.573 19.085 1.00 98.62 678 HIS A CA 1
ATOM 5215 C C . HIS A 1 678 ? -12.843 -6.288 18.794 1.00 98.62 678 HIS A C 1
ATOM 5217 O O . HIS A 1 678 ? -12.506 -5.652 17.797 1.00 98.62 678 HIS A O 1
ATOM 5223 N N . HIS A 1 679 ? -11.962 -6.784 19.653 1.00 98.44 679 HIS A N 1
ATOM 5224 C CA . HIS A 1 679 ? -10.520 -6.750 19.431 1.00 98.44 679 HIS A CA 1
ATOM 5225 C C . HIS A 1 679 ? -9.992 -8.168 19.575 1.00 98.44 679 HIS A C 1
ATOM 5227 O O . HIS A 1 679 ? -10.010 -8.732 20.670 1.00 98.44 679 HIS A O 1
ATOM 5233 N N . LEU A 1 680 ? -9.560 -8.755 18.468 1.00 98.62 680 LEU A N 1
ATOM 5234 C CA . LEU A 1 680 ? -9.113 -10.137 18.395 1.00 98.62 680 LEU A CA 1
ATOM 5235 C C . LEU A 1 680 ? -7.589 -10.186 18.284 1.00 98.62 680 LEU A C 1
ATOM 5237 O O . LEU A 1 680 ? -6.971 -9.325 17.671 1.00 98.62 680 LEU A O 1
ATOM 5241 N N . THR A 1 681 ? -6.982 -11.209 18.868 1.00 97.38 681 THR A N 1
ATOM 5242 C CA . THR A 1 681 ? -5.546 -11.511 18.775 1.00 97.38 681 THR A CA 1
ATOM 5243 C C . THR A 1 681 ? -5.353 -12.932 18.246 1.00 97.38 681 THR A C 1
ATOM 5245 O O . THR A 1 681 ? -6.326 -13.674 18.127 1.00 97.38 681 THR A O 1
ATOM 5248 N N . GLU A 1 682 ? -4.109 -13.325 17.947 1.00 96.19 682 GLU A N 1
ATOM 5249 C CA . GLU A 1 682 ? -3.732 -14.649 17.410 1.00 96.19 682 GLU A CA 1
ATOM 5250 C C . GLU A 1 682 ? -4.653 -15.799 17.850 1.00 96.19 682 GLU A C 1
ATOM 5252 O O . GLU A 1 682 ? -4.907 -15.989 19.047 1.00 96.19 682 GLU A O 1
ATOM 5257 N N . GLY A 1 683 ? -5.140 -16.563 16.871 1.00 96.94 683 GLY A N 1
ATOM 5258 C CA . GLY A 1 683 ? -5.959 -17.756 17.079 1.00 96.94 683 GLY A CA 1
ATOM 5259 C C . GLY A 1 683 ? -7.442 -17.502 17.359 1.00 96.94 683 GLY A C 1
ATOM 5260 O O . GLY A 1 683 ? -8.219 -18.456 17.306 1.00 96.94 683 GLY A O 1
ATOM 5261 N N . ASP A 1 684 ? -7.859 -16.260 17.622 1.00 98.69 684 ASP A N 1
ATOM 5262 C CA . ASP A 1 684 ? -9.280 -15.920 17.740 1.00 98.69 684 ASP A CA 1
ATOM 5263 C C . ASP A 1 684 ? -9.988 -16.062 16.398 1.00 98.69 684 ASP A C 1
ATOM 5265 O O . ASP A 1 684 ? -9.407 -15.802 15.341 1.00 98.69 684 ASP A O 1
ATOM 5269 N N . THR A 1 685 ? -11.271 -16.417 16.449 1.00 98.69 685 THR A N 1
ATOM 5270 C CA . THR A 1 685 ? -12.122 -16.467 15.260 1.00 98.69 685 THR A CA 1
ATOM 5271 C C . THR A 1 685 ? -13.346 -15.576 15.401 1.00 98.69 685 THR A C 1
ATOM 5273 O O . THR A 1 685 ? -13.907 -15.438 16.489 1.00 98.69 685 THR A O 1
ATOM 5276 N N . PHE A 1 686 ? -13.764 -14.989 14.286 1.00 98.69 686 PHE A N 1
ATOM 5277 C CA . PHE A 1 686 ? -14.968 -14.185 14.137 1.00 98.69 686 PHE A CA 1
ATOM 5278 C C . PHE A 1 686 ? -15.826 -14.761 13.015 1.00 98.69 686 PHE A C 1
ATOM 5280 O O . PHE A 1 686 ? -15.329 -15.016 11.918 1.00 98.69 686 PHE A O 1
ATOM 5287 N N . ASN A 1 687 ? -17.112 -14.963 13.278 1.00 98.25 687 ASN A N 1
ATOM 5288 C CA . ASN A 1 687 ? -18.071 -15.340 12.247 1.00 98.25 687 ASN A CA 1
ATOM 5289 C C . ASN A 1 687 ? -18.705 -14.077 11.648 1.00 98.25 687 ASN A C 1
ATOM 5291 O O . ASN A 1 687 ? -19.398 -13.353 12.352 1.00 98.25 687 ASN A O 1
ATOM 5295 N N . LEU A 1 688 ? -18.512 -13.823 10.354 1.00 96.94 688 LEU A N 1
ATOM 5296 C CA . LEU A 1 688 ? -18.969 -12.604 9.678 1.00 96.94 688 LEU A CA 1
ATOM 5297 C C . LEU A 1 688 ? -20.504 -12.482 9.624 1.00 96.94 688 LEU A C 1
ATOM 5299 O O . LEU A 1 688 ? -21.024 -11.376 9.493 1.00 96.94 688 LEU A O 1
ATOM 5303 N N . VAL A 1 689 ? -21.231 -13.597 9.750 1.00 96.06 689 VAL A N 1
ATOM 5304 C CA . VAL A 1 689 ? -22.700 -13.641 9.688 1.00 96.06 689 VAL A CA 1
ATOM 5305 C C . VAL A 1 689 ? -23.320 -13.543 11.080 1.00 96.06 689 VAL A C 1
ATOM 5307 O O . VAL A 1 689 ? -24.203 -12.717 11.306 1.00 96.06 689 VAL A O 1
ATOM 5310 N N . THR A 1 690 ? -22.886 -14.387 12.022 1.00 97.06 690 THR A N 1
ATOM 5311 C CA . THR A 1 690 ? -23.437 -14.397 13.392 1.00 97.06 690 THR A CA 1
ATOM 5312 C C . THR A 1 690 ? -22.819 -13.327 14.282 1.00 97.06 690 THR A C 1
ATOM 5314 O O . THR A 1 690 ? -23.409 -12.980 15.303 1.00 97.06 690 THR A O 1
ATOM 5317 N N . LYS A 1 691 ? -21.652 -12.803 13.887 1.00 97.06 691 LYS A N 1
ATOM 5318 C CA . LYS A 1 691 ? -20.818 -11.843 14.628 1.00 97.06 691 LYS A CA 1
ATOM 5319 C C . LYS A 1 691 ? -20.348 -12.349 15.982 1.00 97.06 691 LYS A C 1
ATOM 5321 O O . LYS A 1 691 ? -19.986 -11.588 16.877 1.00 97.06 691 LYS A O 1
ATOM 5326 N N . GLU A 1 692 ? -20.344 -13.666 16.133 1.00 97.50 692 GLU A N 1
ATOM 5327 C CA . GLU A 1 692 ? -19.836 -14.321 17.322 1.00 97.50 692 GLU A CA 1
ATOM 5328 C C . GLU A 1 692 ? -18.314 -14.427 17.250 1.00 97.50 692 GLU A C 1
ATOM 5330 O O . GLU A 1 692 ? -17.737 -14.803 16.225 1.00 97.50 692 GLU A O 1
ATOM 5335 N N . VAL A 1 693 ? -17.672 -14.124 18.377 1.00 98.50 693 VAL A N 1
ATOM 5336 C CA . VAL A 1 693 ? -16.240 -14.335 18.581 1.00 98.50 693 VAL A CA 1
ATOM 5337 C C . VAL A 1 693 ? -16.035 -15.630 19.353 1.00 98.50 693 VAL A C 1
ATOM 5339 O O . VAL A 1 693 ? -16.633 -15.828 20.412 1.00 98.50 693 VAL A O 1
ATOM 5342 N N . THR A 1 694 ? -15.141 -16.484 18.859 1.00 98.31 694 THR A N 1
ATOM 5343 C CA . THR A 1 694 ? -14.620 -17.627 19.616 1.00 98.31 694 THR A CA 1
ATOM 5344 C C . THR A 1 694 ? -13.153 -17.365 19.957 1.00 98.31 694 THR A C 1
ATOM 5346 O O . THR A 1 694 ? -12.333 -17.295 19.036 1.00 98.31 694 THR A O 1
ATOM 5349 N N . PRO A 1 695 ? -12.809 -17.212 21.250 1.00 97.81 695 PRO A N 1
ATOM 5350 C CA . PRO A 1 695 ? -11.428 -17.027 21.680 1.00 97.81 695 PRO A CA 1
ATOM 5351 C C . PRO A 1 695 ? -10.542 -18.217 21.301 1.00 97.81 695 PRO A C 1
ATOM 5353 O O . PRO A 1 695 ? -10.973 -19.370 21.371 1.00 97.81 695 PRO A O 1
ATOM 5356 N N . GLY A 1 696 ? -9.301 -17.922 20.929 1.00 96.19 696 GLY A N 1
ATOM 5357 C CA . GLY A 1 696 ? -8.274 -18.907 20.619 1.00 96.19 696 GLY A CA 1
ATOM 5358 C C . GLY A 1 696 ? -7.854 -19.742 21.831 1.00 96.19 696 GLY A C 1
ATOM 5359 O O . GLY A 1 696 ? -8.142 -19.420 22.987 1.00 96.19 696 GLY A O 1
ATOM 5360 N N . GLU A 1 697 ? -7.143 -20.836 21.561 1.00 93.38 697 GLU A N 1
ATOM 5361 C CA . GLU A 1 697 ? -6.643 -21.745 22.594 1.00 93.38 697 GLU A CA 1
ATOM 5362 C C . GLU A 1 697 ? -5.735 -21.020 23.607 1.00 93.38 697 GLU A C 1
ATOM 5364 O O . GLU A 1 697 ? -4.956 -20.137 23.254 1.00 93.38 697 GLU A O 1
ATOM 5369 N N . GLY A 1 698 ? -5.841 -21.388 24.889 1.00 91.94 698 GLY A N 1
ATOM 5370 C CA . GLY A 1 698 ? -5.027 -20.805 25.962 1.00 91.94 698 GLY A CA 1
ATOM 5371 C C . GLY A 1 698 ? -5.487 -19.429 26.459 1.00 91.94 698 GLY A C 1
ATOM 5372 O O . GLY A 1 698 ? -4.813 -18.848 27.309 1.00 91.94 698 GLY A O 1
ATOM 5373 N N . LYS A 1 699 ? -6.620 -18.906 25.968 1.00 95.62 699 LYS A N 1
ATOM 5374 C CA . LYS A 1 699 ? -7.239 -17.680 26.489 1.00 95.62 699 LYS A CA 1
ATOM 5375 C C . LYS A 1 699 ? -8.337 -18.013 27.491 1.00 95.62 699 LYS A C 1
ATOM 5377 O O . LYS A 1 699 ? -9.305 -18.699 27.169 1.00 95.62 699 LYS A O 1
ATOM 5382 N N . GLU A 1 700 ? -8.207 -17.490 28.703 1.00 94.44 700 GLU A N 1
ATOM 5383 C CA . GLU A 1 700 ? -9.196 -17.667 29.766 1.00 94.44 700 GLU A CA 1
ATOM 5384 C C . GLU A 1 700 ? -10.013 -16.393 29.962 1.00 94.44 700 GLU A C 1
ATOM 5386 O O . GLU A 1 700 ? -9.507 -15.282 29.803 1.00 94.44 700 GLU A O 1
ATOM 5391 N N . GLN A 1 701 ? -11.295 -16.549 30.299 1.00 94.25 701 GLN A N 1
ATOM 5392 C CA . GLN A 1 701 ? -12.144 -15.403 30.600 1.00 94.25 701 GLN A CA 1
ATOM 5393 C C . GLN A 1 701 ? -11.663 -14.744 31.893 1.00 94.25 701 GLN A C 1
ATOM 5395 O O . GLN A 1 701 ? -11.625 -15.383 32.945 1.00 94.25 701 GLN A O 1
ATOM 5400 N N . VAL A 1 702 ? -11.342 -13.458 31.810 1.00 89.69 702 VAL A N 1
ATOM 5401 C CA . VAL A 1 702 ? -10.947 -12.658 32.966 1.00 89.69 702 VAL A CA 1
ATOM 5402 C C . VAL A 1 702 ? -12.174 -11.920 33.476 1.00 89.69 702 VAL A C 1
ATOM 5404 O O . VAL A 1 702 ? -12.904 -11.285 32.714 1.00 89.69 702 VAL A O 1
ATOM 5407 N N . TYR A 1 703 ? -12.402 -12.019 34.779 1.00 79.94 703 TYR A N 1
ATOM 5408 C CA . TYR A 1 703 ? -13.428 -11.252 35.473 1.00 79.94 703 TYR A CA 1
ATOM 5409 C C . TYR A 1 703 ? -12.768 -10.034 36.123 1.00 79.94 703 TYR A C 1
ATOM 5411 O O . TYR A 1 703 ? -11.625 -10.120 36.555 1.00 79.94 703 TYR A O 1
ATOM 5419 N N . GLN A 1 704 ? -13.491 -8.915 36.118 1.00 71.19 704 GLN A N 1
ATOM 5420 C CA . GLN A 1 704 ? -13.044 -7.557 36.454 1.00 71.19 704 GLN A CA 1
ATOM 5421 C C . GLN A 1 704 ? -12.071 -7.480 37.645 1.00 71.19 704 GLN A C 1
ATOM 5423 O O . GLN A 1 704 ? -12.344 -8.043 38.705 1.00 71.19 704 GLN A O 1
ATOM 5428 N N . ASP A 1 705 ? -10.999 -6.703 37.477 1.00 62.91 705 ASP A N 1
ATOM 5429 C CA . ASP A 1 705 ? -10.014 -6.379 38.514 1.00 62.91 705 ASP A CA 1
ATOM 5430 C C . ASP A 1 705 ? -10.058 -4.869 38.847 1.00 62.91 705 ASP A C 1
ATOM 5432 O O . ASP A 1 705 ? -10.462 -4.043 38.022 1.00 62.91 705 ASP A O 1
ATOM 5436 N N . GLU A 1 706 ? -9.605 -4.475 40.046 1.00 58.41 706 GLU A N 1
ATOM 5437 C CA . GLU A 1 706 ? -9.371 -3.061 40.405 1.00 58.41 706 GLU A CA 1
ATOM 5438 C C . GLU A 1 706 ? -8.142 -2.517 39.643 1.00 58.41 706 GLU A C 1
ATOM 5440 O O . GLU A 1 706 ? -7.043 -2.393 40.187 1.00 58.41 706 GLU A O 1
ATOM 5445 N N . VAL A 1 707 ? -8.311 -2.220 38.352 1.00 68.25 707 VAL A N 1
ATOM 5446 C CA . VAL A 1 707 ? -7.285 -1.609 37.492 1.00 68.25 707 VAL A CA 1
ATOM 5447 C C . VAL A 1 707 ? -7.611 -0.134 37.274 1.00 68.25 707 VAL A C 1
ATOM 5449 O O . VAL A 1 707 ? -8.750 0.222 36.983 1.00 68.25 707 VAL A O 1
ATOM 5452 N N . SER A 1 708 ? -6.604 0.736 37.390 1.00 76.75 708 SER A N 1
ATOM 5453 C CA . SER A 1 708 ? -6.745 2.152 37.040 1.00 76.75 708 SER A CA 1
ATOM 5454 C C . SER A 1 708 ? -7.009 2.311 35.543 1.00 76.75 708 SER A C 1
ATOM 5456 O O . SER A 1 708 ? -6.223 1.809 34.732 1.00 76.75 708 SER A O 1
ATOM 5458 N N . LEU A 1 709 ? -8.068 3.046 35.196 1.00 84.94 709 LEU A N 1
ATOM 5459 C CA . LEU A 1 709 ? -8.351 3.425 33.815 1.00 84.94 709 LEU A CA 1
ATOM 5460 C C . LEU A 1 709 ? -7.185 4.217 33.215 1.00 84.94 709 LEU A C 1
ATOM 5462 O O . LEU A 1 709 ? -6.601 5.087 33.866 1.00 84.94 709 LEU A O 1
ATOM 5466 N N . TYR A 1 710 ? -6.859 3.902 31.966 1.00 86.50 710 TYR A N 1
ATOM 5467 C CA . TYR A 1 710 ? -5.911 4.654 31.167 1.00 86.50 710 TYR A CA 1
ATOM 5468 C C . TYR A 1 710 ? -6.618 5.875 30.582 1.00 86.50 710 TYR A C 1
ATOM 5470 O O . TYR A 1 710 ? -7.536 5.744 29.770 1.00 86.50 710 TYR A O 1
ATOM 5478 N N . ASP A 1 711 ? -6.197 7.054 31.031 1.00 79.75 711 ASP A N 1
ATOM 5479 C CA . ASP A 1 711 ? -6.629 8.337 30.489 1.00 79.75 711 ASP A CA 1
ATOM 5480 C C . ASP A 1 711 ? -5.668 8.723 29.361 1.00 79.75 711 ASP A C 1
ATOM 5482 O O . ASP A 1 711 ? -4.529 9.129 29.616 1.00 79.75 711 ASP A O 1
ATOM 5486 N N . SER A 1 712 ? -6.084 8.476 28.116 1.00 80.25 712 SER A N 1
ATOM 5487 C CA . SER A 1 712 ? -5.230 8.721 26.955 1.00 80.25 712 SER A CA 1
ATOM 5488 C C . SER A 1 712 ? -5.089 10.230 26.715 1.00 80.25 712 SER A C 1
ATOM 5490 O O . SER A 1 712 ? -6.097 10.939 26.681 1.00 80.25 712 SER A O 1
ATOM 5492 N N . PRO A 1 713 ? -3.858 10.741 26.529 1.00 73.69 713 PRO A N 1
ATOM 5493 C CA . PRO A 1 713 ? -3.638 12.141 26.180 1.00 73.69 713 PRO A CA 1
ATOM 5494 C C . PRO A 1 713 ? -4.024 12.452 24.725 1.00 73.69 713 PRO A C 1
ATOM 5496 O O . PRO A 1 713 ? -4.198 13.623 24.395 1.00 73.69 713 PRO A O 1
ATOM 5499 N N . ASP A 1 714 ? -4.132 11.420 23.879 1.00 80.56 714 ASP A N 1
ATOM 5500 C CA . ASP A 1 714 ? -4.497 11.493 22.465 1.00 80.56 714 ASP A CA 1
ATOM 5501 C C . ASP A 1 714 ? -5.176 10.181 22.018 1.00 80.56 714 ASP A C 1
ATOM 5503 O O . ASP A 1 714 ? -4.521 9.170 21.771 1.00 80.56 714 ASP A O 1
ATOM 5507 N N . LEU A 1 715 ? -6.504 10.212 21.886 1.00 75.56 715 LEU A N 1
ATOM 5508 C CA . LEU A 1 715 ? -7.358 9.070 21.538 1.00 75.56 715 LEU A CA 1
ATOM 5509 C C . LEU A 1 715 ? -6.999 8.448 20.182 1.00 75.56 715 LEU A C 1
ATOM 5511 O O . LEU A 1 715 ? -7.181 7.244 19.998 1.00 75.56 715 LEU A O 1
ATOM 5515 N N . PHE A 1 716 ? -6.493 9.257 19.248 1.00 82.56 716 PHE A N 1
ATOM 5516 C CA . PHE A 1 716 ? -6.061 8.818 17.920 1.00 82.56 716 PHE A CA 1
ATOM 5517 C C . PHE A 1 716 ? -4.558 9.024 17.724 1.00 82.56 716 PHE A C 1
ATOM 5519 O O . PHE A 1 716 ? -4.094 9.150 16.589 1.00 82.56 716 PHE A O 1
ATOM 5526 N N . GLY A 1 717 ? -3.807 9.041 18.826 1.00 77.19 717 GLY A N 1
ATOM 5527 C CA . GLY A 1 717 ? -2.358 9.094 18.797 1.00 77.19 717 GLY A CA 1
ATOM 5528 C C . GLY A 1 717 ? -1.760 7.848 18.148 1.00 77.19 717 GLY A C 1
ATOM 5529 O O . GLY A 1 717 ? -2.380 6.784 18.062 1.00 77.19 717 GLY A O 1
ATOM 5530 N N . GLU A 1 718 ? -0.523 7.984 17.677 1.00 79.88 718 GLU A N 1
ATOM 5531 C CA . GLU A 1 718 ? 0.258 6.843 17.203 1.00 79.88 718 GLU A CA 1
ATOM 5532 C C . GLU A 1 718 ? 0.611 5.888 18.360 1.00 79.88 718 GLU A C 1
ATOM 5534 O O . GLU A 1 718 ? 0.404 6.183 19.534 1.00 79.88 718 GLU A O 1
ATOM 5539 N N . ASP A 1 719 ? 1.189 4.728 18.039 1.00 87.00 719 ASP A N 1
ATOM 5540 C CA . ASP A 1 719 ? 1.670 3.761 19.040 1.00 87.00 719 ASP A CA 1
ATOM 5541 C C . ASP A 1 719 ? 0.581 3.136 19.927 1.00 87.00 719 ASP A C 1
ATOM 5543 O O . ASP A 1 719 ? 0.789 2.873 21.119 1.00 87.00 719 ASP A O 1
ATOM 5547 N N . TYR A 1 720 ? -0.531 2.763 19.293 1.00 91.88 720 TYR A N 1
ATOM 5548 C CA . TYR A 1 720 ? -1.569 1.898 19.851 1.00 91.88 720 TYR A CA 1
ATOM 5549 C C . TYR A 1 720 ? -2.379 2.517 21.008 1.00 91.88 720 TYR A C 1
ATOM 5551 O O . TYR A 1 720 ? -2.702 1.843 21.994 1.00 91.88 720 TYR A O 1
ATOM 5559 N N . GLU A 1 721 ? -2.661 3.819 20.937 1.00 91.25 721 GLU A N 1
ATOM 5560 C CA . GLU A 1 721 ? -3.382 4.549 21.988 1.00 91.25 721 GLU A CA 1
ATOM 5561 C C . GLU A 1 721 ? -4.823 4.058 22.186 1.00 91.25 721 GLU A C 1
ATOM 5563 O O . GLU A 1 721 ? -5.242 3.843 23.333 1.00 91.25 721 GLU A O 1
ATOM 5568 N N . SER A 1 722 ? -5.568 3.776 21.107 1.00 92.38 722 SER A N 1
ATOM 5569 C CA . SER A 1 722 ? -6.937 3.255 21.239 1.00 92.38 722 SER A CA 1
ATOM 5570 C C . SER A 1 722 ? -6.945 1.857 21.870 1.00 92.38 722 SER A C 1
ATOM 5572 O O . SER A 1 722 ? -7.820 1.548 22.681 1.00 92.38 722 SER A O 1
ATOM 5574 N N . THR A 1 723 ? -5.942 1.021 21.584 1.00 94.62 723 THR A N 1
ATOM 5575 C CA . THR A 1 723 ? -5.795 -0.325 22.163 1.00 94.62 723 THR A CA 1
ATOM 5576 C C . THR A 1 723 ? -5.498 -0.242 23.652 1.00 94.62 723 THR A C 1
ATOM 5578 O O . THR A 1 723 ? -6.092 -0.988 24.429 1.00 94.62 723 THR A O 1
ATOM 5581 N N . LYS A 1 724 ? -4.632 0.681 24.095 1.00 93.62 724 LYS A N 1
ATOM 5582 C CA . LYS A 1 724 ? -4.378 0.904 25.532 1.00 93.62 724 LYS A CA 1
ATOM 5583 C C . LYS A 1 724 ? -5.653 1.325 26.258 1.00 93.62 724 LYS A C 1
ATOM 5585 O O . LYS A 1 724 ? -5.958 0.763 27.312 1.00 93.62 724 LYS A O 1
ATOM 5590 N N . SER A 1 725 ? -6.398 2.274 25.682 1.00 93.19 725 SER A N 1
ATOM 5591 C CA . SER A 1 725 ? -7.682 2.738 26.220 1.00 93.19 725 SER A CA 1
ATOM 5592 C C . SER A 1 725 ? -8.671 1.575 26.362 1.00 93.19 725 SER A C 1
ATOM 5594 O O . SER A 1 725 ? -9.131 1.291 27.470 1.00 93.19 725 SER A O 1
ATOM 5596 N N . LEU A 1 726 ? -8.895 0.814 25.284 1.00 94.62 726 LEU A N 1
ATOM 5597 C CA . LEU A 1 726 ? -9.808 -0.328 25.279 1.00 94.62 726 LEU A CA 1
ATOM 5598 C C . LEU A 1 726 ? -9.385 -1.417 26.277 1.00 94.62 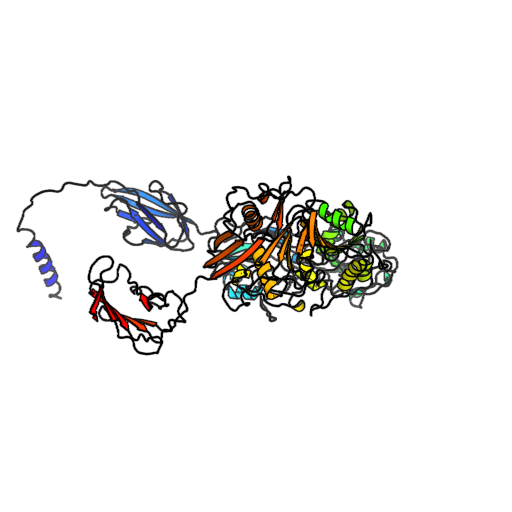726 LEU A C 1
ATOM 5600 O O . LEU A 1 726 ? -10.196 -1.864 27.088 1.00 94.62 726 LEU A O 1
ATOM 5604 N N . LEU A 1 727 ? -8.119 -1.850 26.249 1.00 93.56 727 LEU A N 1
ATOM 5605 C CA . LEU A 1 727 ? -7.628 -2.933 27.109 1.00 93.56 727 LEU A CA 1
ATOM 5606 C C . LEU A 1 727 ? -7.623 -2.551 28.593 1.00 93.56 727 LEU A C 1
ATOM 5608 O O . LEU A 1 727 ? -7.833 -3.416 29.445 1.00 93.56 727 LEU A O 1
ATOM 5612 N N . SER A 1 728 ? -7.383 -1.280 28.921 1.00 92.31 728 SER A N 1
ATOM 5613 C CA . SER A 1 728 ? -7.519 -0.783 30.291 1.00 92.31 728 SER A CA 1
ATOM 5614 C C . SER A 1 728 ? -8.986 -0.782 30.737 1.00 92.31 728 SER A C 1
ATOM 5616 O O . SER A 1 728 ? -9.306 -1.315 31.804 1.00 92.31 728 SER A O 1
ATOM 5618 N N . PHE A 1 729 ? -9.892 -0.280 29.891 1.00 93.62 729 PHE A N 1
ATOM 5619 C CA . PHE A 1 729 ? -11.323 -0.216 30.179 1.00 93.62 729 PHE A CA 1
ATOM 5620 C C . PHE A 1 729 ? -11.945 -1.592 30.447 1.00 93.62 729 PHE A C 1
ATOM 5622 O O . PHE A 1 729 ? -12.633 -1.796 31.454 1.00 93.62 729 PHE A O 1
ATOM 5629 N N . VAL A 1 730 ? -11.687 -2.571 29.579 1.00 93.19 730 VAL A N 1
ATOM 5630 C CA . VAL A 1 730 ? -12.305 -3.905 29.686 1.00 93.19 730 VAL A CA 1
ATOM 5631 C C . VAL A 1 730 ? -11.842 -4.687 30.911 1.00 93.19 730 VAL A C 1
ATOM 5633 O O . VAL A 1 730 ? -12.601 -5.507 31.424 1.00 93.19 730 VAL A O 1
ATOM 5636 N N . LYS A 1 731 ? -10.633 -4.405 31.408 1.00 90.19 731 LYS A N 1
ATOM 5637 C CA . LYS A 1 731 ? -10.091 -5.000 32.638 1.00 90.19 731 LYS A CA 1
ATOM 5638 C C . LYS A 1 731 ? -10.648 -4.369 33.908 1.00 90.19 731 LYS A C 1
ATOM 5640 O O . LYS A 1 731 ? -10.681 -5.033 34.941 1.00 90.19 731 LYS A O 1
ATOM 5645 N N . SER A 1 732 ? -11.063 -3.108 33.834 1.00 90.88 732 SER A N 1
ATOM 5646 C CA . SER A 1 732 ? -11.615 -2.383 34.977 1.00 90.88 732 SER A CA 1
ATOM 5647 C C . SER A 1 732 ? -13.002 -2.899 35.386 1.00 90.88 732 SER A C 1
ATOM 5649 O O . SER A 1 732 ? -13.717 -3.534 34.600 1.00 90.88 732 SER A O 1
ATOM 5651 N N . SER A 1 733 ? -13.421 -2.562 36.605 1.00 89.44 733 SER A N 1
ATOM 5652 C CA . SER A 1 733 ? -14.794 -2.759 37.085 1.00 89.44 733 SER A CA 1
ATOM 5653 C C . SER A 1 733 ? -15.796 -1.726 36.559 1.00 89.44 733 SER A C 1
ATOM 5655 O O . SER A 1 733 ? -16.996 -1.902 36.748 1.00 89.44 733 SER A O 1
ATOM 5657 N N . GLU A 1 734 ? -15.332 -0.652 35.915 1.00 91.25 734 GLU A N 1
ATOM 5658 C CA . GLU A 1 734 ? -16.201 0.411 35.400 1.00 91.25 734 GLU A CA 1
ATOM 5659 C C . GLU A 1 734 ? -17.055 -0.115 34.250 1.00 91.25 734 GLU A C 1
ATOM 5661 O O . GLU A 1 734 ? -16.539 -0.792 33.366 1.00 91.25 734 GLU A O 1
ATOM 5666 N N . THR A 1 735 ? -18.354 0.174 34.234 1.00 92.88 735 THR A N 1
ATOM 5667 C CA . THR A 1 735 ? -19.250 -0.229 33.133 1.00 92.88 735 THR A CA 1
ATOM 5668 C C . THR A 1 735 ? -19.228 0.754 31.971 1.00 92.88 735 THR A C 1
ATOM 5670 O O . THR A 1 735 ? -19.695 0.423 30.887 1.00 92.88 735 THR A O 1
ATOM 5673 N N . GLU A 1 736 ? -18.672 1.943 32.184 1.00 94.56 736 GLU A N 1
ATOM 5674 C CA . GLU A 1 736 ? -18.618 3.028 31.215 1.00 94.56 736 GLU A CA 1
ATOM 5675 C C . GLU A 1 736 ? -17.351 3.864 31.437 1.00 94.56 736 GLU A C 1
ATOM 5677 O O . GLU A 1 736 ? -16.941 4.078 32.578 1.00 94.56 736 GLU A O 1
ATOM 5682 N N . GLN A 1 737 ? -16.725 4.332 30.360 1.00 92.00 737 GLN A N 1
ATOM 5683 C CA . GLN A 1 737 ? -15.621 5.288 30.410 1.00 92.00 737 GLN A CA 1
ATOM 5684 C C . GLN A 1 737 ? -15.829 6.342 29.332 1.00 92.00 737 GLN A C 1
ATOM 5686 O O . GLN A 1 737 ? -15.953 6.001 28.161 1.00 92.00 737 GLN A O 1
ATOM 5691 N N . VAL A 1 738 ? -15.799 7.613 29.727 1.00 90.75 738 VAL A N 1
ATOM 5692 C CA . VAL A 1 738 ? -15.827 8.755 28.811 1.00 90.75 738 VAL A CA 1
ATOM 5693 C C . VAL A 1 738 ? -14.466 9.439 28.846 1.00 90.75 738 VAL A C 1
ATOM 5695 O O . VAL A 1 738 ? -14.002 9.845 29.913 1.00 90.75 738 VAL A O 1
ATOM 5698 N N . THR A 1 739 ? -13.843 9.583 27.683 1.00 87.81 739 THR A N 1
ATOM 5699 C CA . THR A 1 739 ? -12.602 10.332 27.491 1.00 87.81 739 THR A CA 1
ATOM 5700 C C . THR A 1 739 ? -12.888 11.520 26.585 1.00 87.81 739 THR A C 1
ATOM 5702 O O . THR A 1 739 ? -13.440 11.365 25.497 1.00 87.81 739 THR A O 1
ATOM 5705 N N . THR A 1 740 ? -12.499 12.711 27.038 1.00 84.00 740 THR A N 1
ATOM 5706 C CA . THR A 1 740 ? -12.699 13.957 26.298 1.00 84.00 740 THR A CA 1
ATOM 5707 C C . THR A 1 740 ? -11.361 14.619 26.025 1.00 84.00 740 THR A C 1
ATOM 5709 O O . THR A 1 740 ? -10.620 14.929 26.958 1.00 84.00 740 THR A O 1
ATOM 5712 N N . ILE A 1 741 ? -11.084 14.895 24.755 1.00 77.19 741 ILE A N 1
ATOM 5713 C CA . ILE A 1 741 ? -9.851 15.541 24.312 1.00 77.19 741 ILE A CA 1
ATOM 5714 C C . ILE A 1 741 ? -10.194 16.831 23.588 1.00 77.19 741 ILE A C 1
ATOM 5716 O O . ILE A 1 741 ? -11.083 16.878 22.740 1.00 77.19 741 ILE A O 1
ATOM 5720 N N . LYS A 1 742 ? -9.483 17.900 23.948 1.00 68.25 742 LYS A N 1
ATOM 5721 C CA . LYS A 1 742 ? -9.548 19.174 23.238 1.00 68.25 742 LYS A CA 1
ATOM 5722 C C . LYS A 1 742 ? -8.380 19.254 22.279 1.00 68.25 742 LYS A C 1
ATOM 5724 O O . LYS A 1 742 ? -7.237 19.311 22.732 1.00 68.25 742 LYS A O 1
ATOM 5729 N N . ASP A 1 743 ? -8.674 19.300 20.989 1.00 60.09 743 ASP A N 1
ATOM 5730 C CA . ASP A 1 743 ? -7.644 19.541 19.989 1.00 60.09 743 ASP A CA 1
ATOM 5731 C C . ASP A 1 743 ? -7.424 21.051 19.846 1.00 60.09 743 ASP A C 1
ATOM 5733 O O . ASP A 1 743 ? -8.309 21.802 19.428 1.00 60.09 743 ASP A O 1
ATOM 5737 N N . SER A 1 744 ? -6.227 21.510 20.213 1.00 48.53 744 SER A N 1
ATOM 5738 C CA . SER A 1 744 ? -5.837 22.915 20.090 1.00 48.53 744 SER A CA 1
ATOM 5739 C C . SER A 1 744 ? -5.699 23.400 18.644 1.00 48.53 744 SER A C 1
ATOM 5741 O O . SER A 1 744 ? -5.755 24.606 18.420 1.00 48.53 744 SER A O 1
ATOM 5743 N N . ALA A 1 745 ? -5.486 22.498 17.682 1.00 47.38 745 ALA A N 1
ATOM 5744 C CA . ALA A 1 745 ? -5.338 22.825 16.268 1.00 47.38 745 ALA A CA 1
ATOM 5745 C C . ALA A 1 745 ? -6.682 23.138 15.598 1.00 47.38 745 ALA A C 1
ATOM 5747 O O . ALA A 1 745 ? -6.715 23.941 14.668 1.00 47.38 745 ALA A O 1
ATOM 5748 N N . PHE A 1 746 ? -7.782 22.549 16.081 1.00 50.62 746 PHE A N 1
ATOM 5749 C CA . PHE A 1 746 ? -9.102 22.729 15.473 1.00 50.62 746 PHE A CA 1
ATOM 5750 C C . PHE A 1 746 ? -10.165 23.370 16.386 1.00 50.62 746 PHE A C 1
ATOM 5752 O O . PHE A 1 746 ? -11.276 23.635 15.928 1.00 50.62 746 PHE A O 1
ATOM 5759 N N . ASP A 1 747 ? -9.840 23.642 17.655 1.00 61.84 747 ASP A N 1
ATOM 5760 C CA . ASP A 1 747 ? -10.769 24.182 18.666 1.00 61.84 747 ASP A CA 1
ATOM 5761 C C . ASP A 1 747 ? -12.060 23.345 18.788 1.00 61.84 747 ASP A C 1
ATOM 5763 O O . ASP A 1 747 ? -13.182 23.849 18.857 1.00 61.84 747 ASP A O 1
ATOM 5767 N N . GLN A 1 748 ? -11.894 22.021 18.768 1.00 71.19 748 GLN A N 1
ATOM 5768 C CA . GLN A 1 748 ? -12.974 21.039 18.866 1.00 71.19 748 GLN A CA 1
ATOM 5769 C C . GLN A 1 748 ? -12.783 20.135 20.072 1.00 71.19 748 GLN A C 1
ATOM 5771 O O . GLN A 1 748 ? -11.664 19.892 20.538 1.00 71.19 748 GLN A O 1
ATOM 5776 N N . VAL A 1 749 ? -13.907 19.640 20.579 1.00 80.38 749 VAL A N 1
ATOM 5777 C CA . VAL A 1 749 ? -13.956 18.693 21.683 1.00 80.38 749 VAL A CA 1
ATOM 5778 C C . VAL A 1 749 ? -14.349 17.336 21.116 1.00 80.38 749 VAL A C 1
ATOM 5780 O O . VAL A 1 749 ? -15.449 17.163 20.603 1.00 80.38 749 VAL A O 1
ATOM 5783 N N . PHE A 1 750 ? -13.435 16.377 21.209 1.00 85.69 750 PHE A N 1
ATOM 5784 C CA . PHE A 1 750 ? -13.670 14.991 20.832 1.00 85.69 750 PHE A CA 1
ATOM 5785 C C . PHE A 1 750 ? -14.048 14.221 22.083 1.00 85.69 750 PHE A C 1
ATOM 5787 O O . PHE A 1 750 ? -13.306 14.236 23.068 1.00 85.69 750 PHE A O 1
ATOM 5794 N N . THR A 1 751 ? -15.180 13.536 22.042 1.00 89.19 751 THR A N 1
ATOM 5795 C CA . THR A 1 751 ? -15.629 12.671 23.124 1.00 89.19 751 THR A CA 1
ATOM 5796 C C . THR A 1 751 ? -15.719 11.249 22.610 1.00 89.19 751 THR A C 1
ATOM 5798 O O . THR A 1 751 ? -16.398 10.979 21.626 1.00 89.19 751 THR A O 1
ATOM 5801 N N . LEU A 1 752 ? -15.019 10.343 23.286 1.00 92.56 752 LEU A N 1
ATOM 5802 C CA . LEU A 1 752 ? -15.102 8.909 23.067 1.00 92.56 752 LEU A CA 1
ATOM 5803 C C . LEU A 1 752 ? -15.655 8.254 24.330 1.00 92.56 752 LEU A C 1
ATOM 5805 O O . LEU A 1 752 ? -15.197 8.538 25.437 1.00 92.56 752 LEU A O 1
ATOM 5809 N N . GLN A 1 753 ? -16.621 7.363 24.159 1.00 94.88 753 GLN A N 1
ATOM 5810 C CA . GLN A 1 753 ? -17.278 6.646 25.238 1.00 94.88 753 GLN A CA 1
ATOM 5811 C C . GLN A 1 753 ? -17.226 5.144 24.976 1.00 94.88 753 GLN A C 1
ATOM 5813 O O . GLN A 1 753 ? -17.742 4.658 23.969 1.00 94.88 753 GLN A O 1
ATOM 5818 N N . TRP A 1 754 ? -16.649 4.408 25.920 1.00 96.25 754 TRP A N 1
ATOM 5819 C CA . TRP A 1 754 ? -16.745 2.957 25.992 1.00 96.25 754 TRP A CA 1
ATOM 5820 C C . TRP A 1 754 ? -17.859 2.549 26.950 1.00 96.25 754 TRP A C 1
ATOM 5822 O O . TRP A 1 754 ? -17.986 3.133 28.027 1.00 96.25 754 TRP A O 1
ATOM 5832 N N . ALA A 1 755 ? -18.611 1.502 26.618 1.00 97.25 755 ALA A N 1
ATOM 5833 C CA . ALA A 1 755 ? -19.593 0.902 27.517 1.00 97.25 755 ALA A CA 1
ATOM 5834 C C . ALA A 1 755 ? -19.572 -0.633 27.448 1.00 97.25 755 ALA A C 1
ATOM 5836 O O . ALA A 1 755 ? -19.425 -1.223 26.374 1.00 97.25 755 ALA A O 1
ATOM 5837 N N . LYS A 1 756 ? -19.721 -1.277 28.611 1.00 95.06 756 LYS A N 1
ATOM 5838 C CA . LYS A 1 756 ? -19.893 -2.728 28.765 1.00 95.06 756 LYS A CA 1
ATOM 5839 C C . LYS A 1 756 ? -21.331 -3.049 29.142 1.00 95.06 756 LYS A C 1
ATOM 5841 O O . LYS A 1 756 ? -21.929 -2.361 29.966 1.00 95.06 756 LYS A O 1
ATOM 5846 N N . ASP A 1 757 ? -21.831 -4.149 28.609 1.00 92.69 757 ASP A N 1
ATOM 5847 C CA . ASP A 1 757 ? -23.092 -4.761 29.004 1.00 92.69 757 ASP A CA 1
ATOM 5848 C C . ASP A 1 757 ? -22.873 -6.209 29.489 1.00 92.69 757 ASP A C 1
ATOM 5850 O O . ASP A 1 757 ? -21.742 -6.665 29.684 1.00 92.69 757 ASP A O 1
ATOM 5854 N N . ASP A 1 758 ? -23.967 -6.944 29.702 1.00 92.00 758 ASP A N 1
ATOM 5855 C CA . ASP A 1 758 ? -23.932 -8.328 30.190 1.00 92.00 758 ASP A CA 1
ATOM 5856 C C . ASP A 1 758 ? -23.337 -9.329 29.177 1.00 92.00 758 ASP A C 1
ATOM 5858 O O . ASP A 1 758 ? -22.997 -10.458 29.550 1.00 92.00 758 ASP A O 1
ATOM 5862 N N . ILE A 1 759 ? -23.232 -8.958 27.894 1.00 93.12 759 ILE A N 1
ATOM 5863 C CA . ILE A 1 759 ? -22.655 -9.801 26.837 1.00 93.12 759 ILE A CA 1
ATOM 5864 C C . ILE A 1 759 ? -21.213 -9.412 26.495 1.00 93.12 759 ILE A C 1
ATOM 5866 O O . ILE A 1 759 ? -20.540 -10.186 25.801 1.00 93.12 759 ILE A O 1
ATOM 5870 N N . SER A 1 760 ? -20.721 -8.274 26.996 1.00 96.06 760 SER A N 1
ATOM 5871 C CA . SER A 1 760 ? -19.315 -7.885 26.921 1.00 96.06 760 SER A CA 1
ATOM 5872 C C . SER A 1 760 ? -18.427 -8.884 27.660 1.00 96.06 760 SER A C 1
ATOM 5874 O O . SER A 1 760 ? -18.636 -9.193 28.835 1.00 96.06 760 SER A O 1
ATOM 5876 N N . LYS A 1 761 ? -17.388 -9.384 26.987 1.00 95.75 761 LYS A N 1
ATOM 5877 C CA . LYS A 1 761 ? -16.420 -10.313 27.598 1.00 95.75 761 LYS A CA 1
ATOM 5878 C C . LYS A 1 761 ? -14.996 -9.959 27.223 1.00 95.75 761 LYS A C 1
ATOM 5880 O O . LYS A 1 761 ? -14.735 -9.513 26.104 1.00 95.75 761 LYS A O 1
ATOM 5885 N N . TYR A 1 762 ? -14.089 -10.244 28.151 1.00 96.06 762 TYR A N 1
ATOM 5886 C CA . TYR A 1 762 ? -12.652 -10.155 27.960 1.00 96.06 762 TYR A CA 1
ATOM 5887 C C . TYR A 1 762 ? -11.998 -11.503 28.274 1.00 96.06 762 TYR A C 1
ATOM 5889 O O . TYR A 1 762 ? -12.224 -12.093 29.333 1.00 96.06 762 TYR A O 1
ATOM 5897 N N . TYR A 1 763 ? -11.192 -11.987 27.336 1.00 96.06 763 TYR A N 1
ATOM 5898 C CA . TYR A 1 763 ? -10.378 -13.187 27.481 1.00 96.06 763 TYR A CA 1
ATOM 5899 C C . TYR A 1 763 ? -8.910 -12.804 27.397 1.00 96.06 763 TYR A C 1
ATOM 5901 O O . TYR A 1 763 ? -8.551 -11.881 26.670 1.00 96.06 763 TYR A O 1
ATOM 5909 N N . GLN A 1 764 ? -8.046 -13.504 28.118 1.00 94.31 764 GLN A N 1
ATOM 5910 C CA . GLN A 1 764 ? -6.632 -13.167 28.187 1.00 94.31 764 GLN A CA 1
ATOM 5911 C C . GLN A 1 764 ? -5.769 -14.422 28.129 1.00 94.31 764 GLN A C 1
ATOM 5913 O O . GLN A 1 764 ? -6.100 -15.435 28.738 1.00 94.31 764 GLN A O 1
ATOM 5918 N N . SER A 1 765 ? -4.649 -14.327 27.415 1.00 94.06 765 SER A N 1
ATOM 5919 C CA . SER A 1 765 ? -3.574 -15.325 27.437 1.00 94.06 765 SER A CA 1
ATOM 5920 C C . SER A 1 765 ? -2.462 -14.936 28.419 1.00 94.06 765 SER A C 1
ATOM 5922 O O . SER A 1 765 ? -2.377 -13.796 28.882 1.00 94.06 765 SER A O 1
ATOM 5924 N N . ASP A 1 766 ? -1.532 -15.854 28.670 1.00 91.69 766 ASP A N 1
ATOM 5925 C CA . ASP A 1 766 ? -0.314 -15.554 29.431 1.00 91.69 766 ASP A CA 1
ATOM 5926 C C . ASP A 1 766 ? 0.758 -14.802 28.615 1.00 91.69 766 ASP A C 1
ATOM 5928 O O . ASP A 1 766 ? 1.766 -14.356 29.177 1.00 91.69 766 ASP A O 1
ATOM 5932 N N . GLU A 1 767 ? 0.555 -14.604 27.310 1.00 92.12 767 GLU A N 1
ATOM 5933 C CA . GLU A 1 767 ? 1.498 -13.906 26.435 1.00 92.12 767 GLU A CA 1
ATOM 5934 C C . GLU A 1 767 ? 1.378 -12.383 26.544 1.00 92.12 767 GLU A C 1
ATOM 5936 O O . GLU A 1 767 ? 0.287 -11.832 26.674 1.00 92.12 767 GLU A O 1
ATOM 5941 N N . ASN A 1 768 ? 2.507 -11.678 26.446 1.00 91.19 768 ASN A N 1
ATOM 5942 C CA . ASN A 1 768 ? 2.522 -10.220 26.300 1.00 91.19 768 ASN A CA 1
ATOM 5943 C C . ASN A 1 768 ? 2.410 -9.832 24.820 1.00 91.19 768 ASN A C 1
ATOM 5945 O O . ASN A 1 768 ? 2.844 -10.585 23.941 1.00 91.19 768 ASN A O 1
ATOM 5949 N N . TYR A 1 769 ? 1.917 -8.625 24.546 1.00 91.00 769 TYR A N 1
ATOM 5950 C CA . TYR A 1 769 ? 2.142 -8.009 23.238 1.00 91.00 769 TYR A CA 1
ATOM 5951 C C . TYR A 1 769 ? 3.641 -7.786 23.003 1.00 91.00 769 TYR A C 1
ATOM 5953 O O . TYR A 1 769 ? 4.401 -7.514 23.937 1.00 91.00 769 TYR A O 1
ATOM 5961 N N . LYS A 1 770 ? 4.069 -7.918 21.744 1.00 84.56 770 LYS A N 1
ATOM 5962 C CA . LYS A 1 770 ? 5.467 -7.713 21.344 1.00 84.56 770 LYS A CA 1
ATOM 5963 C C . LYS A 1 770 ? 5.857 -6.239 21.182 1.00 84.56 770 LYS A C 1
ATOM 5965 O O . LYS A 1 770 ? 6.964 -5.909 21.608 1.00 84.56 770 LYS A O 1
ATOM 5970 N N . PRO A 1 771 ? 5.020 -5.353 20.598 1.00 86.06 771 PRO A N 1
ATOM 5971 C CA . PRO A 1 771 ? 5.329 -3.932 20.525 1.00 86.06 771 PRO A CA 1
ATOM 5972 C C . PRO A 1 771 ? 5.609 -3.354 21.908 1.00 86.06 771 PRO A C 1
ATOM 5974 O O . PRO A 1 771 ? 4.862 -3.602 22.854 1.00 86.06 771 PRO A O 1
ATOM 5977 N N . GLU A 1 772 ? 6.664 -2.547 22.017 1.00 84.62 772 GLU A N 1
ATOM 5978 C CA . GLU A 1 772 ? 7.069 -1.933 23.285 1.00 84.62 772 GLU A CA 1
ATOM 5979 C C . GLU A 1 772 ? 5.935 -1.107 23.905 1.00 84.62 772 GLU A C 1
ATOM 5981 O O . GLU A 1 772 ? 5.685 -1.213 25.102 1.00 84.62 772 GLU A O 1
ATOM 5986 N N . ALA A 1 773 ? 5.173 -0.390 23.075 1.00 85.94 773 ALA A N 1
ATOM 5987 C CA . ALA A 1 773 ? 4.023 0.403 23.501 1.00 85.94 773 ALA A CA 1
ATOM 5988 C C . ALA A 1 773 ? 2.915 -0.419 24.191 1.00 85.94 773 ALA A C 1
ATOM 5990 O O . ALA A 1 773 ? 2.181 0.118 25.019 1.00 85.94 773 ALA A O 1
ATOM 5991 N N . LEU A 1 774 ? 2.799 -1.715 23.881 1.00 89.75 774 LEU A N 1
ATOM 5992 C CA . LEU A 1 774 ? 1.779 -2.609 24.435 1.00 89.75 774 LEU A CA 1
ATOM 5993 C C . LEU A 1 774 ? 2.355 -3.671 25.383 1.00 89.75 774 LEU A C 1
ATOM 5995 O O . LEU A 1 774 ? 1.599 -4.486 25.906 1.00 89.75 774 LEU A O 1
ATOM 5999 N N . ASN A 1 775 ? 3.663 -3.676 25.654 1.00 88.31 775 ASN A N 1
ATOM 6000 C CA . ASN A 1 775 ? 4.327 -4.763 26.387 1.00 88.31 775 ASN A CA 1
ATOM 6001 C C . ASN A 1 775 ? 3.843 -4.943 27.843 1.00 88.31 775 ASN A C 1
ATOM 6003 O O . ASN A 1 775 ? 4.012 -6.018 28.424 1.00 88.31 775 ASN A O 1
ATOM 6007 N N . ALA A 1 776 ? 3.224 -3.907 28.419 1.00 88.06 776 ALA A N 1
ATOM 6008 C CA . ALA A 1 776 ? 2.594 -3.928 29.735 1.00 88.06 776 ALA A CA 1
ATOM 6009 C C . ALA A 1 776 ? 1.251 -4.679 29.734 1.00 88.06 776 ALA A C 1
ATOM 6011 O O . ALA A 1 776 ? 0.732 -5.037 30.793 1.00 88.06 776 ALA A O 1
ATOM 6012 N N . TYR A 1 777 ? 0.690 -4.933 28.552 1.00 90.31 777 TYR A N 1
ATOM 6013 C CA . TYR A 1 777 ? -0.562 -5.641 28.361 1.00 90.31 777 TYR A CA 1
ATOM 6014 C C . TYR A 1 777 ? -0.306 -7.087 27.933 1.00 90.31 777 TYR A C 1
ATOM 6016 O O . TYR A 1 777 ? 0.574 -7.413 27.132 1.00 90.31 777 TYR A O 1
ATOM 6024 N N . LYS A 1 778 ? -1.139 -7.972 28.473 1.00 91.88 778 LYS A N 1
ATOM 6025 C CA . LYS A 1 778 ? -1.283 -9.346 28.000 1.00 91.88 778 LYS A CA 1
ATOM 6026 C C . LYS A 1 778 ? -2.159 -9.368 26.755 1.00 91.88 778 LYS A C 1
ATOM 6028 O O . LYS A 1 778 ? -3.143 -8.628 26.710 1.00 91.88 778 LYS A O 1
ATOM 6033 N N . LYS A 1 779 ? -1.831 -10.225 25.787 1.00 93.00 779 LYS A N 1
ATOM 6034 C CA . LYS A 1 779 ? -2.673 -10.453 24.610 1.00 93.00 779 LYS A CA 1
ATOM 6035 C C . LYS A 1 779 ? -4.030 -10.961 25.060 1.00 93.00 779 LYS A C 1
ATOM 6037 O O . LYS A 1 779 ? -4.114 -11.912 25.847 1.00 93.00 779 LYS A O 1
ATOM 6042 N N . GLY A 1 780 ? -5.073 -10.332 24.543 1.00 93.62 780 GLY A N 1
ATOM 6043 C CA . GLY A 1 780 ? -6.435 -10.639 24.928 1.00 93.62 780 GLY A CA 1
ATOM 6044 C C . GLY A 1 780 ? -7.429 -10.432 23.802 1.00 93.62 780 GLY A C 1
ATOM 6045 O O . GLY A 1 780 ? -7.119 -9.845 22.765 1.00 93.62 780 GLY A O 1
ATOM 6046 N N . THR A 1 781 ? -8.622 -10.949 24.042 1.00 97.81 781 THR A N 1
ATOM 6047 C CA . THR A 1 781 ? -9.767 -10.913 23.141 1.00 97.81 781 THR A CA 1
ATOM 6048 C C . THR A 1 781 ? -10.858 -10.104 23.810 1.00 97.81 781 THR A C 1
ATOM 6050 O O . THR A 1 781 ? -11.334 -10.474 24.885 1.00 97.81 781 THR A O 1
ATOM 6053 N N . VAL A 1 782 ? -11.259 -9.008 23.183 1.00 97.88 782 VAL A N 1
ATOM 6054 C CA . VAL A 1 782 ? -12.383 -8.177 23.611 1.00 97.88 782 VAL A CA 1
ATOM 6055 C C . VAL A 1 782 ? -13.575 -8.482 22.725 1.00 97.88 782 VAL A C 1
ATOM 6057 O O . VAL A 1 782 ? -13.438 -8.563 21.505 1.00 97.88 782 VAL A O 1
ATOM 6060 N N . THR A 1 783 ? -14.746 -8.637 23.331 1.00 97.88 783 THR A N 1
ATOM 6061 C CA . THR A 1 783 ? -15.985 -8.934 22.611 1.00 97.88 783 THR A CA 1
ATOM 6062 C C . THR A 1 783 ? -17.120 -8.055 23.112 1.00 97.88 783 THR A C 1
ATOM 6064 O O . THR A 1 783 ? -17.233 -7.847 24.322 1.00 97.88 783 THR A O 1
ATOM 6067 N N . ASN A 1 784 ? -17.967 -7.599 22.185 1.00 97.56 784 ASN A N 1
ATOM 6068 C CA . ASN A 1 784 ? -19.217 -6.888 22.456 1.00 97.56 784 ASN A CA 1
ATOM 6069 C C . ASN A 1 784 ? -19.059 -5.645 23.348 1.00 97.56 784 ASN A C 1
ATOM 6071 O O . ASN A 1 784 ? -19.833 -5.468 24.282 1.00 97.56 784 ASN A O 1
ATOM 6075 N N . VAL A 1 785 ? -18.046 -4.808 23.113 1.00 98.00 785 VAL A N 1
ATOM 6076 C CA . VAL A 1 785 ? -17.917 -3.516 23.811 1.00 98.00 785 VAL A CA 1
ATOM 6077 C C . VAL A 1 785 ? -18.543 -2.433 22.948 1.00 98.00 785 VAL A C 1
ATOM 6079 O O . VAL A 1 785 ? -18.228 -2.341 21.769 1.00 98.00 785 VAL A O 1
ATOM 6082 N N . SER A 1 786 ? -19.424 -1.614 23.512 1.00 98.06 786 SER A N 1
ATOM 6083 C CA . SER A 1 786 ? -20.033 -0.505 22.781 1.00 98.06 786 SER A CA 1
ATOM 6084 C C . SER A 1 786 ? -19.092 0.698 22.750 1.00 98.06 786 SER A C 1
ATOM 6086 O O . SER A 1 786 ? -18.498 1.054 23.769 1.00 98.06 786 SER A O 1
ATOM 6088 N N . LEU A 1 787 ? -19.000 1.332 21.586 1.00 97.81 787 LEU A N 1
ATOM 6089 C CA . LEU A 1 787 ? -18.285 2.571 21.322 1.00 97.81 787 LEU A CA 1
ATOM 6090 C C . LEU A 1 787 ? -19.274 3.635 20.842 1.00 97.81 787 LEU A C 1
ATOM 6092 O O . LEU A 1 787 ? -20.018 3.413 19.883 1.00 97.81 787 LEU A O 1
ATOM 6096 N N . SER A 1 788 ? -19.219 4.801 21.474 1.00 97.50 788 SER A N 1
ATOM 6097 C CA . SER A 1 788 ? -19.828 6.030 20.971 1.00 97.50 788 SER A CA 1
ATOM 6098 C C . SER A 1 788 ? -18.757 7.109 20.826 1.00 97.50 788 SER A C 1
ATOM 6100 O O . SER A 1 788 ? -17.827 7.189 21.629 1.00 97.50 788 SER A O 1
ATOM 6102 N N . ILE A 1 789 ? -18.870 7.928 19.789 1.00 94.94 789 ILE A N 1
ATOM 6103 C CA . ILE A 1 789 ? -17.981 9.049 19.513 1.00 94.94 789 ILE A CA 1
ATOM 6104 C C . ILE A 1 789 ? -18.803 10.264 19.098 1.00 94.94 789 ILE A C 1
ATOM 6106 O O . ILE A 1 789 ? -19.745 10.138 18.318 1.00 94.94 789 ILE A O 1
ATOM 6110 N N . SER A 1 790 ? -18.426 11.438 19.582 1.00 91.06 790 SER A N 1
ATOM 6111 C CA . SER A 1 790 ? -18.976 12.711 19.129 1.00 91.06 790 SER A CA 1
ATOM 6112 C C . SER A 1 790 ? -17.877 13.757 18.996 1.00 91.06 790 SER A C 1
ATOM 6114 O O . SER A 1 790 ? -16.866 13.736 19.708 1.00 91.06 790 SER A O 1
ATOM 6116 N N . VAL A 1 791 ? -18.072 14.675 18.054 1.00 87.38 791 VAL A N 1
ATOM 6117 C CA . VAL A 1 791 ? -17.225 15.853 17.879 1.00 87.38 791 VAL A CA 1
ATOM 6118 C C . VAL A 1 791 ? -18.079 17.087 18.087 1.00 87.38 791 VAL A C 1
ATOM 6120 O O . VAL A 1 791 ? -18.875 17.457 17.230 1.00 87.38 791 VAL A O 1
ATOM 6123 N N . GLU A 1 792 ? -17.880 17.756 19.215 1.00 77.25 792 GLU A N 1
ATOM 6124 C CA . GLU A 1 792 ? -18.479 19.060 19.450 1.00 77.25 792 GLU A CA 1
ATOM 6125 C C . GLU A 1 792 ? -17.555 20.125 18.854 1.00 77.25 792 GLU A C 1
ATOM 6127 O O . GLU A 1 792 ? -16.452 20.388 19.348 1.00 77.25 792 GLU A O 1
ATOM 6132 N N . THR A 1 793 ? -17.998 20.778 17.782 1.00 56.34 793 THR A N 1
ATOM 6133 C CA . THR A 1 793 ? -17.369 22.032 17.367 1.00 56.34 793 THR A CA 1
ATOM 6134 C C . THR A 1 793 ? -17.669 23.097 18.409 1.00 56.34 793 THR A C 1
ATOM 6136 O O . THR A 1 793 ? -18.844 23.364 18.678 1.00 56.34 793 THR A O 1
ATOM 6139 N N . ALA A 1 794 ? -16.644 23.758 18.959 1.00 44.38 794 ALA A N 1
ATOM 6140 C CA . ALA A 1 794 ? -16.873 25.023 19.643 1.00 44.38 794 ALA A CA 1
ATOM 6141 C C . ALA A 1 794 ? -17.607 25.936 18.652 1.00 44.38 794 ALA A C 1
ATOM 6143 O O . ALA A 1 794 ? -17.116 26.199 17.554 1.00 44.38 794 ALA A O 1
ATOM 6144 N N . SER A 1 795 ? -18.837 26.328 18.983 1.00 37.09 795 SER A N 1
ATOM 6145 C CA . SER A 1 795 ? -19.687 27.095 18.079 1.00 37.09 795 SER A CA 1
ATOM 6146 C C . SER A 1 795 ? -18.955 28.368 17.658 1.00 37.09 795 SER A C 1
ATOM 6148 O O . SER A 1 795 ? -18.760 29.265 18.483 1.00 37.09 795 SER A O 1
ATOM 6150 N N . GLN A 1 796 ? -18.546 28.451 16.392 1.00 34.53 796 GLN A N 1
ATOM 6151 C CA . GLN A 1 796 ? -17.989 29.682 15.847 1.00 34.53 796 GLN A CA 1
ATOM 6152 C C . GLN A 1 796 ? -19.046 30.797 15.967 1.00 34.53 796 GLN A C 1
ATOM 6154 O O . GLN A 1 796 ? -20.238 30.540 15.747 1.00 34.53 796 GLN A O 1
ATOM 6159 N N . PRO A 1 797 ? -18.666 32.024 16.361 1.00 32.66 797 PRO A N 1
ATOM 6160 C CA . PRO A 1 797 ? -19.580 33.154 16.315 1.00 32.66 797 PRO A CA 1
ATOM 6161 C C . PRO A 1 797 ? -19.955 33.436 14.857 1.00 32.66 797 PRO A C 1
ATOM 6163 O O . PRO A 1 797 ? -19.090 33.606 14.002 1.00 32.66 797 PRO A O 1
ATOM 6166 N N . VAL A 1 798 ? -21.255 33.475 14.571 1.00 34.66 798 VAL A N 1
ATOM 6167 C CA . VAL A 1 798 ? -21.776 33.889 13.263 1.00 34.66 798 VAL A CA 1
ATOM 6168 C C . VAL A 1 798 ? -21.449 35.372 13.059 1.00 34.66 798 VAL A C 1
ATOM 6170 O O . VAL A 1 798 ? -21.855 36.213 13.864 1.00 34.66 798 VAL A O 1
ATOM 6173 N N . GLU A 1 799 ? -20.729 35.708 11.984 1.00 36.19 799 GLU A N 1
ATOM 6174 C CA . GLU A 1 799 ? -20.535 37.097 11.554 1.00 36.19 799 GLU A CA 1
ATOM 6175 C C . GLU A 1 799 ? -21.898 37.753 11.276 1.00 36.19 799 GLU A C 1
ATOM 6177 O O . GLU A 1 799 ? -22.569 37.459 10.285 1.00 36.19 799 GLU A O 1
ATOM 6182 N N . VAL A 1 800 ? -22.304 38.701 12.122 1.00 42.34 800 VAL A N 1
ATOM 6183 C CA . VAL A 1 800 ? -23.420 39.604 11.820 1.00 42.34 800 VAL A CA 1
ATOM 6184 C C . VAL A 1 800 ? -22.835 40.899 11.265 1.00 42.34 800 VAL A C 1
ATOM 6186 O O . VAL A 1 800 ? -22.371 41.764 12.000 1.00 42.34 800 VAL A O 1
ATOM 6189 N N . SER A 1 801 ? -22.891 41.060 9.945 1.00 44.19 801 SER A N 1
ATOM 6190 C CA . SER A 1 801 ? -22.379 42.217 9.191 1.00 44.19 801 SER A CA 1
ATOM 6191 C C . SER A 1 801 ? -23.163 43.535 9.393 1.00 44.19 801 SER A C 1
ATOM 6193 O O . SER A 1 801 ? -23.153 44.412 8.526 1.00 44.19 801 SER A O 1
ATOM 6195 N N . SER A 1 802 ? -23.847 43.728 10.528 1.00 56.31 802 SER A N 1
ATOM 6196 C CA . SER A 1 802 ? -24.805 44.828 10.713 1.00 56.31 802 SER A CA 1
ATOM 6197 C C . SER A 1 802 ? -24.755 45.523 12.077 1.00 56.31 802 SER A C 1
ATOM 6199 O O . SER A 1 802 ? -25.794 45.770 12.696 1.00 56.31 802 SER A O 1
ATOM 6201 N N . VAL A 1 803 ? -23.561 45.887 12.547 1.00 59.84 803 VAL A N 1
ATOM 6202 C CA . VAL A 1 803 ? -23.407 46.801 13.688 1.00 59.84 803 VAL A CA 1
ATOM 6203 C C . VAL A 1 803 ? -22.334 47.845 13.385 1.00 59.84 803 VAL A C 1
ATOM 6205 O O . VAL A 1 803 ? -21.272 47.544 12.844 1.00 59.84 803 VAL A O 1
ATOM 6208 N N . GLN A 1 804 ? -22.621 49.101 13.721 1.00 63.19 804 GLN A N 1
ATOM 6209 C CA . GLN A 1 804 ? -21.701 50.224 13.577 1.00 63.19 804 GLN A CA 1
ATOM 6210 C C . GLN A 1 804 ? -21.391 50.839 14.938 1.00 63.19 804 GLN A C 1
ATOM 6212 O O . GLN A 1 804 ? -22.271 50.996 15.786 1.00 63.19 804 GLN A O 1
ATOM 6217 N N . THR A 1 805 ? -20.134 51.242 15.129 1.00 65.69 805 THR A N 1
ATOM 6218 C CA . THR A 1 805 ? -19.705 51.964 16.330 1.00 65.69 805 THR A CA 1
ATOM 6219 C C . THR A 1 805 ? -19.135 53.324 15.990 1.00 65.69 805 THR A C 1
ATOM 6221 O O . THR A 1 805 ? -18.358 53.465 15.047 1.00 65.69 805 THR A O 1
ATOM 6224 N N . TYR A 1 806 ? -19.466 54.322 16.798 1.00 68.19 806 TYR A N 1
ATOM 6225 C CA . TYR A 1 806 ? -18.853 55.644 16.728 1.00 68.19 806 TYR A CA 1
ATOM 6226 C C . TYR A 1 806 ? -18.955 56.346 18.082 1.00 68.19 806 TYR A C 1
ATOM 6228 O O . TYR A 1 806 ? -19.728 55.959 18.955 1.00 68.19 806 TYR A O 1
ATOM 6236 N N . SER A 1 807 ? -18.163 57.398 18.272 1.00 69.56 807 SER A N 1
ATOM 6237 C CA . SER A 1 807 ? -18.159 58.194 19.501 1.00 69.56 807 SER A CA 1
ATOM 6238 C C . SER A 1 807 ? -18.476 59.656 19.207 1.00 69.56 807 SER A C 1
ATOM 6240 O O . SER A 1 807 ? -17.929 60.223 18.258 1.00 69.56 807 SER A O 1
ATOM 6242 N N . TYR A 1 808 ? -19.294 60.291 20.043 1.00 72.25 808 TYR A N 1
ATOM 6243 C CA . TYR A 1 808 ? -19.621 61.713 19.950 1.00 72.25 808 TYR A CA 1
ATOM 6244 C C . TYR A 1 808 ? -19.862 62.312 21.344 1.00 72.25 808 TYR A C 1
ATOM 6246 O O . TYR A 1 808 ? -20.606 61.732 22.126 1.00 72.25 808 TYR A O 1
ATOM 6254 N N . ASN A 1 809 ? -19.255 63.471 21.647 1.00 70.44 809 ASN A N 1
ATOM 6255 C CA . ASN A 1 809 ? -19.400 64.208 22.919 1.00 70.44 809 ASN A CA 1
ATOM 6256 C C . ASN A 1 809 ? -19.381 63.302 24.167 1.00 70.44 809 ASN A C 1
ATOM 6258 O O . ASN A 1 809 ? -20.365 63.221 24.899 1.00 70.44 809 ASN A O 1
ATOM 6262 N N . ASP A 1 810 ? -18.269 62.595 24.373 1.00 78.31 810 ASP A N 1
ATOM 6263 C CA . ASP A 1 810 ? -18.036 61.704 25.522 1.00 78.31 810 ASP A CA 1
ATOM 6264 C C . ASP A 1 810 ? -19.020 60.518 25.646 1.00 78.31 810 ASP A C 1
ATOM 6266 O O . ASP A 1 810 ? -19.024 59.810 26.652 1.00 78.31 810 ASP A O 1
ATOM 6270 N N . THR A 1 811 ? -19.804 60.245 24.596 1.00 79.69 811 THR A N 1
ATOM 6271 C CA . THR A 1 811 ? -20.700 59.085 24.483 1.00 79.69 811 THR A CA 1
ATOM 6272 C C . THR A 1 811 ? -20.238 58.155 23.363 1.00 79.69 811 THR A C 1
ATOM 6274 O O . THR A 1 811 ? -19.930 58.604 22.256 1.00 79.69 811 THR A O 1
ATOM 6277 N N . PHE A 1 812 ? -20.194 56.857 23.641 1.00 80.56 812 PHE A N 1
ATOM 6278 C CA . PHE A 1 812 ? -19.912 55.794 22.682 1.00 80.56 812 PHE A CA 1
ATOM 6279 C C . PHE A 1 812 ? -21.216 55.119 22.270 1.00 80.56 812 PHE A C 1
ATOM 6281 O O . PHE A 1 812 ? -21.976 54.670 23.121 1.00 80.56 812 PHE A O 1
ATOM 6288 N N . PHE A 1 813 ? -21.465 55.037 20.969 1.00 79.94 813 PHE A N 1
ATOM 6289 C CA . PHE A 1 813 ? -22.669 54.439 20.409 1.00 79.94 813 PHE A CA 1
ATOM 6290 C C . PHE A 1 813 ? -22.356 53.073 19.807 1.00 79.94 813 PHE A C 1
ATOM 6292 O O . PHE A 1 813 ? -21.400 52.933 19.041 1.00 79.94 813 PHE A O 1
ATOM 6299 N N . ILE A 1 814 ? -23.197 52.096 20.141 1.00 79.56 814 ILE A N 1
ATOM 6300 C CA . ILE A 1 814 ? -23.289 50.790 19.485 1.00 79.56 814 ILE A CA 1
ATOM 6301 C C . ILE A 1 814 ? -24.649 50.770 18.788 1.00 79.56 814 ILE A C 1
ATOM 6303 O O . ILE A 1 814 ? -25.693 50.774 19.445 1.00 79.56 814 ILE A O 1
ATOM 6307 N N . GLU A 1 815 ? -24.635 50.828 17.460 1.00 77.50 815 GLU A N 1
ATOM 6308 C CA . GLU A 1 815 ? -25.835 50.950 16.640 1.00 77.50 815 GLU A CA 1
ATOM 6309 C C . GLU A 1 815 ? -26.018 49.720 15.759 1.00 77.50 815 GLU A C 1
ATOM 6311 O O . GLU A 1 815 ? -25.189 49.433 14.895 1.00 77.50 815 GLU A O 1
ATOM 6316 N N . PHE A 1 816 ? -27.128 49.017 15.964 1.00 74.56 816 PHE A N 1
ATOM 6317 C CA . PHE A 1 816 ? -27.514 47.879 15.138 1.00 74.56 816 PHE A CA 1
ATOM 6318 C C . PHE A 1 816 ? -28.132 48.391 13.831 1.00 74.56 816 PHE A C 1
ATOM 6320 O O . PHE A 1 816 ? -29.070 49.188 13.841 1.00 74.56 816 PHE A O 1
ATOM 6327 N N . THR A 1 817 ? -27.580 47.969 12.691 1.00 65.25 817 THR A N 1
ATOM 6328 C CA . THR A 1 817 ? -28.030 48.388 11.351 1.00 65.25 817 THR A CA 1
ATOM 6329 C C . THR A 1 817 ? -28.951 47.364 10.676 1.00 65.25 817 THR A C 1
ATOM 6331 O O . THR A 1 817 ? -29.480 47.639 9.599 1.00 65.25 817 THR A O 1
ATOM 6334 N N . GLY A 1 818 ? -29.199 46.222 11.326 1.00 62.50 818 GLY A N 1
ATOM 6335 C CA . GLY A 1 818 ? -30.123 45.160 10.915 1.00 62.50 818 GLY A CA 1
ATOM 6336 C C . GLY A 1 818 ? -30.740 44.440 12.128 1.00 62.50 818 GLY A C 1
ATOM 6337 O O . GLY A 1 818 ? -30.278 44.656 13.251 1.00 62.50 818 GLY A O 1
ATOM 6338 N N . PRO A 1 819 ? -31.808 43.638 11.941 1.00 57.09 819 PRO A N 1
ATOM 6339 C CA . PRO A 1 819 ? -32.398 42.848 13.023 1.00 57.09 819 PRO A CA 1
ATOM 6340 C C . PRO A 1 819 ? -31.425 41.763 13.506 1.00 57.09 819 PRO A C 1
ATOM 6342 O O . PRO A 1 819 ? -30.700 41.180 12.702 1.00 57.09 819 PRO A O 1
ATOM 6345 N N . VAL A 1 820 ? -31.425 41.493 14.813 1.00 60.50 820 VAL A N 1
ATOM 6346 C CA . VAL A 1 820 ? -30.651 40.403 15.424 1.00 60.50 820 VAL A CA 1
ATOM 6347 C C . VAL A 1 820 ? -31.600 39.227 15.613 1.00 60.50 820 VAL A C 1
ATOM 6349 O O . VAL A 1 820 ? -32.573 39.356 16.350 1.00 60.50 820 VAL A O 1
ATOM 6352 N N . ASP A 1 821 ? -31.341 38.104 14.943 1.00 56.56 821 ASP A N 1
ATOM 6353 C CA . ASP A 1 821 ? -32.096 36.869 15.163 1.00 56.56 821 ASP A CA 1
ATOM 6354 C C . ASP A 1 821 ? -31.428 36.057 16.288 1.00 56.56 821 ASP A C 1
ATOM 6356 O O . ASP A 1 821 ? -30.353 35.490 16.074 1.00 56.56 821 ASP A O 1
ATOM 6360 N N . PRO A 1 822 ? -32.032 35.978 17.488 1.00 52.75 822 PRO A N 1
ATOM 6361 C CA . PRO A 1 822 ? -31.451 35.264 18.622 1.00 52.75 822 PRO A CA 1
ATOM 6362 C C . PRO A 1 822 ? -31.352 33.747 18.412 1.00 52.75 822 PRO A C 1
ATOM 6364 O O . PRO A 1 822 ? -30.661 33.084 19.182 1.00 52.75 822 PRO A O 1
ATOM 6367 N N . THR A 1 823 ? -32.027 33.187 17.401 1.00 51.97 823 THR A N 1
ATOM 6368 C CA . THR A 1 823 ? -31.930 31.763 17.040 1.00 51.97 823 THR A CA 1
ATOM 6369 C C . THR A 1 823 ? -30.799 31.473 16.054 1.00 51.97 823 THR A C 1
ATOM 6371 O O . THR A 1 823 ? -30.363 30.329 15.947 1.00 51.97 823 THR A O 1
ATOM 6374 N N . ALA A 1 824 ? -30.289 32.507 15.379 1.00 47.66 824 ALA A N 1
ATOM 6375 C CA . ALA A 1 824 ? -29.194 32.415 14.416 1.00 47.66 824 ALA A CA 1
ATOM 6376 C C . ALA A 1 824 ? -27.832 32.850 14.994 1.00 47.66 824 ALA A C 1
ATOM 6378 O O . ALA A 1 824 ? -26.819 32.766 14.302 1.00 47.66 824 ALA A O 1
ATOM 6379 N N . VAL A 1 825 ? -27.790 33.326 16.244 1.00 50.62 825 VAL A N 1
ATOM 6380 C CA . VAL A 1 825 ? -26.575 33.809 16.920 1.00 50.62 825 VAL A CA 1
ATOM 6381 C C . VAL A 1 825 ? -26.192 32.835 18.041 1.00 50.62 825 VAL A C 1
ATOM 6383 O O . VAL A 1 825 ? -26.911 32.706 19.031 1.00 50.62 825 VAL A O 1
ATOM 6386 N N . SER A 1 826 ? -25.054 32.148 17.892 1.00 50.47 826 SER A N 1
ATOM 6387 C CA . SER A 1 826 ? -24.447 31.312 18.943 1.00 50.47 826 SER A CA 1
ATOM 6388 C C . SER A 1 826 ? -23.974 32.166 20.136 1.00 50.47 826 SER A C 1
ATOM 6390 O O . SER A 1 826 ? -23.836 33.384 20.012 1.00 50.47 826 SER A O 1
ATOM 6392 N N . GLU A 1 827 ? -23.723 31.568 21.313 1.00 50.47 827 GLU A N 1
ATOM 6393 C CA . GLU A 1 827 ? -23.173 32.296 22.475 1.00 50.47 827 GLU A CA 1
ATOM 6394 C C . GLU A 1 827 ? -21.736 32.783 22.207 1.00 50.47 827 GLU A C 1
ATOM 6396 O O . GLU A 1 827 ? -20.753 32.207 22.668 1.00 50.47 827 GLU A O 1
ATOM 6401 N N . GLY A 1 828 ? -21.598 33.894 21.492 1.00 52.41 828 GLY A N 1
ATOM 6402 C CA . GLY A 1 828 ? -20.320 34.385 20.993 1.00 52.41 828 GLY A CA 1
ATOM 6403 C C . GLY A 1 828 ? -20.335 35.876 20.670 1.00 52.41 828 GLY A C 1
ATOM 6404 O O . GLY A 1 828 ? -21.365 36.547 20.751 1.00 52.41 828 GLY A O 1
ATOM 6405 N N . ASN A 1 829 ? -19.148 36.413 20.388 1.00 47.94 829 ASN A N 1
ATOM 6406 C CA . ASN A 1 829 ? -18.938 37.829 20.087 1.00 47.94 829 ASN A CA 1
ATOM 6407 C C . ASN A 1 829 ? -19.633 38.212 18.771 1.00 47.94 829 ASN A C 1
ATOM 6409 O O . ASN A 1 829 ? -19.453 37.529 17.770 1.00 47.94 829 ASN A O 1
ATOM 6413 N N . VAL A 1 830 ? -20.352 39.335 18.749 1.00 49.03 830 VAL A N 1
ATOM 6414 C CA . VAL A 1 830 ? -20.758 39.990 17.497 1.00 49.03 830 VAL A CA 1
ATOM 6415 C C . VAL A 1 830 ? -19.575 40.815 16.993 1.00 49.03 830 VAL A C 1
ATOM 6417 O O . VAL A 1 830 ? -19.097 41.691 17.718 1.00 49.03 830 VAL A O 1
ATOM 6420 N N . ASP A 1 831 ? -19.085 40.538 15.784 1.00 40.91 831 ASP A N 1
ATOM 6421 C CA . ASP A 1 831 ? -17.885 41.195 15.259 1.00 40.91 831 ASP A CA 1
ATOM 6422 C C . ASP A 1 831 ? -18.143 42.669 14.883 1.00 40.91 831 ASP A C 1
ATOM 6424 O O . ASP A 1 831 ? -19.115 43.005 14.204 1.00 40.91 831 ASP A O 1
ATOM 6428 N N . LEU A 1 832 ? -17.272 43.566 15.355 1.00 44.53 832 LEU A N 1
ATOM 6429 C CA . LEU A 1 832 ? -17.364 45.023 15.212 1.00 44.53 832 LEU A CA 1
ATOM 6430 C C . LEU A 1 832 ? -16.040 45.594 14.709 1.00 44.53 832 LEU A C 1
ATOM 6432 O O . LEU A 1 832 ? -15.044 45.638 15.433 1.00 44.53 832 LEU A O 1
ATOM 6436 N N . ASN A 1 833 ? -16.033 46.153 13.502 1.00 36.97 833 ASN A N 1
ATOM 6437 C CA . ASN A 1 833 ? -14.828 46.779 12.972 1.00 36.97 833 ASN A CA 1
ATOM 6438 C C . ASN A 1 833 ? -14.565 48.181 13.570 1.00 36.97 833 ASN A C 1
ATOM 6440 O O . ASN A 1 833 ? -15.209 49.165 13.214 1.00 36.97 833 ASN A O 1
ATOM 6444 N N . GLY A 1 834 ? -13.523 48.266 14.408 1.00 46.78 834 GLY A N 1
ATOM 6445 C CA . GLY A 1 834 ? -12.498 49.319 14.348 1.00 46.78 834 GLY A CA 1
ATOM 6446 C C . GLY A 1 834 ? -12.712 50.640 15.102 1.00 46.78 834 GLY A C 1
ATOM 6447 O O . GLY A 1 834 ? -12.931 51.661 14.459 1.00 46.78 834 GLY A O 1
ATOM 6448 N N . LEU A 1 835 ? -12.444 50.682 16.422 1.00 42.50 835 LEU A N 1
ATOM 6449 C CA . LEU A 1 835 ? -12.039 51.900 17.163 1.00 42.50 835 LEU A CA 1
ATOM 6450 C C . LEU A 1 835 ? -11.130 51.568 18.373 1.00 42.50 835 LEU A C 1
ATOM 6452 O O . LEU A 1 835 ? -11.424 50.683 19.168 1.00 42.50 835 LEU A O 1
ATOM 6456 N N . ALA A 1 836 ? -10.040 52.324 18.563 1.00 43.09 836 ALA A N 1
ATOM 6457 C CA . ALA A 1 836 ? -8.937 52.016 19.495 1.00 43.09 836 ALA A CA 1
ATOM 6458 C C . ALA A 1 836 ? -9.227 52.176 21.013 1.00 43.09 836 ALA A C 1
ATOM 6460 O O . ALA A 1 836 ? -8.335 51.933 21.823 1.00 43.09 836 ALA A O 1
ATOM 6461 N N . HIS A 1 837 ? -10.440 52.585 21.406 1.00 50.22 837 HIS A N 1
ATOM 6462 C CA . HIS A 1 837 ? -10.849 52.790 22.812 1.00 50.22 837 HIS A CA 1
ATOM 6463 C C . HIS A 1 837 ? -12.298 52.336 23.090 1.00 50.22 837 HIS A C 1
ATOM 6465 O O . HIS A 1 837 ? -12.965 52.874 23.975 1.00 50.22 837 HIS A O 1
ATOM 6471 N N . ALA A 1 838 ? -12.815 51.400 22.292 1.00 53.94 838 ALA A N 1
ATOM 6472 C CA . ALA A 1 838 ? -14.197 50.943 22.376 1.00 53.94 838 ALA A CA 1
ATOM 6473 C C . ALA A 1 838 ? -14.409 49.909 23.503 1.00 53.94 838 ALA A C 1
ATOM 6475 O O . ALA A 1 838 ? -13.469 49.197 23.871 1.00 53.94 838 ALA A O 1
ATOM 6476 N N . PRO A 1 839 ? -15.634 49.787 24.052 1.00 56.06 839 PRO A N 1
ATOM 6477 C CA . PRO A 1 839 ? -16.014 48.564 24.744 1.00 56.06 839 PRO A CA 1
ATOM 6478 C C . PRO A 1 839 ? -15.818 47.351 23.821 1.00 56.06 839 PRO A C 1
ATOM 6480 O O . PRO A 1 839 ? -16.007 47.451 22.612 1.00 56.06 839 PRO A O 1
ATOM 6483 N N . GLY A 1 840 ? -15.390 46.228 24.394 1.00 51.97 840 GLY A N 1
ATOM 6484 C CA . GLY A 1 840 ? -15.249 44.951 23.706 1.00 51.97 840 GLY A CA 1
ATOM 6485 C C . GLY A 1 840 ? -16.569 44.471 23.106 1.00 51.97 840 GLY A C 1
ATOM 6486 O O . GLY A 1 840 ? -17.642 44.968 23.460 1.00 51.97 840 GLY A O 1
ATOM 6487 N N . PHE A 1 841 ? -16.452 43.509 22.192 1.00 56.00 841 PHE A N 1
ATOM 6488 C CA . PHE A 1 841 ? -17.551 43.006 21.374 1.00 56.00 841 PHE A CA 1
ATOM 6489 C C . PHE A 1 841 ? -18.798 42.675 22.215 1.00 56.00 841 PHE A C 1
ATOM 6491 O O . PHE A 1 841 ? -18.665 42.001 23.243 1.00 56.00 841 PHE A O 1
ATOM 6498 N N . PRO A 1 842 ? -19.996 43.154 21.821 1.00 60.31 842 PRO A N 1
ATOM 6499 C CA . PRO A 1 842 ? -21.230 42.739 22.456 1.00 60.31 842 PRO A CA 1
ATOM 6500 C C . PRO A 1 842 ? -21.381 41.227 22.303 1.00 60.31 842 PRO A C 1
ATOM 6502 O O . PRO A 1 842 ? -21.264 40.696 21.199 1.00 60.31 842 PRO A O 1
ATOM 6505 N N . LYS A 1 843 ? -21.639 40.541 23.413 1.00 61.97 843 LYS A N 1
ATOM 6506 C CA . LYS A 1 843 ? -21.919 39.108 23.443 1.00 61.97 843 LYS A CA 1
ATOM 6507 C C . LYS A 1 843 ? -23.407 38.900 23.673 1.00 61.97 843 LYS A C 1
ATOM 6509 O O . LYS A 1 843 ? -23.949 39.415 24.649 1.00 61.97 843 LYS A O 1
ATOM 6514 N N . TYR A 1 844 ? -24.060 38.134 22.807 1.00 64.62 844 TYR A N 1
ATOM 6515 C CA . TYR A 1 844 ? -25.422 37.684 23.075 1.00 64.62 844 TYR A CA 1
ATOM 6516 C C . TYR A 1 844 ? -25.391 36.520 24.074 1.00 64.62 844 TYR A C 1
ATOM 6518 O O . TYR A 1 844 ? -24.651 35.549 23.901 1.00 64.62 844 TYR A O 1
ATOM 6526 N N . LEU A 1 845 ? -26.158 36.646 25.155 1.00 62.28 845 LEU A N 1
ATOM 6527 C CA . LEU A 1 845 ? -26.293 35.635 26.197 1.00 62.28 845 LEU A CA 1
ATOM 6528 C C . LEU A 1 845 ? -27.639 34.937 26.024 1.00 62.28 845 LEU A C 1
ATOM 6530 O O . LEU A 1 845 ? -28.669 35.434 26.482 1.00 62.28 845 LEU A O 1
ATOM 6534 N N . SER A 1 846 ? -27.623 33.773 25.374 1.00 58.34 846 SER A N 1
ATOM 6535 C CA . SER A 1 846 ? -28.841 33.023 25.043 1.00 58.34 846 SER A CA 1
ATOM 6536 C C . SER A 1 846 ? -29.651 32.643 26.288 1.00 58.34 846 SER A C 1
ATOM 6538 O O . SER A 1 846 ? -30.878 32.727 26.287 1.00 58.34 846 SER A O 1
ATOM 6540 N N . ALA A 1 847 ? -28.962 32.324 27.390 1.00 57.84 847 ALA A N 1
ATOM 6541 C CA . ALA A 1 847 ? -29.583 31.944 28.654 1.00 57.84 847 ALA A CA 1
ATOM 6542 C C . ALA A 1 847 ? -30.403 33.068 29.315 1.00 57.84 847 ALA A C 1
ATOM 6544 O O . ALA A 1 847 ? -31.346 32.777 30.053 1.00 57.84 847 ALA A O 1
ATOM 6545 N N . THR A 1 848 ? -30.048 34.339 29.089 1.00 62.50 848 THR A N 1
ATOM 6546 C CA . THR A 1 848 ? -30.728 35.494 29.707 1.00 62.50 848 THR A CA 1
ATOM 6547 C C . THR A 1 848 ? -31.455 36.389 28.706 1.00 62.50 848 THR A C 1
ATOM 6549 O O . THR A 1 848 ? -32.216 37.257 29.128 1.00 62.50 848 THR A O 1
ATOM 6552 N N . ASN A 1 849 ? -31.286 36.149 27.401 1.00 62.78 849 ASN A N 1
ATOM 6553 C CA . ASN A 1 849 ? -31.749 37.016 26.315 1.00 62.78 849 ASN A CA 1
ATOM 6554 C C . ASN A 1 849 ? -31.226 38.460 26.462 1.00 62.78 849 ASN A C 1
ATOM 6556 O O . ASN A 1 849 ? -31.951 39.438 26.271 1.00 62.78 849 ASN A O 1
ATOM 6560 N N . GLU A 1 850 ? -29.958 38.593 26.857 1.00 68.12 850 GLU A N 1
ATOM 6561 C CA . GLU A 1 850 ? -29.296 39.879 27.080 1.00 68.12 850 GLU A CA 1
ATOM 6562 C C . GLU A 1 850 ? -28.101 40.064 26.143 1.00 68.12 850 GLU A C 1
ATOM 6564 O O . GLU A 1 850 ? -27.478 39.105 25.687 1.00 68.12 850 GLU A O 1
ATOM 6569 N N . ILE A 1 851 ? -27.750 41.326 25.894 1.00 68.50 851 ILE A N 1
ATOM 6570 C CA . ILE A 1 851 ? -26.512 41.698 25.210 1.00 68.50 851 ILE A CA 1
ATOM 6571 C C . ILE A 1 851 ? -25.525 42.202 26.262 1.00 68.50 851 ILE A C 1
ATOM 6573 O O . ILE A 1 851 ? -25.723 43.256 26.870 1.00 68.50 851 ILE A O 1
ATOM 6577 N N . GLU A 1 852 ? -24.444 41.458 26.470 1.00 71.56 852 GLU A N 1
ATOM 6578 C CA . GLU A 1 852 ? -23.350 41.845 27.351 1.00 71.56 852 GLU A CA 1
ATOM 6579 C C . GLU A 1 852 ? -22.358 42.729 26.590 1.00 71.56 852 GLU A C 1
ATOM 6581 O O . GLU A 1 852 ? -21.736 42.289 25.630 1.00 71.56 852 GLU A O 1
ATOM 6586 N N . VAL A 1 853 ? -22.152 43.966 27.048 1.00 70.12 853 VAL A N 1
ATOM 6587 C CA . VAL A 1 853 ? -21.119 44.870 26.518 1.00 70.12 853 VAL A CA 1
ATOM 6588 C C . VAL A 1 853 ? -20.020 45.044 27.562 1.00 70.12 853 VAL A C 1
ATOM 6590 O O . VAL A 1 853 ? -20.264 45.553 28.658 1.00 70.12 853 VAL A O 1
ATOM 6593 N N . ARG A 1 854 ? -18.782 44.655 27.234 1.00 68.62 854 ARG A N 1
ATOM 6594 C CA . ARG A 1 854 ? -17.648 44.736 28.171 1.00 68.62 854 ARG A CA 1
ATOM 6595 C C . ARG A 1 854 ? -16.762 45.937 27.888 1.00 68.62 854 ARG A C 1
ATOM 6597 O O . ARG A 1 854 ? -15.919 45.895 27.008 1.00 68.62 854 ARG A O 1
ATOM 6604 N N . ALA A 1 855 ? -16.860 46.994 28.682 1.00 66.00 855 ALA A N 1
ATOM 6605 C CA . ALA A 1 855 ? -15.916 48.107 28.586 1.00 66.00 855 ALA A CA 1
ATOM 6606 C C . ALA A 1 855 ? -14.519 47.746 29.126 1.00 66.00 855 ALA A C 1
ATOM 6608 O O . ALA A 1 855 ? -14.393 47.097 30.170 1.00 66.00 855 ALA A O 1
ATOM 6609 N N . THR A 1 856 ? -13.461 48.212 28.457 1.00 62.72 856 THR A N 1
ATOM 6610 C CA . THR A 1 856 ? -12.082 48.049 28.936 1.00 62.72 856 THR A CA 1
ATOM 6611 C C . THR A 1 856 ? -11.856 48.811 30.246 1.00 62.72 856 THR A C 1
ATOM 6613 O O . THR A 1 856 ? -12.537 49.791 30.570 1.00 62.72 856 THR A O 1
ATOM 6616 N N . SER A 1 857 ? -10.881 48.372 31.048 1.00 62.56 857 SER A N 1
ATOM 6617 C CA . SER A 1 857 ? -10.639 48.960 32.375 1.00 62.56 857 SER A CA 1
ATOM 6618 C C . SER A 1 857 ? -10.301 50.456 32.338 1.00 62.56 857 SER A C 1
ATOM 6620 O O . SER A 1 857 ? -10.554 51.154 33.322 1.00 62.56 857 SER A O 1
ATOM 6622 N N . ASP A 1 858 ? -9.787 50.946 31.211 1.00 62.66 858 ASP A N 1
ATOM 6623 C CA . ASP A 1 858 ? -9.399 52.329 30.923 1.00 62.66 858 ASP A CA 1
ATOM 6624 C C . ASP A 1 858 ? -10.512 53.194 30.294 1.00 62.66 858 ASP A C 1
ATOM 6626 O O . ASP A 1 858 ? -10.269 54.370 30.035 1.00 62.66 858 ASP A O 1
ATOM 6630 N N . PHE A 1 859 ? -11.738 52.675 30.117 1.00 72.81 859 PHE A N 1
ATOM 6631 C CA . PHE A 1 859 ? -12.879 53.474 29.646 1.00 72.81 859 PHE A CA 1
ATOM 6632 C C . PHE A 1 859 ? -13.097 54.720 30.539 1.00 72.81 859 PHE A C 1
ATOM 6634 O O . PHE A 1 859 ? -13.179 54.573 31.759 1.00 72.81 859 PHE A O 1
ATOM 6641 N N . PRO A 1 860 ? -13.188 55.955 30.029 1.00 74.31 860 PRO A N 1
ATOM 6642 C CA . PRO A 1 860 ? -13.100 57.123 30.907 1.00 74.31 860 PRO A CA 1
ATOM 6643 C C . PRO A 1 860 ? -14.293 57.262 31.874 1.00 74.31 860 PRO A C 1
ATOM 6645 O O . PRO A 1 860 ? -15.443 56.996 31.525 1.00 74.31 860 PRO A O 1
ATOM 6648 N N . VAL A 1 861 ? -14.032 57.699 33.110 1.00 80.00 861 VAL A N 1
ATOM 6649 C CA . VAL A 1 861 ? -15.093 58.015 34.084 1.00 80.00 861 VAL A CA 1
ATOM 6650 C C . VAL A 1 861 ? -15.840 59.267 33.631 1.00 80.00 861 VAL A C 1
ATOM 6652 O O . VAL A 1 861 ? -15.224 60.260 33.255 1.00 80.00 861 VAL A O 1
ATOM 6655 N N . GLY A 1 862 ? -17.170 59.222 33.676 1.00 80.56 862 GLY A N 1
ATOM 6656 C CA . GLY A 1 862 ? -18.059 60.274 33.191 1.00 80.56 862 GLY A CA 1
ATOM 6657 C C . GLY A 1 862 ? -18.507 60.104 31.739 1.00 80.56 862 GLY A C 1
ATOM 6658 O O . GLY A 1 862 ? -19.433 60.808 31.341 1.00 80.56 862 GLY A O 1
ATOM 6659 N N . HIS A 1 863 ? -17.910 59.172 30.987 1.00 84.38 863 HIS A N 1
ATOM 6660 C CA . HIS A 1 863 ? -18.330 58.840 29.626 1.00 84.38 863 HIS A CA 1
ATOM 6661 C C . HIS A 1 863 ? -19.488 57.837 29.632 1.00 84.38 863 HIS A C 1
ATOM 6663 O O . HIS A 1 863 ? -19.674 57.071 30.587 1.00 84.38 863 HIS A O 1
ATOM 6669 N N . GLU A 1 864 ? -20.264 57.858 28.554 1.00 87.56 864 GLU A N 1
ATOM 6670 C CA . GLU A 1 864 ? -21.498 57.089 28.399 1.00 87.56 864 GLU A CA 1
ATOM 6671 C C . GLU A 1 864 ? -21.369 56.050 27.276 1.00 87.56 864 GLU A C 1
ATOM 6673 O O . GLU A 1 864 ? -20.619 56.245 26.320 1.00 87.56 864 GLU A O 1
ATOM 6678 N N . ILE A 1 865 ? -22.084 54.932 27.402 1.00 85.62 865 ILE A N 1
ATOM 6679 C CA . ILE A 1 865 ? -22.290 53.932 26.351 1.00 85.62 865 ILE A CA 1
ATOM 6680 C C . ILE A 1 865 ? -23.783 53.890 26.058 1.00 85.62 865 ILE A C 1
ATOM 6682 O O . ILE A 1 865 ? -24.572 53.622 26.963 1.00 85.62 865 ILE A O 1
ATOM 6686 N N . THR A 1 866 ? -24.161 54.115 24.806 1.00 85.69 866 THR A N 1
ATOM 6687 C CA . THR A 1 866 ? -25.542 54.021 24.334 1.00 85.69 866 THR A CA 1
ATOM 6688 C C . THR A 1 866 ? -25.675 52.877 23.339 1.00 85.69 866 THR A C 1
ATOM 6690 O O . THR A 1 866 ? -24.989 52.854 22.316 1.00 85.69 866 THR A O 1
ATOM 6693 N N . ILE A 1 867 ? -26.585 51.948 23.625 1.00 83.88 867 ILE A N 1
ATOM 6694 C CA . ILE A 1 867 ? -27.004 50.881 22.711 1.00 83.88 867 ILE A CA 1
ATOM 6695 C C . ILE A 1 867 ? -28.311 51.324 22.063 1.00 83.88 867 ILE A C 1
ATOM 6697 O O . ILE A 1 867 ? -29.245 51.687 22.781 1.00 83.88 867 ILE A O 1
ATOM 6701 N N . ARG A 1 868 ? -28.374 51.314 20.728 1.00 82.25 868 ARG A N 1
ATOM 6702 C CA . ARG A 1 868 ? -29.533 51.835 19.992 1.00 82.25 868 ARG A CA 1
ATOM 6703 C C . ARG A 1 868 ? -29.873 51.073 18.720 1.00 82.25 868 ARG A C 1
ATOM 6705 O O . ARG A 1 868 ? -29.029 50.365 18.169 1.00 82.25 868 ARG A O 1
ATOM 6712 N N . ASN A 1 869 ? -31.099 51.290 18.239 1.00 77.00 869 ASN A N 1
ATOM 6713 C CA . ASN A 1 869 ? -31.670 50.652 17.042 1.00 77.00 869 ASN A CA 1
ATOM 6714 C C . ASN A 1 869 ? -31.719 49.114 17.104 1.00 77.00 869 ASN A C 1
ATOM 6716 O O . ASN A 1 869 ? -31.807 48.450 16.072 1.00 77.00 869 ASN A O 1
ATOM 6720 N N . LEU A 1 870 ? -31.703 48.544 18.311 1.00 77.31 870 LEU A N 1
ATOM 6721 C CA . LEU A 1 870 ? -31.912 47.116 18.504 1.00 77.31 870 LEU A CA 1
ATOM 6722 C C . LEU A 1 870 ? -33.382 46.774 18.223 1.00 77.31 870 LEU A C 1
ATOM 6724 O O . LEU A 1 870 ? -34.284 47.508 18.626 1.00 77.31 870 LEU A O 1
ATOM 6728 N N . LYS A 1 871 ? -33.620 45.659 17.537 1.00 72.06 871 LYS A N 1
ATOM 6729 C CA . LYS A 1 871 ? -34.953 45.087 17.339 1.00 72.06 871 LYS A CA 1
ATOM 6730 C C . LYS A 1 871 ? -35.010 43.711 17.980 1.00 72.06 871 LYS A C 1
ATOM 6732 O O . LYS A 1 871 ? -33.998 43.012 17.967 1.00 72.06 871 LYS A O 1
ATOM 6737 N N . ASP A 1 872 ? -36.156 43.356 18.542 1.00 68.31 872 ASP A N 1
ATOM 6738 C CA . ASP A 1 872 ? -36.388 42.002 19.038 1.00 68.31 872 ASP A CA 1
ATOM 6739 C C . ASP A 1 872 ? -36.655 41.011 17.889 1.00 68.31 872 ASP A C 1
ATOM 6741 O O . ASP A 1 872 ? -36.638 41.378 16.709 1.00 68.31 872 ASP A O 1
ATOM 6745 N N . ALA A 1 873 ? -36.877 39.741 18.241 1.00 59.38 873 ALA A N 1
ATOM 6746 C CA . ALA A 1 873 ? -37.090 38.650 17.289 1.00 59.38 873 ALA A CA 1
ATOM 6747 C C . ALA A 1 873 ? -38.318 38.853 16.377 1.00 59.38 873 ALA A C 1
ATOM 6749 O O . ALA A 1 873 ? -38.356 38.300 15.280 1.00 59.38 873 ALA A O 1
ATOM 6750 N N . ASP A 1 874 ? -39.289 39.673 16.795 1.00 62.12 874 ASP A N 1
ATOM 6751 C CA . ASP A 1 874 ? -40.487 40.006 16.017 1.00 62.12 874 ASP A CA 1
ATOM 6752 C C . ASP A 1 874 ? -40.284 41.267 15.147 1.00 62.12 874 ASP A C 1
ATOM 6754 O O . ASP A 1 874 ? -41.155 41.655 14.363 1.00 62.12 874 ASP A O 1
ATOM 6758 N N . GLY A 1 875 ? -39.105 41.896 15.234 1.00 64.12 875 GLY A N 1
ATOM 6759 C CA . GLY A 1 875 ? -38.741 43.103 14.499 1.00 64.12 875 GLY A CA 1
ATOM 6760 C C . GLY A 1 875 ? -39.205 44.403 15.161 1.00 64.12 875 GLY A C 1
ATOM 6761 O O . GLY A 1 875 ? -39.067 45.471 14.544 1.00 64.12 875 GLY A O 1
ATOM 6762 N N . GLU A 1 876 ? -39.718 44.338 16.393 1.00 72.75 876 GLU A N 1
ATOM 6763 C CA . GLU A 1 876 ? -40.168 45.499 17.157 1.00 72.75 876 GLU A CA 1
ATOM 6764 C C . GLU A 1 876 ? -38.971 46.221 17.804 1.00 72.75 876 GLU A C 1
ATOM 6766 O O . GLU A 1 876 ? -38.002 45.589 18.232 1.00 72.75 876 GLU A O 1
ATOM 6771 N N . PRO A 1 877 ? -38.973 47.565 17.850 1.00 77.19 877 PRO A N 1
ATOM 6772 C CA . PRO A 1 877 ? -37.840 48.329 18.358 1.00 77.19 877 PRO A CA 1
ATOM 6773 C C . PRO A 1 877 ? -37.699 48.194 19.880 1.00 77.19 877 PRO A C 1
ATOM 6775 O O . PRO A 1 877 ? -38.607 48.536 20.642 1.00 77.19 877 PRO A O 1
ATOM 6778 N N . VAL A 1 878 ? -36.511 47.788 20.327 1.00 79.69 878 VAL A N 1
ATOM 6779 C CA . VAL A 1 878 ? -36.109 47.825 21.735 1.00 79.69 878 VAL A CA 1
ATOM 6780 C C . VAL A 1 878 ? -35.685 49.258 22.081 1.00 79.69 878 VAL A C 1
ATOM 6782 O O . VAL A 1 878 ? -34.892 49.845 21.341 1.00 79.69 878 VAL A O 1
ATOM 6785 N N . PRO A 1 879 ? -36.177 49.847 23.189 1.00 83.88 879 PRO A N 1
ATOM 6786 C CA . PRO A 1 879 ? -35.786 51.194 23.588 1.00 83.88 879 PRO A CA 1
ATOM 6787 C C . PRO A 1 879 ? -34.273 51.329 23.774 1.00 83.88 879 PRO A C 1
ATOM 6789 O O . PRO A 1 879 ? -33.649 50.483 24.419 1.00 83.88 879 PRO A O 1
ATOM 6792 N N . ASP A 1 880 ? -33.714 52.425 23.260 1.00 87.25 880 ASP A N 1
ATOM 6793 C CA . ASP A 1 880 ? -32.308 52.775 23.450 1.00 87.25 880 ASP A CA 1
ATOM 6794 C C . ASP A 1 880 ? -31.957 52.812 24.941 1.00 87.25 880 ASP A C 1
ATOM 6796 O O . ASP A 1 880 ? -32.699 53.368 25.756 1.00 87.25 880 ASP A O 1
ATOM 6800 N N . GLN A 1 881 ? -30.804 52.247 25.293 1.00 86.06 881 GLN A N 1
ATOM 6801 C CA . GLN A 1 881 ? -30.328 52.208 26.674 1.00 86.06 881 GLN A CA 1
ATOM 6802 C C . GLN A 1 881 ? -28.979 52.894 26.788 1.00 86.06 881 GLN A C 1
ATOM 6804 O O . GLN A 1 881 ? -28.065 52.600 26.013 1.00 86.06 881 GLN A O 1
ATOM 6809 N N . THR A 1 882 ? -28.835 53.759 27.791 1.00 86.31 882 THR A N 1
ATOM 6810 C CA . THR A 1 882 ? -27.586 54.492 28.031 1.00 86.31 882 THR A CA 1
ATOM 6811 C C . THR A 1 882 ? -27.048 54.217 29.424 1.00 86.31 882 THR A C 1
ATOM 6813 O O . THR A 1 882 ? -27.766 54.330 30.416 1.00 86.31 882 THR A O 1
ATOM 6816 N N . TRP A 1 883 ? -25.755 53.918 29.508 1.00 85.81 883 TRP A N 1
ATOM 6817 C CA . TRP A 1 883 ? -25.046 53.605 30.744 1.00 85.81 883 TRP A CA 1
ATOM 6818 C C . TRP A 1 883 ? -23.842 54.522 30.921 1.00 85.81 883 TRP A C 1
ATOM 6820 O O . TRP A 1 883 ? -23.037 54.681 30.009 1.00 85.81 883 TRP A O 1
ATOM 6830 N N . LYS A 1 884 ? -23.680 55.102 32.110 1.00 86.06 884 LYS A N 1
ATOM 6831 C CA . LYS A 1 884 ? -22.586 56.019 32.446 1.00 86.06 884 LYS A CA 1
ATOM 6832 C C . LYS A 1 884 ? -21.601 55.388 33.409 1.00 86.06 884 LYS A C 1
ATOM 6834 O O . LYS A 1 884 ? -22.000 54.818 34.426 1.00 86.06 884 LYS A O 1
ATOM 6839 N N . ARG A 1 885 ? -20.303 55.555 33.151 1.00 82.81 885 ARG A N 1
ATOM 6840 C CA . ARG A 1 885 ? -19.262 55.131 34.097 1.00 82.81 885 ARG A CA 1
ATOM 6841 C C . ARG A 1 885 ? -19.107 56.165 35.215 1.00 82.81 885 ARG A C 1
ATOM 6843 O O . ARG A 1 885 ? -18.786 57.317 34.934 1.00 82.81 885 ARG A O 1
ATOM 6850 N N . VAL A 1 886 ? -19.272 55.762 36.479 1.00 80.69 886 VAL A N 1
ATOM 6851 C CA . VAL A 1 886 ? -19.364 56.703 37.622 1.00 80.69 886 VAL A CA 1
ATOM 6852 C C . VAL A 1 886 ? -18.146 56.753 38.564 1.00 80.69 886 VAL A C 1
ATOM 6854 O O . VAL A 1 886 ? -18.019 57.733 39.293 1.00 80.69 886 VAL A O 1
ATOM 6857 N N . LEU A 1 887 ? -17.207 55.788 38.547 1.00 70.75 887 LEU A N 1
ATOM 6858 C CA . LEU A 1 887 ? -16.028 55.778 39.450 1.00 70.75 887 LEU A CA 1
ATOM 6859 C C . LEU A 1 887 ? -14.727 55.224 38.826 1.00 70.75 887 LEU A C 1
ATOM 6861 O O . LEU A 1 887 ? -14.752 54.379 37.925 1.00 70.75 887 LEU A O 1
ATOM 6865 N N . GLU A 1 888 ? -13.573 55.646 39.369 1.00 56.06 888 GLU A N 1
ATOM 6866 C CA . GLU A 1 888 ? -12.245 55.072 39.080 1.00 56.06 888 GLU A CA 1
ATOM 6867 C C . GLU A 1 888 ? -12.050 53.750 39.859 1.00 56.06 888 GLU A C 1
ATOM 6869 O O . GLU A 1 888 ? -11.694 53.736 41.034 1.00 56.06 888 GLU A O 1
ATOM 6874 N N . GLY A 1 889 ? -12.331 52.616 39.207 1.00 56.59 889 GLY A N 1
ATOM 6875 C CA . GLY A 1 889 ? -12.217 51.255 39.757 1.00 56.59 889 GLY A CA 1
ATOM 6876 C C . GLY A 1 889 ? -13.059 50.244 38.963 1.00 56.59 889 GLY A C 1
ATOM 6877 O O . GLY A 1 889 ? -13.772 50.639 38.039 1.00 56.59 889 GLY A O 1
ATOM 6878 N N . ARG A 1 890 ? -12.975 48.936 39.271 1.00 46.28 890 ARG A N 1
ATOM 6879 C CA . ARG A 1 890 ? -13.785 47.904 38.585 1.00 46.28 890 ARG A CA 1
ATOM 6880 C C . ARG A 1 890 ? -15.277 48.071 38.928 1.00 46.28 890 ARG A C 1
ATOM 6882 O O . ARG A 1 890 ? -15.671 47.802 40.056 1.00 46.28 890 ARG A O 1
ATOM 6889 N N . GLY A 1 891 ? -16.089 48.429 37.929 1.00 57.09 891 GLY A N 1
ATOM 6890 C CA . GLY A 1 891 ? -17.437 47.867 37.769 1.00 57.09 891 GLY A CA 1
ATOM 6891 C C . GLY A 1 891 ? -18.667 48.671 38.207 1.00 57.09 891 GLY A C 1
ATOM 6892 O O . GLY A 1 891 ? -19.727 48.062 38.266 1.00 57.09 891 GLY A O 1
ATOM 6893 N N . GLN A 1 892 ? -18.603 49.978 38.496 1.00 70.56 892 GLN A N 1
ATOM 6894 C CA . GLN A 1 892 ? -19.832 50.748 38.777 1.00 70.56 892 GLN A CA 1
ATOM 6895 C C . GLN A 1 892 ? -20.298 51.563 37.562 1.00 70.56 892 GLN A C 1
ATOM 6897 O O . GLN A 1 892 ? -19.643 52.527 37.154 1.00 70.56 892 GLN A O 1
ATOM 6902 N N . TRP A 1 893 ? -21.444 51.147 37.019 1.00 80.19 893 TRP A N 1
ATOM 6903 C CA . TRP A 1 893 ? -22.186 51.785 35.934 1.00 80.19 893 TRP A CA 1
ATOM 6904 C C . TRP A 1 893 ? -23.552 52.230 36.446 1.00 80.19 893 TRP A C 1
ATOM 6906 O O . TRP A 1 893 ? -24.190 51.511 37.214 1.00 80.19 893 TRP A O 1
ATOM 6916 N N . GLU A 1 894 ? -24.000 53.401 36.013 1.00 84.25 894 GLU A N 1
ATOM 6917 C CA . GLU A 1 894 ? -25.338 53.913 36.299 1.00 84.25 894 GLU A CA 1
ATOM 6918 C C . GLU A 1 894 ? -26.144 53.949 35.000 1.00 84.25 894 GLU A C 1
ATOM 6920 O O . GLU A 1 894 ? -25.673 54.488 33.996 1.00 84.25 894 GLU A O 1
ATOM 6925 N N . LYS A 1 895 ? -27.346 53.364 35.004 1.00 83.31 895 LYS A N 1
ATOM 6926 C CA . LYS A 1 895 ? -28.267 53.478 33.871 1.00 83.31 895 LYS A CA 1
ATOM 6927 C C . LYS A 1 895 ? -28.821 54.900 33.838 1.00 83.31 895 LYS A C 1
ATOM 6929 O O . LYS A 1 895 ? -29.447 55.340 34.799 1.00 83.31 895 LYS A O 1
ATOM 6934 N N . VAL A 1 896 ? -28.562 55.609 32.747 1.00 80.00 896 VAL A N 1
ATOM 6935 C CA . VAL A 1 896 ? -28.982 56.998 32.535 1.00 80.00 896 VAL A CA 1
ATOM 6936 C C . VAL A 1 896 ? -30.399 57.052 31.972 1.00 80.00 896 VAL A C 1
ATOM 6938 O O . VAL A 1 896 ? -31.186 57.867 32.440 1.00 80.00 896 VAL A O 1
ATOM 6941 N N . ASN A 1 897 ? -30.712 56.183 31.002 1.00 64.44 897 ASN A N 1
ATOM 6942 C CA . ASN A 1 897 ? -32.034 55.999 30.393 1.00 64.44 897 ASN A CA 1
ATOM 6943 C C . ASN A 1 897 ? -32.250 54.530 30.027 1.00 64.44 897 ASN A C 1
ATOM 6945 O O . ASN A 1 897 ? -31.266 53.882 29.589 1.00 64.44 897 ASN A O 1
#

Secondary structure (DSSP, 8-state):
--HHHHHHHHHHHHHTTSSSS------------------EEEEEESSSEESS---TT--EEEEE-S-SEEEEEEEESSTT-EEEETTEEE-TTSPEEEE--TT--EEEEEEE-TT--EEEEEEEEE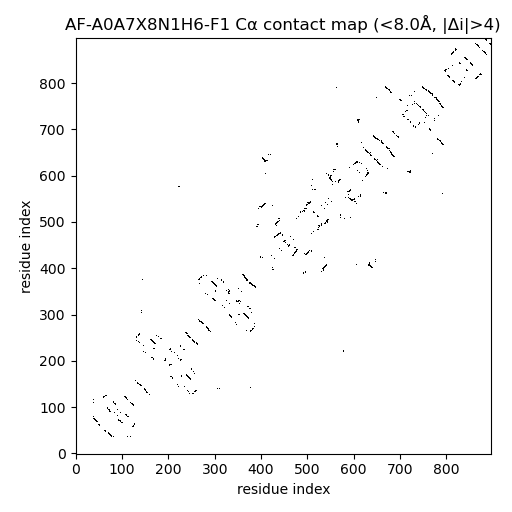----SPEEEEEEE-S-SSSGGGEEEEEEPPS--TT--EEEEEEESS-HHHHHHHHTT--HHHHHHHHH-SS--TTTTS-EEE--GGGTTTT-EEPPTT-B-TTT-PBP-SEEEEEEEEEEETTEEEEEEEEEEEEEE----EEEEEE--SSSGGG-EEEEEPP--TT--EEEEEEESS-HHHHHHHHHSS--HHHHHHHHHTTS-EEEEHHHHTTS-EEPPTTPPPTTS----SSEEEEEEEEE-SSSEEEEEEEEEEEE-SPPPPPPS--TTS--EEEEE-S-GGG-SHHHHHHHHHHT-SS-EEEEE-TTSSSHHHHHHHHH-TTSSS--HHHHHHHTT-EEEEE--STTTHHHHTT-HHHHHHHHT-SEEEE-SS-HHHHHHHHB-TTSPBPHHHHHHHHHHHTT-EEEEETHHHHHTSSSEE----HHHHHHH--PEE--GGGS-TT----TTSTT--EEE-----S-SEEEEESTGGGT-HHHHHHHHHHHT-SEEEEEPTTEEEEEETTEEEEEESSEEEEEE-TT-EEPPTTTSSS-EEEEEEEEEEETT-EEETTT--EEPPTT-EEPP---------S-TT-TTTHHHHHHHHHHHSS-SEEEEEEEETTTTEEEEEEEE--TT-EEEEEEEEPSSGGGTTSEEEEEEEEEEEEEEEE--PPP----EEEEEETTEEEEEESS---TTT--SSBPP----TTPPEEEEEETTTTEEEEE--TTPPTT-EEEEES-B-TTSPBPPPEEEEE-SSSS--EEE--

Radius of gyration: 37.25 Å; Cα contacts (8 Å, |Δi|>4): 2162; chains: 1; bounding box: 76×124×104 Å

Solvent-accessible surface area (backbone atoms only — not comparable to full-atom values): 47727 Å² total; per-residue (Å²): 126,76,72,71,60,56,63,57,56,57,58,58,54,54,64,72,67,67,79,78,80,82,83,80,90,80,85,90,82,87,84,81,77,87,66,89,47,52,41,47,74,43,74,46,55,77,62,40,46,62,67,73,82,88,51,66,84,62,46,69,42,48,32,38,34,91,54,66,46,47,39,33,42,49,37,63,63,26,93,73,52,46,42,24,48,75,84,40,80,51,67,49,93,40,75,42,77,42,78,52,59,92,91,57,55,58,51,40,40,36,26,25,41,91,82,71,53,68,40,68,34,38,36,37,51,40,67,71,55,50,42,59,37,75,39,36,64,45,73,80,51,89,36,76,52,66,59,18,32,20,54,21,39,39,81,46,98,55,54,95,67,60,74,39,34,37,40,38,37,22,77,56,56,72,69,64,50,49,67,54,53,60,69,37,44,54,70,57,52,47,43,16,62,64,60,91,63,96,60,81,50,54,36,20,47,44,79,48,82,71,67,92,51,46,81,73,81,29,45,63,46,60,66,81,41,16,27,56,83,77,49,40,69,82,61,70,46,62,26,40,37,36,40,32,27,28,26,97,84,14,50,70,26,66,32,62,33,84,49,65,50,61,24,51,55,45,42,41,75,37,41,66,43,71,70,56,83,52,59,50,49,27,27,38,39,63,46,82,62,97,53,92,66,57,58,34,37,37,42,35,34,32,74,62,57,67,76,76,49,48,60,67,51,63,75,46,58,31,52,69,49,56,55,50,37,35,76,69,27,19,34,44,79,33,48,66,77,66,61,77,76,58,69,47,61,51,54,75,78,45,23,24,60,91,64,46,69,85,64,75,44,62,25,36,38,34,38,30,32,23,24,79,68,34,54,55,29,58,33,56,20,89,54,58,52,55,34,55,77,78,47,66,60,59,80,65,27,61,91,44,59,34,34,40,35,40,20,5,19,72,55,79,84,54,61,59,58,58,49,49,54,42,59,64,26,68,41,90,59,39,34,29,30,41,40,39,17,21,39,85,26,43,63,59,31,45,41,52,32,71,40,75,80,60,101,54,71,8,49,47,60,49,37,41,75,72,42,37,43,64,37,90,50,75,38,6,54,81,33,20,92,54,45,28,69,32,68,54,57,28,24,43,42,21,46,22,37,28,37,37,31,39,54,63,38,33,64,28,40,33,52,38,34,30,38,54,90,50,47,76,30,60,34,40,51,19,53,50,48,22,24,72,22,3,7,29,42,34,16,26,22,23,22,19,27,28,28,6,53,53,25,64,46,80,49,54,17,68,59,33,30,48,62,19,54,65,45,84,51,49,40,64,72,54,48,77,62,48,78,81,63,65,82,46,96,67,26,36,26,35,29,59,28,67,52,71,40,77,76,34,40,45,44,42,35,13,37,53,58,11,38,64,45,32,50,54,49,49,27,63,78,70,70,40,40,33,38,37,33,19,16,46,34,12,31,38,42,32,48,83,58,38,33,34,30,42,40,64,42,42,37,36,38,39,38,40,81,76,35,48,65,64,68,74,61,74,49,76,25,33,41,40,37,51,28,31,36,30,34,36,24,54,57,17,33,39,29,77,80,82,67,47,74,47,79,19,90,78,49,44,78,59,75,65,41,101,50,78,70,54,80,69,93,42,68,54,30,57,62,32,32,48,55,49,37,51,59,27,44,66,41,16,73,61,51,61,49,79,49,76,46,75,43,84,93,74,55,30,38,39,38,41,34,43,37,54,56,96,76,36,46,41,28,37,34,94,47,58,32,75,55,78,79,43,44,92,39,56,40,41,34,40,35,53,31,31,36,31,39,39,32,48,59,61,74,68,50,52,81,51,95,37,55,48,74,54,74,57,94,66,29,38,38,44,35,37,75,48,76,52,54,74,90,73,50,49,84,28,53,42,61,68,89,82,67,101,79,54,57,45,57,43,26,48,36,77,94,76,76,42,74,46,70,47,65,50,94,80,57,59,67,73,28,33,42,34,44,31,63,40,28,43,82,89,66,50,78,46,82,59,39,29,36,31,30,74,55,98,66,95,82,57,68,45,78,76,83

Foldseek 3Di:
DVPVVVVVVVVVVVVVPPPDDDDDDDDDDDDDDDDPAQWWPDKDWDQWDWPDDDDRVAQEIETEHPDQKTWMQTGGPGPQKFKDKPNHTDDNVHTDIGGHPPPRQKIKIWIAGPVGDIDIHIYGYDYDDQEWAQFAWQQCFLLQAQQSIFTATADDPDDVFFQWKKKAKAPDDPVVVCVVQQPDWPVNVVVCDDDPDDDLRHLGMDIGHDCPCNPPVGHGRFDPRAHRPRSHHDDAAKMWMKMFTAGNGGTDGMDIHPDIRGHWDEWAPWAWDAAEQFQQRIWTATHHDPDPQFFKKKKFKDLDFPRVVSVPQQVDWFPVVSVVCVVLLQIDIGGPVRNVPDTGGRDRQHAHNVSHGRDQHWMWIKMWTHGRTGTRGMDTHLDTHGNHDAAAFDQAFDPQFFKEKEFQAQQPPDCFSVVVQCVQRVDQAWEEEEDPQLDQALRVLSCLQPPPPDPDGRVCVVSVVSRYNYDYQSFYLVRLVPSLADSRNLSSLSNTQEYEAEDHALLSVQLSQADQQLHGGSNLVSRVNSRSNSGYYYYHASGSQLQAFWRWFPEALVLLQQLLAAAEDTSNVADSSGDDDRPDSHRGYIYGGSPNPPLEGEHHCFLLQLNPNSQVSVCVRVVRQKYKYHHNQKIWIDTPQKTFIIGFAKIKIWGCPVKDWDDGPPDGGTWIWFTWIKIAHHQWMAGNVVRDIDHGPQWAWDDADQADQDQQQDCSDHLRRVVSRVQRVQNHPDQKDWHWYQDPVQRKIKIKMKGDDPPWTKIFHPAFRPRPSGRVDTDIITGGIIMIIIIGRPDDFDADVFWAWDDDDLEIEIEGRDEDALVNGDQDFHDYDDDPQAFGGFGQDSVVRDTDTHGDLVSDAQGKYKYAPYADNVRHGDDIWMWGHHDNDPDDIDTPD

Nearest PDB structures (foldseek):
  7uqw-assembly1_A  TM=8.719E-01  e=3.321E-15  Synechocystis sp. PCC 6803
  3en0-assembly2_C-2  TM=8.668E-01  e=5.147E-15  Synechocystis sp. PCC 6803
  5fmv-assembly2_B  TM=2.743E-01  e=2.351E-07  Homo sapiens
  8vse-assembly1_B  TM=2.651E-01  e=9.767E-07  Homo sapiens
  6xi3-assembly1_AAA  TM=2.354E-01  e=1.030E-05  Marinobacter nauticus ATCC 49840

Sequence (897 aa):
MLRKQWKRLTKMLAVLLCGALLFPATNGYAKPSHVHDTNLKGLQVHNGKLEGQFSPETKVYMVKTNNDELLLSISPKAVNAKVAVNGMKVNHRKQVKVKMPSGQNSVRVDISTPRDITDTYTLIVQSPDYDLRDVTLIQTGDGSVIQDYKLGFQEAQVMDGVEAYLMFYSKKNFNEVWNYIKTLTPEEIDQHLTTQTEGENKNKIFKITNLSYADGGGNTFRSGQLDVMSGKPLSVGDYYAYAATIGENGVLGMTGADRTISILPYPTKVELQGSGNQIDNYSVTFEQADDENISHYFLFYSSKGLTKLVEPLIRGESLDFLKKLERESRGKLLSLDDVGNGPVSFNHDQKTIEGDPLGSSLYYAYVAEVSEEKVLGSSKSLKMINTNTMPVPLKVIGDGQGTLLPAGGATGSTDAYFDAIREATGVERPRIAIFNSSRDSADIAYDHFHLDDGPYLALETEFKNRGFEPVYIPLAIDTFDFVAYDDYFVNLVKSSHAVMLQGGDQMKHGRSLLEGDGAATPMLEAIRYVHDNGGVIAGTSAGAHAMSNPMFGVGDSFKALVINETEVKTISDVPLTGFLDPTIPGNNFQIAGLGLIENVLTDTHFDKRGRLGRLLVAMRDTGHQLGFGLDEGTAIELKGDIGKVVGENGVWILDASNATFNEKGMVPGFEAEHVIVHHLTEGDTFNLVTKEVTPGEGKEQVYQDEVSLYDSPDLFGEDYESTKSLLSFVKSSETEQVTTIKDSAFDQVFTLQWAKDDISKYYQSDENYKPEALNAYKKGTVTNVSLSISVETASQPVEVSSVQTYSYNDTFFIEFTGPVDPTAVSEGNVDLNGLAHAPGFPKYLSATNEIEVRATSDFPVGHEITIRNLKDADGEPVPDQTWKRVLEGRGQWEKVN

pLDDT: mean 80.16, std 16.61, range [29.94, 98.88]

=== Feature glossary ===
The record interleaves many kinds of information about one protein. Here is each kind framed as the question it answers.

Q: What known structures does this most resemble?
A: Structural nearest neighbors (via Foldseek easy-search vs the PDB). Reported per hit: target PDB id, E-value, and alignment TM-score. A TM-score above ~0.5 is the conventional threshold for 'same fold'.

Q: Where is each backbone atom in 3D?
A: The mmCIF table is the protein's shape written out atom by atom. For each backbone N, Cα, C, and carbonyl O, it records an (x, y, z) coordinate triple in Å plus the residue type, chain letter, and residue number.

Q: What are the backbone torsion angles?
A: The φ/ψ torsion pair specifies the backbone conformation at each residue. φ rotates about the N–Cα bond, ψ about the Cα–C bond. Steric clashes forbid most of the (φ, ψ) plane — the allowed regions (α-helix basin, β-sheet basin, left-handed helix) are the Ramachandran-allowed regions.

Q: Which residues are buried vs exposed?
A: Solvent-accessible surface area (SASA) is the area in Å² traced out by the centre of a 1.4 Å probe sphere (a water molecule) rolled over the protein's van der Waals surface (Shrake–Rupley / Lee–Richards construction). Buried residues have near-zero SASA; fully exposed residues can exceed 200 Å². The total SASA scales roughly with the number of surface residues.

Q: How confident is the AlphaFold model at each residue?
A: pLDDT is the predicted lDDT-Cα score: AlphaFold's confidence that the local environment of each residue (all inter-atomic distances within 15 Å) is correctly placed. It is a per-residue number between 0 and 100, with higher meaning more reliable.

Q: What does the local fold look like, residue by residue?
A: 3Di is Foldseek's structural alphabet. Each residue is assigned one of twenty discrete states based on how its Cα sits relative to its spatial (not sequential) neighbors. Aligning 3Di strings finds structural homologs roughly as well as full 3D superposition, but orders of magnitude faster.

Q: How big and how compact is the whole molecule?
A: Radius of gyration (Rg) is the root-mean-square distance of Cα atoms from their centroid — a single number for overall size and compactness. A globular domain of N residues has Rg ≈ 2.2·N^0.38 Å; an extended or disordered chain has a much larger Rg. The Cα contact count is the number of residue pairs whose Cα atoms are within 8 Å and are more than four positions apart in sequence — a standard proxy for tertiary packing density. The bounding box is the smallest axis-aligned box enclosing all Cα atoms.

Q: Which residues are in helices, strands, or loops?
A: DSSP 8-state secondary structure assigns each residue one of H (α-helix), G (3₁₀-helix), I (π-helix), E (extended β-strand), B (isolated β-bridge), T (hydrogen-bonded turn), S (bend), or '-' (coil). The assignment is computed from backbone hydrogen-bond geometry via the Kabsch–Sander algorithm.

Q: How mobile is each atom in the crystal?
A: Crystallographic B-factors measure how much each atom's electron density is smeared out, in Å². They rise in mobile loops and surface residues and fall in the buried interior. In AlphaFold models this column is repurposed to hold pLDDT instead.

Q: What if only a Cα trace is available?
A: P-SEA three-state annotation labels each residue as helix, strand, or coil based purely on the geometry of the Cα trace. It serves as a fallback when the full backbone (and thus DSSP) is unavailable.

Q: What family and function is it annotated with?
A: Database cross-references. InterPro integrates a dozen domain/family signature databases into unified entries with residue-range hits. GO terms attach function/process/location labels with evidence codes. CATH codes position the fold in a four-level structural taxonomy. Organism is the NCBI-taxonomy species name.

Q: Are the domains correctly placed relative to each other?
A: Predicted Aligned Error (PAE) is an AlphaFold confidence matrix: entry (i, j) is the expected error in the position of residue j, in ångströms, when the prediction is superimposed on the true structure at residue i. Low PAE within a block of residues means that block is internally rigid and well-predicted; high PAE between two blocks means their relative placement is uncertain even if each block individually is confident.

Q: What do the diagnostic plots show?
A: Three diagnostic plots accompany the record. The Cα contact map visualizes the tertiary structure as a 2D adjacency matrix (8 Å cutoff, sequence-local contacts suppressed). The Ramachandran plot shows the distribution of backbone (φ, ψ) torsions, with points in the α and β basins reflecting secondary structure content. The PAE plot shows AlphaFold's inter-residue confidence as a color matrix.

Q: What is the amino-acid chain?
A: Primary structure: the covalent order of the twenty standard amino acids along the backbone. Two proteins with the same sequence will (almost always) fold to the same structure; two with 30% identity often share a fold but not the details.

Q: What do the rendered images show?
A: The six renders are orthographic views along the three Cartesian axes in both directions. Representation (cartoon, sticks, or surface) and color scheme (sequence-rainbow or by-chain) vary across proteins so the training set covers all the common visualization conventions.